Protein 6F8E (pdb70)

Foldseek 3Di:
DLQVVLLVVLVVLQVLQFAWWFKDDPVHTFTWGWGADRSRQKIFIAGDDQPQPPVVRDDGPDIGGLLFWPDWAADPPNQQWTWTWGHPPDTDIIITGDPDSVSSVSNSVSSVVSSCSPNPD

InterPro domains:
  IPR011993 PH-like domain superfamily [G3DSA:2.30.29.30] (91-229)

Secondary structure (DSSP, 8-state):
-HHHHHHHHHHHHHHHH-EEEEEESSS-EEEEEEEE-TTS-EEEEEESS---GGGTT---SEEEESTTEEEEEE-SS-SS-EEEEESSSS--EE-EE-SSTTHHHHHHHHHHHHHHHHS--

Radius of gyration: 13.56 Å; Cα contacts (8 Å, |Δi|>4): 233; chains: 1; bounding box: 40×35×28 Å

B-factor: mean 0.78, std 0.8, range [0.1, 5.35]

Structure (mmCIF, N/CA/C/O backbone):
data_6F8E
#
_entry.id   6F8E
#
loop_
_atom_site.group_PDB
_atom_site.id
_atom_site.type_symbol
_atom_site.label_atom_id
_atom_site.label_alt_id
_atom_site.label_comp_id
_atom_site.label_asym_id
_atom_site.label_entity_id
_atom_site.label_seq_id
_atom_site.pdbx_PDB_ins_code
_atom_site.Cartn_x
_atom_site.Cartn_y
_atom_site.Cartn_z
_atom_site.occupancy
_atom_site.B_iso_or_equiv
_atom_site.auth_seq_id
_atom_site.auth_comp_id
_atom_site.auth_asym_id
_atom_site.auth_atom_id
_atom_site.pdbx_PDB_model_num
ATOM 1 N N . SER A 1 1 ? 24.902 3.608 4.137 1.00 1.07 11 SER A N 1
ATOM 2 C CA . SER A 1 1 ? 24.826 3.165 2.739 1.00 1.09 11 SER A CA 1
ATOM 3 C C . SER A 1 1 ? 23.406 3.359 2.219 1.00 0.93 11 SER A C 1
ATOM 4 O O . SER A 1 1 ? 22.447 2.892 2.829 1.00 0.81 11 SER A O 1
ATOM 14 N N . ALA A 1 2 ? 23.289 4.054 1.089 1.00 0.96 12 ALA A N 1
ATOM 15 C CA . ALA A 1 2 ? 21.997 4.466 0.550 1.00 0.88 12 ALA A CA 1
ATOM 16 C C . ALA A 1 2 ? 21.094 3.281 0.225 1.00 0.77 12 ALA A C 1
ATOM 17 O O . ALA A 1 2 ? 19.873 3.379 0.332 1.00 0.67 12 ALA A O 1
ATOM 24 N N . SER A 1 3 ? 21.687 2.168 -0.177 1.00 0.87 13 SER A N 1
ATOM 25 C CA . SER A 1 3 ? 20.909 0.985 -0.497 1.00 0.84 13 SER A CA 1
ATOM 26 C C . SER A 1 3 ? 20.529 0.253 0.788 1.00 0.73 13 SER A C 1
ATOM 27 O O . SER A 1 3 ? 19.370 -0.114 0.987 1.00 0.63 13 SER A O 1
ATOM 35 N N . ASP A 1 4 ? 21.509 0.074 1.672 1.00 0.79 14 ASP A N 1
ATOM 36 C CA . ASP A 1 4 ? 21.288 -0.595 2.953 1.00 0.78 14 ASP A CA 1
ATOM 37 C C . ASP A 1 4 ? 20.249 0.140 3.789 1.00 0.63 14 ASP A C 1
ATOM 38 O O . ASP A 1 4 ? 19.334 -0.476 4.342 1.00 0.59 14 ASP A O 1
ATOM 47 N N . ILE A 1 5 ? 20.387 1.459 3.883 1.00 0.59 15 ILE A N 1
ATOM 48 C CA . ILE A 1 5 ? 19.457 2.254 4.667 1.00 0.50 15 ILE A CA 1
ATOM 49 C C . ILE A 1 5 ? 18.061 2.185 4.065 1.00 0.39 15 ILE A C 1
ATOM 50 O O . ILE A 1 5 ? 17.075 2.126 4.788 1.00 0.35 15 ILE A O 1
ATOM 66 N N . ARG A 1 6 ? 17.975 2.173 2.743 1.00 0.40 16 ARG A N 1
ATOM 67 C CA . ARG A 1 6 ? 16.693 2.103 2.078 1.00 0.34 16 ARG A CA 1
ATOM 68 C C . ARG A 1 6 ? 16.033 0.763 2.330 1.00 0.29 16 ARG A C 1
ATOM 69 O O . ARG A 1 6 ? 14.872 0.709 2.713 1.00 0.24 16 ARG A O 1
ATOM 90 N N . MET A 1 7 ? 16.780 -0.313 2.134 1.00 0.34 17 MET A N 1
ATOM 91 C CA . MET A 1 7 ? 16.233 -1.648 2.307 1.00 0.35 17 MET A CA 1
ATOM 92 C C . MET A 1 7 ? 15.763 -1.869 3.740 1.00 0.31 17 MET A C 1
ATOM 93 O O . MET A 1 7 ? 14.780 -2.562 3.971 1.00 0.31 17 MET A O 1
ATOM 107 N N . LYS A 1 8 ? 16.460 -1.285 4.705 1.00 0.31 18 LYS A N 1
ATOM 108 C CA . LYS A 1 8 ? 16.011 -1.366 6.086 1.00 0.32 18 LYS A CA 1
ATOM 109 C C . LYS A 1 8 ? 14.830 -0.425 6.321 1.00 0.28 18 LYS A C 1
ATOM 110 O O . LYS A 1 8 ? 13.916 -0.740 7.075 1.00 0.31 18 LYS A O 1
ATOM 129 N N . LYS A 1 9 ? 14.859 0.730 5.663 1.00 0.25 19 LYS A N 1
ATOM 130 C CA . LYS A 1 9 ? 13.856 1.762 5.878 1.00 0.24 19 LYS A CA 1
ATOM 131 C C . LYS A 1 9 ? 12.525 1.356 5.262 1.00 0.19 19 LYS A C 1
ATOM 132 O O . LYS A 1 9 ? 11.464 1.599 5.833 1.00 0.22 19 LYS A O 1
ATOM 151 N N . VAL A 1 10 ? 12.590 0.735 4.092 1.00 0.16 20 VAL A N 1
ATOM 152 C CA . VAL A 1 10 ? 11.396 0.237 3.431 1.00 0.15 20 VAL A CA 1
ATOM 153 C C . VAL A 1 10 ? 10.752 -0.859 4.264 1.00 0.17 20 VAL A C 1
ATOM 154 O O . VAL A 1 10 ? 9.544 -1.013 4.245 1.00 0.19 20 VAL A O 1
ATOM 167 N N . MET A 1 11 ? 11.570 -1.619 4.991 1.00 0.19 21 MET A N 1
ATOM 168 C CA . MET A 1 11 ? 11.061 -2.631 5.912 1.00 0.25 21 MET A CA 1
ATOM 169 C C . MET A 1 11 ? 10.294 -1.970 7.054 1.00 0.25 21 MET A C 1
ATOM 170 O O . MET A 1 11 ? 9.301 -2.507 7.549 1.00 0.27 21 MET A O 1
ATOM 184 N N . GLN A 1 12 ? 10.756 -0.791 7.457 1.00 0.26 22 GLN A N 1
ATOM 185 C CA . GLN A 1 12 ? 10.075 -0.006 8.481 1.00 0.29 22 GLN A CA 1
ATOM 186 C C . GLN A 1 12 ? 8.719 0.445 7.952 1.00 0.26 22 GLN A C 1
ATOM 187 O O . GLN A 1 12 ? 7.698 0.325 8.631 1.00 0.31 22 GLN A O 1
ATOM 201 N N . TYR A 1 13 ? 8.720 0.949 6.724 1.00 0.20 23 TYR A N 1
ATOM 202 C CA . TYR A 1 13 ? 7.488 1.347 6.058 1.00 0.19 23 TYR A CA 1
ATOM 203 C C . TYR A 1 13 ? 6.625 0.127 5.758 1.00 0.17 23 TYR A C 1
ATOM 204 O O . TYR A 1 13 ? 5.402 0.205 5.763 1.00 0.18 23 TYR A O 1
ATOM 222 N N . ARG A 1 14 ? 7.285 -0.993 5.507 1.00 0.17 24 ARG A N 1
ATOM 223 C CA . ARG A 1 14 ? 6.625 -2.234 5.129 1.00 0.17 24 ARG A CA 1
ATOM 224 C C . ARG A 1 14 ? 5.677 -2.695 6.220 1.00 0.17 24 ARG A C 1
ATOM 225 O O . ARG A 1 14 ? 4.570 -3.138 5.940 1.00 0.19 24 ARG A O 1
ATOM 246 N N . ARG A 1 15 ? 6.110 -2.570 7.466 1.00 0.18 25 ARG A N 1
ATOM 247 C CA . ARG A 1 15 ? 5.272 -2.930 8.600 1.00 0.18 25 ARG A CA 1
ATOM 248 C C . ARG A 1 15 ? 4.082 -1.985 8.709 1.00 0.17 25 ARG A C 1
ATOM 249 O O . ARG A 1 15 ? 2.979 -2.396 9.061 1.00 0.20 25 ARG A O 1
ATOM 270 N N . ALA A 1 16 ? 4.313 -0.723 8.377 1.00 0.17 26 ALA A N 1
ATOM 271 C CA . ALA A 1 16 ? 3.275 0.295 8.455 1.00 0.19 26 ALA A CA 1
ATOM 272 C C . ALA A 1 16 ? 2.339 0.218 7.252 1.00 0.19 26 ALA A C 1
ATOM 273 O O . ALA A 1 16 ? 1.244 0.780 7.265 1.00 0.28 26 ALA A O 1
ATOM 280 N N . LEU A 1 17 ? 2.790 -0.458 6.207 1.00 0.15 27 LEU A N 1
ATOM 281 C CA . LEU A 1 17 ? 1.986 -0.668 5.016 1.00 0.15 27 LEU A CA 1
ATOM 282 C C . LEU A 1 17 ? 1.305 -2.032 5.068 1.00 0.17 27 LEU A C 1
ATOM 283 O O . LEU A 1 17 ? 0.316 -2.269 4.378 1.00 0.21 27 LEU A O 1
ATOM 299 N N . THR A 1 18 ? 1.832 -2.926 5.891 1.00 0.17 28 THR A N 1
ATOM 300 C CA . THR A 1 18 ? 1.187 -4.208 6.122 1.00 0.15 28 THR A CA 1
ATOM 301 C C . THR A 1 18 ? -0.004 -4.008 7.051 1.00 0.17 28 THR A C 1
ATOM 302 O O . THR A 1 18 ? 0.158 -3.755 8.245 1.00 0.19 28 THR A O 1
ATOM 313 N N . LYS A 1 19 ? -1.199 -4.101 6.490 1.00 0.17 29 LYS A N 1
ATOM 314 C CA . LYS A 1 19 ? -2.409 -3.765 7.217 1.00 0.22 29 LYS A CA 1
ATOM 315 C C . LYS A 1 19 ? -3.586 -4.559 6.683 1.00 0.19 29 LYS A C 1
ATOM 316 O O . LYS A 1 19 ? -3.473 -5.248 5.673 1.00 0.18 29 LYS A O 1
ATOM 335 N N . VAL A 1 20 ? -4.711 -4.455 7.363 1.00 0.22 30 VAL A N 1
ATOM 336 C CA . VAL A 1 20 ? -5.956 -5.005 6.863 1.00 0.22 30 VAL A CA 1
ATOM 337 C C . VAL A 1 20 ? -6.890 -3.864 6.490 1.00 0.19 30 VAL A C 1
ATOM 338 O O . VAL A 1 20 ? -7.125 -2.956 7.288 1.00 0.23 30 VAL A O 1
ATOM 351 N N . VAL A 1 21 ? -7.386 -3.893 5.266 1.00 0.16 31 VAL A N 1
ATOM 352 C CA . VAL A 1 21 ? -8.167 -2.792 4.731 1.00 0.15 31 VAL A CA 1
ATOM 353 C C . VAL A 1 21 ? -9.134 -3.296 3.663 1.00 0.15 31 VAL A C 1
ATOM 354 O O . VAL A 1 21 ? -8.848 -4.257 2.966 1.00 0.18 31 VAL A O 1
ATOM 367 N N . LYS A 1 22 ? -10.271 -2.647 3.534 1.00 0.14 32 LYS A N 1
ATOM 368 C CA . LYS A 1 22 ? -11.265 -3.055 2.564 1.00 0.13 32 LYS A CA 1
ATOM 369 C C . LYS A 1 22 ? -11.220 -2.139 1.348 1.00 0.12 32 LYS A C 1
ATOM 370 O O . LYS A 1 22 ? -11.398 -0.927 1.459 1.00 0.14 32 LYS A O 1
ATOM 389 N N . LEU A 1 23 ? -10.968 -2.727 0.187 1.00 0.12 33 LEU A N 1
ATOM 390 C CA . LEU A 1 23 ? -10.886 -1.961 -1.052 1.00 0.13 33 LEU A CA 1
ATOM 391 C C . LEU A 1 23 ? -12.257 -1.797 -1.676 1.00 0.14 33 LEU A C 1
ATOM 392 O O . LEU A 1 23 ? -13.100 -2.688 -1.578 1.00 0.16 33 LEU A O 1
ATOM 408 N N . LYS A 1 24 ? -12.476 -0.657 -2.318 1.00 0.15 34 LYS A N 1
ATOM 409 C CA . LYS A 1 24 ? -13.747 -0.380 -2.984 1.00 0.19 34 LYS A CA 1
ATOM 410 C C . LYS A 1 24 ? -13.497 0.449 -4.229 1.00 0.21 34 LYS A C 1
ATOM 411 O O . LYS A 1 24 ? -13.181 1.632 -4.132 1.00 0.23 34 LYS A O 1
ATOM 430 N N . THR A 1 25 ? -13.606 -0.169 -5.388 1.00 0.23 35 THR A N 1
ATOM 431 C CA . THR A 1 25 ? -13.389 0.537 -6.636 1.00 0.26 35 THR A CA 1
ATOM 432 C C . THR A 1 25 ? -13.818 -0.331 -7.825 1.00 0.28 35 THR A C 1
ATOM 433 O O . THR A 1 25 ? -14.463 -1.364 -7.633 1.00 0.28 35 THR A O 1
ATOM 444 N N . HIS A 1 26 ? -13.461 0.078 -9.040 1.00 0.33 36 HIS A N 1
ATOM 445 C CA . HIS A 1 26 ? -13.779 -0.692 -10.244 1.00 0.38 36 HIS A CA 1
ATOM 446 C C . HIS A 1 26 ? -13.020 -2.015 -10.240 1.00 0.34 36 HIS A C 1
ATOM 447 O O . HIS A 1 26 ? -13.345 -2.941 -10.982 1.00 0.37 36 HIS A O 1
ATOM 462 N N . LEU A 1 27 ? -12.004 -2.082 -9.394 1.00 0.32 37 LEU A N 1
ATOM 463 C CA . LEU A 1 27 ? -11.262 -3.311 -9.162 1.00 0.33 37 LEU A CA 1
ATOM 464 C C . LEU A 1 27 ? -12.187 -4.336 -8.518 1.00 0.31 37 LEU A C 1
ATOM 465 O O . LEU A 1 27 ? -12.461 -5.389 -9.093 1.00 0.36 37 LEU A O 1
ATOM 481 N N . PHE A 1 28 ? -12.679 -3.989 -7.332 1.00 0.26 38 PHE A N 1
ATOM 482 C CA . PHE A 1 28 ? -13.644 -4.798 -6.594 1.00 0.26 38 PHE A CA 1
ATOM 483 C C . PHE A 1 28 ? -13.939 -4.126 -5.262 1.00 0.23 38 PHE A C 1
ATOM 484 O O . PHE A 1 28 ? -13.408 -3.050 -4.975 1.00 0.22 38 PHE A O 1
ATOM 501 N N . SER A 1 29 ? -14.783 -4.754 -4.464 1.00 0.23 39 SER A N 1
ATOM 502 C CA . SER A 1 29 ? -15.005 -4.319 -3.099 1.00 0.22 39 SER A CA 1
ATOM 503 C C . SER A 1 29 ? -14.886 -5.517 -2.160 1.00 0.22 39 SER A C 1
ATOM 504 O O . SER A 1 29 ? -15.825 -6.294 -2.015 1.00 0.28 39 SER A O 1
ATOM 512 N N . GLU A 1 30 ? -13.733 -5.643 -1.516 1.00 0.20 40 GLU A N 1
ATOM 513 C CA . GLU A 1 30 ? -13.439 -6.778 -0.641 1.00 0.24 40 GLU A CA 1
ATOM 514 C C . GLU A 1 30 ? -12.452 -6.352 0.433 1.00 0.18 40 GLU A C 1
ATOM 515 O O . GLU A 1 30 ? -11.718 -5.380 0.260 1.00 0.15 40 GLU A O 1
ATOM 527 N N . THR A 1 31 ? -12.437 -7.078 1.535 1.00 0.20 41 THR A N 1
ATOM 528 C CA . THR A 1 31 ? -11.489 -6.818 2.602 1.00 0.19 41 THR A CA 1
ATOM 529 C C . THR A 1 31 ? -10.162 -7.493 2.282 1.00 0.18 41 THR A C 1
ATOM 530 O O . THR A 1 31 ? -10.081 -8.720 2.191 1.00 0.23 41 THR A O 1
ATOM 541 N N . VAL A 1 32 ? -9.134 -6.688 2.097 1.00 0.16 42 VAL A N 1
ATOM 542 C CA . VAL A 1 32 ? -7.849 -7.181 1.656 1.00 0.16 42 VAL A CA 1
ATOM 543 C C . VAL A 1 32 ? -6.778 -6.894 2.702 1.00 0.16 42 VAL A C 1
ATOM 544 O O . VAL A 1 32 ? -6.953 -6.040 3.571 1.00 0.23 42 VAL A O 1
ATOM 557 N N . LYS A 1 33 ? -5.691 -7.628 2.643 1.00 0.13 43 LYS A N 1
ATOM 558 C CA . LYS A 1 33 ? -4.542 -7.329 3.468 1.00 0.14 43 LYS A CA 1
ATOM 559 C C . LYS A 1 33 ? -3.490 -6.646 2.617 1.00 0.13 43 LYS A C 1
ATOM 560 O O . LYS A 1 33 ? -3.046 -7.198 1.617 1.00 0.15 43 LYS A O 1
ATOM 579 N N . VAL A 1 34 ? -3.087 -5.456 3.016 1.00 0.13 44 VAL A N 1
ATOM 580 C CA . VAL A 1 34 ? -2.175 -4.660 2.216 1.00 0.14 44 VAL A CA 1
ATOM 581 C C . VAL A 1 34 ? -0.768 -4.757 2.776 1.00 0.15 44 VAL A C 1
ATOM 582 O O . VAL A 1 34 ? -0.578 -5.125 3.935 1.00 0.19 44 VAL A O 1
ATOM 595 N N . THR A 1 35 ? 0.207 -4.449 1.938 1.00 0.15 45 THR A N 1
ATOM 596 C CA . THR A 1 35 ? 1.606 -4.531 2.304 1.00 0.16 45 THR A CA 1
ATOM 597 C C . THR A 1 35 ? 2.449 -3.992 1.150 1.00 0.13 45 THR A C 1
ATOM 598 O O . THR A 1 35 ? 1.908 -3.445 0.189 1.00 0.14 45 THR A O 1
ATOM 609 N N . CYS A 1 36 ? 3.760 -4.136 1.235 1.00 0.15 46 CYS A N 1
ATOM 610 C CA . CYS A 1 36 ? 4.634 -3.696 0.165 1.00 0.14 46 CYS A CA 1
ATOM 611 C C . CYS A 1 36 ? 5.736 -4.726 -0.059 1.00 0.15 46 CYS A C 1
ATOM 612 O O . CYS A 1 36 ? 5.985 -5.569 0.807 1.00 0.19 46 CYS A O 1
ATOM 620 N N . SER A 1 37 ? 6.375 -4.676 -1.224 1.00 0.19 47 SER A N 1
ATOM 621 C CA . SER A 1 37 ? 7.467 -5.589 -1.538 1.00 0.27 47 SER A CA 1
ATOM 622 C C . SER A 1 37 ? 8.688 -5.342 -0.644 1.00 0.25 47 SER A C 1
ATOM 623 O O . SER A 1 37 ? 8.672 -4.448 0.205 1.00 0.25 47 SER A O 1
ATOM 631 N N . LYS A 1 38 ? 9.751 -6.110 -0.856 1.00 0.29 48 LYS A N 1
ATOM 632 C CA . LYS A 1 38 ? 10.889 -6.119 0.061 1.00 0.31 48 LYS A CA 1
ATOM 633 C C . LYS A 1 38 ? 11.638 -4.796 0.014 1.00 0.27 48 LYS A C 1
ATOM 634 O O . LYS A 1 38 ? 11.887 -4.181 1.045 1.00 0.40 48 LYS A O 1
ATOM 653 N N . ASP A 1 39 ? 11.972 -4.357 -1.191 1.00 0.27 49 ASP A N 1
ATOM 654 C CA . ASP A 1 39 ? 12.664 -3.085 -1.392 1.00 0.27 49 ASP A CA 1
ATOM 655 C C . ASP A 1 39 ? 11.686 -1.921 -1.320 1.00 0.25 49 ASP A C 1
ATOM 656 O O . ASP A 1 39 ? 12.018 -0.801 -1.713 1.00 0.28 49 ASP A O 1
ATOM 665 N N . GLY A 1 40 ? 10.475 -2.196 -0.833 1.00 0.23 50 GLY A N 1
ATOM 666 C CA . GLY A 1 40 ? 9.426 -1.190 -0.802 1.00 0.25 50 GLY A CA 1
ATOM 667 C C . GLY A 1 40 ? 9.042 -0.738 -2.194 1.00 0.28 50 GLY A C 1
ATOM 668 O O . GLY A 1 40 ? 8.334 0.244 -2.364 1.00 0.43 50 GLY A O 1
ATOM 672 N N . GLU A 1 41 ? 9.500 -1.492 -3.185 1.00 0.25 51 GLU A N 1
ATOM 673 C CA . GLU A 1 41 ? 9.370 -1.119 -4.585 1.00 0.30 51 GLU A CA 1
ATOM 674 C C . GLU A 1 41 ? 7.935 -1.247 -5.094 1.00 0.22 51 GLU A C 1
ATOM 675 O O . GLU A 1 41 ? 7.588 -0.690 -6.137 1.00 0.27 51 GLU A O 1
ATOM 687 N N . GLU A 1 42 ? 7.103 -1.963 -4.355 1.00 0.24 52 GLU A N 1
ATOM 688 C CA . GLU A 1 42 ? 5.745 -2.254 -4.796 1.00 0.21 52 GLU A CA 1
ATOM 689 C C . GLU A 1 42 ? 4.773 -2.237 -3.637 1.00 0.18 52 GLU A C 1
ATOM 690 O O . GLU A 1 42 ? 5.154 -2.495 -2.502 1.00 0.21 52 GLU A O 1
ATOM 702 N N . VAL A 1 43 ? 3.521 -1.948 -3.942 1.00 0.16 53 VAL A N 1
ATOM 703 C CA . VAL A 1 43 ? 2.443 -2.093 -2.983 1.00 0.16 53 VAL A CA 1
ATOM 704 C C . VAL A 1 43 ? 1.627 -3.315 -3.357 1.00 0.18 53 VAL A C 1
ATOM 705 O O . VAL A 1 43 ? 1.229 -3.460 -4.507 1.00 0.34 53 VAL A O 1
ATOM 718 N N . GLN A 1 44 ? 1.391 -4.194 -2.399 1.00 0.16 54 GLN A N 1
ATOM 719 C CA . GLN A 1 44 ? 0.739 -5.464 -2.678 1.00 0.16 54 GLN A CA 1
ATOM 720 C C . GLN A 1 44 ? -0.449 -5.659 -1.747 1.00 0.16 54 GLN A C 1
ATOM 721 O O . GLN A 1 44 ? -0.498 -5.067 -0.669 1.00 0.24 54 GLN A O 1
ATOM 735 N N . TRP A 1 45 ? -1.404 -6.477 -2.157 1.00 0.14 55 TRP A N 1
ATOM 736 C CA . TRP A 1 45 ? -2.534 -6.803 -1.302 1.00 0.16 55 TRP A CA 1
ATOM 737 C C . TRP A 1 45 ? -2.981 -8.244 -1.488 1.00 0.17 55 TRP A C 1
ATOM 738 O O . TRP A 1 45 ? -2.737 -8.863 -2.526 1.00 0.18 55 TRP A O 1
ATOM 759 N N . PHE A 1 46 ? -3.616 -8.768 -0.456 1.00 0.21 56 PHE A N 1
ATOM 760 C CA . PHE A 1 46 ? -4.141 -10.119 -0.457 1.00 0.23 56 PHE A CA 1
ATOM 761 C C . PHE A 1 46 ? -5.646 -10.077 -0.227 1.00 0.23 56 PHE A C 1
ATOM 762 O O . PHE A 1 46 ? -6.106 -9.588 0.803 1.00 0.26 56 PHE A O 1
ATOM 779 N N . LYS A 1 47 ? -6.409 -10.582 -1.182 1.00 0.28 57 LYS A N 1
ATOM 780 C CA . LYS A 1 47 ? -7.864 -10.478 -1.124 1.00 0.29 57 LYS A CA 1
ATOM 781 C C . LYS A 1 47 ? -8.444 -11.561 -0.230 1.00 0.35 57 LYS A C 1
ATOM 782 O O . LYS A 1 47 ? -8.469 -12.737 -0.600 1.00 0.54 57 LYS A O 1
ATOM 801 N N . GLY A 1 48 ? -8.905 -11.145 0.941 1.00 0.38 58 GLY A N 1
ATOM 802 C CA . GLY A 1 48 ? -9.484 -12.068 1.902 1.00 0.48 58 GLY A CA 1
ATOM 803 C C . GLY A 1 48 ? -8.495 -13.117 2.363 1.00 0.73 58 GLY A C 1
ATOM 804 O O . GLY A 1 48 ? -7.501 -12.800 3.022 1.00 1.35 58 GLY A O 1
ATOM 808 N N . LYS A 1 49 ? -8.770 -14.366 2.020 1.00 0.99 59 LYS A N 1
ATOM 809 C CA . LYS A 1 49 ? -7.866 -15.457 2.327 1.00 1.48 59 LYS A CA 1
ATOM 810 C C . LYS A 1 49 ? -6.985 -15.733 1.120 1.00 1.81 59 LYS A C 1
ATOM 811 O O . LYS A 1 49 ? -7.479 -16.002 0.022 1.00 2.63 59 LYS A O 1
ATOM 830 N N . SER A 1 50 ? -5.686 -15.670 1.328 1.00 1.73 60 SER A N 1
ATOM 831 C CA . SER A 1 50 ? -4.734 -15.758 0.239 1.00 2.21 60 SER A CA 1
ATOM 832 C C . SER A 1 50 ? -3.681 -16.820 0.514 1.00 1.61 60 SER A C 1
ATOM 833 O O . SER A 1 50 ? -3.700 -17.480 1.556 1.00 2.01 60 SER A O 1
ATOM 841 N N . THR A 1 51 ? -2.770 -16.979 -0.430 1.00 1.47 61 THR A N 1
ATOM 842 C CA . THR A 1 51 ? -1.668 -17.908 -0.290 1.00 1.55 61 THR A CA 1
ATOM 843 C C . THR A 1 51 ? -0.341 -17.167 -0.407 1.00 1.39 61 THR A C 1
ATOM 844 O O . THR A 1 51 ? 0.252 -17.113 -1.485 1.00 1.72 61 THR A O 1
ATOM 855 N N . ALA A 1 52 ? 0.090 -16.559 0.697 1.00 1.24 62 ALA A N 1
ATOM 856 C CA . ALA A 1 52 ? 1.353 -15.840 0.745 1.00 1.29 62 ALA A CA 1
ATOM 857 C C . ALA A 1 52 ? 2.499 -16.712 0.245 1.00 1.32 62 ALA A C 1
ATOM 858 O O . ALA A 1 52 ? 2.929 -17.635 0.935 1.00 1.69 62 ALA A O 1
ATOM 865 N N . GLY A 1 53 ? 2.975 -16.385 -0.957 1.00 1.20 63 GLY A N 1
ATOM 866 C CA . GLY A 1 53 ? 3.982 -17.177 -1.654 1.00 1.25 63 GLY A CA 1
ATOM 867 C C . GLY A 1 53 ? 5.095 -17.697 -0.773 1.00 1.40 63 GLY A C 1
ATOM 868 O O . GLY A 1 53 ? 5.906 -16.921 -0.264 1.00 1.99 63 GLY A O 1
ATOM 872 N N . ALA A 1 54 ? 5.102 -19.016 -0.588 1.00 1.55 64 ALA A N 1
ATOM 873 C CA . ALA A 1 54 ? 6.147 -19.718 0.157 1.00 1.66 64 ALA A CA 1
ATOM 874 C C . ALA A 1 54 ? 6.270 -19.206 1.588 1.00 1.67 64 ALA A C 1
ATOM 875 O O . ALA A 1 54 ? 7.358 -19.227 2.168 1.00 1.74 64 ALA A O 1
ATOM 882 N N . GLN A 1 55 ? 5.151 -18.724 2.137 1.00 1.68 65 GLN A N 1
ATOM 883 C CA . GLN A 1 55 ? 5.084 -18.196 3.509 1.00 1.79 65 GLN A CA 1
ATOM 884 C C . GLN A 1 55 ? 5.809 -16.854 3.627 1.00 1.70 65 GLN A C 1
ATOM 885 O O . GLN A 1 55 ? 5.607 -16.109 4.586 1.00 1.80 65 GLN A O 1
ATOM 899 N N . ASP A 1 56 ? 6.635 -16.546 2.636 1.00 1.62 66 ASP A N 1
ATOM 900 C CA . ASP A 1 56 ? 7.412 -15.315 2.621 1.00 1.65 66 ASP A CA 1
ATOM 901 C C . ASP A 1 56 ? 6.634 -14.230 1.883 1.00 1.49 66 ASP A C 1
ATOM 902 O O . ASP A 1 56 ? 7.128 -13.133 1.637 1.00 1.59 66 ASP A O 1
ATOM 911 N N . ARG A 1 57 ? 5.395 -14.585 1.544 1.00 1.32 67 ARG A N 1
ATOM 912 C CA . ARG A 1 57 ? 4.432 -13.695 0.893 1.00 1.23 67 ARG A CA 1
ATOM 913 C C . ARG A 1 57 ? 4.972 -13.154 -0.426 1.00 1.18 67 ARG A C 1
ATOM 914 O O . ARG A 1 57 ? 4.944 -11.949 -0.677 1.00 1.31 67 ARG A O 1
ATOM 935 N N . LYS A 1 58 ? 5.449 -14.057 -1.272 1.00 1.12 68 LYS A N 1
ATOM 936 C CA . LYS A 1 58 ? 5.963 -13.684 -2.584 1.00 1.16 68 LYS A CA 1
ATOM 937 C C . LYS A 1 58 ? 4.890 -13.833 -3.655 1.00 0.99 68 LYS A C 1
ATOM 938 O O . LYS A 1 58 ? 5.168 -13.750 -4.851 1.00 1.10 68 LYS A O 1
ATOM 957 N N . LYS A 1 59 ? 3.659 -14.041 -3.214 1.00 0.90 69 LYS A N 1
ATOM 958 C CA . LYS A 1 59 ? 2.542 -14.277 -4.120 1.00 0.80 69 LYS A CA 1
ATOM 959 C C . LYS A 1 59 ? 1.332 -13.444 -3.694 1.00 0.61 69 LYS A C 1
ATOM 960 O O . LYS A 1 59 ? 0.429 -13.941 -3.021 1.00 0.61 69 LYS A O 1
ATOM 979 N N . PRO A 1 60 ? 1.319 -12.152 -4.046 1.00 0.51 70 PRO A N 1
ATOM 980 C CA . PRO A 1 60 ? 0.214 -11.257 -3.719 1.00 0.39 70 PRO A CA 1
ATOM 981 C C . PRO A 1 60 ? -0.987 -11.455 -4.639 1.00 0.32 70 PRO A C 1
ATOM 982 O O . PRO A 1 60 ? -0.849 -11.880 -5.791 1.00 0.40 70 PRO A O 1
ATOM 993 N N . SER A 1 61 ? -2.164 -11.129 -4.120 1.00 0.28 71 SER A N 1
ATOM 994 C CA . SER A 1 61 ? -3.407 -11.249 -4.868 1.00 0.31 71 SER A CA 1
ATOM 995 C C . SER A 1 61 ? -3.560 -10.074 -5.827 1.00 0.28 71 SER A C 1
ATOM 996 O O . SER A 1 61 ? -4.484 -10.025 -6.638 1.00 0.40 71 SER A O 1
ATOM 1004 N N . GLY A 1 62 ? -2.656 -9.119 -5.689 1.00 0.24 72 GLY A N 1
ATOM 1005 C CA . GLY A 1 62 ? -2.634 -7.958 -6.546 1.00 0.23 72 GLY A CA 1
ATOM 1006 C C . GLY A 1 62 ? -1.621 -6.957 -6.050 1.00 0.22 72 GLY A C 1
ATOM 1007 O O . GLY A 1 62 ? -1.108 -7.104 -4.937 1.00 0.26 72 GLY A O 1
ATOM 1011 N N . GLY A 1 63 ? -1.317 -5.957 -6.856 1.00 0.24 73 GLY A N 1
ATOM 1012 C CA . GLY A 1 63 ? -0.369 -4.952 -6.439 1.00 0.29 73 GLY A CA 1
ATOM 1013 C C . GLY A 1 63 ? 0.097 -4.080 -7.580 1.00 0.27 73 GLY A C 1
ATOM 1014 O O . GLY A 1 63 ? -0.378 -4.220 -8.710 1.00 0.40 73 GLY A O 1
ATOM 1018 N N . PHE A 1 64 ? 1.032 -3.189 -7.285 1.00 0.20 74 PHE A N 1
ATOM 1019 C CA . PHE A 1 64 ? 1.561 -2.261 -8.277 1.00 0.19 74 PHE A CA 1
ATOM 1020 C C . PHE A 1 64 ? 2.807 -1.567 -7.734 1.00 0.19 74 PHE A C 1
ATOM 1021 O O . PHE A 1 64 ? 2.991 -1.478 -6.521 1.00 0.19 74 PHE A O 1
ATOM 1038 N N . PRO A 1 65 ? 3.688 -1.077 -8.621 1.00 0.20 75 PRO A N 1
ATOM 1039 C CA . PRO A 1 65 ? 4.938 -0.430 -8.216 1.00 0.20 75 PRO A CA 1
ATOM 1040 C C . PRO A 1 65 ? 4.708 0.909 -7.527 1.00 0.19 75 PRO A C 1
ATOM 1041 O O . PRO A 1 65 ? 3.867 1.707 -7.945 1.00 0.20 75 PRO A O 1
ATOM 1052 N N . VAL A 1 66 ? 5.495 1.148 -6.488 1.00 0.19 76 VAL A N 1
ATOM 1053 C CA . VAL A 1 66 ? 5.385 2.350 -5.670 1.00 0.18 76 VAL A CA 1
ATOM 1054 C C . VAL A 1 66 ? 5.781 3.594 -6.455 1.00 0.19 76 VAL A C 1
ATOM 1055 O O . VAL A 1 66 ? 5.190 4.662 -6.297 1.00 0.19 76 VAL A O 1
ATOM 1068 N N . ASP A 1 67 ? 6.777 3.448 -7.311 1.00 0.21 77 ASP A N 1
ATOM 1069 C CA . ASP A 1 67 ? 7.246 4.556 -8.132 1.00 0.24 77 ASP A CA 1
ATOM 1070 C C . ASP A 1 67 ? 6.190 4.937 -9.165 1.00 0.23 77 ASP A C 1
ATOM 1071 O O . ASP A 1 67 ? 6.145 6.069 -9.645 1.00 0.30 77 ASP A O 1
ATOM 1080 N N . LYS A 1 68 ? 5.313 3.989 -9.468 1.00 0.19 78 LYS A N 1
ATOM 1081 C CA . LYS A 1 68 ? 4.339 4.153 -10.536 1.00 0.20 78 LYS A CA 1
ATOM 1082 C C . LYS A 1 68 ? 3.023 4.731 -10.022 1.00 0.17 78 LYS A C 1
ATOM 1083 O O . LYS A 1 68 ? 2.131 5.051 -10.804 1.00 0.18 78 LYS A O 1
ATOM 1102 N N . ILE A 1 69 ? 2.895 4.862 -8.712 1.00 0.18 79 ILE A N 1
ATOM 1103 C CA . ILE A 1 69 ? 1.739 5.532 -8.134 1.00 0.16 79 ILE A CA 1
ATOM 1104 C C . ILE A 1 69 ? 1.705 6.981 -8.609 1.00 0.18 79 ILE A C 1
ATOM 1105 O O . ILE A 1 69 ? 2.591 7.769 -8.275 1.00 0.26 79 ILE A O 1
ATOM 1121 N N . THR A 1 70 ? 0.695 7.334 -9.394 1.00 0.15 80 THR A N 1
ATOM 1122 C CA . THR A 1 70 ? 0.649 8.654 -9.996 1.00 0.18 80 THR A CA 1
ATOM 1123 C C . THR A 1 70 ? 0.172 9.697 -8.992 1.00 0.21 80 THR A C 1
ATOM 1124 O O . THR A 1 70 ? 0.559 10.862 -9.067 1.00 0.28 80 THR A O 1
ATOM 1135 N N . SER A 1 71 ? -0.659 9.278 -8.043 1.00 0.18 81 SER A N 1
ATOM 1136 C CA . SER A 1 71 ? -1.180 10.186 -7.033 1.00 0.21 81 SER A CA 1
ATOM 1137 C C . SER A 1 71 ? -1.636 9.429 -5.790 1.00 0.17 81 SER A C 1
ATOM 1138 O O . SER A 1 71 ? -2.274 8.379 -5.887 1.00 0.19 81 SER A O 1
ATOM 1146 N N . VAL A 1 72 ? -1.306 9.984 -4.633 1.00 0.20 82 VAL A N 1
ATOM 1147 C CA . VAL A 1 72 ? -1.723 9.441 -3.354 1.00 0.21 82 VAL A CA 1
ATOM 1148 C C . VAL A 1 72 ? -2.481 10.522 -2.591 1.00 0.21 82 VAL A C 1
ATOM 1149 O O . VAL A 1 72 ? -1.912 11.522 -2.154 1.00 0.24 82 VAL A O 1
ATOM 1162 N N . LYS A 1 73 ? -3.780 10.346 -2.491 1.00 0.21 83 LYS A N 1
ATOM 1163 C CA . LYS A 1 73 ? -4.644 11.376 -1.961 1.00 0.23 83 LYS A CA 1
ATOM 1164 C C . LYS A 1 73 ? -5.703 10.804 -1.032 1.00 0.22 83 LYS A C 1
ATOM 1165 O O . LYS A 1 73 ? -5.891 9.591 -0.933 1.00 0.21 83 LYS A O 1
ATOM 1184 N N . SER A 1 74 ? -6.361 11.686 -0.320 1.00 0.26 84 SER A N 1
ATOM 1185 C CA . SER A 1 74 ? -7.494 11.313 0.493 1.00 0.26 84 SER A CA 1
ATOM 1186 C C . SER A 1 74 ? -8.736 12.011 -0.047 1.00 0.29 84 SER A C 1
ATOM 1187 O O . SER A 1 74 ? -8.625 13.046 -0.707 1.00 0.32 84 SER A O 1
ATOM 1195 N N . GLN A 1 75 ? -9.905 11.428 0.192 1.00 0.30 85 GLN A N 1
ATOM 1196 C CA . GLN A 1 75 ? -11.162 11.997 -0.299 1.00 0.37 85 GLN A CA 1
ATOM 1197 C C . GLN A 1 75 ? -11.405 13.394 0.273 1.00 0.44 85 GLN A C 1
ATOM 1198 O O . GLN A 1 75 ? -10.634 13.872 1.103 1.00 0.47 85 GLN A O 1
ATOM 1212 N N . ALA A 1 76 ? -12.473 14.044 -0.163 1.00 0.52 86 ALA A N 1
ATOM 1213 C CA . ALA A 1 76 ? -12.774 15.388 0.308 1.00 0.61 86 ALA A CA 1
ATOM 1214 C C . ALA A 1 76 ? -13.056 15.388 1.809 1.00 0.67 86 ALA A C 1
ATOM 1215 O O . ALA A 1 76 ? -12.521 16.214 2.554 1.00 0.72 86 ALA A O 1
ATOM 1222 N N . ASP A 1 77 ? -13.869 14.435 2.252 1.00 0.71 87 ASP A N 1
ATOM 1223 C CA . ASP A 1 77 ? -14.158 14.282 3.675 1.00 0.80 87 ASP A CA 1
ATOM 1224 C C . ASP A 1 77 ? -13.422 13.071 4.235 1.00 0.65 87 ASP A C 1
ATOM 1225 O O . ASP A 1 77 ? -13.078 13.036 5.417 1.00 0.69 87 ASP A O 1
ATOM 1234 N N . ASN A 1 78 ? -13.151 12.119 3.338 1.00 0.50 88 ASN A N 1
ATOM 1235 C CA . ASN A 1 78 ? -12.320 10.929 3.589 1.00 0.37 88 ASN A CA 1
ATOM 1236 C C . ASN A 1 78 ? -12.401 10.373 5.014 1.00 0.39 88 ASN A C 1
ATOM 1237 O O . ASN A 1 78 ? -11.384 9.936 5.558 1.00 0.44 88 ASN A O 1
ATOM 1248 N N . THR A 1 79 ? -13.599 10.342 5.600 1.00 0.43 89 THR A N 1
ATOM 1249 C CA . THR A 1 79 ? -13.748 9.824 6.954 1.00 0.48 89 THR A CA 1
ATOM 1250 C C . THR A 1 79 ? -13.136 8.431 7.066 1.00 0.43 89 THR A C 1
ATOM 1251 O O . THR A 1 79 ? -12.207 8.226 7.841 1.00 0.48 89 THR A O 1
ATOM 1262 N N . LYS A 1 80 ? -13.666 7.468 6.324 1.00 0.38 90 LYS A N 1
ATOM 1263 C CA . LYS A 1 80 ? -13.048 6.152 6.264 1.00 0.35 90 LYS A CA 1
ATOM 1264 C C . LYS A 1 80 ? -12.522 5.815 4.863 1.00 0.29 90 LYS A C 1
ATOM 1265 O O . LYS A 1 80 ? -12.152 4.674 4.601 1.00 0.32 90 LYS A O 1
ATOM 1284 N N . VAL A 1 81 ? -12.452 6.804 3.973 1.00 0.27 91 VAL A N 1
ATOM 1285 C CA . VAL A 1 81 ? -12.135 6.533 2.567 1.00 0.25 91 VAL A CA 1
ATOM 1286 C C . VAL A 1 81 ? -10.786 7.119 2.137 1.00 0.22 91 VAL A C 1
ATOM 1287 O O . VAL A 1 81 ? -10.462 8.263 2.452 1.00 0.31 91 VAL A O 1
ATOM 1300 N N . LEU A 1 82 ? -10.016 6.321 1.406 1.00 0.20 92 LEU A N 1
ATOM 1301 C CA . LEU A 1 82 ? -8.753 6.752 0.801 1.00 0.17 92 LEU A CA 1
ATOM 1302 C C . LEU A 1 82 ? -8.842 6.638 -0.715 1.00 0.17 92 LEU A C 1
ATOM 1303 O O . LEU A 1 82 ? -9.627 5.851 -1.221 1.00 0.19 92 LEU A O 1
ATOM 1319 N N . VAL A 1 83 ? -8.080 7.447 -1.438 1.00 0.17 93 VAL A N 1
ATOM 1320 C CA . VAL A 1 83 ? -8.092 7.400 -2.896 1.00 0.18 93 VAL A CA 1
ATOM 1321 C C . VAL A 1 83 ? -6.666 7.441 -3.468 1.00 0.17 93 VAL A C 1
ATOM 1322 O O . VAL A 1 83 ? -5.923 8.392 -3.263 1.00 0.19 93 VAL A O 1
ATOM 1335 N N . ILE A 1 84 ? -6.282 6.382 -4.164 1.00 0.16 94 ILE A N 1
ATOM 1336 C CA . ILE A 1 84 ? -4.936 6.263 -4.723 1.00 0.15 94 ILE A CA 1
ATOM 1337 C C . ILE A 1 84 ? -5.012 5.869 -6.197 1.00 0.15 94 ILE A C 1
ATOM 1338 O O . ILE A 1 84 ? -5.697 4.916 -6.548 1.00 0.17 94 ILE A O 1
ATOM 1354 N N . THR A 1 85 ? -4.303 6.594 -7.050 1.00 0.14 95 THR A N 1
ATOM 1355 C CA . THR A 1 85 ? -4.322 6.320 -8.482 1.00 0.13 95 THR A CA 1
ATOM 1356 C C . THR A 1 85 ? -2.910 5.973 -8.970 1.00 0.11 95 THR A C 1
ATOM 1357 O O . THR A 1 85 ? -1.925 6.521 -8.470 1.00 0.12 95 THR A O 1
ATOM 1368 N N . VAL A 1 86 ? -2.811 5.068 -9.938 1.00 0.11 96 VAL A N 1
ATOM 1369 C CA . VAL A 1 86 ? -1.520 4.612 -10.434 1.00 0.10 96 VAL A CA 1
ATOM 1370 C C . VAL A 1 86 ? -1.371 4.831 -11.941 1.00 0.11 96 VAL A C 1
ATOM 1371 O O . VAL A 1 86 ? -2.350 4.764 -12.687 1.00 0.14 96 VAL A O 1
ATOM 1384 N N . ASN A 1 87 ? -0.140 5.106 -12.375 1.00 0.14 97 ASN A N 1
ATOM 1385 C CA . ASN A 1 87 ? 0.180 5.180 -13.795 1.00 0.23 97 ASN A CA 1
ATOM 1386 C C . ASN A 1 87 ? 1.178 4.078 -14.152 1.00 0.34 97 ASN A C 1
ATOM 1387 O O . ASN A 1 87 ? 1.931 3.636 -13.288 1.00 0.81 97 ASN A O 1
ATOM 1398 N N . ASN A 1 88 ? 1.162 3.659 -15.424 1.00 0.42 98 ASN A N 1
ATOM 1399 C CA . ASN A 1 88 ? 2.021 2.589 -15.981 1.00 0.43 98 ASN A CA 1
ATOM 1400 C C . ASN A 1 88 ? 1.293 1.229 -15.975 1.00 0.38 98 ASN A C 1
ATOM 1401 O O . ASN A 1 88 ? 1.044 0.690 -17.057 1.00 0.43 98 ASN A O 1
ATOM 1412 N N . PRO A 1 89 ? 0.938 0.624 -14.809 1.00 0.35 99 PRO A N 1
ATOM 1413 C CA . PRO A 1 89 ? -0.107 -0.406 -14.780 1.00 0.34 99 PRO A CA 1
ATOM 1414 C C . PRO A 1 89 ? -1.423 0.173 -15.280 1.00 0.30 99 PRO A C 1
ATOM 1415 O O . PRO A 1 89 ? -1.531 1.385 -15.472 1.00 0.29 99 PRO A O 1
ATOM 1426 N N . GLN A 1 90 ? -2.417 -0.676 -15.500 1.00 0.34 100 GLN A N 1
ATOM 1427 C CA . GLN A 1 90 ? -3.713 -0.197 -15.957 1.00 0.36 100 GLN A CA 1
ATOM 1428 C C . GLN A 1 90 ? -4.300 0.740 -14.912 1.00 0.32 100 GLN A C 1
ATOM 1429 O O . GLN A 1 90 ? -4.604 0.313 -13.795 1.00 0.31 100 GLN A O 1
ATOM 1443 N N . PRO A 1 91 ? -4.437 2.037 -15.260 1.00 0.36 101 PRO A N 1
ATOM 1444 C CA . PRO A 1 91 ? -4.851 3.080 -14.322 1.00 0.35 101 PRO A CA 1
ATOM 1445 C C . PRO A 1 91 ? -6.054 2.672 -13.493 1.00 0.32 101 PRO A C 1
ATOM 1446 O O . PRO A 1 91 ? -7.162 2.513 -14.009 1.00 0.39 101 PRO A O 1
ATOM 1457 N N . THR A 1 92 ? -5.813 2.486 -12.211 1.00 0.26 102 THR A N 1
ATOM 1458 C CA . THR A 1 92 ? -6.847 2.099 -11.281 1.00 0.25 102 THR A CA 1
ATOM 1459 C C . THR A 1 92 ? -6.749 2.968 -10.037 1.00 0.21 102 THR A C 1
ATOM 1460 O O . THR A 1 92 ? -5.651 3.359 -9.633 1.00 0.22 102 THR A O 1
ATOM 1471 N N . THR A 1 93 ? -7.883 3.283 -9.448 1.00 0.21 103 THR A N 1
ATOM 1472 C CA . THR A 1 93 ? -7.915 4.111 -8.264 1.00 0.19 103 THR A CA 1
ATOM 1473 C C . THR A 1 93 ? -8.426 3.303 -7.079 1.00 0.20 103 THR A C 1
ATOM 1474 O O . THR A 1 93 ? -9.600 2.945 -7.014 1.00 0.28 103 THR A O 1
ATOM 1485 N N . TYR A 1 94 ? -7.530 3.009 -6.157 1.00 0.17 104 TYR A N 1
ATOM 1486 C CA . TYR A 1 94 ? -7.833 2.144 -5.034 1.00 0.18 104 TYR A CA 1
ATOM 1487 C C . TYR A 1 94 ? -8.339 2.951 -3.854 1.00 0.19 104 TYR A C 1
ATOM 1488 O O . TYR A 1 94 ? -7.690 3.903 -3.420 1.00 0.20 104 TYR A O 1
ATOM 1506 N N . ASN A 1 95 ? -9.507 2.585 -3.352 1.00 0.18 105 ASN A N 1
ATOM 1507 C CA . ASN A 1 95 ? -10.042 3.227 -2.165 1.00 0.18 105 ASN A CA 1
ATOM 1508 C C . ASN A 1 95 ? -9.834 2.328 -0.965 1.00 0.17 105 ASN A C 1
ATOM 1509 O O . ASN A 1 95 ? -10.515 1.312 -0.819 1.00 0.16 105 ASN A O 1
ATOM 1520 N N . PHE A 1 96 ? -8.886 2.692 -0.116 1.00 0.18 106 PHE A N 1
ATOM 1521 C CA . PHE A 1 96 ? -8.617 1.919 1.084 1.00 0.17 106 PHE A CA 1
ATOM 1522 C C . PHE A 1 96 ? -9.573 2.349 2.187 1.00 0.19 106 PHE A C 1
ATOM 1523 O O . PHE A 1 96 ? -9.493 3.468 2.698 1.00 0.23 106 PHE A O 1
ATOM 1540 N N . THR A 1 97 ? -10.483 1.459 2.533 1.00 0.17 107 THR A N 1
ATOM 1541 C CA . THR A 1 97 ? -11.506 1.743 3.522 1.00 0.21 107 THR A CA 1
ATOM 1542 C C . THR A 1 97 ? -11.410 0.757 4.683 1.00 0.20 107 THR A C 1
ATOM 1543 O O . THR A 1 97 ? -11.254 -0.436 4.472 1.00 0.22 107 THR A O 1
ATOM 1554 N N . PHE A 1 98 ? -11.479 1.250 5.907 1.00 0.28 108 PHE A N 1
ATOM 1555 C CA . PHE A 1 98 ? -11.425 0.372 7.063 1.00 0.26 108 PHE A CA 1
ATOM 1556 C C . PHE A 1 98 ? -12.397 0.850 8.130 1.00 0.27 108 PHE A C 1
ATOM 1557 O O . PHE A 1 98 ? -12.914 1.964 8.045 1.00 0.33 108 PHE A O 1
ATOM 1574 N N . LYS A 1 99 ? -12.615 0.023 9.137 1.00 0.25 109 LYS A N 1
ATOM 1575 C CA . LYS A 1 99 ? -13.508 0.361 10.232 1.00 0.26 109 LYS A CA 1
ATOM 1576 C C . LYS A 1 99 ? -12.934 1.533 11.022 1.00 0.27 109 LYS A C 1
ATOM 1577 O O . LYS A 1 99 ? -13.640 2.491 11.346 1.00 0.33 109 LYS A O 1
ATOM 1596 N N . SER A 1 100 ? -11.639 1.454 11.290 1.00 0.28 110 SER A N 1
ATOM 1597 C CA . SER A 1 100 ? -10.947 2.464 12.070 1.00 0.32 110 SER A CA 1
ATOM 1598 C C . SER A 1 100 ? -10.846 3.777 11.302 1.00 0.41 110 SER A C 1
ATOM 1599 O O . SER A 1 100 ? -10.281 3.822 10.205 1.00 0.50 110 SER A O 1
ATOM 1607 N N . PRO A 1 101 ? -11.381 4.866 11.870 1.00 0.48 111 PRO A N 1
ATOM 1608 C CA . PRO A 1 101 ? -11.256 6.206 11.295 1.00 0.59 111 PRO A CA 1
ATOM 1609 C C . PRO A 1 101 ? -9.822 6.734 11.363 1.00 0.67 111 PRO A C 1
ATOM 1610 O O . PRO A 1 101 ? -9.552 7.865 10.975 1.00 1.09 111 PRO A O 1
ATOM 1621 N N . GLY A 1 102 ? -8.901 5.908 11.844 1.00 0.44 112 GLY A N 1
ATOM 1622 C CA . GLY A 1 102 ? -7.509 6.306 11.891 1.00 0.49 112 GLY A CA 1
ATOM 1623 C C . GLY A 1 102 ? -6.612 5.410 11.057 1.00 0.46 112 GLY A C 1
ATOM 1624 O O . GLY A 1 102 ? -5.712 5.897 10.375 1.00 0.63 112 GLY A O 1
ATOM 1628 N N . GLU A 1 103 ? -6.893 4.103 11.077 1.00 0.32 113 GLU A N 1
ATOM 1629 C CA . GLU A 1 103 ? -6.023 3.092 10.465 1.00 0.30 113 GLU A CA 1
ATOM 1630 C C . GLU A 1 103 ? -5.656 3.437 9.025 1.00 0.31 113 GLU A C 1
ATOM 1631 O O . GLU A 1 103 ? -4.495 3.345 8.621 1.00 0.34 113 GLU A O 1
ATOM 1643 N N . ARG A 1 104 ? -6.656 3.838 8.262 1.00 0.35 114 ARG A N 1
ATOM 1644 C CA . ARG A 1 104 ? -6.478 4.077 6.839 1.00 0.43 114 ARG A CA 1
ATOM 1645 C C . ARG A 1 104 ? -5.614 5.309 6.613 1.00 0.38 114 ARG A C 1
ATOM 1646 O O . ARG A 1 104 ? -4.734 5.312 5.764 1.00 0.40 114 ARG A O 1
ATOM 1667 N N . GLU A 1 105 ? -5.864 6.353 7.386 1.00 0.42 115 GLU A N 1
ATOM 1668 C CA . GLU A 1 105 ? -5.130 7.598 7.240 1.00 0.48 115 GLU A CA 1
ATOM 1669 C C . GLU A 1 105 ? -3.682 7.446 7.684 1.00 0.37 115 GLU A C 1
ATOM 1670 O O . GLU A 1 105 ? -2.791 8.098 7.137 1.00 0.40 115 GLU A O 1
ATOM 1682 N N . SER A 1 106 ? -3.455 6.592 8.670 1.00 0.33 116 SER A N 1
ATOM 1683 C CA . SER A 1 106 ? -2.100 6.203 9.039 1.00 0.36 116 SER A CA 1
ATOM 1684 C C . SER A 1 106 ? -1.403 5.581 7.833 1.00 0.31 116 SER A C 1
ATOM 1685 O O . SER A 1 106 ? -0.245 5.874 7.546 1.00 0.38 116 SER A O 1
ATOM 1693 N N . TRP A 1 107 ? -2.141 4.744 7.111 1.00 0.25 117 TRP A N 1
ATOM 1694 C CA . TRP A 1 107 ? -1.632 4.103 5.905 1.00 0.24 117 TRP A CA 1
ATOM 1695 C C . TRP A 1 107 ? -1.387 5.156 4.827 1.00 0.21 117 TRP A C 1
ATOM 1696 O O . TRP A 1 107 ? -0.355 5.150 4.157 1.00 0.23 117 TRP A O 1
ATOM 1717 N N . GLN A 1 108 ? -2.348 6.070 4.696 1.00 0.20 118 GLN A N 1
ATOM 1718 C CA . GLN A 1 108 ? -2.293 7.151 3.716 1.00 0.19 118 GLN A CA 1
ATOM 1719 C C . GLN A 1 108 ? -0.996 7.947 3.826 1.00 0.18 118 GLN A C 1
ATOM 1720 O O . GLN A 1 108 ? -0.323 8.174 2.831 1.00 0.21 118 GLN A O 1
ATOM 1734 N N . GLU A 1 109 ? -0.648 8.378 5.028 1.00 0.19 119 GLU A N 1
ATOM 1735 C CA . GLU A 1 109 ? 0.558 9.171 5.218 1.00 0.22 119 GLU A CA 1
ATOM 1736 C C . GLU A 1 109 ? 1.818 8.308 5.137 1.00 0.20 119 GLU A C 1
ATOM 1737 O O . GLU A 1 109 ? 2.861 8.761 4.667 1.00 0.26 119 GLU A O 1
ATOM 1749 N N . GLN A 1 110 ? 1.712 7.061 5.580 1.00 0.17 120 GLN A N 1
ATOM 1750 C CA . GLN A 1 110 ? 2.858 6.165 5.617 1.00 0.18 120 GLN A CA 1
ATOM 1751 C C . GLN A 1 110 ? 3.307 5.772 4.221 1.00 0.17 120 GLN A C 1
ATOM 1752 O O . GLN A 1 110 ? 4.506 5.719 3.938 1.00 0.18 120 GLN A O 1
ATOM 1766 N N . ILE A 1 111 ? 2.345 5.497 3.354 1.00 0.17 121 ILE A N 1
ATOM 1767 C CA . ILE A 1 111 ? 2.648 5.140 1.980 1.00 0.18 121 ILE A CA 1
ATOM 1768 C C . ILE A 1 111 ? 3.330 6.305 1.272 1.00 0.21 121 ILE A C 1
ATOM 1769 O O . ILE A 1 111 ? 4.249 6.103 0.487 1.00 0.21 121 ILE A O 1
ATOM 1785 N N . GLN A 1 112 ? 2.903 7.523 1.594 1.00 0.26 122 GLN A N 1
ATOM 1786 C CA . GLN A 1 112 ? 3.468 8.721 0.985 1.00 0.33 122 GLN A CA 1
ATOM 1787 C C . GLN A 1 112 ? 4.954 8.803 1.290 1.00 0.27 122 GLN A C 1
ATOM 1788 O O . GLN A 1 112 ? 5.776 9.026 0.401 1.00 0.26 122 GLN A O 1
ATOM 1802 N N . SER A 1 113 ? 5.284 8.598 2.559 1.00 0.27 123 SER A N 1
ATOM 1803 C CA . SER A 1 113 ? 6.658 8.642 3.019 1.00 0.26 123 SER A CA 1
ATOM 1804 C C . SER A 1 113 ? 7.498 7.584 2.309 1.00 0.20 123 SER A C 1
ATOM 1805 O O . SER A 1 113 ? 8.630 7.845 1.909 1.00 0.23 123 SER A O 1
ATOM 1813 N N . LEU A 1 114 ? 6.925 6.397 2.146 1.00 0.16 124 LEU A N 1
ATOM 1814 C CA . LEU A 1 114 ? 7.595 5.302 1.451 1.00 0.13 124 LEU A CA 1
ATOM 1815 C C . LEU A 1 114 ? 7.760 5.643 -0.030 1.00 0.14 124 LEU A C 1
ATOM 1816 O O . LEU A 1 114 ? 8.838 5.471 -0.602 1.00 0.17 124 LEU A O 1
ATOM 1832 N N . MET A 1 115 ? 6.690 6.147 -0.632 1.00 0.15 125 MET A N 1
ATOM 1833 C CA . MET A 1 115 ? 6.699 6.517 -2.042 1.00 0.18 125 MET A CA 1
ATOM 1834 C C . MET A 1 115 ? 7.767 7.553 -2.331 1.00 0.20 125 MET A C 1
ATOM 1835 O O . MET A 1 115 ? 8.599 7.368 -3.207 1.00 0.24 125 MET A O 1
ATOM 1849 N N . LYS A 1 116 ? 7.762 8.626 -1.562 1.00 0.20 126 LYS A N 1
ATOM 1850 C CA . LYS A 1 116 ? 8.679 9.733 -1.791 1.00 0.26 126 LYS A CA 1
ATOM 1851 C C . LYS A 1 116 ? 10.099 9.362 -1.385 1.00 0.29 126 LYS A C 1
ATOM 1852 O O . LYS A 1 116 ? 11.058 10.015 -1.783 1.00 0.41 126 LYS A O 1
ATOM 1871 N N . PHE A 1 117 ? 10.225 8.318 -0.584 1.00 0.25 127 PHE A N 1
ATOM 1872 C CA . PHE A 1 117 ? 11.526 7.843 -0.146 1.00 0.30 127 PHE A CA 1
ATOM 1873 C C . PHE A 1 117 ? 12.292 7.194 -1.301 1.00 0.35 127 PHE A C 1
ATOM 1874 O O . PHE A 1 117 ? 13.443 7.534 -1.564 1.00 0.43 127 PHE A O 1
ATOM 1891 N N . MET A 1 118 ? 11.648 6.263 -1.992 1.00 0.36 128 MET A N 1
ATOM 1892 C CA . MET A 1 118 ? 12.301 5.551 -3.086 1.00 0.46 128 MET A CA 1
ATOM 1893 C C . MET A 1 118 ? 12.033 6.223 -4.430 1.00 0.47 128 MET A C 1
ATOM 1894 O O . MET A 1 118 ? 12.829 6.107 -5.362 1.00 0.57 128 MET A O 1
ATOM 1908 N N . SER A 1 119 ? 10.913 6.919 -4.524 1.00 0.46 129 SER A N 1
ATOM 1909 C CA . SER A 1 119 ? 10.516 7.582 -5.758 1.00 0.56 129 SER A CA 1
ATOM 1910 C C . SER A 1 119 ? 10.695 9.094 -5.614 1.00 0.62 129 SER A C 1
ATOM 1911 O O . SER A 1 119 ? 9.918 9.889 -6.152 1.00 0.91 129 SER A O 1
ATOM 1919 N N . MET A 1 120 ? 11.708 9.478 -4.843 1.00 0.61 130 MET A N 1
ATOM 1920 C CA . MET A 1 120 ? 12.047 10.883 -4.647 1.00 0.70 130 MET A CA 1
ATOM 1921 C C . MET A 1 120 ? 12.351 11.558 -5.979 1.00 0.96 130 MET A C 1
ATOM 1922 O O . MET A 1 120 ? 13.127 11.046 -6.788 1.00 1.30 130 MET A O 1
ATOM 1936 N N . LYS A 1 121 ? 11.727 12.703 -6.204 1.00 1.29 131 LYS A N 1
ATOM 1937 C CA . LYS A 1 121 ? 11.854 13.412 -7.467 1.00 1.78 131 LYS A CA 1
ATOM 1938 C C . LYS A 1 121 ? 12.898 14.511 -7.357 1.00 2.07 131 LYS A C 1
ATOM 1939 O O . LYS A 1 121 ? 12.614 15.536 -6.709 1.00 2.37 131 LYS A O 1
ATOM 1959 N N . SER A 1 1 ? 25.242 2.384 3.055 1.00 1.07 11 SER A N 2
ATOM 1960 C CA . SER A 1 1 ? 24.925 1.832 1.730 1.00 1.09 11 SER A CA 2
ATOM 1961 C C . SER A 1 1 ? 23.458 2.073 1.402 1.00 0.93 11 SER A C 2
ATOM 1962 O O . SER A 1 1 ? 22.568 1.697 2.164 1.00 0.81 11 SER A O 2
ATOM 1972 N N . ALA A 1 2 ? 23.226 2.709 0.253 1.00 0.96 12 ALA A N 2
ATOM 1973 C CA . ALA A 1 2 ? 21.896 3.143 -0.158 1.00 0.88 12 ALA A CA 2
ATOM 1974 C C . ALA A 1 2 ? 20.929 1.977 -0.289 1.00 0.77 12 ALA A C 2
ATOM 1975 O O . ALA A 1 2 ? 19.777 2.079 0.121 1.00 0.67 12 ALA A O 2
ATOM 1982 N N . SER A 1 3 ? 21.396 0.878 -0.863 1.00 0.87 13 SER A N 2
ATOM 1983 C CA . SER A 1 3 ? 20.561 -0.300 -1.031 1.00 0.84 13 SER A CA 2
ATOM 1984 C C . SER A 1 3 ? 20.190 -0.875 0.332 1.00 0.73 13 SER A C 2
ATOM 1985 O O . SER A 1 3 ? 19.022 -1.147 0.605 1.00 0.63 13 SER A O 2
ATOM 1993 N N . ASP A 1 4 ? 21.192 -1.018 1.194 1.00 0.79 14 ASP A N 2
ATOM 1994 C CA . ASP A 1 4 ? 20.993 -1.598 2.517 1.00 0.78 14 ASP A CA 2
ATOM 1995 C C . ASP A 1 4 ? 20.080 -0.735 3.373 1.00 0.63 14 ASP A C 2
ATOM 1996 O O . ASP A 1 4 ? 19.131 -1.236 3.977 1.00 0.59 14 ASP A O 2
ATOM 2005 N N . ILE A 1 5 ? 20.354 0.564 3.415 1.00 0.59 15 ILE A N 2
ATOM 2006 C CA . ILE A 1 5 ? 19.559 1.464 4.235 1.00 0.50 15 ILE A CA 2
ATOM 2007 C C . ILE A 1 5 ? 18.127 1.532 3.716 1.00 0.39 15 ILE A C 2
ATOM 2008 O O . ILE A 1 5 ? 17.177 1.604 4.495 1.00 0.35 15 ILE A O 2
ATOM 2024 N N . ARG A 1 6 ? 17.973 1.503 2.399 1.00 0.40 16 ARG A N 2
ATOM 2025 C CA . ARG A 1 6 ? 16.657 1.474 1.794 1.00 0.34 16 ARG A CA 2
ATOM 2026 C C . ARG A 1 6 ? 15.924 0.215 2.209 1.00 0.29 16 ARG A C 2
ATOM 2027 O O . ARG A 1 6 ? 14.787 0.281 2.657 1.00 0.24 16 ARG A O 2
ATOM 2048 N N . MET A 1 7 ? 16.591 -0.926 2.084 1.00 0.34 17 MET A N 2
ATOM 2049 C CA . MET A 1 7 ? 15.981 -2.205 2.411 1.00 0.35 17 MET A CA 2
ATOM 2050 C C . MET A 1 7 ? 15.487 -2.239 3.854 1.00 0.31 17 MET A C 2
ATOM 2051 O O . MET A 1 7 ? 14.423 -2.787 4.132 1.00 0.31 17 MET A O 2
ATOM 2065 N N . LYS A 1 8 ? 16.251 -1.663 4.776 1.00 0.31 18 LYS A N 2
ATOM 2066 C CA . LYS A 1 8 ? 15.810 -1.611 6.164 1.00 0.32 18 LYS A CA 2
ATOM 2067 C C . LYS A 1 8 ? 14.713 -0.562 6.349 1.00 0.28 18 LYS A C 2
ATOM 2068 O O . LYS A 1 8 ? 13.791 -0.755 7.137 1.00 0.31 18 LYS A O 2
ATOM 2087 N N . LYS A 1 9 ? 14.806 0.538 5.609 1.00 0.25 19 LYS A N 2
ATOM 2088 C CA . LYS A 1 9 ? 13.848 1.633 5.737 1.00 0.24 19 LYS A CA 2
ATOM 2089 C C . LYS A 1 9 ? 12.506 1.260 5.133 1.00 0.19 19 LYS A C 2
ATOM 2090 O O . LYS A 1 9 ? 11.457 1.584 5.683 1.00 0.22 19 LYS A O 2
ATOM 2109 N N . VAL A 1 10 ? 12.539 0.577 4.006 1.00 0.16 20 VAL A N 2
ATOM 2110 C CA . VAL A 1 10 ? 11.319 0.127 3.369 1.00 0.15 20 VAL A CA 2
ATOM 2111 C C . VAL A 1 10 ? 10.632 -0.920 4.231 1.00 0.17 20 VAL A C 2
ATOM 2112 O O . VAL A 1 10 ? 9.420 -1.022 4.222 1.00 0.19 20 VAL A O 2
ATOM 2125 N N . MET A 1 11 ? 11.423 -1.705 4.964 1.00 0.19 21 MET A N 2
ATOM 2126 C CA . MET A 1 11 ? 10.876 -2.649 5.935 1.00 0.25 21 MET A CA 2
ATOM 2127 C C . MET A 1 11 ? 10.228 -1.897 7.092 1.00 0.25 21 MET A C 2
ATOM 2128 O O . MET A 1 11 ? 9.190 -2.312 7.613 1.00 0.27 21 MET A O 2
ATOM 2142 N N . GLN A 1 12 ? 10.848 -0.788 7.487 1.00 0.26 22 GLN A N 2
ATOM 2143 C CA . GLN A 1 12 ? 10.263 0.113 8.467 1.00 0.29 22 GLN A CA 2
ATOM 2144 C C . GLN A 1 12 ? 8.908 0.619 7.973 1.00 0.26 22 GLN A C 2
ATOM 2145 O O . GLN A 1 12 ? 7.926 0.624 8.717 1.00 0.31 22 GLN A O 2
ATOM 2159 N N . TYR A 1 13 ? 8.856 1.017 6.708 1.00 0.20 23 TYR A N 2
ATOM 2160 C CA . TYR A 1 13 ? 7.606 1.450 6.092 1.00 0.19 23 TYR A CA 2
ATOM 2161 C C . TYR A 1 13 ? 6.673 0.267 5.846 1.00 0.17 23 TYR A C 2
ATOM 2162 O O . TYR A 1 13 ? 5.455 0.412 5.868 1.00 0.18 23 TYR A O 2
ATOM 2180 N N . ARG A 1 14 ? 7.262 -0.900 5.622 1.00 0.17 24 ARG A N 2
ATOM 2181 C CA . ARG A 1 14 ? 6.518 -2.105 5.278 1.00 0.17 24 ARG A CA 2
ATOM 2182 C C . ARG A 1 14 ? 5.569 -2.491 6.400 1.00 0.17 24 ARG A C 2
ATOM 2183 O O . ARG A 1 14 ? 4.430 -2.872 6.151 1.00 0.19 24 ARG A O 2
ATOM 2204 N N . ARG A 1 15 ? 6.035 -2.368 7.635 1.00 0.18 25 ARG A N 2
ATOM 2205 C CA . ARG A 1 15 ? 5.197 -2.637 8.798 1.00 0.18 25 ARG A CA 2
ATOM 2206 C C . ARG A 1 15 ? 3.996 -1.703 8.810 1.00 0.17 25 ARG A C 2
ATOM 2207 O O . ARG A 1 15 ? 2.886 -2.099 9.153 1.00 0.20 25 ARG A O 2
ATOM 2228 N N . ALA A 1 16 ? 4.233 -0.467 8.400 1.00 0.17 26 ALA A N 2
ATOM 2229 C CA . ALA A 1 16 ? 3.212 0.564 8.426 1.00 0.19 26 ALA A CA 2
ATOM 2230 C C . ALA A 1 16 ? 2.290 0.467 7.217 1.00 0.19 26 ALA A C 2
ATOM 2231 O O . ALA A 1 16 ? 1.242 1.106 7.168 1.00 0.28 26 ALA A O 2
ATOM 2238 N N . LEU A 1 17 ? 2.704 -0.307 6.232 1.00 0.15 27 LEU A N 2
ATOM 2239 C CA . LEU A 1 17 ? 1.882 -0.556 5.057 1.00 0.15 27 LEU A CA 2
ATOM 2240 C C . LEU A 1 17 ? 1.190 -1.914 5.160 1.00 0.17 27 LEU A C 2
ATOM 2241 O O . LEU A 1 17 ? 0.220 -2.179 4.454 1.00 0.21 27 LEU A O 2
ATOM 2257 N N . THR A 1 18 ? 1.682 -2.765 6.050 1.00 0.17 28 THR A N 2
ATOM 2258 C CA . THR A 1 18 ? 1.082 -4.073 6.266 1.00 0.15 28 THR A CA 2
ATOM 2259 C C . THR A 1 18 ? -0.137 -3.955 7.180 1.00 0.17 28 THR A C 2
ATOM 2260 O O . THR A 1 18 ? -0.010 -3.777 8.394 1.00 0.19 28 THR A O 2
ATOM 2271 N N . LYS A 1 19 ? -1.313 -4.082 6.585 1.00 0.17 29 LYS A N 2
ATOM 2272 C CA . LYS A 1 19 ? -2.576 -3.820 7.267 1.00 0.22 29 LYS A CA 2
ATOM 2273 C C . LYS A 1 19 ? -3.668 -4.708 6.707 1.00 0.19 29 LYS A C 2
ATOM 2274 O O . LYS A 1 19 ? -3.485 -5.363 5.682 1.00 0.18 29 LYS A O 2
ATOM 2293 N N . VAL A 1 20 ? -4.801 -4.717 7.378 1.00 0.22 30 VAL A N 2
ATOM 2294 C CA . VAL A 1 20 ? -6.020 -5.240 6.795 1.00 0.22 30 VAL A CA 2
ATOM 2295 C C . VAL A 1 20 ? -6.926 -4.066 6.457 1.00 0.19 30 VAL A C 2
ATOM 2296 O O . VAL A 1 20 ? -7.170 -3.197 7.298 1.00 0.23 30 VAL A O 2
ATOM 2309 N N . VAL A 1 21 ? -7.377 -4.009 5.219 1.00 0.16 31 VAL A N 2
ATOM 2310 C CA . VAL A 1 21 ? -8.144 -2.874 4.737 1.00 0.15 31 VAL A CA 2
ATOM 2311 C C . VAL A 1 21 ? -9.110 -3.322 3.649 1.00 0.15 31 VAL A C 2
ATOM 2312 O O . VAL A 1 21 ? -8.887 -4.325 2.993 1.00 0.18 31 VAL A O 2
ATOM 2325 N N . LYS A 1 22 ? -10.176 -2.582 3.460 1.00 0.14 32 LYS A N 2
ATOM 2326 C CA . LYS A 1 22 ? -11.207 -2.975 2.523 1.00 0.13 32 LYS A CA 2
ATOM 2327 C C . LYS A 1 22 ? -11.140 -2.110 1.273 1.00 0.12 32 LYS A C 2
ATOM 2328 O O . LYS A 1 22 ? -11.258 -0.886 1.344 1.00 0.14 32 LYS A O 2
ATOM 2347 N N . LEU A 1 23 ? -10.940 -2.756 0.134 1.00 0.12 33 LEU A N 2
ATOM 2348 C CA . LEU A 1 23 ? -10.830 -2.050 -1.135 1.00 0.13 33 LEU A CA 2
ATOM 2349 C C . LEU A 1 23 ? -12.192 -1.872 -1.781 1.00 0.14 33 LEU A C 2
ATOM 2350 O O . LEU A 1 23 ? -13.019 -2.781 -1.766 1.00 0.16 33 LEU A O 2
ATOM 2366 N N . LYS A 1 24 ? -12.420 -0.688 -2.335 1.00 0.15 34 LYS A N 2
ATOM 2367 C CA . LYS A 1 24 ? -13.677 -0.383 -3.014 1.00 0.19 34 LYS A CA 2
ATOM 2368 C C . LYS A 1 24 ? -13.399 0.434 -4.266 1.00 0.21 34 LYS A C 2
ATOM 2369 O O . LYS A 1 24 ? -13.058 1.613 -4.174 1.00 0.23 34 LYS A O 2
ATOM 2388 N N . THR A 1 25 ? -13.523 -0.180 -5.429 1.00 0.23 35 THR A N 2
ATOM 2389 C CA . THR A 1 25 ? -13.264 0.524 -6.675 1.00 0.26 35 THR A CA 2
ATOM 2390 C C . THR A 1 25 ? -13.732 -0.301 -7.883 1.00 0.28 35 THR A C 2
ATOM 2391 O O . THR A 1 25 ? -14.442 -1.295 -7.714 1.00 0.28 35 THR A O 2
ATOM 2402 N N . HIS A 1 26 ? -13.338 0.113 -9.089 1.00 0.33 36 HIS A N 2
ATOM 2403 C CA . HIS A 1 26 ? -13.658 -0.611 -10.322 1.00 0.38 36 HIS A CA 2
ATOM 2404 C C . HIS A 1 26 ? -13.136 -2.045 -10.252 1.00 0.34 36 HIS A C 2
ATOM 2405 O O . HIS A 1 26 ? -13.657 -2.947 -10.908 1.00 0.37 36 HIS A O 2
ATOM 2420 N N . LEU A 1 27 ? -12.118 -2.235 -9.433 1.00 0.32 37 LEU A N 2
ATOM 2421 C CA . LEU A 1 27 ? -11.535 -3.544 -9.199 1.00 0.33 37 LEU A CA 2
ATOM 2422 C C . LEU A 1 27 ? -12.561 -4.456 -8.534 1.00 0.31 37 LEU A C 2
ATOM 2423 O O . LEU A 1 27 ? -12.928 -5.493 -9.089 1.00 0.36 37 LEU A O 2
ATOM 2439 N N . PHE A 1 28 ? -13.042 -4.039 -7.364 1.00 0.26 38 PHE A N 2
ATOM 2440 C CA . PHE A 1 28 ? -14.045 -4.786 -6.609 1.00 0.26 38 PHE A CA 2
ATOM 2441 C C . PHE A 1 28 ? -14.284 -4.098 -5.271 1.00 0.23 38 PHE A C 2
ATOM 2442 O O . PHE A 1 28 ? -13.790 -2.990 -5.048 1.00 0.22 38 PHE A O 2
ATOM 2459 N N . SER A 1 29 ? -15.030 -4.745 -4.387 1.00 0.23 39 SER A N 2
ATOM 2460 C CA . SER A 1 29 ? -15.198 -4.245 -3.038 1.00 0.22 39 SER A CA 2
ATOM 2461 C C . SER A 1 29 ? -15.193 -5.403 -2.043 1.00 0.22 39 SER A C 2
ATOM 2462 O O . SER A 1 29 ? -16.217 -6.055 -1.832 1.00 0.28 39 SER A O 2
ATOM 2470 N N . GLU A 1 30 ? -14.040 -5.622 -1.414 1.00 0.20 40 GLU A N 2
ATOM 2471 C CA . GLU A 1 30 ? -13.856 -6.700 -0.441 1.00 0.24 40 GLU A CA 2
ATOM 2472 C C . GLU A 1 30 ? -12.699 -6.350 0.486 1.00 0.18 40 GLU A C 2
ATOM 2473 O O . GLU A 1 30 ? -11.942 -5.415 0.215 1.00 0.15 40 GLU A O 2
ATOM 2485 N N . THR A 1 31 ? -12.563 -7.096 1.570 1.00 0.20 41 THR A N 2
ATOM 2486 C CA . THR A 1 31 ? -11.507 -6.853 2.539 1.00 0.19 41 THR A CA 2
ATOM 2487 C C . THR A 1 31 ? -10.202 -7.503 2.086 1.00 0.18 41 THR A C 2
ATOM 2488 O O . THR A 1 31 ? -10.165 -8.695 1.773 1.00 0.23 41 THR A O 2
ATOM 2499 N N . VAL A 1 32 ? -9.139 -6.718 2.046 1.00 0.16 42 VAL A N 2
ATOM 2500 C CA . VAL A 1 32 ? -7.855 -7.186 1.560 1.00 0.16 42 VAL A CA 2
ATOM 2501 C C . VAL A 1 32 ? -6.769 -6.936 2.601 1.00 0.16 42 VAL A C 2
ATOM 2502 O O . VAL A 1 32 ? -6.930 -6.107 3.495 1.00 0.23 42 VAL A O 2
ATOM 2515 N N . LYS A 1 33 ? -5.678 -7.667 2.502 1.00 0.13 43 LYS A N 2
ATOM 2516 C CA . LYS A 1 33 ? -4.524 -7.394 3.337 1.00 0.14 43 LYS A CA 2
ATOM 2517 C C . LYS A 1 33 ? -3.485 -6.640 2.525 1.00 0.13 43 LYS A C 2
ATOM 2518 O O . LYS A 1 33 ? -3.000 -7.142 1.518 1.00 0.15 43 LYS A O 2
ATOM 2537 N N . VAL A 1 34 ? -3.142 -5.445 2.977 1.00 0.13 44 VAL A N 2
ATOM 2538 C CA . VAL A 1 34 ? -2.260 -4.564 2.224 1.00 0.14 44 VAL A CA 2
ATOM 2539 C C . VAL A 1 34 ? -0.855 -4.615 2.800 1.00 0.15 44 VAL A C 2
ATOM 2540 O O . VAL A 1 34 ? -0.675 -4.923 3.979 1.00 0.19 44 VAL A O 2
ATOM 2553 N N . THR A 1 35 ? 0.131 -4.346 1.956 1.00 0.15 45 THR A N 2
ATOM 2554 C CA . THR A 1 35 ? 1.528 -4.393 2.348 1.00 0.16 45 THR A CA 2
ATOM 2555 C C . THR A 1 35 ? 2.399 -3.959 1.164 1.00 0.13 45 THR A C 2
ATOM 2556 O O . THR A 1 35 ? 1.884 -3.503 0.144 1.00 0.14 45 THR A O 2
ATOM 2567 N N . CYS A 1 36 ? 3.709 -4.088 1.298 1.00 0.15 46 CYS A N 2
ATOM 2568 C CA . CYS A 1 36 ? 4.619 -3.761 0.211 1.00 0.14 46 CYS A CA 2
ATOM 2569 C C . CYS A 1 36 ? 5.711 -4.817 0.106 1.00 0.15 46 CYS A C 2
ATOM 2570 O O . CYS A 1 36 ? 5.853 -5.659 0.998 1.00 0.19 46 CYS A O 2
ATOM 2578 N N . SER A 1 37 ? 6.469 -4.789 -0.985 1.00 0.19 47 SER A N 2
ATOM 2579 C CA . SER A 1 37 ? 7.532 -5.762 -1.196 1.00 0.27 47 SER A CA 2
ATOM 2580 C C . SER A 1 37 ? 8.713 -5.524 -0.250 1.00 0.25 47 SER A C 2
ATOM 2581 O O . SER A 1 37 ? 8.709 -4.568 0.532 1.00 0.25 47 SER A O 2
ATOM 2589 N N . LYS A 1 38 ? 9.729 -6.375 -0.333 1.00 0.29 48 LYS A N 2
ATOM 2590 C CA . LYS A 1 38 ? 10.869 -6.296 0.578 1.00 0.31 48 LYS A CA 2
ATOM 2591 C C . LYS A 1 38 ? 11.709 -5.058 0.312 1.00 0.27 48 LYS A C 2
ATOM 2592 O O . LYS A 1 38 ? 12.280 -4.483 1.233 1.00 0.40 48 LYS A O 2
ATOM 2611 N N . ASP A 1 39 ? 11.794 -4.662 -0.951 1.00 0.27 49 ASP A N 2
ATOM 2612 C CA . ASP A 1 39 ? 12.556 -3.477 -1.330 1.00 0.27 49 ASP A CA 2
ATOM 2613 C C . ASP A 1 39 ? 11.668 -2.248 -1.315 1.00 0.25 49 ASP A C 2
ATOM 2614 O O . ASP A 1 39 ? 12.119 -1.142 -1.617 1.00 0.28 49 ASP A O 2
ATOM 2623 N N . GLY A 1 40 ? 10.401 -2.453 -0.976 1.00 0.23 50 GLY A N 2
ATOM 2624 C CA . GLY A 1 40 ? 9.446 -1.361 -0.952 1.00 0.25 50 GLY A CA 2
ATOM 2625 C C . GLY A 1 40 ? 9.108 -0.862 -2.340 1.00 0.28 50 GLY A C 2
ATOM 2626 O O . GLY A 1 40 ? 8.458 0.161 -2.491 1.00 0.43 50 GLY A O 2
ATOM 2630 N N . GLU A 1 41 ? 9.553 -1.590 -3.355 1.00 0.25 51 GLU A N 2
ATOM 2631 C CA . GLU A 1 41 ? 9.358 -1.178 -4.738 1.00 0.30 51 GLU A CA 2
ATOM 2632 C C . GLU A 1 41 ? 7.910 -1.359 -5.161 1.00 0.22 51 GLU A C 2
ATOM 2633 O O . GLU A 1 41 ? 7.409 -0.632 -6.017 1.00 0.27 51 GLU A O 2
ATOM 2645 N N . GLU A 1 42 ? 7.251 -2.338 -4.563 1.00 0.24 52 GLU A N 2
ATOM 2646 C CA . GLU A 1 42 ? 5.887 -2.677 -4.929 1.00 0.21 52 GLU A CA 2
ATOM 2647 C C . GLU A 1 42 ? 4.950 -2.560 -3.745 1.00 0.18 52 GLU A C 2
ATOM 2648 O O . GLU A 1 42 ? 5.331 -2.843 -2.613 1.00 0.21 52 GLU A O 2
ATOM 2660 N N . VAL A 1 43 ? 3.728 -2.152 -4.025 1.00 0.16 53 VAL A N 2
ATOM 2661 C CA . VAL A 1 43 ? 2.654 -2.233 -3.052 1.00 0.16 53 VAL A CA 2
ATOM 2662 C C . VAL A 1 43 ? 1.761 -3.396 -3.431 1.00 0.18 53 VAL A C 2
ATOM 2663 O O . VAL A 1 43 ? 1.213 -3.421 -4.530 1.00 0.34 53 VAL A O 2
ATOM 2676 N N . GLN A 1 44 ? 1.625 -4.356 -2.539 1.00 0.16 54 GLN A N 2
ATOM 2677 C CA . GLN A 1 44 ? 0.897 -5.573 -2.851 1.00 0.16 54 GLN A CA 2
ATOM 2678 C C . GLN A 1 44 ? -0.189 -5.834 -1.821 1.00 0.16 54 GLN A C 2
ATOM 2679 O O . GLN A 1 44 ? -0.158 -5.290 -0.716 1.00 0.24 54 GLN A O 2
ATOM 2693 N N . TRP A 1 45 ? -1.152 -6.657 -2.188 1.00 0.14 55 TRP A N 2
ATOM 2694 C CA . TRP A 1 45 ? -2.264 -6.965 -1.309 1.00 0.16 55 TRP A CA 2
ATOM 2695 C C . TRP A 1 45 ? -2.745 -8.389 -1.510 1.00 0.17 55 TRP A C 2
ATOM 2696 O O . TRP A 1 45 ? -2.477 -9.018 -2.535 1.00 0.18 55 TRP A O 2
ATOM 2717 N N . PHE A 1 46 ? -3.442 -8.890 -0.510 1.00 0.21 56 PHE A N 2
ATOM 2718 C CA . PHE A 1 46 ? -4.044 -10.206 -0.564 1.00 0.23 56 PHE A CA 2
ATOM 2719 C C . PHE A 1 46 ? -5.552 -10.068 -0.413 1.00 0.23 56 PHE A C 2
ATOM 2720 O O . PHE A 1 46 ? -6.056 -9.840 0.685 1.00 0.26 56 PHE A O 2
ATOM 2737 N N . LYS A 1 47 ? -6.260 -10.177 -1.528 1.00 0.28 57 LYS A N 2
ATOM 2738 C CA . LYS A 1 47 ? -7.697 -9.953 -1.548 1.00 0.29 57 LYS A CA 2
ATOM 2739 C C . LYS A 1 47 ? -8.428 -11.120 -0.902 1.00 0.35 57 LYS A C 2
ATOM 2740 O O . LYS A 1 47 ? -8.136 -12.281 -1.193 1.00 0.54 57 LYS A O 2
ATOM 2759 N N . GLY A 1 48 ? -9.362 -10.800 -0.016 1.00 0.38 58 GLY A N 2
ATOM 2760 C CA . GLY A 1 48 ? -10.108 -11.823 0.686 1.00 0.48 58 GLY A CA 2
ATOM 2761 C C . GLY A 1 48 ? -9.238 -12.575 1.670 1.00 0.73 58 GLY A C 2
ATOM 2762 O O . GLY A 1 48 ? -8.945 -12.082 2.759 1.00 1.35 58 GLY A O 2
ATOM 2766 N N . LYS A 1 49 ? -8.811 -13.760 1.281 1.00 0.99 59 LYS A N 2
ATOM 2767 C CA . LYS A 1 49 ? -7.922 -14.562 2.098 1.00 1.48 59 LYS A CA 2
ATOM 2768 C C . LYS A 1 49 ? -6.953 -15.304 1.184 1.00 1.81 59 LYS A C 2
ATOM 2769 O O . LYS A 1 49 ? -6.786 -16.521 1.269 1.00 2.63 59 LYS A O 2
ATOM 2788 N N . SER A 1 50 ? -6.334 -14.543 0.290 1.00 1.73 60 SER A N 2
ATOM 2789 C CA . SER A 1 50 ? -5.433 -15.089 -0.711 1.00 2.21 60 SER A CA 2
ATOM 2790 C C . SER A 1 50 ? -4.177 -15.675 -0.062 1.00 1.61 60 SER A C 2
ATOM 2791 O O . SER A 1 50 ? -3.591 -15.076 0.845 1.00 2.01 60 SER A O 2
ATOM 2799 N N . THR A 1 51 ? -3.790 -16.856 -0.531 1.00 1.47 61 THR A N 2
ATOM 2800 C CA . THR A 1 51 ? -2.640 -17.576 -0.003 1.00 1.55 61 THR A CA 2
ATOM 2801 C C . THR A 1 51 ? -1.325 -16.850 -0.278 1.00 1.39 61 THR A C 2
ATOM 2802 O O . THR A 1 51 ? -1.103 -16.327 -1.371 1.00 1.72 61 THR A O 2
ATOM 2813 N N . ALA A 1 52 ? -0.466 -16.815 0.733 1.00 1.24 62 ALA A N 2
ATOM 2814 C CA . ALA A 1 52 ? 0.861 -16.243 0.605 1.00 1.29 62 ALA A CA 2
ATOM 2815 C C . ALA A 1 52 ? 1.804 -17.196 -0.122 1.00 1.32 62 ALA A C 2
ATOM 2816 O O . ALA A 1 52 ? 2.081 -18.299 0.358 1.00 1.69 62 ALA A O 2
ATOM 2823 N N . GLY A 1 53 ? 2.289 -16.757 -1.281 1.00 1.20 63 GLY A N 2
ATOM 2824 C CA . GLY A 1 53 ? 3.210 -17.550 -2.073 1.00 1.25 63 GLY A CA 2
ATOM 2825 C C . GLY A 1 53 ? 4.419 -18.037 -1.307 1.00 1.40 63 GLY A C 2
ATOM 2826 O O . GLY A 1 53 ? 5.108 -17.257 -0.657 1.00 1.99 63 GLY A O 2
ATOM 2830 N N . ALA A 1 54 ? 4.653 -19.334 -1.386 1.00 1.55 64 ALA A N 2
ATOM 2831 C CA . ALA A 1 54 ? 5.832 -19.976 -0.794 1.00 1.66 64 ALA A CA 2
ATOM 2832 C C . ALA A 1 54 ? 6.059 -19.572 0.661 1.00 1.67 64 ALA A C 2
ATOM 2833 O O . ALA A 1 54 ? 7.206 -19.443 1.095 1.00 1.74 64 ALA A O 2
ATOM 2840 N N . GLN A 1 55 ? 4.960 -19.361 1.398 1.00 1.68 65 GLN A N 2
ATOM 2841 C CA . GLN A 1 55 ? 4.995 -19.010 2.829 1.00 1.79 65 GLN A CA 2
ATOM 2842 C C . GLN A 1 55 ? 5.521 -17.592 3.067 1.00 1.70 65 GLN A C 2
ATOM 2843 O O . GLN A 1 55 ? 4.963 -16.845 3.867 1.00 1.80 65 GLN A O 2
ATOM 2857 N N . ASP A 1 56 ? 6.577 -17.222 2.358 1.00 1.62 66 ASP A N 2
ATOM 2858 C CA . ASP A 1 56 ? 7.205 -15.909 2.516 1.00 1.65 66 ASP A CA 2
ATOM 2859 C C . ASP A 1 56 ? 6.393 -14.830 1.793 1.00 1.49 66 ASP A C 2
ATOM 2860 O O . ASP A 1 56 ? 6.796 -13.671 1.694 1.00 1.59 66 ASP A O 2
ATOM 2869 N N . ARG A 1 57 ? 5.216 -15.238 1.324 1.00 1.32 67 ARG A N 2
ATOM 2870 C CA . ARG A 1 57 ? 4.299 -14.383 0.580 1.00 1.23 67 ARG A CA 2
ATOM 2871 C C . ARG A 1 57 ? 4.967 -13.877 -0.696 1.00 1.18 67 ARG A C 2
ATOM 2872 O O . ARG A 1 57 ? 5.104 -12.675 -0.907 1.00 1.31 67 ARG A O 2
ATOM 2893 N N . LYS A 1 58 ? 5.384 -14.815 -1.538 1.00 1.12 68 LYS A N 2
ATOM 2894 C CA . LYS A 1 58 ? 6.006 -14.486 -2.817 1.00 1.16 68 LYS A CA 2
ATOM 2895 C C . LYS A 1 58 ? 4.922 -14.232 -3.850 1.00 0.99 68 LYS A C 2
ATOM 2896 O O . LYS A 1 58 ? 5.167 -13.680 -4.921 1.00 1.10 68 LYS A O 2
ATOM 2915 N N . LYS A 1 59 ? 3.720 -14.654 -3.504 1.00 0.90 69 LYS A N 2
ATOM 2916 C CA . LYS A 1 59 ? 2.588 -14.592 -4.403 1.00 0.80 69 LYS A CA 2
ATOM 2917 C C . LYS A 1 59 ? 1.473 -13.743 -3.802 1.00 0.61 69 LYS A C 2
ATOM 2918 O O . LYS A 1 59 ? 0.670 -14.231 -3.006 1.00 0.61 69 LYS A O 2
ATOM 2937 N N . PRO A 1 60 ? 1.443 -12.451 -4.151 1.00 0.51 70 PRO A N 2
ATOM 2938 C CA . PRO A 1 60 ? 0.373 -11.542 -3.758 1.00 0.39 70 PRO A CA 2
ATOM 2939 C C . PRO A 1 60 ? -0.842 -11.684 -4.666 1.00 0.32 70 PRO A C 2
ATOM 2940 O O . PRO A 1 60 ? -0.765 -12.285 -5.742 1.00 0.40 70 PRO A O 2
ATOM 2951 N N . SER A 1 61 ? -1.956 -11.120 -4.234 1.00 0.28 71 SER A N 2
ATOM 2952 C CA . SER A 1 61 ? -3.201 -11.188 -4.982 1.00 0.31 71 SER A CA 2
ATOM 2953 C C . SER A 1 61 ? -3.325 -9.965 -5.889 1.00 0.28 71 SER A C 2
ATOM 2954 O O . SER A 1 61 ? -4.338 -9.758 -6.554 1.00 0.40 71 SER A O 2
ATOM 2962 N N . GLY A 1 62 ? -2.277 -9.164 -5.899 1.00 0.24 72 GLY A N 2
ATOM 2963 C CA . GLY A 1 62 ? -2.242 -7.967 -6.706 1.00 0.23 72 GLY A CA 2
ATOM 2964 C C . GLY A 1 62 ? -1.151 -7.045 -6.226 1.00 0.22 72 GLY A C 2
ATOM 2965 O O . GLY A 1 62 ? -0.627 -7.234 -5.125 1.00 0.26 72 GLY A O 2
ATOM 2969 N N . GLY A 1 63 ? -0.800 -6.058 -7.030 1.00 0.24 73 GLY A N 2
ATOM 2970 C CA . GLY A 1 63 ? 0.258 -5.156 -6.643 1.00 0.29 73 GLY A CA 2
ATOM 2971 C C . GLY A 1 63 ? 0.688 -4.235 -7.760 1.00 0.27 73 GLY A C 2
ATOM 2972 O O . GLY A 1 63 ? 0.519 -4.552 -8.940 1.00 0.40 73 GLY A O 2
ATOM 2976 N N . PHE A 1 64 ? 1.250 -3.098 -7.385 1.00 0.20 74 PHE A N 2
ATOM 2977 C CA . PHE A 1 64 ? 1.721 -2.115 -8.346 1.00 0.19 74 PHE A CA 2
ATOM 2978 C C . PHE A 1 64 ? 2.966 -1.423 -7.806 1.00 0.19 74 PHE A C 2
ATOM 2979 O O . PHE A 1 64 ? 3.169 -1.358 -6.593 1.00 0.19 74 PHE A O 2
ATOM 2996 N N . PRO A 1 65 ? 3.826 -0.914 -8.700 1.00 0.20 75 PRO A N 2
ATOM 2997 C CA . PRO A 1 65 ? 5.085 -0.286 -8.307 1.00 0.20 75 PRO A CA 2
ATOM 2998 C C . PRO A 1 65 ? 4.873 1.072 -7.651 1.00 0.19 75 PRO A C 2
ATOM 2999 O O . PRO A 1 65 ? 4.056 1.880 -8.096 1.00 0.20 75 PRO A O 2
ATOM 3010 N N . VAL A 1 66 ? 5.653 1.309 -6.609 1.00 0.19 76 VAL A N 2
ATOM 3011 C CA . VAL A 1 66 ? 5.552 2.503 -5.783 1.00 0.18 76 VAL A CA 2
ATOM 3012 C C . VAL A 1 66 ? 5.904 3.766 -6.564 1.00 0.19 76 VAL A C 2
ATOM 3013 O O . VAL A 1 66 ? 5.292 4.816 -6.376 1.00 0.19 76 VAL A O 2
ATOM 3026 N N . ASP A 1 67 ? 6.880 3.658 -7.450 1.00 0.21 77 ASP A N 2
ATOM 3027 C CA . ASP A 1 67 ? 7.300 4.798 -8.257 1.00 0.24 77 ASP A CA 2
ATOM 3028 C C . ASP A 1 67 ? 6.274 5.094 -9.348 1.00 0.23 77 ASP A C 2
ATOM 3029 O O . ASP A 1 67 ? 6.242 6.185 -9.912 1.00 0.30 77 ASP A O 2
ATOM 3038 N N . LYS A 1 68 ? 5.413 4.124 -9.620 1.00 0.19 78 LYS A N 2
ATOM 3039 C CA . LYS A 1 68 ? 4.444 4.248 -10.700 1.00 0.20 78 LYS A CA 2
ATOM 3040 C C . LYS A 1 68 ? 3.126 4.836 -10.204 1.00 0.17 78 LYS A C 2
ATOM 3041 O O . LYS A 1 68 ? 2.234 5.143 -11.001 1.00 0.18 78 LYS A O 2
ATOM 3060 N N . ILE A 1 69 ? 3.003 4.990 -8.892 1.00 0.18 79 ILE A N 2
ATOM 3061 C CA . ILE A 1 69 ? 1.830 5.625 -8.307 1.00 0.16 79 ILE A CA 2
ATOM 3062 C C . ILE A 1 69 ? 1.774 7.085 -8.740 1.00 0.18 79 ILE A C 2
ATOM 3063 O O . ILE A 1 69 ? 2.735 7.832 -8.544 1.00 0.26 79 ILE A O 2
ATOM 3079 N N . THR A 1 70 ? 0.664 7.493 -9.337 1.00 0.15 80 THR A N 2
ATOM 3080 C CA . THR A 1 70 ? 0.572 8.830 -9.890 1.00 0.18 80 THR A CA 2
ATOM 3081 C C . THR A 1 70 ? 0.176 9.842 -8.815 1.00 0.21 80 THR A C 2
ATOM 3082 O O . THR A 1 70 ? 0.697 10.958 -8.785 1.00 0.28 80 THR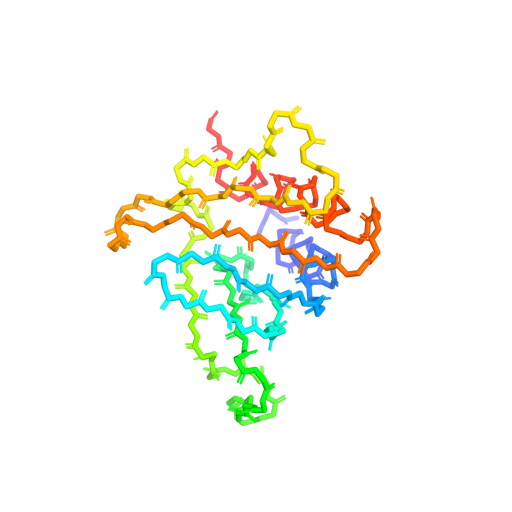 A O 2
ATOM 3093 N N . SER A 1 71 ? -0.733 9.450 -7.920 1.00 0.18 81 SER A N 2
ATOM 3094 C CA . SER A 1 71 ? -1.208 10.348 -6.874 1.00 0.21 81 SER A CA 2
ATOM 3095 C C . SER A 1 71 ? -1.841 9.575 -5.717 1.00 0.17 81 SER A C 2
ATOM 3096 O O . SER A 1 71 ? -2.619 8.641 -5.928 1.00 0.19 81 SER A O 2
ATOM 3104 N N . VAL A 1 72 ? -1.507 9.981 -4.499 1.00 0.20 82 VAL A N 2
ATOM 3105 C CA . VAL A 1 72 ? -2.065 9.386 -3.290 1.00 0.21 82 VAL A CA 2
ATOM 3106 C C . VAL A 1 72 ? -2.818 10.450 -2.503 1.00 0.21 82 VAL A C 2
ATOM 3107 O O . VAL A 1 72 ? -2.212 11.345 -1.913 1.00 0.24 82 VAL A O 2
ATOM 3120 N N . LYS A 1 73 ? -4.142 10.375 -2.531 1.00 0.21 83 LYS A N 2
ATOM 3121 C CA . LYS A 1 73 ? -4.975 11.381 -1.903 1.00 0.23 83 LYS A CA 2
ATOM 3122 C C . LYS A 1 73 ? -5.945 10.764 -0.899 1.00 0.22 83 LYS A C 2
ATOM 3123 O O . LYS A 1 73 ? -6.116 9.543 -0.834 1.00 0.21 83 LYS A O 2
ATOM 3142 N N . SER A 1 74 ? -6.557 11.616 -0.101 1.00 0.26 84 SER A N 2
ATOM 3143 C CA . SER A 1 74 ? -7.681 11.221 0.721 1.00 0.26 84 SER A CA 2
ATOM 3144 C C . SER A 1 74 ? -8.955 11.845 0.145 1.00 0.29 84 SER A C 2
ATOM 3145 O O . SER A 1 74 ? -8.887 12.863 -0.552 1.00 0.32 84 SER A O 2
ATOM 3153 N N . GLN A 1 75 ? -10.103 11.219 0.397 1.00 0.30 85 GLN A N 2
ATOM 3154 C CA . GLN A 1 75 ? -11.380 11.709 -0.132 1.00 0.37 85 GLN A CA 2
ATOM 3155 C C . GLN A 1 75 ? -11.699 13.107 0.399 1.00 0.44 85 GLN A C 2
ATOM 3156 O O . GLN A 1 75 ? -11.001 13.611 1.277 1.00 0.47 85 GLN A O 2
ATOM 3170 N N . ALA A 1 76 ? -12.751 13.727 -0.118 1.00 0.52 86 ALA A N 2
ATOM 3171 C CA . ALA A 1 76 ? -13.109 15.082 0.292 1.00 0.61 86 ALA A CA 2
ATOM 3172 C C . ALA A 1 76 ? -13.380 15.148 1.793 1.00 0.67 86 ALA A C 2
ATOM 3173 O O . ALA A 1 76 ? -12.882 16.038 2.487 1.00 0.72 86 ALA A O 2
ATOM 3180 N N . ASP A 1 77 ? -14.146 14.188 2.292 1.00 0.71 87 ASP A N 2
ATOM 3181 C CA . ASP A 1 77 ? -14.425 14.099 3.721 1.00 0.80 87 ASP A CA 2
ATOM 3182 C C . ASP A 1 77 ? -13.707 12.897 4.325 1.00 0.65 87 ASP A C 2
ATOM 3183 O O . ASP A 1 77 ? -13.381 12.883 5.511 1.00 0.69 87 ASP A O 2
ATOM 3192 N N . ASN A 1 78 ? -13.441 11.917 3.457 1.00 0.50 88 ASN A N 2
ATOM 3193 C CA . ASN A 1 78 ? -12.639 10.717 3.756 1.00 0.37 88 ASN A CA 2
ATOM 3194 C C . ASN A 1 78 ? -12.757 10.211 5.195 1.00 0.39 88 ASN A C 2
ATOM 3195 O O . ASN A 1 78 ? -11.748 9.839 5.794 1.00 0.44 88 ASN A O 2
ATOM 3206 N N . THR A 1 79 ? -13.973 10.148 5.742 1.00 0.43 89 THR A N 2
ATOM 3207 C CA . THR A 1 79 ? -14.142 9.664 7.107 1.00 0.48 89 THR A CA 2
ATOM 3208 C C . THR A 1 79 ? -13.434 8.321 7.282 1.00 0.43 89 THR A C 2
ATOM 3209 O O . THR A 1 79 ? -12.578 8.180 8.154 1.00 0.48 89 THR A O 2
ATOM 3220 N N . LYS A 1 80 ? -13.804 7.327 6.482 1.00 0.38 90 LYS A N 2
ATOM 3221 C CA . LYS A 1 80 ? -13.060 6.078 6.462 1.00 0.35 90 LYS A CA 2
ATOM 3222 C C . LYS A 1 80 ? -12.401 5.769 5.104 1.00 0.29 90 LYS A C 2
ATOM 3223 O O . LYS A 1 80 ? -11.788 4.713 4.954 1.00 0.32 90 LYS A O 2
ATOM 3242 N N . VAL A 1 81 ? -12.485 6.682 4.135 1.00 0.27 91 VAL A N 2
ATOM 3243 C CA . VAL A 1 81 ? -12.109 6.349 2.750 1.00 0.25 91 VAL A CA 2
ATOM 3244 C C . VAL A 1 81 ? -10.820 7.039 2.277 1.00 0.22 91 VAL A C 2
ATOM 3245 O O . VAL A 1 81 ? -10.624 8.231 2.484 1.00 0.31 91 VAL A O 2
ATOM 3258 N N . LEU A 1 82 ? -9.962 6.266 1.617 1.00 0.20 92 LEU A N 2
ATOM 3259 C CA . LEU A 1 82 ? -8.743 6.779 0.976 1.00 0.17 92 LEU A CA 2
ATOM 3260 C C . LEU A 1 82 ? -8.860 6.658 -0.540 1.00 0.17 92 LEU A C 2
ATOM 3261 O O . LEU A 1 82 ? -9.582 5.800 -1.022 1.00 0.19 92 LEU A O 2
ATOM 3277 N N . VAL A 1 83 ? -8.179 7.523 -1.288 1.00 0.17 93 VAL A N 2
ATOM 3278 C CA . VAL A 1 83 ? -8.205 7.447 -2.750 1.00 0.18 93 VAL A CA 2
ATOM 3279 C C . VAL A 1 83 ? -6.790 7.532 -3.347 1.00 0.17 93 VAL A C 2
ATOM 3280 O O . VAL A 1 83 ? -6.145 8.579 -3.336 1.00 0.19 93 VAL A O 2
ATOM 3293 N N . ILE A 1 84 ? -6.324 6.415 -3.887 1.00 0.16 94 ILE A N 2
ATOM 3294 C CA . ILE A 1 84 ? -4.979 6.315 -4.451 1.00 0.15 94 ILE A CA 2
ATOM 3295 C C . ILE A 1 84 ? -5.063 5.921 -5.922 1.00 0.15 94 ILE A C 2
ATOM 3296 O O . ILE A 1 84 ? -5.774 4.989 -6.269 1.00 0.17 94 ILE A O 2
ATOM 3312 N N . THR A 1 85 ? -4.336 6.616 -6.782 1.00 0.14 95 THR A N 2
ATOM 3313 C CA . THR A 1 85 ? -4.368 6.319 -8.206 1.00 0.13 95 THR A CA 2
ATOM 3314 C C . THR A 1 85 ? -2.959 6.054 -8.731 1.00 0.11 95 THR A C 2
ATOM 3315 O O . THR A 1 85 ? -1.991 6.675 -8.285 1.00 0.12 95 THR A O 2
ATOM 3326 N N . VAL A 1 86 ? -2.849 5.129 -9.673 1.00 0.11 96 VAL A N 2
ATOM 3327 C CA . VAL A 1 86 ? -1.572 4.762 -10.258 1.00 0.10 96 VAL A CA 2
ATOM 3328 C C . VAL A 1 86 ? -1.572 5.013 -11.769 1.00 0.11 96 VAL A C 2
ATOM 3329 O O . VAL A 1 86 ? -2.599 4.845 -12.428 1.00 0.14 96 VAL A O 2
ATOM 3342 N N . ASN A 1 87 ? -0.425 5.422 -12.315 1.00 0.14 97 ASN A N 2
ATOM 3343 C CA . ASN A 1 87 ? -0.318 5.663 -13.748 1.00 0.23 97 ASN A CA 2
ATOM 3344 C C . ASN A 1 87 ? 0.920 4.989 -14.327 1.00 0.34 97 ASN A C 2
ATOM 3345 O O . ASN A 1 87 ? 2.027 5.526 -14.248 1.00 0.81 97 ASN A O 2
ATOM 3356 N N . ASN A 1 88 ? 0.691 3.806 -14.885 1.00 0.42 98 ASN A N 2
ATOM 3357 C CA . ASN A 1 88 ? 1.679 3.036 -15.658 1.00 0.43 98 ASN A CA 2
ATOM 3358 C C . ASN A 1 88 ? 1.164 1.600 -15.811 1.00 0.38 98 ASN A C 2
ATOM 3359 O O . ASN A 1 88 ? 1.036 1.111 -16.932 1.00 0.43 98 ASN A O 2
ATOM 3370 N N . PRO A 1 89 ? 0.864 0.890 -14.691 1.00 0.35 99 PRO A N 2
ATOM 3371 C CA . PRO A 1 89 ? -0.054 -0.257 -14.713 1.00 0.34 99 PRO A CA 2
ATOM 3372 C C . PRO A 1 89 ? -1.429 0.166 -15.224 1.00 0.30 99 PRO A C 2
ATOM 3373 O O . PRO A 1 89 ? -1.667 1.356 -15.450 1.00 0.29 99 PRO A O 2
ATOM 3384 N N . GLN A 1 90 ? -2.326 -0.792 -15.415 1.00 0.34 100 GLN A N 2
ATOM 3385 C CA . GLN A 1 90 ? -3.662 -0.472 -15.892 1.00 0.36 100 GLN A CA 2
ATOM 3386 C C . GLN A 1 90 ? -4.337 0.485 -14.907 1.00 0.32 100 GLN A C 2
ATOM 3387 O O . GLN A 1 90 ? -4.379 0.228 -13.700 1.00 0.31 100 GLN A O 2
ATOM 3401 N N . PRO A 1 91 ? -4.834 1.625 -15.421 1.00 0.36 101 PRO A N 2
ATOM 3402 C CA . PRO A 1 91 ? -5.351 2.721 -14.595 1.00 0.35 101 PRO A CA 2
ATOM 3403 C C . PRO A 1 91 ? -6.375 2.259 -13.577 1.00 0.32 101 PRO A C 2
ATOM 3404 O O . PRO A 1 91 ? -7.487 1.854 -13.925 1.00 0.39 101 PRO A O 2
ATOM 3415 N N . THR A 1 92 ? -5.993 2.329 -12.317 1.00 0.26 102 THR A N 2
ATOM 3416 C CA . THR A 1 92 ? -6.857 1.920 -11.234 1.00 0.25 102 THR A CA 2
ATOM 3417 C C . THR A 1 92 ? -6.715 2.884 -10.065 1.00 0.21 102 THR A C 2
ATOM 3418 O O . THR A 1 92 ? -5.634 3.428 -9.823 1.00 0.22 102 THR A O 2
ATOM 3429 N N . THR A 1 93 ? -7.810 3.101 -9.362 1.00 0.21 103 THR A N 2
ATOM 3430 C CA . THR A 1 93 ? -7.818 3.964 -8.202 1.00 0.19 103 THR A CA 2
ATOM 3431 C C . THR A 1 93 ? -8.280 3.171 -6.993 1.00 0.20 103 THR A C 2
ATOM 3432 O O . THR A 1 93 ? -9.448 2.806 -6.880 1.00 0.28 103 THR A O 2
ATOM 3443 N N . TYR A 1 94 ? -7.351 2.894 -6.104 1.00 0.17 104 TYR A N 2
ATOM 3444 C CA . TYR A 1 94 ? -7.614 2.049 -4.965 1.00 0.18 104 TYR A CA 2
ATOM 3445 C C . TYR A 1 94 ? -8.109 2.872 -3.797 1.00 0.19 104 TYR A C 2
ATOM 3446 O O . TYR A 1 94 ? -7.441 3.803 -3.346 1.00 0.20 104 TYR A O 2
ATOM 3464 N N . ASN A 1 95 ? -9.288 2.531 -3.321 1.00 0.18 105 ASN A N 2
ATOM 3465 C CA . ASN A 1 95 ? -9.863 3.213 -2.185 1.00 0.18 105 ASN A CA 2
ATOM 3466 C C . ASN A 1 95 ? -9.761 2.341 -0.965 1.00 0.17 105 ASN A C 2
ATOM 3467 O O . ASN A 1 95 ? -10.504 1.369 -0.805 1.00 0.16 105 ASN A O 2
ATOM 3478 N N . PHE A 1 96 ? -8.817 2.687 -0.118 1.00 0.18 106 PHE A N 2
ATOM 3479 C CA . PHE A 1 96 ? -8.558 1.924 1.089 1.00 0.17 106 PHE A CA 2
ATOM 3480 C C . PHE A 1 96 ? -9.496 2.380 2.191 1.00 0.19 106 PHE A C 2
ATOM 3481 O O . PHE A 1 96 ? -9.402 3.508 2.675 1.00 0.23 106 PHE A O 2
ATOM 3498 N N . THR A 1 97 ? -10.410 1.510 2.566 1.00 0.17 107 THR A N 2
ATOM 3499 C CA . THR A 1 97 ? -11.378 1.824 3.595 1.00 0.21 107 THR A CA 2
ATOM 3500 C C . THR A 1 97 ? -11.250 0.852 4.759 1.00 0.20 107 THR A C 2
ATOM 3501 O O . THR A 1 97 ? -11.074 -0.345 4.560 1.00 0.22 107 THR A O 2
ATOM 3512 N N . PHE A 1 98 ? -11.315 1.369 5.970 1.00 0.28 108 PHE A N 2
ATOM 3513 C CA . PHE A 1 98 ? -11.318 0.523 7.145 1.00 0.26 108 PHE A CA 2
ATOM 3514 C C . PHE A 1 98 ? -12.297 1.085 8.157 1.00 0.27 108 PHE A C 2
ATOM 3515 O O . PHE A 1 98 ? -12.749 2.220 8.009 1.00 0.33 108 PHE A O 2
ATOM 3532 N N . LYS A 1 99 ? -12.613 0.312 9.175 1.00 0.25 109 LYS A N 2
ATOM 3533 C CA . LYS A 1 99 ? -13.514 0.769 10.218 1.00 0.26 109 LYS A CA 2
ATOM 3534 C C . LYS A 1 99 ? -12.881 1.918 10.995 1.00 0.27 109 LYS A C 2
ATOM 3535 O O . LYS A 1 99 ? -13.512 2.946 11.233 1.00 0.33 109 LYS A O 2
ATOM 3554 N N . SER A 1 100 ? -11.616 1.730 11.349 1.00 0.28 110 SER A N 2
ATOM 3555 C CA . SER A 1 100 ? -10.892 2.656 12.205 1.00 0.32 110 SER A CA 2
ATOM 3556 C C . SER A 1 100 ? -10.563 3.958 11.477 1.00 0.41 110 SER A C 2
ATOM 3557 O O . SER A 1 100 ? -9.742 3.963 10.560 1.00 0.50 110 SER A O 2
ATOM 3565 N N . PRO A 1 101 ? -11.181 5.077 11.893 1.00 0.48 111 PRO A N 2
ATOM 3566 C CA . PRO A 1 101 ? -10.891 6.415 11.355 1.00 0.59 111 PRO A CA 2
ATOM 3567 C C . PRO A 1 101 ? -9.447 6.860 11.612 1.00 0.67 111 PRO A C 2
ATOM 3568 O O . PRO A 1 101 ? -9.067 7.988 11.298 1.00 1.09 111 PRO A O 2
ATOM 3579 N N . GLY A 1 102 ? -8.643 5.970 12.177 1.00 0.44 112 GLY A N 2
ATOM 3580 C CA . GLY A 1 102 ? -7.230 6.238 12.320 1.00 0.49 112 GLY A CA 2
ATOM 3581 C C . GLY A 1 102 ? -6.389 5.373 11.398 1.00 0.46 112 GLY A C 2
ATOM 3582 O O . GLY A 1 102 ? -5.436 5.855 10.784 1.00 0.63 112 GLY A O 2
ATOM 3586 N N . GLU A 1 103 ? -6.785 4.108 11.262 1.00 0.32 113 GLU A N 2
ATOM 3587 C CA . GLU A 1 103 ? -5.997 3.104 10.546 1.00 0.30 113 GLU A CA 2
ATOM 3588 C C . GLU A 1 103 ? -5.662 3.532 9.115 1.00 0.31 113 GLU A C 2
ATOM 3589 O O . GLU A 1 103 ? -4.498 3.533 8.715 1.00 0.34 113 GLU A O 2
ATOM 3601 N N . ARG A 1 104 ? -6.679 3.924 8.357 1.00 0.35 114 ARG A N 2
ATOM 3602 C CA . ARG A 1 104 ? -6.488 4.208 6.936 1.00 0.43 114 ARG A CA 2
ATOM 3603 C C . ARG A 1 104 ? -5.649 5.467 6.732 1.00 0.38 114 ARG A C 2
ATOM 3604 O O . ARG A 1 104 ? -4.741 5.485 5.915 1.00 0.40 114 ARG A O 2
ATOM 3625 N N . GLU A 1 105 ? -5.958 6.522 7.475 1.00 0.42 115 GLU A N 2
ATOM 3626 C CA . GLU A 1 105 ? -5.229 7.780 7.358 1.00 0.48 115 GLU A CA 2
ATOM 3627 C C . GLU A 1 105 ? -3.761 7.618 7.728 1.00 0.37 115 GLU A C 2
ATOM 3628 O O . GLU A 1 105 ? -2.894 8.277 7.153 1.00 0.40 115 GLU A O 2
ATOM 3640 N N . SER A 1 106 ? -3.485 6.736 8.677 1.00 0.33 116 SER A N 2
ATOM 3641 C CA . SER A 1 106 ? -2.112 6.379 8.992 1.00 0.36 116 SER A CA 2
ATOM 3642 C C . SER A 1 106 ? -1.451 5.730 7.778 1.00 0.31 116 SER A C 2
ATOM 3643 O O . SER A 1 106 ? -0.299 6.010 7.463 1.00 0.38 116 SER A O 2
ATOM 3651 N N . TRP A 1 107 ? -2.207 4.889 7.077 1.00 0.25 117 TRP A N 2
ATOM 3652 C CA . TRP A 1 107 ? -1.721 4.226 5.871 1.00 0.24 117 TRP A CA 2
ATOM 3653 C C . TRP A 1 107 ? -1.465 5.272 4.784 1.00 0.21 117 TRP A C 2
ATOM 3654 O O . TRP A 1 107 ? -0.456 5.227 4.080 1.00 0.23 117 TRP A O 2
ATOM 3675 N N . GLN A 1 108 ? -2.391 6.225 4.695 1.00 0.20 118 GLN A N 2
ATOM 3676 C CA . GLN A 1 108 ? -2.355 7.304 3.709 1.00 0.19 118 GLN A CA 2
ATOM 3677 C C . GLN A 1 108 ? -1.029 8.059 3.734 1.00 0.18 118 GLN A C 2
ATOM 3678 O O . GLN A 1 108 ? -0.382 8.222 2.702 1.00 0.21 118 GLN A O 2
ATOM 3692 N N . GLU A 1 109 ? -0.627 8.517 4.908 1.00 0.19 119 GLU A N 2
ATOM 3693 C CA . GLU A 1 109 ? 0.609 9.276 5.039 1.00 0.22 119 GLU A CA 2
ATOM 3694 C C . GLU A 1 109 ? 1.826 8.361 4.932 1.00 0.20 119 GLU A C 2
ATOM 3695 O O . GLU A 1 109 ? 2.881 8.763 4.440 1.00 0.26 119 GLU A O 2
ATOM 3707 N N . GLN A 1 110 ? 1.669 7.126 5.382 1.00 0.17 120 GLN A N 2
ATOM 3708 C CA . GLN A 1 110 ? 2.766 6.178 5.412 1.00 0.18 120 GLN A CA 2
ATOM 3709 C C . GLN A 1 110 ? 3.178 5.749 4.016 1.00 0.17 120 GLN A C 2
ATOM 3710 O O . GLN A 1 110 ? 4.370 5.709 3.702 1.00 0.18 120 GLN A O 2
ATOM 3724 N N . ILE A 1 111 ? 2.197 5.434 3.185 1.00 0.17 121 ILE A N 2
ATOM 3725 C CA . ILE A 1 111 ? 2.472 4.984 1.833 1.00 0.18 121 ILE A CA 2
ATOM 3726 C C . ILE A 1 111 ? 3.197 6.064 1.042 1.00 0.21 121 ILE A C 2
ATOM 3727 O O . ILE A 1 111 ? 4.198 5.790 0.381 1.00 0.21 121 ILE A O 2
ATOM 3743 N N . GLN A 1 112 ? 2.727 7.300 1.157 1.00 0.26 122 GLN A N 2
ATOM 3744 C CA . GLN A 1 112 ? 3.297 8.388 0.377 1.00 0.33 122 GLN A CA 2
ATOM 3745 C C . GLN A 1 112 ? 4.702 8.727 0.862 1.00 0.27 122 GLN A C 2
ATOM 3746 O O . GLN A 1 112 ? 5.538 9.186 0.086 1.00 0.26 122 GLN A O 2
ATOM 3760 N N . SER A 1 113 ? 4.962 8.476 2.141 1.00 0.27 123 SER A N 2
ATOM 3761 C CA . SER A 1 113 ? 6.291 8.674 2.698 1.00 0.26 123 SER A CA 2
ATOM 3762 C C . SER A 1 113 ? 7.265 7.651 2.116 1.00 0.20 123 SER A C 2
ATOM 3763 O O . SER A 1 113 ? 8.394 7.989 1.761 1.00 0.23 123 SER A O 2
ATOM 3771 N N . LEU A 1 114 ? 6.810 6.405 2.001 1.00 0.16 124 LEU A N 2
ATOM 3772 C CA . LEU A 1 114 ? 7.610 5.348 1.392 1.00 0.13 124 LEU A CA 2
ATOM 3773 C C . LEU A 1 114 ? 7.866 5.682 -0.075 1.00 0.14 124 LEU A C 2
ATOM 3774 O O . LEU A 1 114 ? 8.986 5.532 -0.570 1.00 0.17 124 LEU A O 2
ATOM 3790 N N . MET A 1 115 ? 6.822 6.151 -0.752 1.00 0.15 125 MET A N 2
ATOM 3791 C CA . MET A 1 115 ? 6.920 6.527 -2.157 1.00 0.18 125 MET A CA 2
ATOM 3792 C C . MET A 1 115 ? 8.016 7.553 -2.369 1.00 0.20 125 MET A C 2
ATOM 3793 O O . MET A 1 115 ? 8.924 7.352 -3.164 1.00 0.24 125 MET A O 2
ATOM 3807 N N . LYS A 1 116 ? 7.950 8.624 -1.605 1.00 0.20 126 LYS A N 2
ATOM 3808 C CA . LYS A 1 116 ? 8.888 9.726 -1.748 1.00 0.26 126 LYS A CA 2
ATOM 3809 C C . LYS A 1 116 ? 10.301 9.291 -1.384 1.00 0.29 126 LYS A C 2
ATOM 3810 O O . LYS A 1 116 ? 11.246 9.650 -2.060 1.00 0.41 126 LYS A O 2
ATOM 3829 N N . PHE A 1 117 ? 10.432 8.476 -0.354 1.00 0.25 127 PHE A N 2
ATOM 3830 C CA . PHE A 1 117 ? 11.745 8.053 0.128 1.00 0.30 127 PHE A CA 2
ATOM 3831 C C . PHE A 1 117 ? 12.606 7.467 -0.994 1.00 0.35 127 PHE A C 2
ATOM 3832 O O . PHE A 1 117 ? 13.811 7.721 -1.063 1.00 0.43 127 PHE A O 2
ATOM 3849 N N . MET A 1 118 ? 11.985 6.700 -1.876 1.00 0.36 128 MET A N 2
ATOM 3850 C CA . MET A 1 118 ? 12.717 6.047 -2.953 1.00 0.46 128 MET A CA 2
ATOM 3851 C C . MET A 1 118 ? 12.467 6.715 -4.303 1.00 0.47 128 MET A C 2
ATOM 3852 O O . MET A 1 118 ? 13.287 6.607 -5.212 1.00 0.57 128 MET A O 2
ATOM 3866 N N . SER A 1 119 ? 11.341 7.400 -4.436 1.00 0.46 129 SER A N 2
ATOM 3867 C CA . SER A 1 119 ? 10.978 8.015 -5.705 1.00 0.56 129 SER A CA 2
ATOM 3868 C C . SER A 1 119 ? 11.419 9.476 -5.766 1.00 0.62 129 SER A C 2
ATOM 3869 O O . SER A 1 119 ? 11.365 10.102 -6.825 1.00 0.91 129 SER A O 2
ATOM 3877 N N . MET A 1 120 ? 11.854 10.023 -4.637 1.00 0.61 130 MET A N 2
ATOM 3878 C CA . MET A 1 120 ? 12.377 11.380 -4.618 1.00 0.70 130 MET A CA 2
ATOM 3879 C C . MET A 1 120 ? 13.706 11.443 -5.354 1.00 0.96 130 MET A C 2
ATOM 3880 O O . MET A 1 120 ? 14.763 11.180 -4.782 1.00 1.30 130 MET A O 2
ATOM 3894 N N . LYS A 1 121 ? 13.641 11.769 -6.627 1.00 1.29 131 LYS A N 2
ATOM 3895 C CA . LYS A 1 121 ? 14.822 11.838 -7.466 1.00 1.78 131 LYS A CA 2
ATOM 3896 C C . LYS A 1 121 ? 15.371 13.259 -7.495 1.00 2.07 131 LYS A C 2
ATOM 3897 O O . LYS A 1 121 ? 14.875 14.079 -8.289 1.00 2.37 131 LYS A O 2
ATOM 3917 N N . SER A 1 1 ? 24.253 4.324 2.773 1.00 1.07 11 SER A N 3
ATOM 3918 C CA . SER A 1 1 ? 24.142 4.197 1.313 1.00 1.09 11 SER A CA 3
ATOM 3919 C C . SER A 1 1 ? 22.678 4.054 0.912 1.00 0.93 11 SER A C 3
ATOM 3920 O O . SER A 1 1 ? 21.949 3.267 1.514 1.00 0.81 11 SER A O 3
ATOM 3930 N N . ALA A 1 2 ? 22.266 4.807 -0.106 1.00 0.96 12 ALA A N 3
ATOM 3931 C CA . ALA A 1 2 ? 20.851 4.973 -0.452 1.00 0.88 12 ALA A CA 3
ATOM 3932 C C . ALA A 1 2 ? 20.107 3.647 -0.599 1.00 0.77 12 ALA A C 3
ATOM 3933 O O . ALA A 1 2 ? 19.115 3.414 0.088 1.00 0.67 12 ALA A O 3
ATOM 3940 N N . SER A 1 3 ? 20.586 2.781 -1.476 1.00 0.87 13 SER A N 3
ATOM 3941 C CA . SER A 1 3 ? 19.904 1.541 -1.768 1.00 0.84 13 SER A CA 3
ATOM 3942 C C . SER A 1 3 ? 19.966 0.573 -0.587 1.00 0.73 13 SER A C 3
ATOM 3943 O O . SER A 1 3 ? 18.977 -0.085 -0.257 1.00 0.63 13 SER A O 3
ATOM 3951 N N . ASP A 1 4 ? 21.123 0.508 0.060 1.00 0.79 14 ASP A N 3
ATOM 3952 C CA . ASP A 1 4 ? 21.328 -0.408 1.178 1.00 0.78 14 ASP A CA 3
ATOM 3953 C C . ASP A 1 4 ? 20.464 -0.025 2.372 1.00 0.63 14 ASP A C 3
ATOM 3954 O O . ASP A 1 4 ? 19.812 -0.882 2.973 1.00 0.59 14 ASP A O 3
ATOM 3963 N N . ILE A 1 5 ? 20.445 1.261 2.708 1.00 0.59 15 ILE A N 3
ATOM 3964 C CA . ILE A 1 5 ? 19.627 1.732 3.815 1.00 0.50 15 ILE A CA 3
ATOM 3965 C C . ILE A 1 5 ? 18.149 1.585 3.481 1.00 0.39 15 ILE A C 3
ATOM 3966 O O . ILE A 1 5 ? 17.344 1.243 4.335 1.00 0.35 15 ILE A O 3
ATOM 3982 N N . ARG A 1 6 ? 17.804 1.834 2.229 1.00 0.40 16 ARG A N 3
ATOM 3983 C CA . ARG A 1 6 ? 16.427 1.776 1.786 1.00 0.34 16 ARG A CA 3
ATOM 3984 C C . ARG A 1 6 ? 15.840 0.395 2.002 1.00 0.29 16 ARG A C 3
ATOM 3985 O O . ARG A 1 6 ? 14.726 0.271 2.484 1.00 0.24 16 ARG A O 3
ATOM 4006 N N . MET A 1 7 ? 16.597 -0.636 1.667 1.00 0.34 17 MET A N 3
ATOM 4007 C CA . MET A 1 7 ? 16.103 -1.999 1.791 1.00 0.35 17 MET A CA 3
ATOM 4008 C C . MET A 1 7 ? 15.696 -2.315 3.226 1.00 0.31 17 MET A C 3
ATOM 4009 O O . MET A 1 7 ? 14.692 -2.984 3.456 1.00 0.31 17 MET A O 3
ATOM 4023 N N . LYS A 1 8 ? 16.473 -1.847 4.193 1.00 0.31 18 LYS A N 3
ATOM 4024 C CA . LYS A 1 8 ? 16.091 -2.004 5.588 1.00 0.32 18 LYS A CA 3
ATOM 4025 C C . LYS A 1 8 ? 15.013 -0.993 5.972 1.00 0.28 18 LYS A C 3
ATOM 4026 O O . LYS A 1 8 ? 14.135 -1.293 6.759 1.00 0.31 18 LYS A O 3
ATOM 4045 N N . LYS A 1 9 ? 15.085 0.200 5.400 1.00 0.25 19 LYS A N 3
ATOM 4046 C CA . LYS A 1 9 ? 14.222 1.316 5.792 1.00 0.24 19 LYS A CA 3
ATOM 4047 C C . LYS A 1 9 ? 12.810 1.130 5.275 1.00 0.19 19 LYS A C 3
ATOM 4048 O O . LYS A 1 9 ? 11.847 1.554 5.909 1.00 0.22 19 LYS A O 3
ATOM 4067 N N . VAL A 1 10 ? 12.686 0.500 4.127 1.00 0.16 20 VAL A N 3
ATOM 4068 C CA . VAL A 1 10 ? 11.384 0.143 3.615 1.00 0.15 20 VAL A CA 3
ATOM 4069 C C . VAL A 1 10 ? 10.728 -0.851 4.555 1.00 0.17 20 VAL A C 3
ATOM 4070 O O . VAL A 1 10 ? 9.519 -0.903 4.645 1.00 0.19 20 VAL A O 3
ATOM 4083 N N . MET A 1 11 ? 11.549 -1.650 5.234 1.00 0.19 21 MET A N 3
ATOM 4084 C CA . MET A 1 11 ? 11.066 -2.570 6.259 1.00 0.25 21 MET A CA 3
ATOM 4085 C C . MET A 1 11 ? 10.299 -1.814 7.347 1.00 0.25 21 MET A C 3
ATOM 4086 O O . MET A 1 11 ? 9.254 -2.276 7.810 1.00 0.27 21 MET A O 3
ATOM 4100 N N . GLN A 1 12 ? 10.815 -0.647 7.754 1.00 0.26 22 GLN A N 3
ATOM 4101 C CA . GLN A 1 12 ? 10.104 0.245 8.638 1.00 0.29 22 GLN A CA 3
ATOM 4102 C C . GLN A 1 12 ? 8.744 0.612 8.061 1.00 0.26 22 GLN A C 3
ATOM 4103 O O . GLN A 1 12 ? 7.712 0.482 8.723 1.00 0.31 22 GLN A O 3
ATOM 4117 N N . TYR A 1 13 ? 8.760 1.043 6.812 1.00 0.20 23 TYR A N 3
ATOM 4118 C CA . TYR A 1 13 ? 7.549 1.457 6.118 1.00 0.19 23 TYR A CA 3
ATOM 4119 C C . TYR A 1 13 ? 6.630 0.270 5.841 1.00 0.17 23 TYR A C 3
ATOM 4120 O O . TYR A 1 13 ? 5.416 0.418 5.779 1.00 0.18 23 TYR A O 3
ATOM 4138 N N . ARG A 1 14 ? 7.223 -0.902 5.691 1.00 0.17 24 ARG A N 3
ATOM 4139 C CA . ARG A 1 14 ? 6.492 -2.107 5.336 1.00 0.17 24 ARG A CA 3
ATOM 4140 C C . ARG A 1 14 ? 5.539 -2.505 6.447 1.00 0.17 24 ARG A C 3
ATOM 4141 O O . ARG A 1 14 ? 4.434 -2.963 6.187 1.00 0.19 24 ARG A O 3
ATOM 4162 N N . ARG A 1 15 ? 5.963 -2.313 7.685 1.00 0.18 25 ARG A N 3
ATOM 4163 C CA . ARG A 1 15 ? 5.115 -2.612 8.829 1.00 0.18 25 ARG A CA 3
ATOM 4164 C C . ARG A 1 15 ? 3.959 -1.624 8.900 1.00 0.17 25 ARG A C 3
ATOM 4165 O O . ARG A 1 15 ? 2.863 -1.959 9.346 1.00 0.20 25 ARG A O 3
ATOM 4186 N N . ALA A 1 16 ? 4.213 -0.408 8.445 1.00 0.17 26 ALA A N 3
ATOM 4187 C CA . ALA A 1 16 ? 3.198 0.633 8.425 1.00 0.19 26 ALA A CA 3
ATOM 4188 C C . ALA A 1 16 ? 2.294 0.489 7.205 1.00 0.19 26 ALA A C 3
ATOM 4189 O O . ALA A 1 16 ? 1.203 1.056 7.151 1.00 0.28 26 ALA A O 3
ATOM 4196 N N . LEU A 1 17 ? 2.765 -0.259 6.222 1.00 0.15 27 LEU A N 3
ATOM 4197 C CA . LEU A 1 17 ? 1.995 -0.519 5.016 1.00 0.15 27 LEU A CA 3
ATOM 4198 C C . LEU A 1 17 ? 1.309 -1.879 5.085 1.00 0.17 27 LEU A C 3
ATOM 4199 O O . LEU A 1 17 ? 0.410 -2.164 4.303 1.00 0.21 27 LEU A O 3
ATOM 4215 N N . THR A 1 18 ? 1.727 -2.716 6.024 1.00 0.17 28 THR A N 3
ATOM 4216 C CA . THR A 1 18 ? 1.078 -4.002 6.224 1.00 0.15 28 THR A CA 3
ATOM 4217 C C . THR A 1 18 ? -0.129 -3.839 7.141 1.00 0.17 28 THR A C 3
ATOM 4218 O O . THR A 1 18 ? 0.011 -3.699 8.357 1.00 0.19 28 THR A O 3
ATOM 4229 N N . LYS A 1 19 ? -1.310 -3.879 6.542 1.00 0.17 29 LYS A N 3
ATOM 4230 C CA . LYS A 1 19 ? -2.566 -3.646 7.251 1.00 0.22 29 LYS A CA 3
ATOM 4231 C C . LYS A 1 19 ? -3.668 -4.479 6.627 1.00 0.19 29 LYS A C 3
ATOM 4232 O O . LYS A 1 19 ? -3.505 -5.017 5.535 1.00 0.18 29 LYS A O 3
ATOM 4251 N N . VAL A 1 20 ? -4.785 -4.575 7.318 1.00 0.22 30 VAL A N 3
ATOM 4252 C CA . VAL A 1 20 ? -5.989 -5.120 6.726 1.00 0.22 30 VAL A CA 3
ATOM 4253 C C . VAL A 1 20 ? -6.916 -3.969 6.369 1.00 0.19 30 VAL A C 3
ATOM 4254 O O . VAL A 1 20 ? -7.181 -3.095 7.193 1.00 0.23 30 VAL A O 3
ATOM 4267 N N . VAL A 1 21 ? -7.369 -3.944 5.133 1.00 0.16 31 VAL A N 3
ATOM 4268 C CA . VAL A 1 21 ? -8.160 -2.835 4.637 1.00 0.15 31 VAL A CA 3
ATOM 4269 C C . VAL A 1 21 ? -9.115 -3.314 3.550 1.00 0.15 31 VAL A C 3
ATOM 4270 O O . VAL A 1 21 ? -8.822 -4.257 2.827 1.00 0.18 31 VAL A O 3
ATOM 4283 N N . LYS A 1 22 ? -10.255 -2.668 3.439 1.00 0.14 32 LYS A N 3
ATOM 4284 C CA . LYS A 1 22 ? -11.261 -3.080 2.486 1.00 0.13 32 LYS A CA 3
ATOM 4285 C C . LYS A 1 22 ? -11.230 -2.179 1.257 1.00 0.12 32 LYS A C 3
ATOM 4286 O O . LYS A 1 22 ? -11.377 -0.961 1.361 1.00 0.14 32 LYS A O 3
ATOM 4305 N N . LEU A 1 23 ? -11.025 -2.786 0.098 1.00 0.12 33 LEU A N 3
ATOM 4306 C CA . LEU A 1 23 ? -10.961 -2.044 -1.154 1.00 0.13 33 LEU A CA 3
ATOM 4307 C C . LEU A 1 23 ? -12.339 -1.878 -1.759 1.00 0.14 33 LEU A C 3
ATOM 4308 O O . LEU A 1 23 ? -13.161 -2.792 -1.709 1.00 0.16 33 LEU A O 3
ATOM 4324 N N . LYS A 1 24 ? -12.586 -0.703 -2.323 1.00 0.15 34 LYS A N 3
ATOM 4325 C CA . LYS A 1 24 ? -13.869 -0.412 -2.960 1.00 0.19 34 LYS A CA 3
ATOM 4326 C C . LYS A 1 24 ? -13.652 0.451 -4.189 1.00 0.21 34 LYS A C 3
ATOM 4327 O O . LYS A 1 24 ? -13.351 1.638 -4.071 1.00 0.23 34 LYS A O 3
ATOM 4346 N N . THR A 1 25 ? -13.787 -0.140 -5.361 1.00 0.23 35 THR A N 3
ATOM 4347 C CA . THR A 1 25 ? -13.604 0.594 -6.601 1.00 0.26 35 THR A CA 3
ATOM 4348 C C . THR A 1 25 ? -14.077 -0.249 -7.793 1.00 0.28 35 THR A C 3
ATOM 4349 O O . THR A 1 25 ? -14.764 -1.256 -7.597 1.00 0.28 35 THR A O 3
ATOM 4360 N N . HIS A 1 26 ? -13.718 0.150 -9.011 1.00 0.33 36 HIS A N 3
ATOM 4361 C CA . HIS A 1 26 ? -14.104 -0.583 -10.221 1.00 0.38 36 HIS A CA 3
ATOM 4362 C C . HIS A 1 26 ? -13.473 -1.980 -10.208 1.00 0.34 36 HIS A C 3
ATOM 4363 O O . HIS A 1 26 ? -13.924 -2.896 -10.897 1.00 0.37 36 HIS A O 3
ATOM 4378 N N . LEU A 1 27 ? -12.435 -2.120 -9.399 1.00 0.32 37 LEU A N 3
ATOM 4379 C CA . LEU A 1 27 ? -11.771 -3.395 -9.173 1.00 0.33 37 LEU A CA 3
ATOM 4380 C C . LEU A 1 27 ? -12.745 -4.360 -8.506 1.00 0.31 37 LEU A C 3
ATOM 4381 O O . LEU A 1 27 ? -13.151 -5.358 -9.104 1.00 0.36 37 LEU A O 3
ATOM 4397 N N . PHE A 1 28 ? -13.132 -4.028 -7.278 1.00 0.26 38 PHE A N 3
ATOM 4398 C CA . PHE A 1 28 ? -14.115 -4.799 -6.524 1.00 0.26 38 PHE A CA 3
ATOM 4399 C C . PHE A 1 28 ? -14.350 -4.149 -5.171 1.00 0.23 38 PHE A C 3
ATOM 4400 O O . PHE A 1 28 ? -13.828 -3.066 -4.893 1.00 0.22 38 PHE A O 3
ATOM 4417 N N . SER A 1 29 ? -15.144 -4.809 -4.344 1.00 0.23 39 SER A N 3
ATOM 4418 C CA . SER A 1 29 ? -15.303 -4.411 -2.961 1.00 0.22 39 SER A CA 3
ATOM 4419 C C . SER A 1 29 ? -15.094 -5.627 -2.059 1.00 0.22 39 SER A C 3
ATOM 4420 O O . SER A 1 29 ? -15.995 -6.446 -1.876 1.00 0.28 39 SER A O 3
ATOM 4428 N N . GLU A 1 30 ? -13.900 -5.728 -1.490 1.00 0.20 40 GLU A N 3
ATOM 4429 C CA . GLU A 1 30 ? -13.514 -6.872 -0.665 1.00 0.24 40 GLU A CA 3
ATOM 4430 C C . GLU A 1 30 ? -12.473 -6.440 0.352 1.00 0.18 40 GLU A C 3
ATOM 4431 O O . GLU A 1 30 ? -11.803 -5.423 0.170 1.00 0.15 40 GLU A O 3
ATOM 4443 N N . THR A 1 31 ? -12.337 -7.208 1.418 1.00 0.20 41 THR A N 3
ATOM 4444 C CA . THR A 1 31 ? -11.350 -6.917 2.437 1.00 0.19 41 THR A CA 3
ATOM 4445 C C . THR A 1 31 ? -10.020 -7.562 2.073 1.00 0.18 41 THR A C 3
ATOM 4446 O O . THR A 1 31 ? -9.942 -8.772 1.856 1.00 0.23 41 THR A O 3
ATOM 4457 N N . VAL A 1 32 ? -8.986 -6.746 1.991 1.00 0.16 42 VAL A N 3
ATOM 4458 C CA . VAL A 1 32 ? -7.685 -7.201 1.546 1.00 0.16 42 VAL A CA 3
ATOM 4459 C C . VAL A 1 32 ? -6.624 -6.842 2.582 1.00 0.16 42 VAL A C 3
ATOM 4460 O O . VAL A 1 32 ? -6.837 -5.976 3.427 1.00 0.23 42 VAL A O 3
ATOM 4473 N N . LYS A 1 33 ? -5.504 -7.527 2.544 1.00 0.13 43 LYS A N 3
ATOM 4474 C CA . LYS A 1 33 ? -4.375 -7.158 3.372 1.00 0.14 43 LYS A CA 3
ATOM 4475 C C . LYS A 1 33 ? -3.339 -6.465 2.511 1.00 0.13 43 LYS A C 3
ATOM 4476 O O . LYS A 1 33 ? -2.850 -7.038 1.545 1.00 0.15 43 LYS A O 3
ATOM 4495 N N . VAL A 1 34 ? -2.989 -5.247 2.869 1.00 0.13 44 VAL A N 3
ATOM 4496 C CA . VAL A 1 34 ? -2.095 -4.448 2.051 1.00 0.14 44 VAL A CA 3
ATOM 4497 C C . VAL A 1 34 ? -0.697 -4.492 2.629 1.00 0.15 44 VAL A C 3
ATOM 4498 O O . VAL A 1 34 ? -0.520 -4.763 3.817 1.00 0.19 44 VAL A O 3
ATOM 4511 N N . THR A 1 35 ? 0.288 -4.253 1.780 1.00 0.15 45 THR A N 3
ATOM 4512 C CA . THR A 1 35 ? 1.679 -4.302 2.181 1.00 0.16 45 THR A CA 3
ATOM 4513 C C . THR A 1 35 ? 2.554 -3.838 1.021 1.00 0.13 45 THR A C 3
ATOM 4514 O O . THR A 1 35 ? 2.048 -3.484 -0.044 1.00 0.14 45 THR A O 3
ATOM 4525 N N . CYS A 1 36 ? 3.857 -3.827 1.227 1.00 0.15 46 CYS A N 3
ATOM 4526 C CA . CYS A 1 36 ? 4.782 -3.530 0.156 1.00 0.14 46 CYS A CA 3
ATOM 4527 C C . CYS A 1 36 ? 5.780 -4.669 0.018 1.00 0.15 46 CYS A C 3
ATOM 4528 O O . CYS A 1 36 ? 5.804 -5.579 0.849 1.00 0.19 46 CYS A O 3
ATOM 4536 N N . SER A 1 37 ? 6.581 -4.642 -1.035 1.00 0.19 47 SER A N 3
ATOM 4537 C CA . SER A 1 37 ? 7.552 -5.694 -1.262 1.00 0.27 47 SER A CA 3
ATOM 4538 C C . SER A 1 37 ? 8.703 -5.602 -0.260 1.00 0.25 47 SER A C 3
ATOM 4539 O O . SER A 1 37 ? 8.711 -4.717 0.598 1.00 0.25 47 SER A O 3
ATOM 4547 N N . LYS A 1 38 ? 9.677 -6.491 -0.369 1.00 0.29 48 LYS A N 3
ATOM 4548 C CA . LYS A 1 38 ? 10.776 -6.519 0.589 1.00 0.31 48 LYS A CA 3
ATOM 4549 C C . LYS A 1 38 ? 11.670 -5.300 0.405 1.00 0.27 48 LYS A C 3
ATOM 4550 O O . LYS A 1 38 ? 12.298 -4.825 1.350 1.00 0.40 48 LYS A O 3
ATOM 4569 N N . ASP A 1 39 ? 11.713 -4.794 -0.820 1.00 0.27 49 ASP A N 3
ATOM 4570 C CA . ASP A 1 39 ? 12.471 -3.588 -1.124 1.00 0.27 49 ASP A CA 3
ATOM 4571 C C . ASP A 1 39 ? 11.570 -2.367 -1.044 1.00 0.25 49 ASP A C 3
ATOM 4572 O O . ASP A 1 39 ? 12.017 -1.249 -1.285 1.00 0.28 49 ASP A O 3
ATOM 4581 N N . GLY A 1 40 ? 10.296 -2.587 -0.721 1.00 0.23 50 GLY A N 3
ATOM 4582 C CA . GLY A 1 40 ? 9.345 -1.490 -0.629 1.00 0.25 50 GLY A CA 3
ATOM 4583 C C . GLY A 1 40 ? 8.929 -0.963 -1.986 1.00 0.28 50 GLY A C 3
ATOM 4584 O O . GLY A 1 40 ? 8.119 -0.052 -2.075 1.00 0.43 50 GLY A O 3
ATOM 4588 N N . GLU A 1 41 ? 9.470 -1.558 -3.041 1.00 0.25 51 GLU A N 3
ATOM 4589 C CA . GLU A 1 41 ? 9.316 -1.035 -4.395 1.00 0.30 51 GLU A CA 3
ATOM 4590 C C . GLU A 1 41 ? 7.944 -1.343 -4.993 1.00 0.22 51 GLU A C 3
ATOM 4591 O O . GLU A 1 41 ? 7.537 -0.728 -5.981 1.00 0.27 51 GLU A O 3
ATOM 4603 N N . GLU A 1 42 ? 7.236 -2.289 -4.403 1.00 0.24 52 GLU A N 3
ATOM 4604 C CA . GLU A 1 42 ? 5.902 -2.643 -4.868 1.00 0.21 52 GLU A CA 3
ATOM 4605 C C . GLU A 1 42 ? 4.897 -2.561 -3.739 1.00 0.18 52 GLU A C 3
ATOM 4606 O O . GLU A 1 42 ? 5.217 -2.866 -2.599 1.00 0.21 52 GLU A O 3
ATOM 4618 N N . VAL A 1 43 ? 3.691 -2.146 -4.069 1.00 0.16 53 VAL A N 3
ATOM 4619 C CA . VAL A 1 43 ? 2.582 -2.177 -3.130 1.00 0.16 53 VAL A CA 3
ATOM 4620 C C . VAL A 1 43 ? 1.652 -3.307 -3.521 1.00 0.18 53 VAL A C 3
ATOM 4621 O O . VAL A 1 43 ? 0.983 -3.232 -4.547 1.00 0.34 53 VAL A O 3
ATOM 4634 N N . GLN A 1 44 ? 1.619 -4.352 -2.720 1.00 0.16 54 GLN A N 3
ATOM 4635 C CA . GLN A 1 44 ? 0.841 -5.530 -3.055 1.00 0.16 54 GLN A CA 3
ATOM 4636 C C . GLN A 1 44 ? -0.177 -5.814 -1.967 1.00 0.16 54 GLN A C 3
ATOM 4637 O O . GLN A 1 44 ? -0.048 -5.331 -0.844 1.00 0.24 54 GLN A O 3
ATOM 4651 N N . TRP A 1 45 ? -1.187 -6.591 -2.305 1.00 0.14 55 TRP A N 3
ATOM 4652 C CA . TRP A 1 45 ? -2.261 -6.879 -1.376 1.00 0.16 55 TRP A CA 3
ATOM 4653 C C . TRP A 1 45 ? -2.714 -8.325 -1.467 1.00 0.17 55 TRP A C 3
ATOM 4654 O O . TRP A 1 45 ? -2.772 -8.921 -2.547 1.00 0.18 55 TRP A O 3
ATOM 4675 N N . PHE A 1 46 ? -3.019 -8.881 -0.313 1.00 0.21 56 PHE A N 3
ATOM 4676 C CA . PHE A 1 46 ? -3.561 -10.216 -0.216 1.00 0.23 56 PHE A CA 3
ATOM 4677 C C . PHE A 1 46 ? -5.055 -10.114 0.025 1.00 0.23 56 PHE A C 3
ATOM 4678 O O . PHE A 1 46 ? -5.495 -9.843 1.142 1.00 0.26 56 PHE A O 3
ATOM 4695 N N . LYS A 1 47 ? -5.828 -10.312 -1.029 1.00 0.28 57 LYS A N 3
ATOM 4696 C CA . LYS A 1 47 ? -7.279 -10.244 -0.940 1.00 0.29 57 LYS A CA 3
ATOM 4697 C C . LYS A 1 47 ? -7.783 -11.349 -0.025 1.00 0.35 57 LYS A C 3
ATOM 4698 O O . LYS A 1 47 ? -7.056 -12.302 0.253 1.00 0.54 57 LYS A O 3
ATOM 4717 N N . GLY A 1 48 ? -9.023 -11.226 0.430 1.00 0.38 58 GLY A N 3
ATOM 4718 C CA . GLY A 1 48 ? -9.567 -12.174 1.390 1.00 0.48 58 GLY A CA 3
ATOM 4719 C C . GLY A 1 48 ? -9.860 -13.541 0.792 1.00 0.73 58 GLY A C 3
ATOM 4720 O O . GLY A 1 48 ? -10.803 -14.218 1.199 1.00 1.35 58 GLY A O 3
ATOM 4724 N N . LYS A 1 49 ? -9.048 -13.935 -0.176 1.00 0.99 59 LYS A N 3
ATOM 4725 C CA . LYS A 1 49 ? -9.157 -15.228 -0.831 1.00 1.48 59 LYS A CA 3
ATOM 4726 C C . LYS A 1 49 ? -7.758 -15.822 -0.992 1.00 1.81 59 LYS A C 3
ATOM 4727 O O . LYS A 1 49 ? -7.567 -16.850 -1.639 1.00 2.63 59 LYS A O 3
ATOM 4746 N N . SER A 1 50 ? -6.783 -15.136 -0.400 1.00 1.73 60 SER A N 3
ATOM 4747 C CA . SER A 1 50 ? -5.392 -15.575 -0.388 1.00 2.21 60 SER A CA 3
ATOM 4748 C C . SER A 1 50 ? -4.672 -14.946 0.804 1.00 1.61 60 SER A C 3
ATOM 4749 O O . SER A 1 50 ? -4.559 -13.722 0.896 1.00 2.01 60 SER A O 3
ATOM 4757 N N . THR A 1 51 ? -4.210 -15.779 1.726 1.00 1.47 61 THR A N 3
ATOM 4758 C CA . THR A 1 51 ? -3.572 -15.299 2.943 1.00 1.55 61 THR A CA 3
ATOM 4759 C C . THR A 1 51 ? -2.069 -15.102 2.744 1.00 1.39 61 THR A C 3
ATOM 4760 O O . THR A 1 51 ? -1.525 -14.042 3.064 1.00 1.72 61 THR A O 3
ATOM 4771 N N . ALA A 1 52 ? -1.408 -16.124 2.206 1.00 1.24 62 ALA A N 3
ATOM 4772 C CA . ALA A 1 52 ? 0.037 -16.098 2.038 1.00 1.29 62 ALA A CA 3
ATOM 4773 C C . ALA A 1 52 ? 0.500 -17.208 1.104 1.00 1.32 62 ALA A C 3
ATOM 4774 O O . ALA A 1 52 ? 0.084 -18.358 1.237 1.00 1.69 62 ALA A O 3
ATOM 4781 N N . GLY A 1 53 ? 1.351 -16.848 0.152 1.00 1.20 63 GLY A N 3
ATOM 4782 C CA . GLY A 1 53 ? 1.914 -17.822 -0.755 1.00 1.25 63 GLY A CA 3
ATOM 4783 C C . GLY A 1 53 ? 2.970 -18.685 -0.110 1.00 1.40 63 GLY A C 3
ATOM 4784 O O . GLY A 1 53 ? 4.042 -18.195 0.252 1.00 1.99 63 GLY A O 3
ATOM 4788 N N . ALA A 1 54 ? 2.646 -19.961 0.043 1.00 1.55 64 ALA A N 3
ATOM 4789 C CA . ALA A 1 54 ? 3.566 -20.965 0.576 1.00 1.66 64 ALA A CA 3
ATOM 4790 C C . ALA A 1 54 ? 4.152 -20.548 1.919 1.00 1.67 64 ALA A C 3
ATOM 4791 O O . ALA A 1 54 ? 5.367 -20.604 2.117 1.00 1.74 64 ALA A O 3
ATOM 4798 N N . GLN A 1 55 ? 3.273 -20.118 2.826 1.00 1.68 65 GLN A N 3
ATOM 4799 C CA . GLN A 1 55 ? 3.635 -19.752 4.201 1.00 1.79 65 GLN A CA 3
ATOM 4800 C C . GLN A 1 55 ? 4.416 -18.440 4.268 1.00 1.70 65 GLN A C 3
ATOM 4801 O O . GLN A 1 55 ? 4.077 -17.548 5.042 1.00 1.80 65 GLN A O 3
ATOM 4815 N N . ASP A 1 56 ? 5.444 -18.317 3.440 1.00 1.62 66 ASP A N 3
ATOM 4816 C CA . ASP A 1 56 ? 6.322 -17.148 3.462 1.00 1.65 66 ASP A CA 3
ATOM 4817 C C . ASP A 1 56 ? 5.712 -15.972 2.700 1.00 1.49 66 ASP A C 3
ATOM 4818 O O . ASP A 1 56 ? 6.379 -14.977 2.423 1.00 1.59 66 ASP A O 3
ATOM 4827 N N . ARG A 1 57 ? 4.427 -16.119 2.371 1.00 1.32 67 ARG A N 3
ATOM 4828 C CA . ARG A 1 57 ? 3.621 -15.084 1.721 1.00 1.23 67 ARG A CA 3
ATOM 4829 C C . ARG A 1 57 ? 4.242 -14.591 0.414 1.00 1.18 67 ARG A C 3
ATOM 4830 O O . ARG A 1 57 ? 4.503 -13.400 0.259 1.00 1.31 67 ARG A O 3
ATOM 4851 N N . LYS A 1 58 ? 4.456 -15.487 -0.538 1.00 1.12 68 LYS A N 3
ATOM 4852 C CA . LYS A 1 58 ? 4.988 -15.075 -1.836 1.00 1.16 68 LYS A CA 3
ATOM 4853 C C . LYS A 1 58 ? 3.884 -15.026 -2.879 1.00 0.99 68 LYS A C 3
ATOM 4854 O O . LYS A 1 58 ? 4.145 -15.096 -4.080 1.00 1.10 68 LYS A O 3
ATOM 4873 N N . LYS A 1 59 ? 2.650 -14.900 -2.422 1.00 0.90 69 LYS A N 3
ATOM 4874 C CA . LYS A 1 59 ? 1.514 -14.905 -3.325 1.00 0.80 69 LYS A CA 3
ATOM 4875 C C . LYS A 1 59 ? 0.535 -13.784 -2.998 1.00 0.61 69 LYS A C 3
ATOM 4876 O O . LYS A 1 59 ? -0.500 -14.011 -2.372 1.00 0.61 69 LYS A O 3
ATOM 4895 N N . PRO A 1 60 ? 0.871 -12.545 -3.381 1.00 0.51 70 PRO A N 3
ATOM 4896 C CA . PRO A 1 60 ? -0.079 -11.444 -3.362 1.00 0.39 70 PRO A CA 3
ATOM 4897 C C . PRO A 1 60 ? -1.078 -11.596 -4.501 1.00 0.32 70 PRO A C 3
ATOM 4898 O O . PRO A 1 60 ? -0.722 -12.059 -5.586 1.00 0.40 70 PRO A O 3
ATOM 4909 N N . SER A 1 61 ? -2.316 -11.210 -4.265 1.00 0.28 71 SER A N 3
ATOM 4910 C CA . SER A 1 61 ? -3.358 -11.383 -5.265 1.00 0.31 71 SER A CA 3
ATOM 4911 C C . SER A 1 61 ? -3.473 -10.128 -6.127 1.00 0.28 71 SER A C 3
ATOM 4912 O O . SER A 1 61 ? -4.404 -9.977 -6.919 1.00 0.40 71 SER A O 3
ATOM 4920 N N . GLY A 1 62 ? -2.515 -9.234 -5.957 1.00 0.24 72 GLY A N 3
ATOM 4921 C CA . GLY A 1 62 ? -2.477 -8.020 -6.733 1.00 0.23 72 GLY A CA 3
ATOM 4922 C C . GLY A 1 62 ? -1.444 -7.064 -6.194 1.00 0.22 72 GLY A C 3
ATOM 4923 O O . GLY A 1 62 ? -0.937 -7.260 -5.087 1.00 0.26 72 GLY A O 3
ATOM 4927 N N . GLY A 1 63 ? -1.132 -6.038 -6.964 1.00 0.24 73 GLY A N 3
ATOM 4928 C CA . GLY A 1 63 ? -0.149 -5.070 -6.539 1.00 0.29 73 GLY A CA 3
ATOM 4929 C C . GLY A 1 63 ? 0.281 -4.160 -7.665 1.00 0.27 73 GLY A C 3
ATOM 4930 O O . GLY A 1 63 ? -0.074 -4.387 -8.823 1.00 0.40 73 GLY A O 3
ATOM 4934 N N . PHE A 1 64 ? 1.027 -3.120 -7.328 1.00 0.20 74 PHE A N 3
ATOM 4935 C CA . PHE A 1 64 ? 1.544 -2.195 -8.322 1.00 0.19 74 PHE A CA 3
ATOM 4936 C C . PHE A 1 64 ? 2.792 -1.495 -7.789 1.00 0.19 74 PHE A C 3
ATOM 4937 O O . PHE A 1 64 ? 2.985 -1.396 -6.578 1.00 0.19 74 PHE A O 3
ATOM 4954 N N . PRO A 1 65 ? 3.668 -1.023 -8.691 1.00 0.20 75 PRO A N 3
ATOM 4955 C CA . PRO A 1 65 ? 4.936 -0.393 -8.312 1.00 0.20 75 PRO A CA 3
ATOM 4956 C C . PRO A 1 65 ? 4.746 0.953 -7.620 1.00 0.19 75 PRO A C 3
ATOM 4957 O O . PRO A 1 65 ? 3.918 1.770 -8.027 1.00 0.20 75 PRO A O 3
ATOM 4968 N N . VAL A 1 66 ? 5.554 1.173 -6.590 1.00 0.19 76 VAL A N 3
ATOM 4969 C CA . VAL A 1 66 ? 5.509 2.389 -5.787 1.00 0.18 76 VAL A CA 3
ATOM 4970 C C . VAL A 1 66 ? 5.895 3.616 -6.605 1.00 0.19 76 VAL A C 3
ATOM 4971 O O . VAL A 1 66 ? 5.322 4.693 -6.441 1.00 0.19 76 VAL A O 3
ATOM 4984 N N . ASP A 1 67 ? 6.859 3.443 -7.494 1.00 0.21 77 ASP A N 3
ATOM 4985 C CA . ASP A 1 67 ? 7.325 4.535 -8.341 1.00 0.24 77 ASP A CA 3
ATOM 4986 C C . ASP A 1 67 ? 6.253 4.935 -9.352 1.00 0.23 77 ASP A C 3
ATOM 4987 O O . ASP A 1 67 ? 6.250 6.051 -9.866 1.00 0.30 77 ASP A O 3
ATOM 4996 N N . LYS A 1 68 ? 5.320 4.028 -9.606 1.00 0.19 78 LYS A N 3
ATOM 4997 C CA . LYS A 1 68 ? 4.314 4.238 -10.638 1.00 0.20 78 LYS A CA 3
ATOM 4998 C C . LYS A 1 68 ? 3.028 4.837 -10.068 1.00 0.17 78 LYS A C 3
ATOM 4999 O O . LYS A 1 68 ? 2.118 5.198 -10.813 1.00 0.18 78 LYS A O 3
ATOM 5018 N N . ILE A 1 69 ? 2.943 4.941 -8.750 1.00 0.18 79 ILE A N 3
ATOM 5019 C CA . ILE A 1 69 ? 1.796 5.584 -8.121 1.00 0.16 79 ILE A CA 3
ATOM 5020 C C . ILE A 1 69 ? 1.764 7.062 -8.499 1.00 0.18 79 ILE A C 3
ATOM 5021 O O . ILE A 1 69 ? 2.676 7.815 -8.146 1.00 0.26 79 ILE A O 3
ATOM 5037 N N . THR A 1 70 ? 0.724 7.480 -9.211 1.00 0.15 80 THR A N 3
ATOM 5038 C CA . THR A 1 70 ? 0.661 8.845 -9.704 1.00 0.18 80 THR A CA 3
ATOM 5039 C C . THR A 1 70 ? 0.212 9.806 -8.610 1.00 0.21 80 THR A C 3
ATOM 5040 O O . THR A 1 70 ? 0.682 10.940 -8.545 1.00 0.28 80 THR A O 3
ATOM 5051 N N . SER A 1 71 ? -0.697 9.356 -7.750 1.00 0.18 81 SER A N 3
ATOM 5052 C CA . SER A 1 71 ? -1.212 10.207 -6.689 1.00 0.21 81 SER A CA 3
ATOM 5053 C C . SER A 1 71 ? -1.785 9.385 -5.543 1.00 0.17 81 SER A C 3
ATOM 5054 O O . SER A 1 71 ? -2.499 8.404 -5.760 1.00 0.19 81 SER A O 3
ATOM 5062 N N . VAL A 1 72 ? -1.454 9.796 -4.332 1.00 0.20 82 VAL A N 3
ATOM 5063 C CA . VAL A 1 72 ? -2.025 9.221 -3.128 1.00 0.21 82 VAL A CA 3
ATOM 5064 C C . VAL A 1 72 ? -2.699 10.325 -2.335 1.00 0.21 82 VAL A C 3
ATOM 5065 O O . VAL A 1 72 ? -2.032 11.197 -1.774 1.00 0.24 82 VAL A O 3
ATOM 5078 N N . LYS A 1 73 ? -4.022 10.323 -2.331 1.00 0.21 83 LYS A N 3
ATOM 5079 C CA . LYS A 1 73 ? -4.769 11.365 -1.656 1.00 0.23 83 LYS A CA 3
ATOM 5080 C C . LYS A 1 73 ? -5.839 10.766 -0.762 1.00 0.22 83 LYS A C 3
ATOM 5081 O O . LYS A 1 73 ? -6.163 9.579 -0.846 1.00 0.21 83 LYS A O 3
ATOM 5100 N N . SER A 1 74 ? -6.369 11.592 0.109 1.00 0.26 84 SER A N 3
ATOM 5101 C CA . SER A 1 74 ? -7.532 11.235 0.882 1.00 0.26 84 SER A CA 3
ATOM 5102 C C . SER A 1 74 ? -8.725 12.045 0.382 1.00 0.29 84 SER A C 3
ATOM 5103 O O . SER A 1 74 ? -8.546 13.119 -0.197 1.00 0.32 84 SER A O 3
ATOM 5111 N N . GLN A 1 75 ? -9.928 11.515 0.567 1.00 0.30 85 GLN A N 3
ATOM 5112 C CA . GLN A 1 75 ? -11.150 12.180 0.107 1.00 0.37 85 GLN A CA 3
ATOM 5113 C C . GLN A 1 75 ? -11.353 13.536 0.793 1.00 0.44 85 GLN A C 3
ATOM 5114 O O . GLN A 1 75 ? -10.549 13.939 1.633 1.00 0.47 85 GLN A O 3
ATOM 5128 N N . ALA A 1 76 ? -12.426 14.237 0.433 1.00 0.52 86 ALA A N 3
ATOM 5129 C CA . ALA A 1 76 ? -12.687 15.574 0.971 1.00 0.61 86 ALA A CA 3
ATOM 5130 C C . ALA A 1 76 ? -12.749 15.557 2.497 1.00 0.67 86 ALA A C 3
ATOM 5131 O O . ALA A 1 76 ? -12.131 16.387 3.163 1.00 0.72 86 ALA A O 3
ATOM 5138 N N . ASP A 1 77 ? -13.473 14.590 3.039 1.00 0.71 87 ASP A N 3
ATOM 5139 C CA . ASP A 1 77 ? -13.526 14.393 4.484 1.00 0.80 87 ASP A CA 3
ATOM 5140 C C . ASP A 1 77 ? -12.954 13.030 4.819 1.00 0.65 87 ASP A C 3
ATOM 5141 O O . ASP A 1 77 ? -12.493 12.800 5.934 1.00 0.69 87 ASP A O 3
ATOM 5150 N N . ASN A 1 78 ? -12.964 12.151 3.816 1.00 0.50 88 ASN A N 3
ATOM 5151 C CA . ASN A 1 78 ? -12.313 10.838 3.875 1.00 0.37 88 ASN A CA 3
ATOM 5152 C C . ASN A 1 78 ? -12.500 10.136 5.212 1.00 0.39 88 ASN A C 3
ATOM 5153 O O . ASN A 1 78 ? -11.534 9.615 5.781 1.00 0.44 88 ASN A O 3
ATOM 5164 N N . THR A 1 79 ? -13.742 10.094 5.691 1.00 0.43 89 THR A N 3
ATOM 5165 C CA . THR A 1 79 ? -14.049 9.461 6.965 1.00 0.48 89 THR A CA 3
ATOM 5166 C C . THR A 1 79 ? -13.385 8.094 7.044 1.00 0.43 89 THR A C 3
ATOM 5167 O O . THR A 1 79 ? -12.484 7.873 7.847 1.00 0.48 89 THR A O 3
ATOM 5178 N N . LYS A 1 80 ? -13.842 7.169 6.220 1.00 0.38 90 LYS A N 3
ATOM 5179 C CA . LYS A 1 80 ? -13.171 5.893 6.093 1.00 0.35 90 LYS A CA 3
ATOM 5180 C C . LYS A 1 80 ? -12.581 5.687 4.691 1.00 0.29 90 LYS A C 3
ATOM 5181 O O . LYS A 1 80 ? -12.059 4.619 4.391 1.00 0.32 90 LYS A O 3
ATOM 5200 N N . VAL A 1 81 ? -12.634 6.723 3.851 1.00 0.27 91 VAL A N 3
ATOM 5201 C CA . VAL A 1 81 ? -12.367 6.561 2.417 1.00 0.25 91 VAL A CA 3
ATOM 5202 C C . VAL A 1 81 ? -11.025 7.158 1.979 1.00 0.22 91 VAL A C 3
ATOM 5203 O O . VAL A 1 81 ? -10.769 8.345 2.169 1.00 0.31 91 VAL A O 3
ATOM 5216 N N . LEU A 1 82 ? -10.191 6.332 1.363 1.00 0.20 92 LEU A N 3
ATOM 5217 C CA . LEU A 1 82 ? -8.932 6.784 0.767 1.00 0.17 92 LEU A CA 3
ATOM 5218 C C . LEU A 1 82 ? -9.004 6.679 -0.754 1.00 0.17 92 LEU A C 3
ATOM 5219 O O . LEU A 1 82 ? -9.756 5.869 -1.278 1.00 0.19 92 LEU A O 3
ATOM 5235 N N . VAL A 1 83 ? -8.258 7.520 -1.458 1.00 0.17 93 VAL A N 3
ATOM 5236 C CA . VAL A 1 83 ? -8.260 7.503 -2.919 1.00 0.18 93 VAL A CA 3
ATOM 5237 C C . VAL A 1 83 ? -6.831 7.543 -3.486 1.00 0.17 93 VAL A C 3
ATOM 5238 O O . VAL A 1 83 ? -6.122 8.545 -3.377 1.00 0.19 93 VAL A O 3
ATOM 5251 N N . ILE A 1 84 ? -6.415 6.431 -4.082 1.00 0.16 94 ILE A N 3
ATOM 5252 C CA . ILE A 1 84 ? -5.064 6.292 -4.624 1.00 0.15 94 ILE A CA 3
ATOM 5253 C C . ILE A 1 84 ? -5.115 5.898 -6.102 1.00 0.15 94 ILE A C 3
ATOM 5254 O O . ILE A 1 84 ? -5.822 4.968 -6.472 1.00 0.17 94 ILE A O 3
ATOM 5270 N N . THR A 1 85 ? -4.353 6.594 -6.936 1.00 0.14 95 THR A N 3
ATOM 5271 C CA . THR A 1 85 ? -4.346 6.333 -8.372 1.00 0.13 95 THR A CA 3
ATOM 5272 C C . THR A 1 85 ? -2.923 6.034 -8.864 1.00 0.11 95 THR A C 3
ATOM 5273 O O . THR A 1 85 ? -1.949 6.584 -8.343 1.00 0.12 95 THR A O 3
ATOM 5284 N N . VAL A 1 86 ? -2.805 5.157 -9.859 1.00 0.11 96 VAL A N 3
ATOM 5285 C CA . VAL A 1 86 ? -1.508 4.771 -10.402 1.00 0.10 96 VAL A CA 3
ATOM 5286 C C . VAL A 1 86 ? -1.399 5.092 -11.899 1.00 0.11 96 VAL A C 3
ATOM 5287 O O . VAL A 1 86 ? -2.391 5.033 -12.625 1.00 0.14 96 VAL A O 3
ATOM 5300 N N . ASN A 1 87 ? -0.189 5.447 -12.342 1.00 0.14 97 ASN A N 3
ATOM 5301 C CA . ASN A 1 87 ? 0.079 5.688 -13.760 1.00 0.23 97 ASN A CA 3
ATOM 5302 C C . ASN A 1 87 ? 1.111 4.687 -14.266 1.00 0.34 97 ASN A C 3
ATOM 5303 O O . ASN A 1 87 ? 1.965 4.256 -13.496 1.00 0.81 97 ASN A O 3
ATOM 5314 N N . ASN A 1 88 ? 1.018 4.354 -15.560 1.00 0.42 98 ASN A N 3
ATOM 5315 C CA . ASN A 1 88 ? 1.905 3.395 -16.255 1.00 0.43 98 ASN A CA 3
ATOM 5316 C C . ASN A 1 88 ? 1.298 1.975 -16.269 1.00 0.38 98 ASN A C 3
ATOM 5317 O O . ASN A 1 88 ? 0.969 1.485 -17.352 1.00 0.43 98 ASN A O 3
ATOM 5328 N N . PRO A 1 89 ? 1.123 1.266 -15.115 1.00 0.35 99 PRO A N 3
ATOM 5329 C CA . PRO A 1 89 ? 0.239 0.096 -15.068 1.00 0.34 99 PRO A CA 3
ATOM 5330 C C . PRO A 1 89 ? -1.181 0.476 -15.467 1.00 0.30 99 PRO A C 3
ATOM 5331 O O . PRO A 1 89 ? -1.489 1.659 -15.636 1.00 0.29 99 PRO A O 3
ATOM 5342 N N . GLN A 1 90 ? -2.040 -0.518 -15.631 1.00 0.34 100 GLN A N 3
ATOM 5343 C CA . GLN A 1 90 ? -3.413 -0.267 -16.041 1.00 0.36 100 GLN A CA 3
ATOM 5344 C C . GLN A 1 90 ? -4.105 0.615 -15.004 1.00 0.32 100 GLN A C 3
ATOM 5345 O O . GLN A 1 90 ? -4.248 0.223 -13.842 1.00 0.31 100 GLN A O 3
ATOM 5359 N N . PRO A 1 91 ? -4.518 1.829 -15.421 1.00 0.36 101 PRO A N 3
ATOM 5360 C CA . PRO A 1 91 ? -5.040 2.859 -14.520 1.00 0.35 101 PRO A CA 3
ATOM 5361 C C . PRO A 1 91 ? -6.117 2.341 -13.589 1.00 0.32 101 PRO A C 3
ATOM 5362 O O . PRO A 1 91 ? -7.158 1.840 -14.023 1.00 0.39 101 PRO A O 3
ATOM 5373 N N . THR A 1 92 ? -5.842 2.454 -12.307 1.00 0.26 102 THR A N 3
ATOM 5374 C CA . THR A 1 92 ? -6.749 1.987 -11.285 1.00 0.25 102 THR A CA 3
ATOM 5375 C C . THR A 1 92 ? -6.690 2.921 -10.081 1.00 0.21 102 THR A C 3
ATOM 5376 O O . THR A 1 92 ? -5.621 3.429 -9.736 1.00 0.22 102 THR A O 3
ATOM 5387 N N . THR A 1 93 ? -7.834 3.163 -9.467 1.00 0.21 103 THR A N 3
ATOM 5388 C CA . THR A 1 93 ? -7.899 4.011 -8.294 1.00 0.19 103 THR A CA 3
ATOM 5389 C C . THR A 1 93 ? -8.443 3.223 -7.112 1.00 0.20 103 THR A C 3
ATOM 5390 O O . THR A 1 93 ? -9.624 2.879 -7.061 1.00 0.28 103 THR A O 3
ATOM 5401 N N . TYR A 1 94 ? -7.568 2.936 -6.171 1.00 0.17 104 TYR A N 3
ATOM 5402 C CA . TYR A 1 94 ? -7.894 2.080 -5.049 1.00 0.18 104 TYR A CA 3
ATOM 5403 C C . TYR A 1 94 ? -8.403 2.899 -3.878 1.00 0.19 104 TYR A C 3
ATOM 5404 O O . TYR A 1 94 ? -7.753 3.852 -3.447 1.00 0.20 104 TYR A O 3
ATOM 5422 N N . ASN A 1 95 ? -9.574 2.540 -3.379 1.00 0.18 105 ASN A N 3
ATOM 5423 C CA . ASN A 1 95 ? -10.109 3.188 -2.195 1.00 0.18 105 ASN A CA 3
ATOM 5424 C C . ASN A 1 95 ? -9.899 2.288 -0.997 1.00 0.17 105 ASN A C 3
ATOM 5425 O O . ASN A 1 95 ? -10.575 1.270 -0.852 1.00 0.16 105 ASN A O 3
ATOM 5436 N N . PHE A 1 96 ? -8.951 2.654 -0.153 1.00 0.18 106 PHE A N 3
ATOM 5437 C CA . PHE A 1 96 ? -8.675 1.880 1.043 1.00 0.17 106 PHE A CA 3
ATOM 5438 C C . PHE A 1 96 ? -9.623 2.310 2.151 1.00 0.19 106 PHE A C 3
ATOM 5439 O O . PHE A 1 96 ? -9.547 3.434 2.648 1.00 0.23 106 PHE A O 3
ATOM 5456 N N . THR A 1 97 ? -10.526 1.418 2.512 1.00 0.17 107 THR A N 3
ATOM 5457 C CA . THR A 1 97 ? -11.523 1.704 3.525 1.00 0.21 107 THR A CA 3
ATOM 5458 C C . THR A 1 97 ? -11.403 0.729 4.690 1.00 0.20 107 THR A C 3
ATOM 5459 O O . THR A 1 97 ? -11.198 -0.462 4.488 1.00 0.22 107 THR A O 3
ATOM 5470 N N . PHE A 1 98 ? -11.510 1.233 5.906 1.00 0.28 108 PHE A N 3
ATOM 5471 C CA . PHE A 1 98 ? -11.462 0.378 7.073 1.00 0.26 108 PHE A CA 3
ATOM 5472 C C . PHE A 1 98 ? -12.470 0.860 8.105 1.00 0.27 108 PHE A C 3
ATOM 5473 O O . PHE A 1 98 ? -13.084 1.914 7.930 1.00 0.33 108 PHE A O 3
ATOM 5490 N N . LYS A 1 99 ? -12.625 0.104 9.174 1.00 0.25 109 LYS A N 3
ATOM 5491 C CA . LYS A 1 99 ? -13.499 0.482 10.270 1.00 0.26 109 LYS A CA 3
ATOM 5492 C C . LYS A 1 99 ? -12.943 1.718 10.942 1.00 0.27 109 LYS A C 3
ATOM 5493 O O . LYS A 1 99 ? -13.619 2.735 11.099 1.00 0.33 109 LYS A O 3
ATOM 5512 N N . SER A 1 100 ? -11.688 1.594 11.308 1.00 0.28 110 SER A N 3
ATOM 5513 C CA . SER A 1 100 ? -11.009 2.551 12.143 1.00 0.32 110 SER A CA 3
ATOM 5514 C C . SER A 1 100 ? -10.655 3.814 11.360 1.00 0.41 110 SER A C 3
ATOM 5515 O O . SER A 1 100 ? -9.774 3.784 10.498 1.00 0.50 110 SER A O 3
ATOM 5523 N N . PRO A 1 101 ? -11.328 4.945 11.662 1.00 0.48 111 PRO A N 3
ATOM 5524 C CA . PRO A 1 101 ? -11.129 6.222 10.959 1.00 0.59 111 PRO A CA 3
ATOM 5525 C C . PRO A 1 101 ? -9.749 6.831 11.203 1.00 0.67 111 PRO A C 3
ATOM 5526 O O . PRO A 1 101 ? -9.468 7.949 10.774 1.00 1.09 111 PRO A O 3
ATOM 5537 N N . GLY A 1 102 ? -8.890 6.098 11.891 1.00 0.44 112 GLY A N 3
ATOM 5538 C CA . GLY A 1 102 ? -7.504 6.494 12.007 1.00 0.49 112 GLY A CA 3
ATOM 5539 C C . GLY A 1 102 ? -6.592 5.583 11.204 1.00 0.46 112 GLY A C 3
ATOM 5540 O O . GLY A 1 102 ? -5.601 6.032 10.633 1.00 0.63 112 GLY A O 3
ATOM 5544 N N . GLU A 1 103 ? -6.981 4.313 11.102 1.00 0.32 113 GLU A N 3
ATOM 5545 C CA . GLU A 1 103 ? -6.131 3.270 10.525 1.00 0.30 113 GLU A CA 3
ATOM 5546 C C . GLU A 1 103 ? -5.765 3.560 9.070 1.00 0.31 113 GLU A C 3
ATOM 5547 O O . GLU A 1 103 ? -4.591 3.547 8.701 1.00 0.34 113 GLU A O 3
ATOM 5559 N N . ARG A 1 104 ? -6.775 3.834 8.248 1.00 0.35 114 ARG A N 3
ATOM 5560 C CA . ARG A 1 104 ? -6.548 4.069 6.824 1.00 0.43 114 ARG A CA 3
ATOM 5561 C C . ARG A 1 104 ? -5.617 5.262 6.615 1.00 0.38 114 ARG A C 3
ATOM 5562 O O . ARG A 1 104 ? -4.740 5.233 5.761 1.00 0.40 114 ARG A O 3
ATOM 5583 N N . GLU A 1 105 ? -5.814 6.309 7.401 1.00 0.42 115 GLU A N 3
ATOM 5584 C CA . GLU A 1 105 ? -5.014 7.520 7.275 1.00 0.48 115 GLU A CA 3
ATOM 5585 C C . GLU A 1 105 ? -3.572 7.291 7.699 1.00 0.37 115 GLU A C 3
ATOM 5586 O O . GLU A 1 105 ? -2.656 7.871 7.120 1.00 0.40 115 GLU A O 3
ATOM 5598 N N . SER A 1 106 ? -3.372 6.446 8.703 1.00 0.33 116 SER A N 3
ATOM 5599 C CA . SER A 1 106 ? -2.028 6.028 9.078 1.00 0.36 116 SER A CA 3
ATOM 5600 C C . SER A 1 106 ? -1.338 5.383 7.882 1.00 0.31 116 SER A C 3
ATOM 5601 O O . SER A 1 106 ? -0.136 5.524 7.693 1.00 0.38 116 SER A O 3
ATOM 5609 N N . TRP A 1 107 ? -2.121 4.688 7.071 1.00 0.25 117 TRP A N 3
ATOM 5610 C CA . TRP A 1 107 ? -1.618 4.081 5.852 1.00 0.24 117 TRP A CA 3
ATOM 5611 C C . TRP A 1 107 ? -1.351 5.168 4.812 1.00 0.21 117 TRP A C 3
ATOM 5612 O O . TRP A 1 107 ? -0.288 5.216 4.194 1.00 0.23 117 TRP A O 3
ATOM 5633 N N . GLN A 1 108 ? -2.339 6.046 4.660 1.00 0.20 118 GLN A N 3
ATOM 5634 C CA . GLN A 1 108 ? -2.308 7.156 3.706 1.00 0.19 118 GLN A CA 3
ATOM 5635 C C . GLN A 1 108 ? -1.030 7.984 3.827 1.00 0.18 118 GLN A C 3
ATOM 5636 O O . GLN A 1 108 ? -0.349 8.237 2.836 1.00 0.21 118 GLN A O 3
ATOM 5650 N N . GLU A 1 109 ? -0.707 8.405 5.034 1.00 0.19 119 GLU A N 3
ATOM 5651 C CA . GLU A 1 109 ? 0.455 9.252 5.251 1.00 0.22 119 GLU A CA 3
ATOM 5652 C C . GLU A 1 109 ? 1.755 8.463 5.095 1.00 0.20 119 GLU A C 3
ATOM 5653 O O . GLU A 1 109 ? 2.757 8.984 4.604 1.00 0.26 119 GLU A O 3
ATOM 5665 N N . GLN A 1 110 ? 1.720 7.200 5.490 1.00 0.17 120 GLN A N 3
ATOM 5666 C CA . GLN A 1 110 ? 2.913 6.370 5.518 1.00 0.18 120 GLN A CA 3
ATOM 5667 C C . GLN A 1 110 ? 3.356 5.955 4.125 1.00 0.17 120 GLN A C 3
ATOM 5668 O O . GLN A 1 110 ? 4.552 5.939 3.829 1.00 0.18 120 GLN A O 3
ATOM 5682 N N . ILE A 1 111 ? 2.397 5.622 3.276 1.00 0.17 121 ILE A N 3
ATOM 5683 C CA . ILE A 1 111 ? 2.706 5.219 1.915 1.00 0.18 121 ILE A CA 3
ATOM 5684 C C . ILE A 1 111 ? 3.363 6.365 1.153 1.00 0.21 121 ILE A C 3
ATOM 5685 O O . ILE A 1 111 ? 4.311 6.151 0.400 1.00 0.21 121 ILE A O 3
ATOM 5701 N N . GLN A 1 112 ? 2.893 7.585 1.400 1.00 0.26 122 GLN A N 3
ATOM 5702 C CA . GLN A 1 112 ? 3.428 8.757 0.718 1.00 0.33 122 GLN A CA 3
ATOM 5703 C C . GLN A 1 112 ? 4.897 8.951 1.072 1.00 0.27 122 GLN A C 3
ATOM 5704 O O . GLN A 1 112 ? 5.723 9.256 0.210 1.00 0.26 122 GLN A O 3
ATOM 5718 N N . SER A 1 113 ? 5.216 8.749 2.345 1.00 0.27 123 SER A N 3
ATOM 5719 C CA . SER A 1 113 ? 6.587 8.852 2.817 1.00 0.26 123 SER A CA 3
ATOM 5720 C C . SER A 1 113 ? 7.473 7.811 2.130 1.00 0.20 123 SER A C 3
ATOM 5721 O O . SER A 1 113 ? 8.591 8.116 1.713 1.00 0.23 123 SER A O 3
ATOM 5729 N N . LEU A 1 114 ? 6.954 6.590 2.001 1.00 0.16 124 LEU A N 3
ATOM 5730 C CA . LEU A 1 114 ? 7.687 5.496 1.366 1.00 0.13 124 LEU A CA 3
ATOM 5731 C C . LEU A 1 114 ? 7.914 5.799 -0.116 1.00 0.14 124 LEU A C 3
ATOM 5732 O O . LEU A 1 114 ? 9.028 5.651 -0.626 1.00 0.17 124 LEU A O 3
ATOM 5748 N N . MET A 1 115 ? 6.859 6.244 -0.789 1.00 0.15 125 MET A N 3
ATOM 5749 C CA . MET A 1 115 ? 6.923 6.563 -2.214 1.00 0.18 125 MET A CA 3
ATOM 5750 C C . MET A 1 115 ? 8.004 7.587 -2.501 1.00 0.20 125 MET A C 3
ATOM 5751 O O . MET A 1 115 ? 8.881 7.365 -3.329 1.00 0.24 125 MET A O 3
ATOM 5765 N N . LYS A 1 116 ? 7.957 8.690 -1.780 1.00 0.20 126 LYS A N 3
ATOM 5766 C CA . LYS A 1 116 ? 8.863 9.801 -2.023 1.00 0.26 126 LYS A CA 3
ATOM 5767 C C . LYS A 1 116 ? 10.275 9.490 -1.544 1.00 0.29 126 LYS A C 3
ATOM 5768 O O . LYS A 1 116 ? 11.226 10.168 -1.917 1.00 0.41 126 LYS A O 3
ATOM 5787 N N . PHE A 1 117 ? 10.399 8.487 -0.695 1.00 0.25 127 PHE A N 3
ATOM 5788 C CA . PHE A 1 117 ? 11.693 8.076 -0.174 1.00 0.30 127 PHE A CA 3
ATOM 5789 C C . PHE A 1 117 ? 12.529 7.400 -1.257 1.00 0.35 127 PHE A C 3
ATOM 5790 O O . PHE A 1 117 ? 13.710 7.700 -1.425 1.00 0.43 127 PHE A O 3
ATOM 5807 N N . MET A 1 118 ? 11.912 6.487 -1.990 1.00 0.36 128 MET A N 3
ATOM 5808 C CA . MET A 1 118 ? 12.624 5.730 -3.013 1.00 0.46 128 MET A CA 3
ATOM 5809 C C . MET A 1 118 ? 12.405 6.320 -4.399 1.00 0.47 128 MET A C 3
ATOM 5810 O O . MET A 1 118 ? 13.318 6.352 -5.221 1.00 0.57 128 MET A O 3
ATOM 5824 N N . SER A 1 119 ? 11.202 6.807 -4.646 1.00 0.46 129 SER A N 3
ATOM 5825 C CA . SER A 1 119 ? 10.847 7.350 -5.945 1.00 0.56 129 SER A CA 3
ATOM 5826 C C . SER A 1 119 ? 11.136 8.851 -5.978 1.00 0.62 129 SER A C 3
ATOM 5827 O O . SER A 1 119 ? 10.440 9.628 -6.635 1.00 0.91 129 SER A O 3
ATOM 5835 N N . MET A 1 120 ? 12.164 9.258 -5.249 1.00 0.61 130 MET A N 3
ATOM 5836 C CA . MET A 1 120 ? 12.548 10.655 -5.191 1.00 0.70 130 MET A CA 3
ATOM 5837 C C . MET A 1 120 ? 13.391 11.029 -6.404 1.00 0.96 130 MET A C 3
ATOM 5838 O O . MET A 1 120 ? 14.375 10.358 -6.728 1.00 1.30 130 MET A O 3
ATOM 5852 N N . LYS A 1 121 ? 12.972 12.076 -7.093 1.00 1.29 131 LYS A N 3
ATOM 5853 C CA . LYS A 1 121 ? 13.697 12.580 -8.246 1.00 1.78 131 LYS A CA 3
ATOM 5854 C C . LYS A 1 121 ? 14.100 14.024 -8.002 1.00 2.07 131 LYS A C 3
ATOM 5855 O O . LYS A 1 121 ? 15.294 14.271 -7.747 1.00 2.37 131 LYS A O 3
ATOM 5875 N N . SER A 1 1 ? 24.863 2.330 3.657 1.00 1.07 11 SER A N 4
ATOM 5876 C CA . SER A 1 1 ? 24.652 1.930 2.251 1.00 1.09 11 SER A CA 4
ATOM 5877 C C . SER A 1 1 ? 23.243 2.307 1.819 1.00 0.93 11 SER A C 4
ATOM 5878 O O . SER A 1 1 ? 22.272 1.968 2.488 1.00 0.81 11 SER A O 4
ATOM 5888 N N . ALA A 1 2 ? 23.154 3.022 0.697 1.00 0.96 12 ALA A N 4
ATOM 5889 C CA . ALA A 1 2 ? 21.882 3.504 0.165 1.00 0.88 12 ALA A CA 4
ATOM 5890 C C . ALA A 1 2 ? 20.927 2.356 -0.117 1.00 0.77 12 ALA A C 4
ATOM 5891 O O . ALA A 1 2 ? 19.742 2.426 0.201 1.00 0.67 12 ALA A O 4
ATOM 5898 N N . SER A 1 3 ? 21.451 1.305 -0.723 1.00 0.87 13 SER A N 4
ATOM 5899 C CA . SER A 1 3 ? 20.674 0.134 -1.034 1.00 0.84 13 SER A CA 4
ATOM 5900 C C . SER A 1 3 ? 20.251 -0.599 0.237 1.00 0.73 13 SER A C 4
ATOM 5901 O O . SER A 1 3 ? 19.088 -0.975 0.393 1.00 0.63 13 SER A O 4
ATOM 5909 N N . ASP A 1 4 ? 21.195 -0.769 1.155 1.00 0.79 14 ASP A N 4
ATOM 5910 C CA . ASP A 1 4 ? 20.933 -1.494 2.396 1.00 0.78 14 ASP A CA 4
ATOM 5911 C C . ASP A 1 4 ? 19.974 -0.725 3.292 1.00 0.63 14 ASP A C 4
ATOM 5912 O O . ASP A 1 4 ? 19.025 -1.297 3.833 1.00 0.59 14 ASP A O 4
ATOM 5921 N N . ILE A 1 5 ? 20.220 0.572 3.448 1.00 0.59 15 ILE A N 4
ATOM 5922 C CA . ILE A 1 5 ? 19.381 1.406 4.292 1.00 0.50 15 ILE A CA 4
ATOM 5923 C C . ILE A 1 5 ? 17.969 1.463 3.736 1.00 0.39 15 ILE A C 4
ATOM 5924 O O . ILE A 1 5 ? 17.008 1.523 4.487 1.00 0.35 15 ILE A O 4
ATOM 5940 N N . ARG A 1 6 ? 17.846 1.462 2.415 1.00 0.40 16 ARG A N 4
ATOM 5941 C CA . ARG A 1 6 ? 16.545 1.452 1.785 1.00 0.34 16 ARG A CA 4
ATOM 5942 C C . ARG A 1 6 ? 15.772 0.211 2.191 1.00 0.29 16 ARG A C 4
ATOM 5943 O O . ARG A 1 6 ? 14.646 0.315 2.648 1.00 0.24 16 ARG A O 4
ATOM 5964 N N . MET A 1 7 ? 16.391 -0.955 2.048 1.00 0.34 17 MET A N 4
ATOM 5965 C CA . MET A 1 7 ? 15.761 -2.211 2.453 1.00 0.35 17 MET A CA 4
ATOM 5966 C C . MET A 1 7 ? 15.355 -2.142 3.922 1.00 0.31 17 MET A C 4
ATOM 5967 O O . MET A 1 7 ? 14.324 -2.674 4.337 1.00 0.31 17 MET A O 4
ATOM 5981 N N . LYS A 1 8 ? 16.189 -1.464 4.687 1.00 0.31 18 LYS A N 4
ATOM 5982 C CA . LYS A 1 8 ? 15.979 -1.250 6.107 1.00 0.32 18 LYS A CA 4
ATOM 5983 C C . LYS A 1 8 ? 14.854 -0.242 6.359 1.00 0.28 18 LYS A C 4
ATOM 5984 O O . LYS A 1 8 ? 14.079 -0.399 7.289 1.00 0.31 18 LYS A O 4
ATOM 6003 N N . LYS A 1 9 ? 14.774 0.794 5.549 1.00 0.25 19 LYS A N 4
ATOM 6004 C CA . LYS A 1 9 ? 13.728 1.795 5.690 1.00 0.24 19 LYS A CA 4
ATOM 6005 C C . LYS A 1 9 ? 12.399 1.283 5.151 1.00 0.19 19 LYS A C 4
ATOM 6006 O O . LYS A 1 9 ? 11.348 1.505 5.750 1.00 0.22 19 LYS A O 4
ATOM 6025 N N . VAL A 1 10 ? 12.448 0.592 4.024 1.00 0.16 20 VAL A N 4
ATOM 6026 C CA . VAL A 1 10 ? 11.245 0.065 3.408 1.00 0.15 20 VAL A CA 4
ATOM 6027 C C . VAL A 1 10 ? 10.620 -1.015 4.279 1.00 0.17 20 VAL A C 4
ATOM 6028 O O . VAL A 1 10 ? 9.412 -1.181 4.268 1.00 0.19 20 VAL A O 4
ATOM 6041 N N . MET A 1 11 ? 11.438 -1.757 5.030 1.00 0.19 21 MET A N 4
ATOM 6042 C CA . MET A 1 11 ? 10.906 -2.772 5.928 1.00 0.25 21 MET A CA 4
ATOM 6043 C C . MET A 1 11 ? 10.132 -2.104 7.064 1.00 0.25 21 MET A C 4
ATOM 6044 O O . MET A 1 11 ? 9.154 -2.651 7.574 1.00 0.27 21 MET A O 4
ATOM 6058 N N . GLN A 1 12 ? 10.576 -0.908 7.439 1.00 0.26 22 GLN A N 4
ATOM 6059 C CA . GLN A 1 12 ? 9.868 -0.091 8.421 1.00 0.29 22 GLN A CA 4
ATOM 6060 C C . GLN A 1 12 ? 8.527 0.331 7.839 1.00 0.26 22 GLN A C 4
ATOM 6061 O O . GLN A 1 12 ? 7.479 0.176 8.470 1.00 0.31 22 GLN A O 4
ATOM 6075 N N . TYR A 1 13 ? 8.575 0.857 6.618 1.00 0.20 23 TYR A N 4
ATOM 6076 C CA . TYR A 1 13 ? 7.375 1.278 5.912 1.00 0.19 23 TYR A CA 4
ATOM 6077 C C . TYR A 1 13 ? 6.469 0.093 5.621 1.00 0.17 23 TYR A C 4
ATOM 6078 O O . TYR A 1 13 ? 5.252 0.211 5.671 1.00 0.18 23 TYR A O 4
ATOM 6096 N N . ARG A 1 14 ? 7.076 -1.046 5.321 1.00 0.17 24 ARG A N 4
ATOM 6097 C CA . ARG A 1 14 ? 6.341 -2.263 5.012 1.00 0.17 24 ARG A CA 4
ATOM 6098 C C . ARG A 1 14 ? 5.424 -2.624 6.164 1.00 0.17 24 ARG A C 4
ATOM 6099 O O . ARG A 1 14 ? 4.262 -2.948 5.961 1.00 0.19 24 ARG A O 4
ATOM 6120 N N . ARG A 1 15 ? 5.950 -2.531 7.375 1.00 0.18 25 ARG A N 4
ATOM 6121 C CA . ARG A 1 15 ? 5.174 -2.806 8.575 1.00 0.18 25 ARG A CA 4
ATOM 6122 C C . ARG A 1 15 ? 4.040 -1.800 8.727 1.00 0.17 25 ARG A C 4
ATOM 6123 O O . ARG A 1 15 ? 2.931 -2.151 9.125 1.00 0.20 25 ARG A O 4
ATOM 6144 N N . ALA A 1 16 ? 4.323 -0.551 8.381 1.00 0.17 26 ALA A N 4
ATOM 6145 C CA . ALA A 1 16 ? 3.343 0.522 8.488 1.00 0.19 26 ALA A CA 4
ATOM 6146 C C . ALA A 1 16 ? 2.330 0.466 7.349 1.00 0.19 26 ALA A C 4
ATOM 6147 O O . ALA A 1 16 ? 1.283 1.104 7.404 1.00 0.28 26 ALA A O 4
ATOM 6154 N N . LEU A 1 17 ? 2.667 -0.273 6.309 1.00 0.15 27 LEU A N 4
ATOM 6155 C CA . LEU A 1 17 ? 1.775 -0.462 5.176 1.00 0.15 27 LEU A CA 4
ATOM 6156 C C . LEU A 1 17 ? 1.026 -1.786 5.292 1.00 0.17 27 LEU A C 4
ATOM 6157 O O . LEU A 1 17 ? -0.001 -1.984 4.645 1.00 0.21 27 LEU A O 4
ATOM 6173 N N . THR A 1 18 ? 1.538 -2.687 6.123 1.00 0.17 28 THR A N 4
ATOM 6174 C CA . THR A 1 18 ? 0.889 -3.972 6.339 1.00 0.15 28 THR A CA 4
ATOM 6175 C C . THR A 1 18 ? -0.329 -3.798 7.238 1.00 0.17 28 THR A C 4
ATOM 6176 O O . THR A 1 18 ? -0.205 -3.641 8.455 1.00 0.19 28 THR A O 4
ATOM 6187 N N . LYS A 1 19 ? -1.500 -3.856 6.626 1.00 0.17 29 LYS A N 4
ATOM 6188 C CA . LYS A 1 19 ? -2.760 -3.592 7.307 1.00 0.22 29 LYS A CA 4
ATOM 6189 C C . LYS A 1 19 ? -3.844 -4.466 6.722 1.00 0.19 29 LYS A C 4
ATOM 6190 O O . LYS A 1 19 ? -3.679 -5.024 5.644 1.00 0.18 29 LYS A O 4
ATOM 6209 N N . VAL A 1 20 ? -4.955 -4.563 7.414 1.00 0.22 30 VAL A N 4
ATOM 6210 C CA . VAL A 1 20 ? -6.128 -5.191 6.852 1.00 0.22 30 VAL A CA 4
ATOM 6211 C C . VAL A 1 20 ? -7.099 -4.095 6.448 1.00 0.19 30 VAL A C 4
ATOM 6212 O O . VAL A 1 20 ? -7.362 -3.171 7.218 1.00 0.23 30 VAL A O 4
ATOM 6225 N N . VAL A 1 21 ? -7.584 -4.167 5.225 1.00 0.16 31 VAL A N 4
ATOM 6226 C CA . VAL A 1 21 ? -8.314 -3.063 4.624 1.00 0.15 31 VAL A CA 4
ATOM 6227 C C . VAL A 1 21 ? -9.340 -3.570 3.624 1.00 0.15 31 VAL A C 4
ATOM 6228 O O . VAL A 1 21 ? -9.130 -4.580 2.983 1.00 0.18 31 VAL A O 4
ATOM 6241 N N . LYS A 1 22 ? -10.436 -2.859 3.480 1.00 0.14 32 LYS A N 4
ATOM 6242 C CA . LYS A 1 22 ? -11.430 -3.212 2.494 1.00 0.13 32 LYS A CA 4
ATOM 6243 C C . LYS A 1 22 ? -11.317 -2.283 1.288 1.00 0.12 32 LYS A C 4
ATOM 6244 O O . LYS A 1 22 ? -11.493 -1.068 1.405 1.00 0.14 32 LYS A O 4
ATOM 6263 N N . LEU A 1 23 ? -10.999 -2.862 0.138 1.00 0.12 33 LEU A N 4
ATOM 6264 C CA . LEU A 1 23 ? -10.848 -2.094 -1.094 1.00 0.13 33 LEU A CA 4
ATOM 6265 C C . LEU A 1 23 ? -12.184 -1.917 -1.780 1.00 0.14 33 LEU A C 4
ATOM 6266 O O . LEU A 1 23 ? -13.017 -2.826 -1.783 1.00 0.16 33 LEU A O 4
ATOM 6282 N N . LYS A 1 24 ? -12.388 -0.742 -2.357 1.00 0.15 34 LYS A N 4
ATOM 6283 C CA . LYS A 1 24 ? -13.644 -0.435 -3.030 1.00 0.19 34 LYS A CA 4
ATOM 6284 C C . LYS A 1 24 ? -13.379 0.396 -4.275 1.00 0.21 34 LYS A C 4
ATOM 6285 O O . LYS A 1 24 ? -13.059 1.581 -4.184 1.00 0.23 34 LYS A O 4
ATOM 6304 N N . THR A 1 25 ? -13.489 -0.232 -5.432 1.00 0.23 35 THR A N 4
ATOM 6305 C CA . THR A 1 25 ? -13.287 0.456 -6.693 1.00 0.26 35 THR A CA 4
ATOM 6306 C C . THR A 1 25 ? -13.740 -0.434 -7.851 1.00 0.28 35 THR A C 4
ATOM 6307 O O . THR A 1 25 ? -14.297 -1.507 -7.612 1.00 0.28 35 THR A O 4
ATOM 6318 N N . HIS A 1 26 ? -13.509 -0.009 -9.091 1.00 0.33 36 HIS A N 4
ATOM 6319 C CA . HIS A 1 26 ? -13.873 -0.812 -10.260 1.00 0.38 36 HIS A CA 4
ATOM 6320 C C . HIS A 1 26 ? -13.031 -2.087 -10.331 1.00 0.34 36 HIS A C 4
ATOM 6321 O O . HIS A 1 26 ? -13.296 -2.980 -11.134 1.00 0.37 36 HIS A O 4
ATOM 6336 N N . LEU A 1 27 ? -12.013 -2.155 -9.483 1.00 0.32 37 LEU A N 4
ATOM 6337 C CA . LEU A 1 27 ? -11.262 -3.384 -9.274 1.00 0.33 37 LEU A CA 4
ATOM 6338 C C . LEU A 1 27 ? -12.188 -4.413 -8.632 1.00 0.31 37 LEU A C 4
ATOM 6339 O O . LEU A 1 27 ? -12.460 -5.471 -9.206 1.00 0.36 37 LEU A O 4
ATOM 6355 N N . PHE A 1 28 ? -12.683 -4.063 -7.445 1.00 0.26 38 PHE A N 4
ATOM 6356 C CA . PHE A 1 28 ? -13.665 -4.858 -6.719 1.00 0.26 38 PHE A CA 4
ATOM 6357 C C . PHE A 1 28 ? -13.986 -4.190 -5.392 1.00 0.23 38 PHE A C 4
ATOM 6358 O O . PHE A 1 28 ? -13.423 -3.143 -5.063 1.00 0.22 38 PHE A O 4
ATOM 6375 N N . SER A 1 29 ? -14.895 -4.789 -4.645 1.00 0.23 39 SER A N 4
ATOM 6376 C CA . SER A 1 29 ? -15.159 -4.375 -3.281 1.00 0.22 39 SER A CA 4
ATOM 6377 C C . SER A 1 29 ? -15.048 -5.584 -2.356 1.00 0.22 39 SER A C 4
ATOM 6378 O O . SER A 1 29 ? -15.968 -6.400 -2.269 1.00 0.28 39 SER A O 4
ATOM 6386 N N . GLU A 1 30 ? -13.918 -5.686 -1.667 1.00 0.20 40 GLU A N 4
ATOM 6387 C CA . GLU A 1 30 ? -13.617 -6.834 -0.816 1.00 0.24 40 GLU A CA 4
ATOM 6388 C C . GLU A 1 30 ? -12.633 -6.447 0.269 1.00 0.18 40 GLU A C 4
ATOM 6389 O O . GLU A 1 30 ? -11.961 -5.422 0.174 1.00 0.15 40 GLU A O 4
ATOM 6401 N N . THR A 1 31 ? -12.544 -7.277 1.290 1.00 0.20 41 THR A N 4
ATOM 6402 C CA . THR A 1 31 ? -11.593 -7.061 2.360 1.00 0.19 41 THR A CA 4
ATOM 6403 C C . THR A 1 31 ? -10.262 -7.709 2.006 1.00 0.18 41 THR A C 4
ATOM 6404 O O . THR A 1 31 ? -10.194 -8.908 1.738 1.00 0.23 41 THR A O 4
ATOM 6415 N N . VAL A 1 32 ? -9.220 -6.902 1.983 1.00 0.16 42 VAL A N 4
ATOM 6416 C CA . VAL A 1 32 ? -7.901 -7.337 1.570 1.00 0.16 42 VAL A CA 4
ATOM 6417 C C . VAL A 1 32 ? -6.886 -7.014 2.665 1.00 0.16 42 VAL A C 4
ATOM 6418 O O . VAL A 1 32 ? -7.223 -6.392 3.671 1.00 0.23 42 VAL A O 4
ATOM 6431 N N . LYS A 1 33 ? -5.659 -7.453 2.487 1.00 0.13 43 LYS A N 4
ATOM 6432 C CA . LYS A 1 33 ? -4.593 -7.092 3.395 1.00 0.14 43 LYS A CA 4
ATOM 6433 C C . LYS A 1 33 ? -3.510 -6.367 2.618 1.00 0.13 43 LYS A C 4
ATOM 6434 O O . LYS A 1 33 ? -3.010 -6.891 1.633 1.00 0.15 43 LYS A O 4
ATOM 6453 N N . VAL A 1 34 ? -3.139 -5.183 3.066 1.00 0.13 44 VAL A N 4
ATOM 6454 C CA . VAL A 1 34 ? -2.232 -4.338 2.308 1.00 0.14 44 VAL A CA 4
ATOM 6455 C C . VAL A 1 34 ? -0.831 -4.435 2.868 1.00 0.15 44 VAL A C 4
ATOM 6456 O O . VAL A 1 34 ? -0.643 -4.830 4.018 1.00 0.19 44 VAL A O 4
ATOM 6469 N N . THR A 1 35 ? 0.139 -4.087 2.038 1.00 0.15 45 THR A N 4
ATOM 6470 C CA . THR A 1 35 ? 1.540 -4.135 2.405 1.00 0.16 45 THR A CA 4
ATOM 6471 C C . THR A 1 35 ? 2.376 -3.734 1.189 1.00 0.13 45 THR A C 4
ATOM 6472 O O . THR A 1 35 ? 1.830 -3.277 0.184 1.00 0.14 45 THR A O 4
ATOM 6483 N N . CYS A 1 36 ? 3.683 -3.883 1.272 1.00 0.15 46 CYS A N 4
ATOM 6484 C CA . CYS A 1 36 ? 4.544 -3.607 0.138 1.00 0.14 46 CYS A CA 4
ATOM 6485 C C . CYS A 1 36 ? 5.583 -4.709 0.005 1.00 0.15 46 CYS A C 4
ATOM 6486 O O . CYS A 1 36 ? 5.732 -5.531 0.909 1.00 0.19 46 CYS A O 4
ATOM 6494 N N . SER A 1 37 ? 6.284 -4.742 -1.120 1.00 0.19 47 SER A N 4
ATOM 6495 C CA . SER A 1 37 ? 7.298 -5.760 -1.346 1.00 0.27 47 SER A CA 4
ATOM 6496 C C . SER A 1 37 ? 8.519 -5.506 -0.456 1.00 0.25 47 SER A C 4
ATOM 6497 O O . SER A 1 37 ? 8.608 -4.451 0.178 1.00 0.25 47 SER A O 4
ATOM 6505 N N . LYS A 1 38 ? 9.460 -6.440 -0.421 1.00 0.29 48 LYS A N 4
ATOM 6506 C CA . LYS A 1 38 ? 10.577 -6.353 0.522 1.00 0.31 48 LYS A CA 4
ATOM 6507 C C . LYS A 1 38 ? 11.457 -5.136 0.269 1.00 0.27 48 LYS A C 4
ATOM 6508 O O . LYS A 1 38 ? 11.951 -4.522 1.211 1.00 0.40 48 LYS A O 4
ATOM 6527 N N . ASP A 1 39 ? 11.647 -4.788 -0.995 1.00 0.27 49 ASP A N 4
ATOM 6528 C CA . ASP A 1 39 ? 12.502 -3.657 -1.348 1.00 0.27 49 ASP A CA 4
ATOM 6529 C C . ASP A 1 39 ? 11.701 -2.365 -1.446 1.00 0.25 49 ASP A C 4
ATOM 6530 O O . ASP A 1 39 ? 12.232 -1.327 -1.834 1.00 0.28 49 ASP A O 4
ATOM 6539 N N . GLY A 1 40 ? 10.420 -2.438 -1.091 1.00 0.23 50 GLY A N 4
ATOM 6540 C CA . GLY A 1 40 ? 9.558 -1.268 -1.161 1.00 0.25 50 GLY A CA 4
ATOM 6541 C C . GLY A 1 40 ? 9.334 -0.794 -2.583 1.00 0.28 50 GLY A C 4
ATOM 6542 O O . GLY A 1 40 ? 8.995 0.364 -2.813 1.00 0.43 50 GLY A O 4
ATOM 6546 N N . GLU A 1 41 ? 9.533 -1.695 -3.537 1.00 0.25 51 GLU A N 4
ATOM 6547 C CA . GLU A 1 41 ? 9.361 -1.369 -4.948 1.00 0.30 51 GLU A CA 4
ATOM 6548 C C . GLU A 1 41 ? 7.897 -1.482 -5.358 1.00 0.22 51 GLU A C 4
ATOM 6549 O O . GLU A 1 41 ? 7.418 -0.730 -6.206 1.00 0.27 51 GLU A O 4
ATOM 6561 N N . GLU A 1 42 ? 7.194 -2.423 -4.747 1.00 0.24 52 GLU A N 4
ATOM 6562 C CA . GLU A 1 42 ? 5.793 -2.662 -5.064 1.00 0.21 52 GLU A CA 4
ATOM 6563 C C . GLU A 1 42 ? 4.913 -2.490 -3.843 1.00 0.18 52 GLU A C 4
ATOM 6564 O O . GLU A 1 42 ? 5.340 -2.760 -2.724 1.00 0.21 52 GLU A O 4
ATOM 6576 N N . VAL A 1 43 ? 3.690 -2.042 -4.072 1.00 0.16 53 VAL A N 4
ATOM 6577 C CA . VAL A 1 43 ? 2.649 -2.105 -3.062 1.00 0.16 53 VAL A CA 4
ATOM 6578 C C . VAL A 1 43 ? 1.749 -3.282 -3.394 1.00 0.18 53 VAL A C 4
ATOM 6579 O O . VAL A 1 43 ? 1.160 -3.325 -4.470 1.00 0.34 53 VAL A O 4
ATOM 6592 N N . GLN A 1 44 ? 1.653 -4.233 -2.486 1.00 0.16 54 GLN A N 4
ATOM 6593 C CA . GLN A 1 44 ? 0.972 -5.486 -2.767 1.00 0.16 54 GLN A CA 4
ATOM 6594 C C . GLN A 1 44 ? -0.092 -5.765 -1.712 1.00 0.16 54 GLN A C 4
ATOM 6595 O O . GLN A 1 44 ? -0.016 -5.258 -0.597 1.00 0.24 54 GLN A O 4
ATOM 6609 N N . TRP A 1 45 ? -1.087 -6.560 -2.070 1.00 0.14 55 TRP A N 4
ATOM 6610 C CA . TRP A 1 45 ? -2.167 -6.871 -1.150 1.00 0.16 55 TRP A CA 4
ATOM 6611 C C . TRP A 1 45 ? -2.623 -8.317 -1.273 1.00 0.17 55 TRP A C 4
ATOM 6612 O O . TRP A 1 45 ? -2.552 -8.929 -2.342 1.00 0.18 55 TRP A O 4
ATOM 6633 N N . PHE A 1 46 ? -3.077 -8.853 -0.154 1.00 0.21 56 PHE A N 4
ATOM 6634 C CA . PHE A 1 46 ? -3.575 -10.213 -0.082 1.00 0.23 56 PHE A CA 4
ATOM 6635 C C . PHE A 1 46 ? -5.089 -10.185 0.089 1.00 0.23 56 PHE A C 4
ATOM 6636 O O . PHE A 1 46 ? -5.592 -9.916 1.181 1.00 0.26 56 PHE A O 4
ATOM 6653 N N . LYS A 1 47 ? -5.810 -10.445 -0.992 1.00 0.28 57 LYS A N 4
ATOM 6654 C CA . LYS A 1 47 ? -7.267 -10.365 -0.982 1.00 0.29 57 LYS A CA 4
ATOM 6655 C C . LYS A 1 47 ? -7.871 -11.468 -0.125 1.00 0.35 57 LYS A C 4
ATOM 6656 O O . LYS A 1 47 ? -7.592 -12.648 -0.335 1.00 0.54 57 LYS A O 4
ATOM 6675 N N . GLY A 1 48 ? -8.685 -11.069 0.846 1.00 0.38 58 GLY A N 4
ATOM 6676 C CA . GLY A 1 48 ? -9.401 -12.019 1.675 1.00 0.48 58 GLY A CA 4
ATOM 6677 C C . GLY A 1 48 ? -8.493 -12.958 2.434 1.00 0.73 58 GLY A C 4
ATOM 6678 O O . GLY A 1 48 ? -7.914 -12.589 3.457 1.00 1.35 58 GLY A O 4
ATOM 6682 N N . LYS A 1 49 ? -8.361 -14.171 1.922 1.00 0.99 59 LYS A N 4
ATOM 6683 C CA . LYS A 1 49 ? -7.593 -15.207 2.589 1.00 1.48 59 LYS A CA 4
ATOM 6684 C C . LYS A 1 49 ? -6.429 -15.662 1.718 1.00 1.81 59 LYS A C 4
ATOM 6685 O O . LYS A 1 49 ? -6.034 -16.830 1.752 1.00 2.63 59 LYS A O 4
ATOM 6704 N N . SER A 1 50 ? -5.894 -14.742 0.928 1.00 1.73 60 SER A N 4
ATOM 6705 C CA . SER A 1 50 ? -4.734 -15.033 0.098 1.00 2.21 60 SER A CA 4
ATOM 6706 C C . SER A 1 50 ? -3.534 -15.390 0.975 1.00 1.61 60 SER A C 4
ATOM 6707 O O . SER A 1 50 ? -3.295 -14.754 2.006 1.00 2.01 60 SER A O 4
ATOM 6715 N N . THR A 1 51 ? -2.801 -16.421 0.575 1.00 1.47 61 THR A N 4
ATOM 6716 C CA . THR A 1 51 ? -1.646 -16.881 1.332 1.00 1.55 61 THR A CA 4
ATOM 6717 C C . THR A 1 51 ? -0.540 -15.824 1.335 1.00 1.39 61 THR A C 4
ATOM 6718 O O . THR A 1 51 ? -0.175 -15.285 0.288 1.00 1.72 61 THR A O 4
ATOM 6729 N N . ALA A 1 52 ? -0.029 -15.520 2.520 1.00 1.24 62 ALA A N 4
ATOM 6730 C CA . ALA A 1 52 ? 1.020 -14.531 2.677 1.00 1.29 62 ALA A CA 4
ATOM 6731 C C . ALA A 1 52 ? 2.393 -15.153 2.436 1.00 1.32 62 ALA A C 4
ATOM 6732 O O . ALA A 1 52 ? 3.218 -15.250 3.349 1.00 1.69 62 ALA A O 4
ATOM 6739 N N . GLY A 1 53 ? 2.620 -15.557 1.188 1.00 1.20 63 GLY A N 4
ATOM 6740 C CA . GLY A 1 53 ? 3.867 -16.188 0.783 1.00 1.25 63 GLY A CA 4
ATOM 6741 C C . GLY A 1 53 ? 4.346 -17.262 1.740 1.00 1.40 63 GLY A C 4
ATOM 6742 O O . GLY A 1 53 ? 3.549 -17.970 2.355 1.00 1.99 63 GLY A O 4
ATOM 6746 N N . ALA A 1 54 ? 5.657 -17.375 1.862 1.00 1.55 64 ALA A N 4
ATOM 6747 C CA . ALA A 1 54 ? 6.269 -18.303 2.798 1.00 1.66 64 ALA A CA 4
ATOM 6748 C C . ALA A 1 54 ? 6.663 -17.578 4.071 1.00 1.67 64 ALA A C 4
ATOM 6749 O O . ALA A 1 54 ? 7.836 -17.543 4.434 1.00 1.74 64 ALA A O 4
ATOM 6756 N N . GLN A 1 55 ? 5.667 -16.971 4.723 1.00 1.68 65 GLN A N 4
ATOM 6757 C CA . GLN A 1 55 ? 5.868 -16.159 5.932 1.00 1.79 65 GLN A CA 4
ATOM 6758 C C . GLN A 1 55 ? 6.532 -14.827 5.581 1.00 1.70 65 GLN A C 4
ATOM 6759 O O . GLN A 1 55 ? 6.293 -13.811 6.232 1.00 1.80 65 GLN A O 4
ATOM 6773 N N . ASP A 1 56 ? 7.360 -14.840 4.544 1.00 1.62 66 ASP A N 4
ATOM 6774 C CA . ASP A 1 56 ? 7.999 -13.624 4.047 1.00 1.65 66 ASP A CA 4
ATOM 6775 C C . ASP A 1 56 ? 7.059 -12.872 3.111 1.00 1.49 66 ASP A C 4
ATOM 6776 O O . ASP A 1 56 ? 7.308 -11.728 2.724 1.00 1.59 66 ASP A O 4
ATOM 6785 N N . ARG A 1 57 ? 5.976 -13.570 2.749 1.00 1.32 67 ARG A N 4
ATOM 6786 C CA . ARG A 1 57 ? 4.831 -13.001 2.034 1.00 1.23 67 ARG A CA 4
ATOM 6787 C C . ARG A 1 57 ? 5.203 -12.400 0.678 1.00 1.18 67 ARG A C 4
ATOM 6788 O O . ARG A 1 57 ? 4.848 -11.264 0.391 1.00 1.31 67 ARG A O 4
ATOM 6809 N N . LYS A 1 58 ? 5.886 -13.163 -0.168 1.00 1.12 68 LYS A N 4
ATOM 6810 C CA . LYS A 1 58 ? 6.188 -12.686 -1.518 1.00 1.16 68 LYS A CA 4
ATOM 6811 C C . LYS A 1 58 ? 5.185 -13.246 -2.518 1.00 0.99 68 LYS A C 4
ATOM 6812 O O . LYS A 1 58 ? 5.505 -13.440 -3.692 1.00 1.10 68 LYS A O 4
ATOM 6831 N N . LYS A 1 59 ? 3.974 -13.506 -2.054 1.00 0.90 69 LYS A N 4
ATOM 6832 C CA . LYS A 1 59 ? 2.942 -14.066 -2.910 1.00 0.80 69 LYS A CA 4
ATOM 6833 C C . LYS A 1 59 ? 1.620 -13.328 -2.706 1.00 0.61 69 LYS A C 4
ATOM 6834 O O . LYS A 1 59 ? 0.699 -13.847 -2.081 1.00 0.61 69 LYS A O 4
ATOM 6853 N N . PRO A 1 60 ? 1.516 -12.096 -3.218 1.00 0.51 70 PRO A N 4
ATOM 6854 C CA . PRO A 1 60 ? 0.306 -11.299 -3.102 1.00 0.39 70 PRO A CA 4
ATOM 6855 C C . PRO A 1 60 ? -0.704 -11.623 -4.195 1.00 0.32 70 PRO A C 4
ATOM 6856 O O . PRO A 1 60 ? -0.384 -12.301 -5.170 1.00 0.40 70 PRO A O 4
ATOM 6867 N N . SER A 1 61 ? -1.925 -11.148 -4.024 1.00 0.28 71 SER A N 4
ATOM 6868 C CA . SER A 1 61 ? -2.978 -11.394 -4.994 1.00 0.31 71 SER A CA 4
ATOM 6869 C C . SER A 1 61 ? -3.303 -10.096 -5.730 1.00 0.28 71 SER A C 4
ATOM 6870 O O . SER A 1 61 ? -4.400 -9.907 -6.262 1.00 0.40 71 SER A O 4
ATOM 6878 N N . GLY A 1 62 ? -2.332 -9.195 -5.729 1.00 0.24 72 GLY A N 4
ATOM 6879 C CA . GLY A 1 62 ? -2.457 -7.935 -6.424 1.00 0.23 72 GLY A CA 4
ATOM 6880 C C . GLY A 1 62 ? -1.382 -6.973 -5.978 1.00 0.22 72 GLY A C 4
ATOM 6881 O O . GLY A 1 62 ? -0.864 -7.103 -4.867 1.00 0.26 72 GLY A O 4
ATOM 6885 N N . GLY A 1 63 ? -1.029 -6.026 -6.834 1.00 0.24 73 GLY A N 4
ATOM 6886 C CA . GLY A 1 63 ? -0.007 -5.066 -6.478 1.00 0.29 73 GLY A CA 4
ATOM 6887 C C . GLY A 1 63 ? 0.389 -4.169 -7.631 1.00 0.27 73 GLY A C 4
ATOM 6888 O O . GLY A 1 63 ? 0.067 -4.452 -8.788 1.00 0.40 73 GLY A O 4
ATOM 6892 N N . PHE A 1 64 ? 1.084 -3.083 -7.311 1.00 0.20 74 PHE A N 4
ATOM 6893 C CA . PHE A 1 64 ? 1.563 -2.139 -8.314 1.00 0.19 74 PHE A CA 4
ATOM 6894 C C . PHE A 1 64 ? 2.835 -1.448 -7.819 1.00 0.19 74 PHE A C 4
ATOM 6895 O O . PHE A 1 64 ? 3.055 -1.337 -6.612 1.00 0.19 74 PHE A O 4
ATOM 6912 N N . PRO A 1 65 ? 3.698 -0.993 -8.746 1.00 0.20 75 PRO A N 4
ATOM 6913 C CA . PRO A 1 65 ? 4.972 -0.350 -8.401 1.00 0.20 75 PRO A CA 4
ATOM 6914 C C . PRO A 1 65 ? 4.780 1.013 -7.736 1.00 0.19 75 PRO A C 4
ATOM 6915 O O . PRO A 1 65 ? 3.969 1.832 -8.176 1.00 0.20 75 PRO A O 4
ATOM 6926 N N . VAL A 1 66 ? 5.562 1.242 -6.686 1.00 0.19 76 VAL A N 4
ATOM 6927 C CA . VAL A 1 66 ? 5.486 2.461 -5.886 1.00 0.18 76 VAL A CA 4
ATOM 6928 C C . VAL A 1 66 ? 5.883 3.691 -6.695 1.00 0.19 76 VAL A C 4
ATOM 6929 O O . VAL A 1 66 ? 5.290 4.763 -6.562 1.00 0.19 76 VAL A O 4
ATOM 6942 N N . ASP A 1 67 ? 6.886 3.528 -7.539 1.00 0.21 77 ASP A N 4
ATOM 6943 C CA . ASP A 1 67 ? 7.372 4.618 -8.380 1.00 0.24 77 ASP A CA 4
ATOM 6944 C C . ASP A 1 67 ? 6.348 4.963 -9.461 1.00 0.23 77 ASP A C 4
ATOM 6945 O O . ASP A 1 67 ? 6.423 6.008 -10.104 1.00 0.30 77 ASP A O 4
ATOM 6954 N N . LYS A 1 68 ? 5.368 4.087 -9.631 1.00 0.19 78 LYS A N 4
ATOM 6955 C CA . LYS A 1 68 ? 4.381 4.233 -10.692 1.00 0.20 78 LYS A CA 4
ATOM 6956 C C . LYS A 1 68 ? 3.071 4.825 -10.169 1.00 0.17 78 LYS A C 4
ATOM 6957 O O . LYS A 1 68 ? 2.157 5.113 -10.946 1.00 0.18 78 LYS A O 4
ATOM 6976 N N . ILE A 1 69 ? 2.975 4.997 -8.855 1.00 0.18 79 ILE A N 4
ATOM 6977 C CA . ILE A 1 69 ? 1.814 5.646 -8.255 1.00 0.16 79 ILE A CA 4
ATOM 6978 C C . ILE A 1 69 ? 1.750 7.101 -8.706 1.00 0.18 79 ILE A C 4
ATOM 6979 O O . ILE A 1 69 ? 2.720 7.845 -8.546 1.00 0.26 79 ILE A O 4
ATOM 6995 N N . THR A 1 70 ? 0.617 7.509 -9.265 1.00 0.15 80 THR A N 4
ATOM 6996 C CA . THR A 1 70 ? 0.496 8.853 -9.798 1.00 0.18 80 THR A CA 4
ATOM 6997 C C . THR A 1 70 ? 0.059 9.835 -8.710 1.00 0.21 80 THR A C 4
ATOM 6998 O O . THR A 1 70 ? 0.487 10.990 -8.706 1.00 0.28 80 THR A O 4
ATOM 7009 N N . SER A 1 71 ? -0.786 9.378 -7.785 1.00 0.18 81 SER A N 4
ATOM 7010 C CA . SER A 1 71 ? -1.252 10.226 -6.693 1.00 0.21 81 SER A CA 4
ATOM 7011 C C . SER A 1 71 ? -1.792 9.400 -5.527 1.00 0.17 81 SER A C 4
ATOM 7012 O O . SER A 1 71 ? -2.607 8.493 -5.717 1.00 0.19 81 SER A O 4
ATOM 7020 N N . VAL A 1 72 ? -1.333 9.729 -4.330 1.00 0.20 82 VAL A N 4
ATOM 7021 C CA . VAL A 1 72 ? -1.895 9.188 -3.106 1.00 0.21 82 VAL A CA 4
ATOM 7022 C C . VAL A 1 72 ? -2.607 10.311 -2.380 1.00 0.21 82 VAL A C 4
ATOM 7023 O O . VAL A 1 72 ? -1.977 11.223 -1.848 1.00 0.24 82 VAL A O 4
ATOM 7036 N N . LYS A 1 73 ? -3.922 10.260 -2.409 1.00 0.21 83 LYS A N 4
ATOM 7037 C CA . LYS A 1 73 ? -4.739 11.346 -1.913 1.00 0.23 83 LYS A CA 4
ATOM 7038 C C . LYS A 1 73 ? -5.834 10.811 -1.003 1.00 0.22 83 LYS A C 4
ATOM 7039 O O . LYS A 1 73 ? -6.07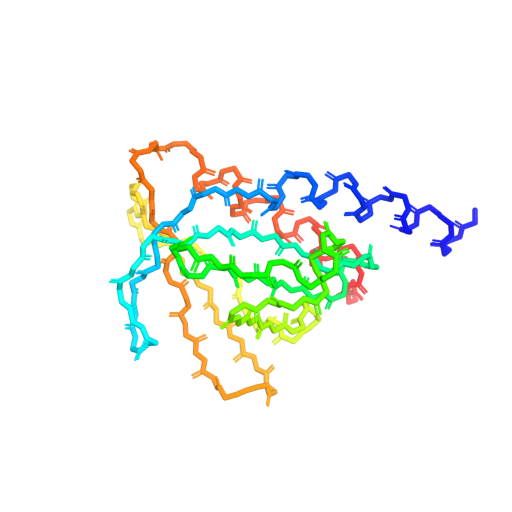8 9.602 -0.942 1.00 0.21 83 LYS A O 4
ATOM 7058 N N . SER A 1 74 ? -6.472 11.702 -0.280 1.00 0.26 84 SER A N 4
ATOM 7059 C CA . SER A 1 74 ? -7.611 11.341 0.528 1.00 0.26 84 SER A CA 4
ATOM 7060 C C . SER A 1 74 ? -8.859 12.034 -0.012 1.00 0.29 84 SER A C 4
ATOM 7061 O O . SER A 1 74 ? -8.760 13.072 -0.668 1.00 0.32 84 SER A O 4
ATOM 7069 N N . GLN A 1 75 ? -10.020 11.441 0.235 1.00 0.30 85 GLN A N 4
ATOM 7070 C CA . GLN A 1 75 ? -11.297 11.979 -0.245 1.00 0.37 85 GLN A CA 4
ATOM 7071 C C . GLN A 1 75 ? -11.594 13.369 0.328 1.00 0.44 85 GLN A C 4
ATOM 7072 O O . GLN A 1 75 ? -10.764 13.954 1.023 1.00 0.47 85 GLN A O 4
ATOM 7086 N N . ALA A 1 76 ? -12.780 13.890 0.043 1.00 0.52 86 ALA A N 4
ATOM 7087 C CA . ALA A 1 76 ? -13.153 15.216 0.519 1.00 0.61 86 ALA A CA 4
ATOM 7088 C C . ALA A 1 76 ? -13.348 15.217 2.029 1.00 0.67 86 ALA A C 4
ATOM 7089 O O . ALA A 1 76 ? -12.858 16.109 2.724 1.00 0.72 86 ALA A O 4
ATOM 7096 N N . ASP A 1 77 ? -14.050 14.212 2.536 1.00 0.71 87 ASP A N 4
ATOM 7097 C CA . ASP A 1 77 ? -14.230 14.072 3.981 1.00 0.80 87 ASP A CA 4
ATOM 7098 C C . ASP A 1 77 ? -13.366 12.934 4.495 1.00 0.65 87 ASP A C 4
ATOM 7099 O O . ASP A 1 77 ? -12.947 12.929 5.650 1.00 0.69 87 ASP A O 4
ATOM 7108 N N . ASN A 1 78 ? -13.084 12.005 3.582 1.00 0.50 88 ASN A N 4
ATOM 7109 C CA . ASN A 1 78 ? -12.109 10.922 3.758 1.00 0.37 88 ASN A CA 4
ATOM 7110 C C . ASN A 1 78 ? -11.976 10.393 5.190 1.00 0.39 88 ASN A C 4
ATOM 7111 O O . ASN A 1 78 ? -10.861 10.147 5.649 1.00 0.44 88 ASN A O 4
ATOM 7122 N N . THR A 1 79 ? -13.087 10.187 5.890 1.00 0.43 89 THR A N 4
ATOM 7123 C CA . THR A 1 79 ? -13.012 9.645 7.239 1.00 0.48 89 THR A CA 4
ATOM 7124 C C . THR A 1 79 ? -12.277 8.306 7.212 1.00 0.43 89 THR A C 4
ATOM 7125 O O . THR A 1 79 ? -11.193 8.166 7.776 1.00 0.48 89 THR A O 4
ATOM 7136 N N . LYS A 1 80 ? -12.872 7.324 6.557 1.00 0.38 90 LYS A N 4
ATOM 7137 C CA . LYS A 1 80 ? -12.203 6.055 6.333 1.00 0.35 90 LYS A CA 4
ATOM 7138 C C . LYS A 1 80 ? -11.925 5.831 4.846 1.00 0.29 90 LYS A C 4
ATOM 7139 O O . LYS A 1 80 ? -11.569 4.727 4.436 1.00 0.32 90 LYS A O 4
ATOM 7158 N N . VAL A 1 81 ? -12.079 6.879 4.043 1.00 0.27 91 VAL A N 4
ATOM 7159 C CA . VAL A 1 81 ? -12.051 6.732 2.590 1.00 0.25 91 VAL A CA 4
ATOM 7160 C C . VAL A 1 81 ? -10.786 7.327 1.973 1.00 0.22 91 VAL A C 4
ATOM 7161 O O . VAL A 1 81 ? -10.646 8.548 1.857 1.00 0.31 91 VAL A O 4
ATOM 7174 N N . LEU A 1 82 ? -9.877 6.457 1.567 1.00 0.20 92 LEU A N 4
ATOM 7175 C CA . LEU A 1 82 ? -8.657 6.869 0.877 1.00 0.17 92 LEU A CA 4
ATOM 7176 C C . LEU A 1 82 ? -8.815 6.707 -0.625 1.00 0.17 92 LEU A C 4
ATOM 7177 O O . LEU A 1 82 ? -9.585 5.871 -1.080 1.00 0.19 92 LEU A O 4
ATOM 7193 N N . VAL A 1 83 ? -8.114 7.525 -1.391 1.00 0.17 93 VAL A N 4
ATOM 7194 C CA . VAL A 1 83 ? -8.155 7.428 -2.841 1.00 0.18 93 VAL A CA 4
ATOM 7195 C C . VAL A 1 83 ? -6.742 7.471 -3.429 1.00 0.17 93 VAL A C 4
ATOM 7196 O O . VAL A 1 83 ? -6.071 8.502 -3.428 1.00 0.19 93 VAL A O 4
ATOM 7209 N N . ILE A 1 84 ? -6.299 6.332 -3.934 1.00 0.16 94 ILE A N 4
ATOM 7210 C CA . ILE A 1 84 ? -4.958 6.202 -4.484 1.00 0.15 94 ILE A CA 4
ATOM 7211 C C . ILE A 1 84 ? -5.028 5.797 -5.950 1.00 0.15 94 ILE A C 4
ATOM 7212 O O . ILE A 1 84 ? -5.651 4.799 -6.293 1.00 0.17 94 ILE A O 4
ATOM 7228 N N . THR A 1 85 ? -4.392 6.569 -6.807 1.00 0.14 95 THR A N 4
ATOM 7229 C CA . THR A 1 85 ? -4.408 6.291 -8.232 1.00 0.13 95 THR A CA 4
ATOM 7230 C C . THR A 1 85 ? -2.992 6.018 -8.733 1.00 0.11 95 THR A C 4
ATOM 7231 O O . THR A 1 85 ? -2.027 6.631 -8.268 1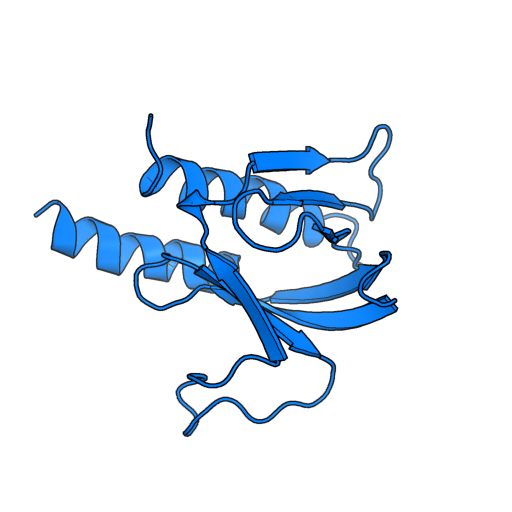.00 0.12 95 THR A O 4
ATOM 7242 N N . VAL A 1 86 ? -2.872 5.096 -9.671 1.00 0.11 96 VAL A N 4
ATOM 7243 C CA . VAL A 1 86 ? -1.587 4.741 -10.244 1.00 0.10 96 VAL A CA 4
ATOM 7244 C C . VAL A 1 86 ? -1.569 5.028 -11.746 1.00 0.11 96 VAL A C 4
ATOM 7245 O O . VAL A 1 86 ? -2.577 4.838 -12.427 1.00 0.14 96 VAL A O 4
ATOM 7258 N N . ASN A 1 87 ? -0.433 5.494 -12.262 1.00 0.14 97 ASN A N 4
ATOM 7259 C CA . ASN A 1 87 ? -0.331 5.791 -13.683 1.00 0.23 97 ASN A CA 4
ATOM 7260 C C . ASN A 1 87 ? 0.922 5.173 -14.288 1.00 0.34 97 ASN A C 4
ATOM 7261 O O . ASN A 1 87 ? 2.013 5.743 -14.217 1.00 0.81 97 ASN A O 4
ATOM 7272 N N . ASN A 1 88 ? 0.720 4.000 -14.864 1.00 0.42 98 ASN A N 4
ATOM 7273 C CA . ASN A 1 88 ? 1.716 3.269 -15.657 1.00 0.43 98 ASN A CA 4
ATOM 7274 C C . ASN A 1 88 ? 1.185 1.850 -15.883 1.00 0.38 98 ASN A C 4
ATOM 7275 O O . ASN A 1 88 ? 1.091 1.402 -17.025 1.00 0.43 98 ASN A O 4
ATOM 7286 N N . PRO A 1 89 ? 0.824 1.112 -14.802 1.00 0.35 99 PRO A N 4
ATOM 7287 C CA . PRO A 1 89 ? -0.174 0.044 -14.894 1.00 0.34 99 PRO A CA 4
ATOM 7288 C C . PRO A 1 89 ? -1.508 0.620 -15.349 1.00 0.30 99 PRO A C 4
ATOM 7289 O O . PRO A 1 89 ? -1.656 1.845 -15.454 1.00 0.29 99 PRO A O 4
ATOM 7300 N N . GLN A 1 90 ? -2.473 -0.240 -15.618 1.00 0.34 100 GLN A N 4
ATOM 7301 C CA . GLN A 1 90 ? -3.780 0.221 -16.056 1.00 0.36 100 GLN A CA 4
ATOM 7302 C C . GLN A 1 90 ? -4.386 1.108 -14.967 1.00 0.32 100 GLN A C 4
ATOM 7303 O O . GLN A 1 90 ? -4.388 0.744 -13.787 1.00 0.31 100 GLN A O 4
ATOM 7317 N N . PRO A 1 91 ? -4.868 2.304 -15.348 1.00 0.36 101 PRO A N 4
ATOM 7318 C CA . PRO A 1 91 ? -5.341 3.307 -14.390 1.00 0.35 101 PRO A CA 4
ATOM 7319 C C . PRO A 1 91 ? -6.389 2.753 -13.442 1.00 0.32 101 PRO A C 4
ATOM 7320 O O . PRO A 1 91 ? -7.511 2.433 -13.841 1.00 0.39 101 PRO A O 4
ATOM 7331 N N . THR A 1 92 ? -6.008 2.641 -12.187 1.00 0.26 102 THR A N 4
ATOM 7332 C CA . THR A 1 92 ? -6.883 2.117 -11.166 1.00 0.25 102 THR A CA 4
ATOM 7333 C C . THR A 1 92 ? -6.761 2.961 -9.905 1.00 0.21 102 THR A C 4
ATOM 7334 O O . THR A 1 92 ? -5.667 3.395 -9.542 1.00 0.22 102 THR A O 4
ATOM 7345 N N . THR A 1 93 ? -7.886 3.214 -9.265 1.00 0.21 103 THR A N 4
ATOM 7346 C CA . THR A 1 93 ? -7.912 4.010 -8.058 1.00 0.19 103 THR A CA 4
ATOM 7347 C C . THR A 1 93 ? -8.375 3.170 -6.874 1.00 0.20 103 THR A C 4
ATOM 7348 O O . THR A 1 93 ? -9.538 2.796 -6.775 1.00 0.28 103 THR A O 4
ATOM 7359 N N . TYR A 1 94 ? -7.449 2.881 -5.983 1.00 0.17 104 TYR A N 4
ATOM 7360 C CA . TYR A 1 94 ? -7.711 2.012 -4.856 1.00 0.18 104 TYR A CA 4
ATOM 7361 C C . TYR A 1 94 ? -8.194 2.818 -3.666 1.00 0.19 104 TYR A C 4
ATOM 7362 O O . TYR A 1 94 ? -7.520 3.746 -3.218 1.00 0.20 104 TYR A O 4
ATOM 7380 N N . ASN A 1 95 ? -9.372 2.479 -3.172 1.00 0.18 105 ASN A N 4
ATOM 7381 C CA . ASN A 1 95 ? -9.911 3.138 -1.995 1.00 0.18 105 ASN A CA 4
ATOM 7382 C C . ASN A 1 95 ? -9.749 2.238 -0.790 1.00 0.17 105 ASN A C 4
ATOM 7383 O O . ASN A 1 95 ? -10.472 1.252 -0.642 1.00 0.16 105 ASN A O 4
ATOM 7394 N N . PHE A 1 96 ? -8.797 2.570 0.066 1.00 0.18 106 PHE A N 4
ATOM 7395 C CA . PHE A 1 96 ? -8.536 1.760 1.243 1.00 0.17 106 PHE A CA 4
ATOM 7396 C C . PHE A 1 96 ? -9.483 2.169 2.361 1.00 0.19 106 PHE A C 4
ATOM 7397 O O . PHE A 1 96 ? -9.350 3.247 2.942 1.00 0.23 106 PHE A O 4
ATOM 7414 N N . THR A 1 97 ? -10.422 1.293 2.669 1.00 0.17 107 THR A N 4
ATOM 7415 C CA . THR A 1 97 ? -11.455 1.583 3.648 1.00 0.21 107 THR A CA 4
ATOM 7416 C C . THR A 1 97 ? -11.424 0.575 4.795 1.00 0.20 107 THR A C 4
ATOM 7417 O O . THR A 1 97 ? -11.264 -0.619 4.572 1.00 0.22 107 THR A O 4
ATOM 7428 N N . PHE A 1 98 ? -11.543 1.058 6.020 1.00 0.28 108 PHE A N 4
ATOM 7429 C CA . PHE A 1 98 ? -11.620 0.178 7.177 1.00 0.26 108 PHE A CA 4
ATOM 7430 C C . PHE A 1 98 ? -12.611 0.736 8.185 1.00 0.27 108 PHE A C 4
ATOM 7431 O O . PHE A 1 98 ? -13.067 1.862 8.032 1.00 0.33 108 PHE A O 4
ATOM 7448 N N . LYS A 1 99 ? -12.918 -0.030 9.222 1.00 0.25 109 LYS A N 4
ATOM 7449 C CA . LYS A 1 99 ? -13.779 0.447 10.296 1.00 0.26 109 LYS A CA 4
ATOM 7450 C C . LYS A 1 99 ? -13.080 1.578 11.049 1.00 0.27 109 LYS A C 4
ATOM 7451 O O . LYS A 1 99 ? -13.719 2.489 11.576 1.00 0.33 109 LYS A O 4
ATOM 7470 N N . SER A 1 100 ? -11.759 1.524 11.051 1.00 0.28 110 SER A N 4
ATOM 7471 C CA . SER A 1 100 ? -10.948 2.454 11.807 1.00 0.32 110 SER A CA 4
ATOM 7472 C C . SER A 1 100 ? -10.484 3.592 10.909 1.00 0.41 110 SER A C 4
ATOM 7473 O O . SER A 1 100 ? -9.701 3.372 9.982 1.00 0.50 110 SER A O 4
ATOM 7481 N N . PRO A 1 101 ? -10.965 4.817 11.164 1.00 0.48 111 PRO A N 4
ATOM 7482 C CA . PRO A 1 101 ? -10.540 6.001 10.417 1.00 0.59 111 PRO A CA 4
ATOM 7483 C C . PRO A 1 101 ? -9.048 6.260 10.585 1.00 0.67 111 PRO A C 4
ATOM 7484 O O . PRO A 1 101 ? -8.366 6.647 9.640 1.00 1.09 111 PRO A O 4
ATOM 7495 N N . GLY A 1 102 ? -8.539 5.982 11.782 1.00 0.44 112 GLY A N 4
ATOM 7496 C CA . GLY A 1 102 ? -7.145 6.253 12.079 1.00 0.49 112 GLY A CA 4
ATOM 7497 C C . GLY A 1 102 ? -6.222 5.295 11.365 1.00 0.46 112 GLY A C 4
ATOM 7498 O O . GLY A 1 102 ? -5.057 5.607 11.110 1.00 0.63 112 GLY A O 4
ATOM 7502 N N . GLU A 1 103 ? -6.757 4.126 11.031 1.00 0.32 113 GLU A N 4
ATOM 7503 C CA . GLU A 1 103 ? -5.994 3.111 10.328 1.00 0.30 113 GLU A CA 4
ATOM 7504 C C . GLU A 1 103 ? -5.580 3.627 8.957 1.00 0.31 113 GLU A C 4
ATOM 7505 O O . GLU A 1 103 ? -4.410 3.586 8.584 1.00 0.34 113 GLU A O 4
ATOM 7517 N N . ARG A 1 104 ? -6.560 4.128 8.219 1.00 0.35 114 ARG A N 4
ATOM 7518 C CA . ARG A 1 104 ? -6.318 4.646 6.880 1.00 0.43 114 ARG A CA 4
ATOM 7519 C C . ARG A 1 104 ? -5.543 5.947 6.918 1.00 0.38 114 ARG A C 4
ATOM 7520 O O . ARG A 1 104 ? -4.698 6.186 6.062 1.00 0.40 114 ARG A O 4
ATOM 7541 N N . GLU A 1 105 ? -5.826 6.783 7.905 1.00 0.42 115 GLU A N 4
ATOM 7542 C CA . GLU A 1 105 ? -5.125 8.058 8.027 1.00 0.48 115 GLU A CA 4
ATOM 7543 C C . GLU A 1 105 ? -3.627 7.837 8.174 1.00 0.37 115 GLU A C 4
ATOM 7544 O O . GLU A 1 105 ? -2.822 8.513 7.529 1.00 0.40 115 GLU A O 4
ATOM 7556 N N . SER A 1 106 ? -3.262 6.874 9.007 1.00 0.33 116 SER A N 4
ATOM 7557 C CA . SER A 1 106 ? -1.864 6.514 9.189 1.00 0.36 116 SER A CA 4
ATOM 7558 C C . SER A 1 106 ? -1.294 5.890 7.915 1.00 0.31 116 SER A C 4
ATOM 7559 O O . SER A 1 106 ? -0.138 6.114 7.573 1.00 0.38 116 SER A O 4
ATOM 7567 N N . TRP A 1 107 ? -2.120 5.134 7.203 1.00 0.25 117 TRP A N 4
ATOM 7568 C CA . TRP A 1 107 ? -1.683 4.458 5.986 1.00 0.24 117 TRP A CA 4
ATOM 7569 C C . TRP A 1 107 ? -1.395 5.488 4.895 1.00 0.21 117 TRP A C 4
ATOM 7570 O O . TRP A 1 107 ? -0.358 5.441 4.232 1.00 0.23 117 TRP A O 4
ATOM 7591 N N . GLN A 1 108 ? -2.325 6.427 4.752 1.00 0.20 118 GLN A N 4
ATOM 7592 C CA . GLN A 1 108 ? -2.267 7.482 3.741 1.00 0.19 118 GLN A CA 4
ATOM 7593 C C . GLN A 1 108 ? -0.945 8.252 3.794 1.00 0.18 118 GLN A C 4
ATOM 7594 O O . GLN A 1 108 ? -0.313 8.491 2.768 1.00 0.21 118 GLN A O 4
ATOM 7608 N N . GLU A 1 109 ? -0.536 8.645 4.985 1.00 0.19 119 GLU A N 4
ATOM 7609 C CA . GLU A 1 109 ? 0.703 9.386 5.156 1.00 0.22 119 GLU A CA 4
ATOM 7610 C C . GLU A 1 109 ? 1.930 8.479 5.024 1.00 0.20 119 GLU A C 4
ATOM 7611 O O . GLU A 1 109 ? 2.948 8.879 4.457 1.00 0.26 119 GLU A O 4
ATOM 7623 N N . GLN A 1 110 ? 1.825 7.255 5.538 1.00 0.17 120 GLN A N 4
ATOM 7624 C CA . GLN A 1 110 ? 2.946 6.323 5.544 1.00 0.18 120 GLN A CA 4
ATOM 7625 C C . GLN A 1 110 ? 3.386 5.958 4.136 1.00 0.17 120 GLN A C 4
ATOM 7626 O O . GLN A 1 110 ? 4.578 5.986 3.820 1.00 0.18 120 GLN A O 4
ATOM 7640 N N . ILE A 1 111 ? 2.419 5.620 3.300 1.00 0.17 121 ILE A N 4
ATOM 7641 C CA . ILE A 1 111 ? 2.694 5.210 1.933 1.00 0.18 121 ILE A CA 4
ATOM 7642 C C . ILE A 1 111 ? 3.404 6.318 1.158 1.00 0.21 121 ILE A C 4
ATOM 7643 O O . ILE A 1 111 ? 4.331 6.052 0.393 1.00 0.21 121 ILE A O 4
ATOM 7659 N N . GLN A 1 112 ? 3.002 7.559 1.404 1.00 0.26 122 GLN A N 4
ATOM 7660 C CA . GLN A 1 112 ? 3.569 8.699 0.696 1.00 0.33 122 GLN A CA 4
ATOM 7661 C C . GLN A 1 112 ? 5.041 8.865 1.038 1.00 0.27 122 GLN A C 4
ATOM 7662 O O . GLN A 1 112 ? 5.858 9.186 0.173 1.00 0.26 122 GLN A O 4
ATOM 7676 N N . SER A 1 113 ? 5.375 8.626 2.298 1.00 0.27 123 SER A N 4
ATOM 7677 C CA . SER A 1 113 ? 6.754 8.710 2.755 1.00 0.26 123 SER A CA 4
ATOM 7678 C C . SER A 1 113 ? 7.606 7.621 2.100 1.00 0.20 123 SER A C 4
ATOM 7679 O O . SER A 1 113 ? 8.764 7.849 1.752 1.00 0.23 123 SER A O 4
ATOM 7687 N N . LEU A 1 114 ? 7.016 6.441 1.922 1.00 0.16 124 LEU A N 4
ATOM 7688 C CA . LEU A 1 114 ? 7.692 5.330 1.258 1.00 0.13 124 LEU A CA 4
ATOM 7689 C C . LEU A 1 114 ? 7.925 5.676 -0.212 1.00 0.14 124 LEU A C 4
ATOM 7690 O O . LEU A 1 114 ? 9.006 5.440 -0.757 1.00 0.17 124 LEU A O 4
ATOM 7706 N N . MET A 1 115 ? 6.910 6.255 -0.836 1.00 0.15 125 MET A N 4
ATOM 7707 C CA . MET A 1 115 ? 6.994 6.666 -2.233 1.00 0.18 125 MET A CA 4
ATOM 7708 C C . MET A 1 115 ? 8.108 7.676 -2.437 1.00 0.20 125 MET A C 4
ATOM 7709 O O . MET A 1 115 ? 8.968 7.503 -3.291 1.00 0.24 125 MET A O 4
ATOM 7723 N N . LYS A 1 116 ? 8.105 8.713 -1.618 1.00 0.20 126 LYS A N 4
ATOM 7724 C CA . LYS A 1 116 ? 9.079 9.791 -1.738 1.00 0.26 126 LYS A CA 4
ATOM 7725 C C . LYS A 1 116 ? 10.476 9.317 -1.354 1.00 0.29 126 LYS A C 4
ATOM 7726 O O . LYS A 1 116 ? 11.472 9.962 -1.677 1.00 0.41 126 LYS A O 4
ATOM 7745 N N . PHE A 1 117 ? 10.536 8.203 -0.645 1.00 0.25 127 PHE A N 4
ATOM 7746 C CA . PHE A 1 117 ? 11.802 7.603 -0.261 1.00 0.30 127 PHE A CA 4
ATOM 7747 C C . PHE A 1 117 ? 12.512 6.976 -1.460 1.00 0.35 127 PHE A C 4
ATOM 7748 O O . PHE A 1 117 ? 13.680 7.252 -1.720 1.00 0.43 127 PHE A O 4
ATOM 7765 N N . MET A 1 118 ? 11.799 6.126 -2.185 1.00 0.36 128 MET A N 4
ATOM 7766 C CA . MET A 1 118 ? 12.412 5.334 -3.247 1.00 0.46 128 MET A CA 4
ATOM 7767 C C . MET A 1 118 ? 12.137 5.923 -4.628 1.00 0.47 128 MET A C 4
ATOM 7768 O O . MET A 1 118 ? 12.879 5.673 -5.580 1.00 0.57 128 MET A O 4
ATOM 7782 N N . SER A 1 119 ? 11.082 6.712 -4.734 1.00 0.46 129 SER A N 4
ATOM 7783 C CA . SER A 1 119 ? 10.757 7.387 -5.979 1.00 0.56 129 SER A CA 4
ATOM 7784 C C . SER A 1 119 ? 11.182 8.850 -5.887 1.00 0.62 129 SER A C 4
ATOM 7785 O O . SER A 1 119 ? 10.631 9.725 -6.557 1.00 0.91 129 SER A O 4
ATOM 7793 N N . MET A 1 120 ? 12.173 9.101 -5.035 1.00 0.61 130 MET A N 4
ATOM 7794 C CA . MET A 1 120 ? 12.708 10.441 -4.843 1.00 0.70 130 MET A CA 4
ATOM 7795 C C . MET A 1 120 ? 13.329 10.968 -6.131 1.00 0.96 130 MET A C 4
ATOM 7796 O O . MET A 1 120 ? 14.058 10.253 -6.824 1.00 1.30 130 MET A O 4
ATOM 7810 N N . LYS A 1 121 ? 13.027 12.213 -6.451 1.00 1.29 131 LYS A N 4
ATOM 7811 C CA . LYS A 1 121 ? 13.553 12.844 -7.649 1.00 1.78 131 LYS A CA 4
ATOM 7812 C C . LYS A 1 121 ? 14.411 14.041 -7.263 1.00 2.07 131 LYS A C 4
ATOM 7813 O O . LYS A 1 121 ? 15.602 13.841 -6.946 1.00 2.37 131 LYS A O 4
ATOM 7833 N N . SER A 1 1 ? 25.294 2.210 3.885 1.00 1.07 11 SER A N 5
ATOM 7834 C CA . SER A 1 1 ? 25.029 1.912 2.464 1.00 1.09 11 SER A CA 5
ATOM 7835 C C . SER A 1 1 ? 23.651 2.424 2.070 1.00 0.93 11 SER A C 5
ATOM 7836 O O . SER A 1 1 ? 22.653 2.105 2.714 1.00 0.81 11 SER A O 5
ATOM 7846 N N . ALA A 1 2 ? 23.611 3.222 1.002 1.00 0.96 12 ALA A N 5
ATOM 7847 C CA . ALA A 1 2 ? 22.374 3.836 0.528 1.00 0.88 12 ALA A CA 5
ATOM 7848 C C . ALA A 1 2 ? 21.335 2.789 0.144 1.00 0.77 12 ALA A C 5
ATOM 7849 O O . ALA A 1 2 ? 20.133 3.011 0.276 1.00 0.67 12 ALA A O 5
ATOM 7856 N N . SER A 1 3 ? 21.805 1.653 -0.340 1.00 0.87 13 SER A N 5
ATOM 7857 C CA . SER A 1 3 ? 20.932 0.575 -0.719 1.00 0.84 13 SER A CA 5
ATOM 7858 C C . SER A 1 3 ? 20.449 -0.191 0.510 1.00 0.73 13 SER A C 5
ATOM 7859 O O . SER A 1 3 ? 19.267 -0.511 0.632 1.00 0.63 13 SER A O 5
ATOM 7867 N N . ASP A 1 4 ? 21.366 -0.452 1.434 1.00 0.79 14 ASP A N 5
ATOM 7868 C CA . ASP A 1 4 ? 21.053 -1.241 2.621 1.00 0.78 14 ASP A CA 5
ATOM 7869 C C . ASP A 1 4 ? 20.193 -0.457 3.600 1.00 0.63 14 ASP A C 5
ATOM 7870 O O . ASP A 1 4 ? 19.312 -1.025 4.247 1.00 0.59 14 ASP A O 5
ATOM 7879 N N . ILE A 1 5 ? 20.440 0.846 3.715 1.00 0.59 15 ILE A N 5
ATOM 7880 C CA . ILE A 1 5 ? 19.629 1.682 4.588 1.00 0.50 15 ILE A CA 5
ATOM 7881 C C . ILE A 1 5 ? 18.187 1.693 4.099 1.00 0.39 15 ILE A C 5
ATOM 7882 O O . ILE A 1 5 ? 17.252 1.674 4.888 1.00 0.35 15 ILE A O 5
ATOM 7898 N N . ARG A 1 6 ? 18.020 1.706 2.786 1.00 0.40 16 ARG A N 5
ATOM 7899 C CA . ARG A 1 6 ? 16.702 1.655 2.189 1.00 0.34 16 ARG A CA 5
ATOM 7900 C C . ARG A 1 6 ? 16.020 0.342 2.524 1.00 0.29 16 ARG A C 5
ATOM 7901 O O . ARG A 1 6 ? 14.865 0.330 2.920 1.00 0.24 16 ARG A O 5
ATOM 7922 N N . MET A 1 7 ? 16.752 -0.754 2.387 1.00 0.34 17 MET A N 5
ATOM 7923 C CA . MET A 1 7 ? 16.203 -2.077 2.655 1.00 0.35 17 MET A CA 5
ATOM 7924 C C . MET A 1 7 ? 15.652 -2.170 4.074 1.00 0.31 17 MET A C 5
ATOM 7925 O O . MET A 1 7 ? 14.585 -2.735 4.298 1.00 0.31 17 MET A O 5
ATOM 7939 N N . LYS A 1 8 ? 16.376 -1.607 5.035 1.00 0.31 18 LYS A N 5
ATOM 7940 C CA . LYS A 1 8 ? 15.902 -1.606 6.411 1.00 0.32 18 LYS A CA 5
ATOM 7941 C C . LYS A 1 8 ? 14.777 -0.593 6.579 1.00 0.28 18 LYS A C 5
ATOM 7942 O O . LYS A 1 8 ? 13.836 -0.812 7.337 1.00 0.31 18 LYS A O 5
ATOM 7961 N N . LYS A 1 9 ? 14.876 0.513 5.851 1.00 0.25 19 LYS A N 5
ATOM 7962 C CA . LYS A 1 9 ? 13.943 1.617 5.998 1.00 0.24 19 LYS A CA 5
ATOM 7963 C C . LYS A 1 9 ? 12.590 1.289 5.374 1.00 0.19 19 LYS A C 5
ATOM 7964 O O . LYS A 1 9 ? 11.546 1.649 5.916 1.00 0.22 19 LYS A O 5
ATOM 7983 N N . VAL A 1 10 ? 12.609 0.606 4.239 1.00 0.16 20 VAL A N 5
ATOM 7984 C CA . VAL A 1 10 ? 11.377 0.211 3.575 1.00 0.15 20 VAL A CA 5
ATOM 7985 C C . VAL A 1 10 ? 10.625 -0.803 4.420 1.00 0.17 20 VAL A C 5
ATOM 7986 O O . VAL A 1 10 ? 9.407 -0.844 4.394 1.00 0.19 20 VAL A O 5
ATOM 7999 N N . MET A 1 11 ? 11.364 -1.625 5.163 1.00 0.19 21 MET A N 5
ATOM 8000 C CA . MET A 1 11 ? 10.755 -2.577 6.084 1.00 0.25 21 MET A CA 5
ATOM 8001 C C . MET A 1 11 ? 10.019 -1.844 7.203 1.00 0.25 21 MET A C 5
ATOM 8002 O O . MET A 1 11 ? 9.000 -2.321 7.705 1.00 0.27 21 MET A O 5
ATOM 8016 N N . GLN A 1 12 ? 10.532 -0.675 7.575 1.00 0.26 22 GLN A N 5
ATOM 8017 C CA . GLN A 1 12 ? 9.876 0.170 8.568 1.00 0.29 22 GLN A CA 5
ATOM 8018 C C . GLN A 1 12 ? 8.555 0.679 8.004 1.00 0.26 22 GLN A C 5
ATOM 8019 O O . GLN A 1 12 ? 7.516 0.629 8.665 1.00 0.31 22 GLN A O 5
ATOM 8033 N N . TYR A 1 13 ? 8.611 1.160 6.766 1.00 0.20 23 TYR A N 5
ATOM 8034 C CA . TYR A 1 13 ? 7.424 1.622 6.058 1.00 0.19 23 TYR A CA 5
ATOM 8035 C C . TYR A 1 13 ? 6.476 0.458 5.789 1.00 0.17 23 TYR A C 5
ATOM 8036 O O . TYR A 1 13 ? 5.258 0.602 5.861 1.00 0.18 23 TYR A O 5
ATOM 8054 N N . ARG A 1 14 ? 7.066 -0.692 5.502 1.00 0.17 24 ARG A N 5
ATOM 8055 C CA . ARG A 1 14 ? 6.334 -1.902 5.155 1.00 0.17 24 ARG A CA 5
ATOM 8056 C C . ARG A 1 14 ? 5.361 -2.293 6.256 1.00 0.17 24 ARG A C 5
ATOM 8057 O O . ARG A 1 14 ? 4.239 -2.695 5.982 1.00 0.19 24 ARG A O 5
ATOM 8078 N N . ARG A 1 15 ? 5.793 -2.152 7.498 1.00 0.18 25 ARG A N 5
ATOM 8079 C CA . ARG A 1 15 ? 4.963 -2.504 8.645 1.00 0.18 25 ARG A CA 5
ATOM 8080 C C . ARG A 1 15 ? 3.746 -1.591 8.745 1.00 0.17 25 ARG A C 5
ATOM 8081 O O . ARG A 1 15 ? 2.655 -2.032 9.105 1.00 0.20 25 ARG A O 5
ATOM 8102 N N . ALA A 1 16 ? 3.932 -0.324 8.396 1.00 0.17 26 ALA A N 5
ATOM 8103 C CA . ALA A 1 16 ? 2.842 0.643 8.414 1.00 0.19 26 ALA A CA 5
ATOM 8104 C C . ALA A 1 16 ? 1.971 0.496 7.176 1.00 0.19 26 ALA A C 5
ATOM 8105 O O . ALA A 1 16 ? 0.876 1.055 7.094 1.00 0.28 26 ALA A O 5
ATOM 8112 N N . LEU A 1 17 ? 2.486 -0.236 6.207 1.00 0.15 27 LEU A N 5
ATOM 8113 C CA . LEU A 1 17 ? 1.769 -0.504 4.971 1.00 0.15 27 LEU A CA 5
ATOM 8114 C C . LEU A 1 17 ? 1.116 -1.887 5.005 1.00 0.17 27 LEU A C 5
ATOM 8115 O O . LEU A 1 17 ? 0.259 -2.196 4.181 1.00 0.21 27 LEU A O 5
ATOM 8131 N N . THR A 1 18 ? 1.499 -2.704 5.981 1.00 0.17 28 THR A N 5
ATOM 8132 C CA . THR A 1 18 ? 0.958 -4.054 6.104 1.00 0.15 28 THR A CA 5
ATOM 8133 C C . THR A 1 18 ? -0.210 -4.097 7.075 1.00 0.17 28 THR A C 5
ATOM 8134 O O . THR A 1 18 ? -0.032 -4.052 8.294 1.00 0.19 28 THR A O 5
ATOM 8145 N N . LYS A 1 19 ? -1.410 -4.182 6.515 1.00 0.17 29 LYS A N 5
ATOM 8146 C CA . LYS A 1 19 ? -2.626 -4.165 7.294 1.00 0.22 29 LYS A CA 5
ATOM 8147 C C . LYS A 1 19 ? -3.780 -4.853 6.602 1.00 0.19 29 LYS A C 5
ATOM 8148 O O . LYS A 1 19 ? -3.681 -5.258 5.452 1.00 0.18 29 LYS A O 5
ATOM 8167 N N . VAL A 1 20 ? -4.875 -4.971 7.326 1.00 0.22 30 VAL A N 5
ATOM 8168 C CA . VAL A 1 20 ? -6.124 -5.430 6.762 1.00 0.22 30 VAL A CA 5
ATOM 8169 C C . VAL A 1 20 ? -6.988 -4.219 6.438 1.00 0.19 30 VAL A C 5
ATOM 8170 O O . VAL A 1 20 ? -7.225 -3.363 7.290 1.00 0.23 30 VAL A O 5
ATOM 8183 N N . VAL A 1 21 ? -7.413 -4.124 5.197 1.00 0.16 31 VAL A N 5
ATOM 8184 C CA . VAL A 1 21 ? -8.141 -2.963 4.726 1.00 0.15 31 VAL A CA 5
ATOM 8185 C C . VAL A 1 21 ? -9.121 -3.377 3.633 1.00 0.15 31 VAL A C 5
ATOM 8186 O O . VAL A 1 21 ? -8.864 -4.311 2.890 1.00 0.18 31 VAL A O 5
ATOM 8199 N N . LYS A 1 22 ? -10.237 -2.689 3.529 1.00 0.14 32 LYS A N 5
ATOM 8200 C CA . LYS A 1 22 ? -11.250 -3.060 2.564 1.00 0.13 32 LYS A CA 5
ATOM 8201 C C . LYS A 1 22 ? -11.204 -2.134 1.358 1.00 0.12 32 LYS A C 5
ATOM 8202 O O . LYS A 1 22 ? -11.395 -0.922 1.478 1.00 0.14 32 LYS A O 5
ATOM 8221 N N . LEU A 1 23 ? -10.936 -2.714 0.195 1.00 0.12 33 LEU A N 5
ATOM 8222 C CA . LEU A 1 23 ? -10.861 -1.947 -1.038 1.00 0.13 33 LEU A CA 5
ATOM 8223 C C . LEU A 1 23 ? -12.232 -1.786 -1.650 1.00 0.14 33 LEU A C 5
ATOM 8224 O O . LEU A 1 23 ? -13.053 -2.703 -1.609 1.00 0.16 33 LEU A O 5
ATOM 8240 N N . LYS A 1 24 ? -12.474 -0.614 -2.208 1.00 0.15 34 LYS A N 5
ATOM 8241 C CA . LYS A 1 24 ? -13.762 -0.309 -2.821 1.00 0.19 34 LYS A CA 5
ATOM 8242 C C . LYS A 1 24 ? -13.559 0.555 -4.050 1.00 0.21 34 LYS A C 5
ATOM 8243 O O . LYS A 1 24 ? -13.240 1.734 -3.936 1.00 0.23 34 LYS A O 5
ATOM 8262 N N . THR A 1 25 ? -13.722 -0.031 -5.219 1.00 0.23 35 THR A N 5
ATOM 8263 C CA . THR A 1 25 ? -13.571 0.703 -6.462 1.00 0.26 35 THR A CA 5
ATOM 8264 C C . THR A 1 25 ? -14.085 -0.144 -7.630 1.00 0.28 35 THR A C 5
ATOM 8265 O O . THR A 1 25 ? -14.748 -1.154 -7.399 1.00 0.28 35 THR A O 5
ATOM 8276 N N . HIS A 1 26 ? -13.785 0.252 -8.865 1.00 0.33 36 HIS A N 5
ATOM 8277 C CA . HIS A 1 26 ? -14.195 -0.517 -10.044 1.00 0.38 36 HIS A CA 5
ATOM 8278 C C . HIS A 1 26 ? -13.433 -1.840 -10.099 1.00 0.34 36 HIS A C 5
ATOM 8279 O O . HIS A 1 26 ? -13.774 -2.750 -10.857 1.00 0.37 36 HIS A O 5
ATOM 8294 N N . LEU A 1 27 ? -12.397 -1.924 -9.278 1.00 0.32 37 LEU A N 5
ATOM 8295 C CA . LEU A 1 27 ? -11.652 -3.157 -9.073 1.00 0.33 37 LEU A CA 5
ATOM 8296 C C . LEU A 1 27 ? -12.570 -4.187 -8.418 1.00 0.31 37 LEU A C 5
ATOM 8297 O O . LEU A 1 27 ? -12.826 -5.256 -8.977 1.00 0.36 37 LEU A O 5
ATOM 8313 N N . PHE A 1 28 ? -13.064 -3.830 -7.235 1.00 0.26 38 PHE A N 5
ATOM 8314 C CA . PHE A 1 28 ? -14.020 -4.636 -6.479 1.00 0.26 38 PHE A CA 5
ATOM 8315 C C . PHE A 1 28 ? -14.263 -3.986 -5.127 1.00 0.23 38 PHE A C 5
ATOM 8316 O O . PHE A 1 28 ? -13.714 -2.919 -4.839 1.00 0.22 38 PHE A O 5
ATOM 8333 N N . SER A 1 29 ? -15.088 -4.620 -4.311 1.00 0.23 39 SER A N 5
ATOM 8334 C CA . SER A 1 29 ? -15.259 -4.204 -2.934 1.00 0.22 39 SER A CA 5
ATOM 8335 C C . SER A 1 29 ? -15.126 -5.417 -2.017 1.00 0.22 39 SER A C 5
ATOM 8336 O O . SER A 1 29 ? -16.071 -6.186 -1.855 1.00 0.28 39 SER A O 5
ATOM 8344 N N . GLU A 1 30 ? -13.950 -5.561 -1.407 1.00 0.20 40 GLU A N 5
ATOM 8345 C CA . GLU A 1 30 ? -13.628 -6.711 -0.556 1.00 0.24 40 GLU A CA 5
ATOM 8346 C C . GLU A 1 30 ? -12.545 -6.326 0.440 1.00 0.18 40 GLU A C 5
ATOM 8347 O O . GLU A 1 30 ? -11.811 -5.361 0.224 1.00 0.15 40 GLU A O 5
ATOM 8359 N N . THR A 1 31 ? -12.445 -7.080 1.522 1.00 0.20 41 THR A N 5
ATOM 8360 C CA . THR A 1 31 ? -11.406 -6.853 2.511 1.00 0.19 41 THR A CA 5
ATOM 8361 C C . THR A 1 31 ? -10.115 -7.528 2.071 1.00 0.18 41 THR A C 5
ATOM 8362 O O . THR A 1 31 ? -10.087 -8.731 1.803 1.00 0.23 41 THR A O 5
ATOM 8373 N N . VAL A 1 32 ? -9.059 -6.744 1.979 1.00 0.16 42 VAL A N 5
ATOM 8374 C CA . VAL A 1 32 ? -7.785 -7.225 1.494 1.00 0.16 42 VAL A CA 5
ATOM 8375 C C . VAL A 1 32 ? -6.696 -6.921 2.514 1.00 0.16 42 VAL A C 5
ATOM 8376 O O . VAL A 1 32 ? -6.845 -6.033 3.351 1.00 0.23 42 VAL A O 5
ATOM 8389 N N . LYS A 1 33 ? -5.620 -7.673 2.475 1.00 0.13 43 LYS A N 5
ATOM 8390 C CA . LYS A 1 33 ? -4.478 -7.368 3.306 1.00 0.14 43 LYS A CA 5
ATOM 8391 C C . LYS A 1 33 ? -3.417 -6.672 2.479 1.00 0.13 43 LYS A C 5
ATOM 8392 O O . LYS A 1 33 ? -2.954 -7.209 1.481 1.00 0.15 43 LYS A O 5
ATOM 8411 N N . VAL A 1 34 ? -3.022 -5.492 2.911 1.00 0.13 44 VAL A N 5
ATOM 8412 C CA . VAL A 1 34 ? -2.102 -4.669 2.151 1.00 0.14 44 VAL A CA 5
ATOM 8413 C C . VAL A 1 34 ? -0.700 -4.772 2.713 1.00 0.15 44 VAL A C 5
ATOM 8414 O O . VAL A 1 34 ? -0.513 -5.152 3.869 1.00 0.19 44 VAL A O 5
ATOM 8427 N N . THR A 1 35 ? 0.273 -4.449 1.877 1.00 0.15 45 THR A N 5
ATOM 8428 C CA . THR A 1 35 ? 1.673 -4.506 2.245 1.00 0.16 45 THR A CA 5
ATOM 8429 C C . THR A 1 35 ? 2.507 -3.983 1.079 1.00 0.13 45 THR A C 5
ATOM 8430 O O . THR A 1 35 ? 1.959 -3.467 0.106 1.00 0.14 45 THR A O 5
ATOM 8441 N N . CYS A 1 36 ? 3.818 -4.108 1.165 1.00 0.15 46 CYS A N 5
ATOM 8442 C CA . CYS A 1 36 ? 4.680 -3.682 0.082 1.00 0.14 46 CYS A CA 5
ATOM 8443 C C . CYS A 1 36 ? 5.858 -4.637 -0.072 1.00 0.15 46 CYS A C 5
ATOM 8444 O O . CYS A 1 36 ? 6.086 -5.493 0.784 1.00 0.19 46 CYS A O 5
ATOM 8452 N N . SER A 1 37 ? 6.575 -4.501 -1.180 1.00 0.19 47 SER A N 5
ATOM 8453 C CA . SER A 1 37 ? 7.769 -5.296 -1.444 1.00 0.27 47 SER A CA 5
ATOM 8454 C C . SER A 1 37 ? 8.815 -5.113 -0.344 1.00 0.25 47 SER A C 5
ATOM 8455 O O . SER A 1 37 ? 8.814 -4.108 0.374 1.00 0.25 47 SER A O 5
ATOM 8463 N N . LYS A 1 38 ? 9.719 -6.089 -0.238 1.00 0.29 48 LYS A N 5
ATOM 8464 C CA . LYS A 1 38 ? 10.791 -6.054 0.751 1.00 0.31 48 LYS A CA 5
ATOM 8465 C C . LYS A 1 38 ? 11.752 -4.907 0.474 1.00 0.27 48 LYS A C 5
ATOM 8466 O O . LYS A 1 38 ? 12.496 -4.493 1.357 1.00 0.40 48 LYS A O 5
ATOM 8485 N N . ASP A 1 39 ? 11.760 -4.419 -0.763 1.00 0.27 49 ASP A N 5
ATOM 8486 C CA . ASP A 1 39 ? 12.626 -3.303 -1.137 1.00 0.27 49 ASP A CA 5
ATOM 8487 C C . ASP A 1 39 ? 11.806 -2.040 -1.352 1.00 0.25 49 ASP A C 5
ATOM 8488 O O . ASP A 1 39 ? 12.314 -1.027 -1.838 1.00 0.28 49 ASP A O 5
ATOM 8497 N N . GLY A 1 40 ? 10.531 -2.112 -0.993 1.00 0.23 50 GLY A N 5
ATOM 8498 C CA . GLY A 1 40 ? 9.639 -0.981 -1.165 1.00 0.25 50 GLY A CA 5
ATOM 8499 C C . GLY A 1 40 ? 9.436 -0.611 -2.622 1.00 0.28 50 GLY A C 5
ATOM 8500 O O . GLY A 1 40 ? 9.115 0.529 -2.940 1.00 0.43 50 GLY A O 5
ATOM 8504 N N . GLU A 1 41 ? 9.643 -1.573 -3.515 1.00 0.25 51 GLU A N 5
ATOM 8505 C CA . GLU A 1 41 ? 9.470 -1.330 -4.945 1.00 0.30 51 GLU A CA 5
ATOM 8506 C C . GLU A 1 41 ? 8.012 -1.473 -5.368 1.00 0.22 51 GLU A C 5
ATOM 8507 O O . GLU A 1 41 ? 7.577 -0.858 -6.340 1.00 0.27 51 GLU A O 5
ATOM 8519 N N . GLU A 1 42 ? 7.262 -2.276 -4.633 1.00 0.24 52 GLU A N 5
ATOM 8520 C CA . GLU A 1 42 ? 5.879 -2.569 -4.984 1.00 0.21 52 GLU A CA 5
ATOM 8521 C C . GLU A 1 42 ? 4.965 -2.438 -3.784 1.00 0.18 52 GLU A C 5
ATOM 8522 O O . GLU A 1 42 ? 5.408 -2.554 -2.647 1.00 0.21 52 GLU A O 5
ATOM 8534 N N . VAL A 1 43 ? 3.697 -2.194 -4.056 1.00 0.16 53 VAL A N 5
ATOM 8535 C CA . VAL A 1 43 ? 2.648 -2.278 -3.055 1.00 0.16 53 VAL A CA 5
ATOM 8536 C C . VAL A 1 43 ? 1.762 -3.466 -3.392 1.00 0.18 53 VAL A C 5
ATOM 8537 O O . VAL A 1 43 ? 1.224 -3.536 -4.491 1.00 0.34 53 VAL A O 5
ATOM 8550 N N . GLN A 1 44 ? 1.622 -4.394 -2.461 1.00 0.16 54 GLN A N 5
ATOM 8551 C CA . GLN A 1 44 ? 0.915 -5.635 -2.734 1.00 0.16 54 GLN A CA 5
ATOM 8552 C C . GLN A 1 44 ? -0.305 -5.761 -1.827 1.00 0.16 54 GLN A C 5
ATOM 8553 O O . GLN A 1 44 ? -0.393 -5.085 -0.801 1.00 0.24 54 GLN A O 5
ATOM 8567 N N . TRP A 1 45 ? -1.241 -6.624 -2.204 1.00 0.14 55 TRP A N 5
ATOM 8568 C CA . TRP A 1 45 ? -2.371 -6.943 -1.340 1.00 0.16 55 TRP A CA 5
ATOM 8569 C C . TRP A 1 45 ? -2.845 -8.380 -1.538 1.00 0.17 55 TRP A C 5
ATOM 8570 O O . TRP A 1 45 ? -2.721 -8.958 -2.623 1.00 0.18 55 TRP A O 5
ATOM 8591 N N . PHE A 1 46 ? -3.366 -8.950 -0.464 1.00 0.21 56 PHE A N 5
ATOM 8592 C CA . PHE A 1 46 ? -3.902 -10.301 -0.469 1.00 0.23 56 PHE A CA 5
ATOM 8593 C C . PHE A 1 46 ? -5.401 -10.246 -0.209 1.00 0.23 56 PHE A C 5
ATOM 8594 O O . PHE A 1 46 ? -5.837 -9.853 0.870 1.00 0.26 56 PHE A O 5
ATOM 8611 N N . LYS A 1 47 ? -6.180 -10.632 -1.204 1.00 0.28 57 LYS A N 5
ATOM 8612 C CA . LYS A 1 47 ? -7.626 -10.462 -1.160 1.00 0.29 57 LYS A CA 5
ATOM 8613 C C . LYS A 1 47 ? -8.297 -11.591 -0.386 1.00 0.35 57 LYS A C 5
ATOM 8614 O O . LYS A 1 47 ? -8.024 -12.771 -0.624 1.00 0.54 57 LYS A O 5
ATOM 8633 N N . GLY A 1 48 ? -9.163 -11.224 0.548 1.00 0.38 58 GLY A N 5
ATOM 8634 C CA . GLY A 1 48 ? -9.931 -12.207 1.281 1.00 0.48 58 GLY A CA 5
ATOM 8635 C C . GLY A 1 48 ? -9.215 -12.713 2.514 1.00 0.73 58 GLY A C 5
ATOM 8636 O O . GLY A 1 48 ? -8.890 -11.941 3.417 1.00 1.35 58 GLY A O 5
ATOM 8640 N N . LYS A 1 49 ? -8.969 -14.016 2.554 1.00 0.99 59 LYS A N 5
ATOM 8641 C CA . LYS A 1 49 ? -8.323 -14.638 3.701 1.00 1.48 59 LYS A CA 5
ATOM 8642 C C . LYS A 1 49 ? -6.810 -14.476 3.629 1.00 1.81 59 LYS A C 5
ATOM 8643 O O . LYS A 1 49 ? -6.222 -13.691 4.374 1.00 2.63 59 LYS A O 5
ATOM 8662 N N . SER A 1 50 ? -6.188 -15.214 2.721 1.00 1.73 60 SER A N 5
ATOM 8663 C CA . SER A 1 50 ? -4.746 -15.185 2.568 1.00 2.21 60 SER A CA 5
ATOM 8664 C C . SER A 1 50 ? -4.347 -15.837 1.253 1.00 1.61 60 SER A C 5
ATOM 8665 O O . SER A 1 50 ? -4.713 -16.980 0.977 1.00 2.01 60 SER A O 5
ATOM 8673 N N . THR A 1 51 ? -3.611 -15.103 0.438 1.00 1.47 61 THR A N 5
ATOM 8674 C CA . THR A 1 51 ? -3.154 -15.615 -0.842 1.00 1.55 61 THR A CA 5
ATOM 8675 C C . THR A 1 51 ? -1.624 -15.639 -0.879 1.00 1.39 61 THR A C 5
ATOM 8676 O O . THR A 1 51 ? -1.016 -15.836 -1.931 1.00 1.72 61 THR A O 5
ATOM 8687 N N . ALA A 1 52 ? -1.020 -15.453 0.294 1.00 1.24 62 ALA A N 5
ATOM 8688 C CA . ALA A 1 52 ? 0.429 -15.325 0.422 1.00 1.29 62 ALA A CA 5
ATOM 8689 C C . ALA A 1 52 ? 1.170 -16.532 -0.135 1.00 1.32 62 ALA A C 5
ATOM 8690 O O . ALA A 1 52 ? 0.921 -17.674 0.261 1.00 1.69 62 ALA A O 5
ATOM 8697 N N . GLY A 1 53 ? 2.079 -16.258 -1.062 1.00 1.20 63 GLY A N 5
ATOM 8698 C CA . GLY A 1 53 ? 2.887 -17.298 -1.660 1.00 1.25 63 GLY A CA 5
ATOM 8699 C C . GLY A 1 53 ? 3.746 -18.029 -0.656 1.00 1.40 63 GLY A C 5
ATOM 8700 O O . GLY A 1 53 ? 4.619 -17.426 -0.027 1.00 1.99 63 GLY A O 5
ATOM 8704 N N . ALA A 1 54 ? 3.469 -19.319 -0.502 1.00 1.55 64 ALA A N 5
ATOM 8705 C CA . ALA A 1 54 ? 4.226 -20.202 0.387 1.00 1.66 64 ALA A CA 5
ATOM 8706 C C . ALA A 1 54 ? 4.312 -19.654 1.807 1.00 1.67 64 ALA A C 5
ATOM 8707 O O . ALA A 1 54 ? 5.334 -19.809 2.476 1.00 1.74 64 ALA A O 5
ATOM 8714 N N . GLN A 1 55 ? 3.231 -19.006 2.249 1.00 1.68 65 GLN A N 5
ATOM 8715 C CA . GLN A 1 55 ? 3.096 -18.482 3.619 1.00 1.79 65 GLN A CA 5
ATOM 8716 C C . GLN A 1 55 ? 3.993 -17.264 3.867 1.00 1.70 65 GLN A C 5
ATOM 8717 O O . GLN A 1 55 ? 3.578 -16.310 4.524 1.00 1.80 65 GLN A O 5
ATOM 8731 N N . ASP A 1 56 ? 5.210 -17.291 3.331 1.00 1.62 66 ASP A N 5
ATOM 8732 C CA . ASP A 1 56 ? 6.157 -16.187 3.502 1.00 1.65 66 ASP A CA 5
ATOM 8733 C C . ASP A 1 56 ? 5.791 -15.010 2.603 1.00 1.49 66 ASP A C 5
ATOM 8734 O O . ASP A 1 56 ? 6.480 -13.990 2.569 1.00 1.59 66 ASP A O 5
ATOM 8743 N N . ARG A 1 57 ? 4.692 -15.189 1.868 1.00 1.32 67 ARG A N 5
ATOM 8744 C CA . ARG A 1 57 ? 4.074 -14.141 1.059 1.00 1.23 67 ARG A CA 5
ATOM 8745 C C . ARG A 1 57 ? 4.951 -13.749 -0.133 1.00 1.18 67 ARG A C 5
ATOM 8746 O O . ARG A 1 57 ? 5.361 -12.598 -0.256 1.00 1.31 67 ARG A O 5
ATOM 8767 N N . LYS A 1 58 ? 5.226 -14.702 -1.020 1.00 1.12 68 LYS A N 5
ATOM 8768 C CA . LYS A 1 58 ? 5.985 -14.402 -2.238 1.00 1.16 68 LYS A CA 5
ATOM 8769 C C . LYS A 1 58 ? 5.075 -14.446 -3.457 1.00 0.99 68 LYS A C 5
ATOM 8770 O O . LYS A 1 58 ? 5.536 -14.570 -4.590 1.00 1.10 68 LYS A O 5
ATOM 8789 N N . LYS A 1 59 ? 3.779 -14.346 -3.212 1.00 0.90 69 LYS A N 5
ATOM 8790 C CA . LYS A 1 59 ? 2.790 -14.384 -4.275 1.00 0.80 69 LYS A CA 5
ATOM 8791 C C . LYS A 1 59 ? 1.574 -13.553 -3.884 1.00 0.61 69 LYS A C 5
ATOM 8792 O O . LYS A 1 59 ? 0.657 -14.056 -3.239 1.00 0.61 69 LYS A O 5
ATOM 8811 N N . PRO A 1 60 ? 1.568 -12.262 -4.226 1.00 0.51 70 PRO A N 5
ATOM 8812 C CA . PRO A 1 60 ? 0.428 -11.386 -3.963 1.00 0.39 70 PRO A CA 5
ATOM 8813 C C . PRO A 1 60 ? -0.743 -11.675 -4.895 1.00 0.32 70 PRO A C 5
ATOM 8814 O O . PRO A 1 60 ? -0.568 -12.232 -5.981 1.00 0.40 70 PRO A O 5
ATOM 8825 N N . SER A 1 61 ? -1.937 -11.292 -4.465 1.00 0.28 71 SER A N 5
ATOM 8826 C CA . SER A 1 61 ? -3.131 -11.460 -5.278 1.00 0.31 71 SER A CA 5
ATOM 8827 C C . SER A 1 61 ? -3.389 -10.180 -6.061 1.00 0.28 71 SER A C 5
ATOM 8828 O O . SER A 1 61 ? -4.383 -10.050 -6.772 1.00 0.40 71 SER A O 5
ATOM 8836 N N . GLY A 1 62 ? -2.476 -9.241 -5.904 1.00 0.24 72 GLY A N 5
ATOM 8837 C CA . GLY A 1 62 ? -2.561 -7.973 -6.579 1.00 0.23 72 GLY A CA 5
ATOM 8838 C C . GLY A 1 62 ? -1.466 -7.056 -6.101 1.00 0.22 72 GLY A C 5
ATOM 8839 O O . GLY A 1 62 ? -0.895 -7.285 -5.031 1.00 0.26 72 GLY A O 5
ATOM 8843 N N . GLY A 1 63 ? -1.164 -6.033 -6.874 1.00 0.24 73 GLY A N 5
ATOM 8844 C CA . GLY A 1 63 ? -0.104 -5.132 -6.503 1.00 0.29 73 GLY A CA 5
ATOM 8845 C C . GLY A 1 63 ? 0.339 -4.250 -7.646 1.00 0.27 73 GLY A C 5
ATOM 8846 O O . GLY A 1 63 ? -0.022 -4.482 -8.804 1.00 0.40 73 GLY A O 5
ATOM 8850 N N . PHE A 1 64 ? 1.131 -3.246 -7.320 1.00 0.20 74 PHE A N 5
ATOM 8851 C CA . PHE A 1 64 ? 1.631 -2.300 -8.309 1.00 0.19 74 PHE A CA 5
ATOM 8852 C C . PHE A 1 64 ? 2.888 -1.617 -7.784 1.00 0.19 74 PHE A C 5
ATOM 8853 O O . PHE A 1 64 ? 3.092 -1.533 -6.575 1.00 0.19 74 PHE A O 5
ATOM 8870 N N . PRO A 1 65 ? 3.759 -1.139 -8.686 1.00 0.20 75 PRO A N 5
ATOM 8871 C CA . PRO A 1 65 ? 5.020 -0.500 -8.306 1.00 0.20 75 PRO A CA 5
ATOM 8872 C C . PRO A 1 65 ? 4.804 0.838 -7.612 1.00 0.19 75 PRO A C 5
ATOM 8873 O O . PRO A 1 65 ? 3.973 1.646 -8.028 1.00 0.20 75 PRO A O 5
ATOM 8884 N N . VAL A 1 66 ? 5.593 1.063 -6.568 1.00 0.19 76 VAL A N 5
ATOM 8885 C CA . VAL A 1 66 ? 5.514 2.277 -5.764 1.00 0.18 76 VAL A CA 5
ATOM 8886 C C . VAL A 1 66 ? 5.894 3.502 -6.585 1.00 0.19 76 VAL A C 5
ATOM 8887 O O . VAL A 1 66 ? 5.306 4.571 -6.445 1.00 0.19 76 VAL A O 5
ATOM 8900 N N . ASP A 1 67 ? 6.876 3.330 -7.453 1.00 0.21 77 ASP A N 5
ATOM 8901 C CA . ASP A 1 67 ? 7.353 4.417 -8.296 1.00 0.24 77 ASP A CA 5
ATOM 8902 C C . ASP A 1 67 ? 6.297 4.801 -9.332 1.00 0.23 77 ASP A C 5
ATOM 8903 O O . ASP A 1 67 ? 6.275 5.927 -9.825 1.00 0.30 77 ASP A O 5
ATOM 8912 N N . LYS A 1 68 ? 5.400 3.865 -9.624 1.00 0.19 78 LYS A N 5
ATOM 8913 C CA . LYS A 1 68 ? 4.392 4.057 -10.664 1.00 0.20 78 LYS A CA 5
ATOM 8914 C C . LYS A 1 68 ? 3.133 4.734 -10.120 1.00 0.17 78 LYS A C 5
ATOM 8915 O O . LYS A 1 68 ? 2.238 5.100 -10.888 1.00 0.18 78 LYS A O 5
ATOM 8934 N N . ILE A 1 69 ? 3.052 4.888 -8.802 1.00 0.18 79 ILE A N 5
ATOM 8935 C CA . ILE A 1 69 ? 1.920 5.571 -8.184 1.00 0.16 79 ILE A CA 5
ATOM 8936 C C . ILE A 1 69 ? 1.884 7.025 -8.637 1.00 0.18 79 ILE A C 5
ATOM 8937 O O . ILE A 1 69 ? 2.856 7.764 -8.457 1.00 0.26 79 ILE A O 5
ATOM 8953 N N . THR A 1 70 ? 0.772 7.439 -9.224 1.00 0.15 80 THR A N 5
ATOM 8954 C CA . THR A 1 70 ? 0.679 8.779 -9.767 1.00 0.18 80 THR A CA 5
ATOM 8955 C C . THR A 1 70 ? 0.218 9.770 -8.698 1.00 0.21 80 THR A C 5
ATOM 8956 O O . THR A 1 70 ? 0.644 10.925 -8.691 1.00 0.28 80 THR A O 5
ATOM 8967 N N . SER A 1 71 ? -0.644 9.316 -7.784 1.00 0.18 81 SER A N 5
ATOM 8968 C CA . SER A 1 71 ? -1.184 10.190 -6.747 1.00 0.21 81 SER A CA 5
ATOM 8969 C C . SER A 1 71 ? -1.706 9.391 -5.552 1.00 0.17 81 SER A C 5
ATOM 8970 O O . SER A 1 71 ? -2.395 8.383 -5.719 1.00 0.19 81 SER A O 5
ATOM 8978 N N . VAL A 1 72 ? -1.370 9.855 -4.357 1.00 0.20 82 VAL A N 5
ATOM 8979 C CA . VAL A 1 72 ? -1.930 9.326 -3.123 1.00 0.21 82 VAL A CA 5
ATOM 8980 C C . VAL A 1 72 ? -2.671 10.446 -2.422 1.00 0.21 82 VAL A C 5
ATOM 8981 O O . VAL A 1 72 ? -2.066 11.388 -1.905 1.00 0.24 82 VAL A O 5
ATOM 8994 N N . LYS A 1 73 ? -3.980 10.358 -2.451 1.00 0.21 83 LYS A N 5
ATOM 8995 C CA . LYS A 1 73 ? -4.835 11.412 -1.964 1.00 0.23 83 LYS A CA 5
ATOM 8996 C C . LYS A 1 73 ? -5.918 10.860 -1.052 1.00 0.22 83 LYS A C 5
ATOM 8997 O O . LYS A 1 73 ? -6.107 9.648 -0.938 1.00 0.21 83 LYS A O 5
ATOM 9016 N N . SER A 1 74 ? -6.595 11.749 -0.372 1.00 0.26 84 SER A N 5
ATOM 9017 C CA . SER A 1 74 ? -7.714 11.368 0.454 1.00 0.26 84 SER A CA 5
ATOM 9018 C C . SER A 1 74 ? -8.958 12.133 0.010 1.00 0.29 84 SER A C 5
ATOM 9019 O O . SER A 1 74 ? -8.848 13.200 -0.598 1.00 0.32 84 SER A O 5
ATOM 9027 N N . GLN A 1 75 ? -10.127 11.560 0.269 1.00 0.30 85 GLN A N 5
ATOM 9028 C CA . GLN A 1 75 ? -11.406 12.113 -0.194 1.00 0.37 85 GLN A CA 5
ATOM 9029 C C . GLN A 1 75 ? -11.679 13.523 0.346 1.00 0.44 85 GLN A C 5
ATOM 9030 O O . GLN A 1 75 ? -10.839 14.114 1.021 1.00 0.47 85 GLN A O 5
ATOM 9044 N N . ALA A 1 76 ? -12.856 14.063 0.039 1.00 0.52 86 ALA A N 5
ATOM 9045 C CA . ALA A 1 76 ? -13.205 15.414 0.464 1.00 0.61 86 ALA A CA 5
ATOM 9046 C C . ALA A 1 76 ? -13.242 15.518 1.984 1.00 0.67 86 ALA A C 5
ATOM 9047 O O . ALA A 1 76 ? -12.675 16.444 2.566 1.00 0.72 86 ALA A O 5
ATOM 9054 N N . ASP A 1 77 ? -13.879 14.549 2.625 1.00 0.71 87 ASP A N 5
ATOM 9055 C CA . ASP A 1 77 ? -13.898 14.494 4.084 1.00 0.80 87 ASP A CA 5
ATOM 9056 C C . ASP A 1 77 ? -13.120 13.278 4.545 1.00 0.65 87 ASP A C 5
ATOM 9057 O O . ASP A 1 77 ? -12.574 13.254 5.648 1.00 0.69 87 ASP A O 5
ATOM 9066 N N . ASN A 1 78 ? -13.047 12.294 3.644 1.00 0.50 88 ASN A N 5
ATOM 9067 C CA . ASN A 1 78 ? -12.256 11.074 3.822 1.00 0.37 88 ASN A CA 5
ATOM 9068 C C . ASN A 1 78 ? -12.264 10.558 5.256 1.00 0.39 88 ASN A C 5
ATOM 9069 O O . ASN A 1 78 ? -11.209 10.288 5.830 1.00 0.44 88 ASN A O 5
ATOM 9080 N N . THR A 1 79 ? -13.457 10.402 5.823 1.00 0.43 89 THR A N 5
ATOM 9081 C CA . THR A 1 79 ? -13.588 9.851 7.160 1.00 0.48 89 THR A CA 5
ATOM 9082 C C . THR A 1 79 ? -12.835 8.530 7.244 1.00 0.43 89 THR A C 5
ATOM 9083 O O . THR A 1 79 ? -11.849 8.408 7.972 1.00 0.48 89 THR A O 5
ATOM 9094 N N . LYS A 1 80 ? -13.326 7.535 6.517 1.00 0.38 90 LYS A N 5
ATOM 9095 C CA . LYS A 1 80 ? -12.632 6.266 6.406 1.00 0.35 90 LYS A CA 5
ATOM 9096 C C . LYS A 1 80 ? -12.153 5.986 4.979 1.00 0.29 90 LYS A C 5
ATOM 9097 O O . LYS A 1 80 ? -11.534 4.957 4.726 1.00 0.32 90 LYS A O 5
ATOM 9116 N N . VAL A 1 81 ? -12.395 6.914 4.064 1.00 0.27 91 VAL A N 5
ATOM 9117 C CA . VAL A 1 81 ? -12.160 6.650 2.645 1.00 0.25 91 VAL A CA 5
ATOM 9118 C C . VAL A 1 81 ? -10.830 7.225 2.144 1.00 0.22 91 VAL A C 5
ATOM 9119 O O . VAL A 1 81 ? -10.574 8.423 2.261 1.00 0.31 91 VAL A O 5
ATOM 9132 N N . LEU A 1 82 ? -9.999 6.357 1.576 1.00 0.20 92 LEU A N 5
ATOM 9133 C CA . LEU A 1 82 ? -8.757 6.763 0.915 1.00 0.17 92 LEU A CA 5
ATOM 9134 C C . LEU A 1 82 ? -8.912 6.657 -0.597 1.00 0.17 92 LEU A C 5
ATOM 9135 O O . LEU A 1 82 ? -9.712 5.866 -1.075 1.00 0.19 92 LEU A O 5
ATOM 9151 N N . VAL A 1 83 ? -8.179 7.473 -1.340 1.00 0.17 93 VAL A N 5
ATOM 9152 C CA . VAL A 1 83 ? -8.211 7.416 -2.794 1.00 0.18 93 VAL A CA 5
ATOM 9153 C C . VAL A 1 83 ? -6.788 7.463 -3.371 1.00 0.17 93 VAL A C 5
ATOM 9154 O O . VAL A 1 83 ? -6.085 8.456 -3.263 1.00 0.19 93 VAL A O 5
ATOM 9167 N N . ILE A 1 84 ? -6.362 6.361 -3.957 1.00 0.16 94 ILE A N 5
ATOM 9168 C CA . ILE A 1 84 ? -5.010 6.236 -4.489 1.00 0.15 94 ILE A CA 5
ATOM 9169 C C . ILE A 1 84 ? -5.069 5.881 -5.967 1.00 0.15 94 ILE A C 5
ATOM 9170 O O . ILE A 1 84 ? -5.793 4.974 -6.363 1.00 0.17 94 ILE A O 5
ATOM 9186 N N . THR A 1 85 ? -4.309 6.591 -6.779 1.00 0.14 95 THR A N 5
ATOM 9187 C CA . THR A 1 85 ? -4.316 6.361 -8.210 1.00 0.13 95 THR A CA 5
ATOM 9188 C C . THR A 1 85 ? -2.904 6.055 -8.710 1.00 0.11 95 THR A C 5
ATOM 9189 O O . THR A 1 85 ? -1.923 6.629 -8.232 1.00 0.12 95 THR A O 5
ATOM 9200 N N . VAL A 1 86 ? -2.809 5.147 -9.666 1.00 0.11 96 VAL A N 5
ATOM 9201 C CA . VAL A 1 86 ? -1.538 4.780 -10.264 1.00 0.10 96 VAL A CA 5
ATOM 9202 C C . VAL A 1 86 ? -1.548 5.094 -11.761 1.00 0.11 96 VAL A C 5
ATOM 9203 O O . VAL A 1 86 ? -2.588 4.977 -12.412 1.00 0.14 96 VAL A O 5
ATOM 9216 N N . ASN A 1 87 ? -0.406 5.514 -12.307 1.00 0.14 97 ASN A N 5
ATOM 9217 C CA . ASN A 1 87 ? -0.340 5.834 -13.727 1.00 0.23 97 ASN A CA 5
ATOM 9218 C C . ASN A 1 87 ? 0.862 5.178 -14.394 1.00 0.34 97 ASN A C 5
ATOM 9219 O O . ASN A 1 87 ? 1.977 5.699 -14.344 1.00 0.81 97 ASN A O 5
ATOM 9230 N N . ASN A 1 88 ? 0.588 4.031 -15.005 1.00 0.42 98 ASN A N 5
ATOM 9231 C CA . ASN A 1 88 ? 1.521 3.285 -15.865 1.00 0.43 98 ASN A CA 5
ATOM 9232 C C . ASN A 1 88 ? 0.998 1.851 -16.022 1.00 0.38 98 ASN A C 5
ATOM 9233 O O . ASN A 1 88 ? 0.813 1.382 -17.146 1.00 0.43 98 ASN A O 5
ATOM 9244 N N . PRO A 1 89 ? 0.754 1.115 -14.906 1.00 0.35 99 PRO A N 5
ATOM 9245 C CA . PRO A 1 89 ? -0.140 -0.046 -14.924 1.00 0.34 99 PRO A CA 5
ATOM 9246 C C . PRO A 1 89 ? -1.535 0.368 -15.375 1.00 0.30 99 PRO A C 5
ATOM 9247 O O . PRO A 1 89 ? -1.824 1.563 -15.492 1.00 0.29 99 PRO A O 5
ATOM 9258 N N . GLN A 1 90 ? -2.399 -0.607 -15.615 1.00 0.34 100 GLN A N 5
ATOM 9259 C CA . GLN A 1 90 ? -3.748 -0.320 -16.089 1.00 0.36 100 GLN A CA 5
ATOM 9260 C C . GLN A 1 90 ? -4.491 0.524 -15.059 1.00 0.32 100 GLN A C 5
ATOM 9261 O O . GLN A 1 90 ? -4.717 0.079 -13.931 1.00 0.31 100 GLN A O 5
ATOM 9275 N N . PRO A 1 91 ? -4.853 1.764 -15.451 1.00 0.36 101 PRO A N 5
ATOM 9276 C CA . PRO A 1 91 ? -5.434 2.774 -14.559 1.00 0.35 101 PRO A CA 5
ATOM 9277 C C . PRO A 1 91 ? -6.461 2.221 -13.584 1.00 0.32 101 PRO A C 5
ATOM 9278 O O . PRO A 1 91 ? -7.506 1.703 -13.980 1.00 0.39 101 PRO A O 5
ATOM 9289 N N . THR A 1 92 ? -6.139 2.316 -12.306 1.00 0.26 102 THR A N 5
ATOM 9290 C CA . THR A 1 92 ? -7.039 1.897 -11.253 1.00 0.25 102 THR A CA 5
ATOM 9291 C C . THR A 1 92 ? -6.866 2.806 -10.041 1.00 0.21 102 THR A C 5
ATOM 9292 O O . THR A 1 92 ? -5.741 3.138 -9.662 1.00 0.22 102 THR A O 5
ATOM 9303 N N . THR A 1 93 ? -7.974 3.230 -9.460 1.00 0.21 103 THR A N 5
ATOM 9304 C CA . THR A 1 93 ? -7.938 4.061 -8.274 1.00 0.19 103 THR A CA 5
ATOM 9305 C C . THR A 1 93 ? -8.479 3.289 -7.077 1.00 0.20 103 THR A C 5
ATOM 9306 O O . THR A 1 93 ? -9.660 2.951 -7.018 1.00 0.28 103 THR A O 5
ATOM 9317 N N . TYR A 1 94 ? -7.601 3.014 -6.132 1.00 0.17 104 TYR A N 5
ATOM 9318 C CA . TYR A 1 94 ? -7.916 2.152 -5.008 1.00 0.18 104 TYR A CA 5
ATOM 9319 C C . TYR A 1 94 ? -8.394 2.960 -3.818 1.00 0.19 104 TYR A C 5
ATOM 9320 O O . TYR A 1 94 ? -7.731 3.905 -3.391 1.00 0.20 104 TYR A O 5
ATOM 9338 N N . ASN A 1 95 ? -9.555 2.600 -3.294 1.00 0.18 105 ASN A N 5
ATOM 9339 C CA . ASN A 1 95 ? -10.050 3.218 -2.076 1.00 0.18 105 ASN A CA 5
ATOM 9340 C C . ASN A 1 95 ? -9.794 2.292 -0.906 1.00 0.17 105 ASN A C 5
ATOM 9341 O O . ASN A 1 95 ? -10.497 1.295 -0.736 1.00 0.16 105 ASN A O 5
ATOM 9352 N N . PHE A 1 96 ? -8.785 2.605 -0.111 1.00 0.18 106 PHE A N 5
ATOM 9353 C CA . PHE A 1 96 ? -8.493 1.806 1.065 1.00 0.17 106 PHE A CA 5
ATOM 9354 C C . PHE A 1 96 ? -9.364 2.290 2.213 1.00 0.19 106 PHE A C 5
ATOM 9355 O O . PHE A 1 96 ? -9.168 3.389 2.735 1.00 0.23 106 PHE A O 5
ATOM 9372 N N . THR A 1 97 ? -10.338 1.483 2.587 1.00 0.17 107 THR A N 5
ATOM 9373 C CA . THR A 1 97 ? -11.251 1.840 3.652 1.00 0.21 107 THR A CA 5
ATOM 9374 C C . THR A 1 97 ? -11.234 0.794 4.755 1.00 0.20 107 THR A C 5
ATOM 9375 O O . THR A 1 97 ? -11.172 -0.399 4.486 1.00 0.22 107 THR A O 5
ATOM 9386 N N . PHE A 1 98 ? -11.265 1.242 5.995 1.00 0.28 108 PHE A N 5
ATOM 9387 C CA . PHE A 1 98 ? -11.364 0.330 7.116 1.00 0.26 108 PHE A CA 5
ATOM 9388 C C . PHE A 1 98 ? -12.313 0.911 8.151 1.00 0.27 108 PHE A C 5
ATOM 9389 O O . PHE A 1 98 ? -12.673 2.087 8.064 1.00 0.33 108 PHE A O 5
ATOM 9406 N N . LYS A 1 99 ? -12.715 0.106 9.121 1.00 0.25 109 LYS A N 5
ATOM 9407 C CA . LYS A 1 99 ? -13.613 0.570 10.162 1.00 0.26 109 LYS A CA 5
ATOM 9408 C C . LYS A 1 99 ? -12.897 1.618 11.001 1.00 0.27 109 LYS A C 5
ATOM 9409 O O . LYS A 1 99 ? -13.461 2.657 11.337 1.00 0.33 109 LYS A O 5
ATOM 9428 N N . SER A 1 100 ? -11.637 1.337 11.301 1.00 0.28 110 SER A N 5
ATOM 9429 C CA . SER A 1 100 ? -10.808 2.231 12.086 1.00 0.32 110 SER A CA 5
ATOM 9430 C C . SER A 1 100 ? -10.250 3.347 11.204 1.00 0.41 110 SER A C 5
ATOM 9431 O O . SER A 1 100 ? -9.445 3.086 10.305 1.00 0.50 110 SER A O 5
ATOM 9439 N N . PRO A 1 101 ? -10.686 4.602 11.426 1.00 0.48 111 PRO A N 5
ATOM 9440 C CA . PRO A 1 101 ? -10.134 5.758 10.729 1.00 0.59 111 PRO A CA 5
ATOM 9441 C C . PRO A 1 101 ? -8.621 5.849 10.897 1.00 0.67 111 PRO A C 5
ATOM 9442 O O . PRO A 1 101 ? -7.904 6.115 9.938 1.00 1.09 111 PRO A O 5
ATOM 9453 N N . GLY A 1 102 ? -8.137 5.578 12.100 1.00 0.44 112 GLY A N 5
ATOM 9454 C CA . GLY A 1 102 ? -6.717 5.668 12.366 1.00 0.49 112 GLY A CA 5
ATOM 9455 C C . GLY A 1 102 ? -5.914 4.663 11.568 1.00 0.46 112 GLY A C 5
ATOM 9456 O O . GLY A 1 102 ? -4.754 4.906 11.237 1.00 0.63 112 GLY A O 5
ATOM 9460 N N . GLU A 1 103 ? -6.542 3.543 11.237 1.00 0.32 113 GLU A N 5
ATOM 9461 C CA . GLU A 1 103 ? -5.866 2.472 10.522 1.00 0.30 113 GLU A CA 5
ATOM 9462 C C . GLU A 1 103 ? -5.498 2.915 9.106 1.00 0.31 113 GLU A C 5
ATOM 9463 O O . GLU A 1 103 ? -4.339 2.818 8.692 1.00 0.34 113 GLU A O 5
ATOM 9475 N N . ARG A 1 104 ? -6.484 3.409 8.367 1.00 0.35 114 ARG A N 5
ATOM 9476 C CA . ARG A 1 104 ? -6.239 3.870 7.003 1.00 0.43 114 ARG A CA 5
ATOM 9477 C C . ARG A 1 104 ? -5.500 5.207 6.996 1.00 0.38 114 ARG A C 5
ATOM 9478 O O . ARG A 1 104 ? -4.757 5.501 6.060 1.00 0.40 114 ARG A O 5
ATOM 9499 N N . GLU A 1 105 ? -5.702 6.017 8.041 1.00 0.42 115 GLU A N 5
ATOM 9500 C CA . GLU A 1 105 ? -4.922 7.247 8.211 1.00 0.48 115 GLU A CA 5
ATOM 9501 C C . GLU A 1 105 ? -3.434 6.954 8.174 1.00 0.37 115 GLU A C 5
ATOM 9502 O O . GLU A 1 105 ? -2.682 7.620 7.461 1.00 0.40 115 GLU A O 5
ATOM 9514 N N . SER A 1 106 ? -3.022 5.949 8.942 1.00 0.33 116 SER A N 5
ATOM 9515 C CA . SER A 1 106 ? -1.628 5.542 8.983 1.00 0.36 116 SER A CA 5
ATOM 9516 C C . SER A 1 106 ? -1.131 5.158 7.593 1.00 0.31 116 SER A C 5
ATOM 9517 O O . SER A 1 106 ? 0.023 5.379 7.262 1.00 0.38 116 SER A O 5
ATOM 9525 N N . TRP A 1 107 ? -2.015 4.607 6.773 1.00 0.25 117 TRP A N 5
ATOM 9526 C CA . TRP A 1 107 ? -1.631 4.153 5.445 1.00 0.24 117 TRP A CA 5
ATOM 9527 C C . TRP A 1 107 ? -1.386 5.341 4.522 1.00 0.21 117 TRP A C 5
ATOM 9528 O O . TRP A 1 107 ? -0.325 5.458 3.913 1.00 0.23 117 TRP A O 5
ATOM 9549 N N . GLN A 1 108 ? -2.375 6.227 4.460 1.00 0.20 118 GLN A N 5
ATOM 9550 C CA . GLN A 1 108 ? -2.362 7.386 3.565 1.00 0.19 118 GLN A CA 5
ATOM 9551 C C . GLN A 1 108 ? -1.076 8.207 3.703 1.00 0.18 118 GLN A C 5
ATOM 9552 O O . GLN A 1 108 ? -0.432 8.543 2.710 1.00 0.21 118 GLN A O 5
ATOM 9566 N N . GLU A 1 109 ? -0.708 8.525 4.931 1.00 0.19 119 GLU A N 5
ATOM 9567 C CA . GLU A 1 109 ? 0.474 9.335 5.190 1.00 0.22 119 GLU A CA 5
ATOM 9568 C C . GLU A 1 109 ? 1.765 8.539 4.985 1.00 0.20 119 GLU A C 5
ATOM 9569 O O . GLU A 1 109 ? 2.742 9.053 4.442 1.00 0.26 119 GLU A O 5
ATOM 9581 N N . GLN A 1 110 ? 1.755 7.281 5.406 1.00 0.17 120 GLN A N 5
ATOM 9582 C CA . GLN A 1 110 ? 2.964 6.465 5.410 1.00 0.18 120 GLN A CA 5
ATOM 9583 C C . GLN A 1 110 ? 3.380 6.031 4.018 1.00 0.17 120 GLN A C 5
ATOM 9584 O O . GLN A 1 110 ? 4.573 5.978 3.712 1.00 0.18 120 GLN A O 5
ATOM 9598 N N . ILE A 1 111 ? 2.407 5.716 3.180 1.00 0.17 121 ILE A N 5
ATOM 9599 C CA . ILE A 1 111 ? 2.696 5.275 1.827 1.00 0.18 121 ILE A CA 5
ATOM 9600 C C . ILE A 1 111 ? 3.419 6.373 1.053 1.00 0.21 121 ILE A C 5
ATOM 9601 O O . ILE A 1 111 ? 4.365 6.102 0.317 1.00 0.21 121 ILE A O 5
ATOM 9617 N N . GLN A 1 112 ? 3.006 7.617 1.276 1.00 0.26 122 GLN A N 5
ATOM 9618 C CA . GLN A 1 112 ? 3.608 8.759 0.599 1.00 0.33 122 GLN A CA 5
ATOM 9619 C C . GLN A 1 112 ? 5.071 8.900 0.996 1.00 0.27 122 GLN A C 5
ATOM 9620 O O . GLN A 1 112 ? 5.938 9.137 0.153 1.00 0.26 122 GLN A O 5
ATOM 9634 N N . SER A 1 113 ? 5.339 8.726 2.283 1.00 0.27 123 SER A N 5
ATOM 9635 C CA . SER A 1 113 ? 6.693 8.804 2.807 1.00 0.26 123 SER A CA 5
ATOM 9636 C C . SER A 1 113 ? 7.572 7.703 2.205 1.00 0.20 123 SER A C 5
ATOM 9637 O O . SER A 1 113 ? 8.756 7.914 1.947 1.00 0.23 123 SER A O 5
ATOM 9645 N N . LEU A 1 114 ? 6.979 6.535 1.976 1.00 0.16 124 LEU A N 5
ATOM 9646 C CA . LEU A 1 114 ? 7.688 5.414 1.366 1.00 0.13 124 LEU A CA 5
ATOM 9647 C C . LEU A 1 114 ? 7.955 5.702 -0.110 1.00 0.14 124 LEU A C 5
ATOM 9648 O O . LEU A 1 114 ? 9.058 5.469 -0.611 1.00 0.17 124 LEU A O 5
ATOM 9664 N N . MET A 1 115 ? 6.943 6.224 -0.792 1.00 0.15 125 MET A N 5
ATOM 9665 C CA . MET A 1 115 ? 7.052 6.552 -2.211 1.00 0.18 125 MET A CA 5
ATOM 9666 C C . MET A 1 115 ? 8.184 7.527 -2.466 1.00 0.20 125 MET A C 5
ATOM 9667 O O . MET A 1 115 ? 9.050 7.285 -3.297 1.00 0.24 125 MET A O 5
ATOM 9681 N N . LYS A 1 116 ? 8.189 8.614 -1.718 1.00 0.20 126 LYS A N 5
ATOM 9682 C CA . LYS A 1 116 ? 9.178 9.664 -1.909 1.00 0.26 126 LYS A CA 5
ATOM 9683 C C . LYS A 1 116 ? 10.553 9.200 -1.449 1.00 0.29 126 LYS A C 5
ATOM 9684 O O . LYS A 1 116 ? 11.570 9.768 -1.834 1.00 0.41 126 LYS A O 5
ATOM 9703 N N . PHE A 1 117 ? 10.573 8.168 -0.617 1.00 0.25 127 PHE A N 5
ATOM 9704 C CA . PHE A 1 117 ? 11.819 7.585 -0.149 1.00 0.30 127 PHE A CA 5
ATOM 9705 C C . PHE A 1 117 ? 12.520 6.808 -1.261 1.00 0.35 127 PHE A C 5
ATOM 9706 O O . PHE A 1 117 ? 13.672 7.072 -1.586 1.00 0.43 127 PHE A O 5
ATOM 9723 N N . MET A 1 118 ? 11.821 5.848 -1.847 1.00 0.36 128 MET A N 5
ATOM 9724 C CA . MET A 1 118 ? 12.437 4.975 -2.841 1.00 0.46 128 MET A CA 5
ATOM 9725 C C . MET A 1 118 ? 12.382 5.593 -4.233 1.00 0.47 128 MET A C 5
ATOM 9726 O O . MET A 1 118 ? 13.236 5.318 -5.079 1.00 0.57 128 MET A O 5
ATOM 9740 N N . SER A 1 119 ? 11.393 6.440 -4.462 1.00 0.46 129 SER A N 5
ATOM 9741 C CA . SER A 1 119 ? 11.207 7.058 -5.764 1.00 0.56 129 SER A CA 5
ATOM 9742 C C . SER A 1 119 ? 11.747 8.485 -5.763 1.00 0.62 129 SER A C 5
ATOM 9743 O O . SER A 1 119 ? 11.409 9.292 -6.633 1.00 0.91 129 SER A O 5
ATOM 9751 N N . MET A 1 120 ? 12.587 8.799 -4.782 1.00 0.61 130 MET A N 5
ATOM 9752 C CA . MET A 1 120 ? 13.250 10.093 -4.746 1.00 0.70 130 MET A CA 5
ATOM 9753 C C . MET A 1 120 ? 14.169 10.227 -5.952 1.00 0.96 130 MET A C 5
ATOM 9754 O O . MET A 1 120 ? 14.870 9.283 -6.316 1.00 1.30 130 MET A O 5
ATOM 9768 N N . LYS A 1 121 ? 14.142 11.384 -6.586 1.00 1.29 131 LYS A N 5
ATOM 9769 C CA . LYS A 1 121 ? 14.935 11.603 -7.782 1.00 1.78 131 LYS A CA 5
ATOM 9770 C C . LYS A 1 121 ? 16.247 12.282 -7.410 1.00 2.07 131 LYS A C 5
ATOM 9771 O O . LYS A 1 121 ? 16.285 13.529 -7.382 1.00 2.37 131 LYS A O 5
ATOM 9791 N N . SER A 1 1 ? 24.920 2.955 4.386 1.00 1.07 11 SER A N 6
ATOM 9792 C CA . SER A 1 1 ? 24.779 2.417 3.016 1.00 1.09 11 SER A CA 6
ATOM 9793 C C . SER A 1 1 ? 23.365 2.662 2.513 1.00 0.93 11 SER A C 6
ATOM 9794 O O . SER A 1 1 ? 22.393 2.311 3.179 1.00 0.81 11 SER A O 6
ATOM 9804 N N . ALA A 1 2 ? 23.266 3.267 1.328 1.00 0.96 12 ALA A N 6
ATOM 9805 C CA . ALA A 1 2 ? 21.981 3.622 0.736 1.00 0.88 12 ALA A CA 6
ATOM 9806 C C . ALA A 1 2 ? 21.119 2.391 0.508 1.00 0.77 12 ALA A C 6
ATOM 9807 O O . ALA A 1 2 ? 19.909 2.430 0.702 1.00 0.67 12 ALA A O 6
ATOM 9814 N N . SER A 1 3 ? 21.751 1.303 0.099 1.00 0.87 13 SER A N 6
ATOM 9815 C CA . SER A 1 3 ? 21.047 0.055 -0.132 1.00 0.84 13 SER A CA 6
ATOM 9816 C C . SER A 1 3 ? 20.572 -0.535 1.191 1.00 0.73 13 SER A C 6
ATOM 9817 O O . SER A 1 3 ? 19.397 -0.874 1.349 1.00 0.63 13 SER A O 6
ATOM 9825 N N . ASP A 1 4 ? 21.488 -0.625 2.150 1.00 0.79 14 ASP A N 6
ATOM 9826 C CA . ASP A 1 4 ? 21.188 -1.229 3.443 1.00 0.78 14 ASP A CA 6
ATOM 9827 C C . ASP A 1 4 ? 20.130 -0.431 4.191 1.00 0.63 14 ASP A C 6
ATOM 9828 O O . ASP A 1 4 ? 19.149 -0.993 4.685 1.00 0.59 14 ASP A O 6
ATOM 9837 N N . ILE A 1 5 ? 20.322 0.882 4.255 1.00 0.59 15 ILE A N 6
ATOM 9838 C CA . ILE A 1 5 ? 19.403 1.743 4.977 1.00 0.50 15 ILE A CA 6
ATOM 9839 C C . ILE A 1 5 ? 18.019 1.703 4.335 1.00 0.39 15 ILE A C 6
ATOM 9840 O O . ILE A 1 5 ? 17.008 1.747 5.025 1.00 0.35 15 ILE A O 6
ATOM 9856 N N . ARG A 1 6 ? 17.977 1.621 3.014 1.00 0.40 16 ARG A N 6
ATOM 9857 C CA . ARG A 1 6 ? 16.718 1.549 2.305 1.00 0.34 16 ARG A CA 6
ATOM 9858 C C . ARG A 1 6 ? 16.010 0.244 2.605 1.00 0.29 16 ARG A C 6
ATOM 9859 O O . ARG A 1 6 ? 14.843 0.245 2.973 1.00 0.24 16 ARG A O 6
ATOM 9880 N N . MET A 1 7 ? 16.726 -0.863 2.469 1.00 0.34 17 MET A N 6
ATOM 9881 C CA . MET A 1 7 ? 16.138 -2.174 2.703 1.00 0.35 17 MET A CA 6
ATOM 9882 C C . MET A 1 7 ? 15.558 -2.268 4.106 1.00 0.31 17 MET A C 6
ATOM 9883 O O . MET A 1 7 ? 14.500 -2.855 4.309 1.00 0.31 17 MET A O 6
ATOM 9897 N N . LYS A 1 8 ? 16.248 -1.687 5.076 1.00 0.31 18 LYS A N 6
ATOM 9898 C CA . LYS A 1 8 ? 15.746 -1.686 6.436 1.00 0.32 18 LYS A CA 6
ATOM 9899 C C . LYS A 1 8 ? 14.596 -0.692 6.582 1.00 0.28 18 LYS A C 6
ATOM 9900 O O . LYS A 1 8 ? 13.616 -0.968 7.267 1.00 0.31 18 LYS A O 6
ATOM 9919 N N . LYS A 1 9 ? 14.715 0.455 5.916 1.00 0.25 19 LYS A N 6
ATOM 9920 C CA . LYS A 1 9 ? 13.728 1.519 6.043 1.00 0.24 19 LYS A CA 6
ATOM 9921 C C . LYS A 1 9 ? 12.411 1.110 5.394 1.00 0.19 19 LYS A C 6
ATOM 9922 O O . LYS A 1 9 ? 11.337 1.380 5.927 1.00 0.22 19 LYS A O 6
ATOM 9941 N N . VAL A 1 10 ? 12.499 0.456 4.244 1.00 0.16 20 VAL A N 6
ATOM 9942 C CA . VAL A 1 10 ? 11.310 -0.012 3.547 1.00 0.15 20 VAL A CA 6
ATOM 9943 C C . VAL A 1 10 ? 10.600 -1.080 4.365 1.00 0.17 20 VAL A C 6
ATOM 9944 O O . VAL A 1 10 ? 9.387 -1.200 4.301 1.00 0.19 20 VAL A O 6
ATOM 9957 N N . MET A 1 11 ? 11.363 -1.858 5.129 1.00 0.19 21 MET A N 6
ATOM 9958 C CA . MET A 1 11 ? 10.776 -2.827 6.049 1.00 0.25 21 MET A CA 6
ATOM 9959 C C . MET A 1 11 ? 10.002 -2.109 7.151 1.00 0.25 21 MET A C 6
ATOM 9960 O O . MET A 1 11 ? 8.967 -2.596 7.614 1.00 0.27 21 MET A O 6
ATOM 9974 N N . GLN A 1 12 ? 10.504 -0.946 7.557 1.00 0.26 22 GLN A N 6
ATOM 9975 C CA . GLN A 1 12 ? 9.813 -0.110 8.535 1.00 0.29 22 GLN A CA 6
ATOM 9976 C C . GLN A 1 12 ? 8.496 0.376 7.937 1.00 0.26 22 GLN A C 6
ATOM 9977 O O . GLN A 1 12 ? 7.442 0.300 8.571 1.00 0.31 22 GLN A O 6
ATOM 9991 N N . TYR A 1 13 ? 8.573 0.860 6.700 1.00 0.20 23 TYR A N 6
ATOM 9992 C CA . TYR A 1 13 ? 7.391 1.306 5.970 1.00 0.19 23 TYR A CA 6
ATOM 9993 C C . TYR A 1 13 ? 6.449 0.140 5.719 1.00 0.17 23 TYR A C 6
ATOM 9994 O O . TYR A 1 13 ? 5.235 0.279 5.808 1.00 0.18 23 TYR A O 6
ATOM 10012 N N . ARG A 1 14 ? 7.034 -1.009 5.414 1.00 0.17 24 ARG A N 6
ATOM 10013 C CA . ARG A 1 14 ? 6.284 -2.205 5.068 1.00 0.17 24 ARG A CA 6
ATOM 10014 C C . ARG A 1 14 ? 5.328 -2.595 6.184 1.00 0.17 24 ARG A C 6
ATOM 10015 O O . ARG A 1 14 ? 4.192 -2.969 5.927 1.00 0.19 24 ARG A O 6
ATOM 10036 N N . ARG A 1 15 ? 5.787 -2.484 7.422 1.00 0.18 25 ARG A N 6
ATOM 10037 C CA . ARG A 1 15 ? 4.963 -2.825 8.578 1.00 0.18 25 ARG A CA 6
ATOM 10038 C C . ARG A 1 15 ? 3.809 -1.843 8.735 1.00 0.17 25 ARG A C 6
ATOM 10039 O O . ARG A 1 15 ? 2.710 -2.216 9.146 1.00 0.20 25 ARG A O 6
ATOM 10060 N N . ALA A 1 16 ? 4.060 -0.590 8.384 1.00 0.17 26 ALA A N 6
ATOM 10061 C CA . ALA A 1 16 ? 3.040 0.445 8.451 1.00 0.19 26 ALA A CA 6
ATOM 10062 C C . ALA A 1 16 ? 2.122 0.371 7.237 1.00 0.19 26 ALA A C 6
ATOM 10063 O O . ALA A 1 16 ? 1.074 1.012 7.188 1.00 0.28 26 ALA A O 6
ATOM 10070 N N . LEU A 1 17 ? 2.551 -0.391 6.244 1.00 0.15 27 LEU A N 6
ATOM 10071 C CA . LEU A 1 17 ? 1.754 -0.638 5.053 1.00 0.15 27 LEU A CA 6
ATOM 10072 C C . LEU A 1 17 ? 1.053 -1.996 5.137 1.00 0.17 27 LEU A C 6
ATOM 10073 O O . LEU A 1 17 ? 0.132 -2.271 4.374 1.00 0.21 27 LEU A O 6
ATOM 10089 N N . THR A 1 18 ? 1.474 -2.829 6.085 1.00 0.17 28 THR A N 6
ATOM 10090 C CA . THR A 1 18 ? 0.868 -4.145 6.266 1.00 0.15 28 THR A CA 6
ATOM 10091 C C . THR A 1 18 ? -0.278 -4.095 7.259 1.00 0.17 28 THR A C 6
ATOM 10092 O O . THR A 1 18 ? -0.078 -3.985 8.470 1.00 0.19 28 THR A O 6
ATOM 10103 N N . LYS A 1 19 ? -1.484 -4.152 6.719 1.00 0.17 29 LYS A N 6
ATOM 10104 C CA . LYS A 1 19 ? -2.692 -4.110 7.504 1.00 0.22 29 LYS A CA 6
ATOM 10105 C C . LYS A 1 19 ? -3.841 -4.785 6.791 1.00 0.19 29 LYS A C 6
ATOM 10106 O O . LYS A 1 19 ? -3.717 -5.179 5.636 1.00 0.18 29 LYS A O 6
ATOM 10125 N N . VAL A 1 20 ? -4.955 -4.920 7.480 1.00 0.22 30 VAL A N 6
ATOM 10126 C CA . VAL A 1 20 ? -6.171 -5.387 6.852 1.00 0.22 30 VAL A CA 6
ATOM 10127 C C . VAL A 1 20 ? -7.036 -4.184 6.529 1.00 0.19 30 VAL A C 6
ATOM 10128 O O . VAL A 1 20 ? -7.322 -3.356 7.395 1.00 0.23 30 VAL A O 6
ATOM 10141 N N . VAL A 1 21 ? -7.397 -4.065 5.271 1.00 0.16 31 VAL A N 6
ATOM 10142 C CA . VAL A 1 21 ? -8.105 -2.906 4.780 1.00 0.15 31 VAL A CA 6
ATOM 10143 C C . VAL A 1 21 ? -9.068 -3.321 3.674 1.00 0.15 31 VAL A C 6
ATOM 10144 O O . VAL A 1 21 ? -8.802 -4.257 2.936 1.00 0.18 31 VAL A O 6
ATOM 10157 N N . LYS A 1 22 ? -10.173 -2.623 3.552 1.00 0.14 32 LYS A N 6
ATOM 10158 C CA . LYS A 1 22 ? -11.193 -2.996 2.596 1.00 0.13 32 LYS A CA 6
ATOM 10159 C C . LYS A 1 22 ? -11.129 -2.097 1.372 1.00 0.12 32 LYS A C 6
ATOM 10160 O O . LYS A 1 22 ? -11.299 -0.880 1.466 1.00 0.14 32 LYS A O 6
ATOM 10179 N N . LEU A 1 23 ? -10.866 -2.706 0.229 1.00 0.12 33 LEU A N 6
ATOM 10180 C CA . LEU A 1 23 ? -10.768 -1.967 -1.020 1.00 0.13 33 LEU A CA 6
ATOM 10181 C C . LEU A 1 23 ? -12.131 -1.796 -1.647 1.00 0.14 33 LEU A C 6
ATOM 10182 O O . LEU A 1 23 ? -12.981 -2.679 -1.552 1.00 0.16 33 LEU A O 6
ATOM 10198 N N . LYS A 1 24 ? -12.341 -0.647 -2.269 1.00 0.15 34 LYS A N 6
ATOM 10199 C CA . LYS A 1 24 ? -13.613 -0.353 -2.929 1.00 0.19 34 LYS A CA 6
ATOM 10200 C C . LYS A 1 24 ? -13.372 0.462 -4.184 1.00 0.21 34 LYS A C 6
ATOM 10201 O O . LYS A 1 24 ? -13.035 1.638 -4.103 1.00 0.23 34 LYS A O 6
ATOM 10220 N N . THR A 1 25 ? -13.517 -0.160 -5.336 1.00 0.23 35 THR A N 6
ATOM 10221 C CA . THR A 1 25 ? -13.361 0.550 -6.593 1.00 0.26 35 THR A CA 6
ATOM 10222 C C . THR A 1 25 ? -13.835 -0.318 -7.762 1.00 0.28 35 THR A C 6
ATOM 10223 O O . THR A 1 25 ? -14.498 -1.335 -7.544 1.00 0.28 35 THR A O 6
ATOM 10234 N N . HIS A 1 26 ? -13.492 0.070 -8.987 1.00 0.33 36 HIS A N 6
ATOM 10235 C CA . HIS A 1 26 ? -13.877 -0.685 -10.183 1.00 0.38 36 HIS A CA 6
ATOM 10236 C C . HIS A 1 26 ? -13.243 -2.074 -10.153 1.00 0.34 36 HIS A C 6
ATOM 10237 O O . HIS A 1 26 ? -13.685 -2.999 -10.836 1.00 0.37 36 HIS A O 6
ATOM 10252 N N . LEU A 1 27 ? -12.211 -2.192 -9.334 1.00 0.32 37 LEU A N 6
ATOM 10253 C CA . LEU A 1 27 ? -11.537 -3.455 -9.079 1.00 0.33 37 LEU A CA 6
ATOM 10254 C C . LEU A 1 27 ? -12.503 -4.418 -8.394 1.00 0.31 37 LEU A C 6
ATOM 10255 O O . LEU A 1 27 ? -12.878 -5.446 -8.958 1.00 0.36 37 LEU A O 6
ATOM 10271 N N . PHE A 1 28 ? -12.906 -4.054 -7.183 1.00 0.26 38 PHE A N 6
ATOM 10272 C CA . PHE A 1 28 ? -13.883 -4.807 -6.405 1.00 0.26 38 PHE A CA 6
ATOM 10273 C C . PHE A 1 28 ? -14.108 -4.104 -5.080 1.00 0.23 38 PHE A C 6
ATOM 10274 O O . PHE A 1 28 ? -13.603 -2.999 -4.867 1.00 0.22 38 PHE A O 6
ATOM 10291 N N . SER A 1 29 ? -14.864 -4.735 -4.201 1.00 0.23 39 SER A N 6
ATOM 10292 C CA . SER A 1 29 ? -15.010 -4.245 -2.850 1.00 0.22 39 SER A CA 6
ATOM 10293 C C . SER A 1 29 ? -14.926 -5.406 -1.868 1.00 0.22 39 SER A C 6
ATOM 10294 O O . SER A 1 29 ? -15.910 -6.105 -1.637 1.00 0.28 39 SER A O 6
ATOM 10302 N N . GLU A 1 30 ? -13.753 -5.577 -1.273 1.00 0.20 40 GLU A N 6
ATOM 10303 C CA . GLU A 1 30 ? -13.481 -6.698 -0.380 1.00 0.24 40 GLU A CA 6
ATOM 10304 C C . GLU A 1 30 ? -12.421 -6.299 0.634 1.00 0.18 40 GLU A C 6
ATOM 10305 O O . GLU A 1 30 ? -11.642 -5.378 0.394 1.00 0.15 40 GLU A O 6
ATOM 10317 N N . THR A 1 31 ? -12.397 -6.988 1.761 1.00 0.20 41 THR A N 6
ATOM 10318 C CA . THR A 1 31 ? -11.389 -6.745 2.777 1.00 0.19 41 THR A CA 6
ATOM 10319 C C . THR A 1 31 ? -10.098 -7.475 2.422 1.00 0.18 41 THR A C 6
ATOM 10320 O O . THR A 1 31 ? -10.057 -8.705 2.359 1.00 0.23 41 THR A O 6
ATOM 10331 N N . VAL A 1 32 ? -9.055 -6.707 2.176 1.00 0.16 42 VAL A N 6
ATOM 10332 C CA . VAL A 1 32 ? -7.789 -7.246 1.726 1.00 0.16 42 VAL A CA 6
ATOM 10333 C C . VAL A 1 32 ? -6.707 -6.960 2.761 1.00 0.16 42 VAL A C 6
ATOM 10334 O O . VAL A 1 32 ? -6.878 -6.109 3.628 1.00 0.23 42 VAL A O 6
ATOM 10347 N N . LYS A 1 33 ? -5.615 -7.687 2.695 1.00 0.13 43 LYS A N 6
ATOM 10348 C CA . LYS A 1 33 ? -4.467 -7.383 3.516 1.00 0.14 43 LYS A CA 6
ATOM 10349 C C . LYS A 1 33 ? -3.423 -6.680 2.671 1.00 0.13 43 LYS A C 6
ATOM 10350 O O . LYS A 1 33 ? -2.966 -7.218 1.672 1.00 0.15 43 LYS A O 6
ATOM 10369 N N . VAL A 1 34 ? -3.033 -5.495 3.090 1.00 0.13 44 VAL A N 6
ATOM 10370 C CA . VAL A 1 34 ? -2.134 -4.664 2.309 1.00 0.14 44 VAL A CA 6
ATOM 10371 C C . VAL A 1 34 ? -0.722 -4.763 2.842 1.00 0.15 44 VAL A C 6
ATOM 10372 O O . VAL A 1 34 ? -0.509 -5.169 3.982 1.00 0.19 44 VAL A O 6
ATOM 10385 N N . THR A 1 35 ? 0.230 -4.419 1.993 1.00 0.15 45 THR A N 6
ATOM 10386 C CA . THR A 1 35 ? 1.639 -4.457 2.329 1.00 0.16 45 THR A CA 6
ATOM 10387 C C . THR A 1 35 ? 2.428 -3.913 1.142 1.00 0.13 45 THR A C 6
ATOM 10388 O O . THR A 1 35 ? 1.843 -3.360 0.205 1.00 0.14 45 THR A O 6
ATOM 10399 N N . CYS A 1 36 ? 3.739 -4.056 1.166 1.00 0.15 46 CYS A N 6
ATOM 10400 C CA . CYS A 1 36 ? 4.551 -3.625 0.051 1.00 0.14 46 CYS A CA 6
ATOM 10401 C C . CYS A 1 36 ? 5.676 -4.615 -0.199 1.00 0.15 46 CYS A C 6
ATOM 10402 O O . CYS A 1 36 ? 5.847 -5.570 0.556 1.00 0.19 46 CYS A O 6
ATOM 10410 N N . SER A 1 37 ? 6.420 -4.390 -1.267 1.00 0.19 47 SER A N 6
ATOM 10411 C CA . SER A 1 37 ? 7.584 -5.198 -1.592 1.00 0.27 47 SER A CA 6
ATOM 10412 C C . SER A 1 37 ? 8.642 -5.088 -0.494 1.00 0.25 47 SER A C 6
ATOM 10413 O O . SER A 1 37 ? 8.615 -4.170 0.330 1.00 0.25 47 SER A O 6
ATOM 10421 N N . LYS A 1 38 ? 9.581 -6.027 -0.507 1.00 0.29 48 LYS A N 6
ATOM 10422 C CA . LYS A 1 38 ? 10.643 -6.081 0.487 1.00 0.31 48 LYS A CA 6
ATOM 10423 C C . LYS A 1 38 ? 11.659 -4.980 0.233 1.00 0.27 48 LYS A C 6
ATOM 10424 O O . LYS A 1 38 ? 12.484 -4.675 1.091 1.00 0.40 48 LYS A O 6
ATOM 10443 N N . ASP A 1 39 ? 11.609 -4.407 -0.964 1.00 0.27 49 ASP A N 6
ATOM 10444 C CA . ASP A 1 39 ? 12.468 -3.282 -1.314 1.00 0.27 49 ASP A CA 6
ATOM 10445 C C . ASP A 1 39 ? 11.662 -1.997 -1.293 1.00 0.25 49 ASP A C 6
ATOM 10446 O O . ASP A 1 39 ? 12.181 -0.919 -1.582 1.00 0.28 49 ASP A O 6
ATOM 10455 N N . GLY A 1 40 ? 10.380 -2.127 -0.964 1.00 0.23 50 GLY A N 6
ATOM 10456 C CA . GLY A 1 40 ? 9.492 -0.982 -0.925 1.00 0.25 50 GLY A CA 6
ATOM 10457 C C . GLY A 1 40 ? 9.156 -0.449 -2.307 1.00 0.28 50 GLY A C 6
ATOM 10458 O O . GLY A 1 40 ? 8.496 0.571 -2.435 1.00 0.43 50 GLY A O 6
ATOM 10462 N N . GLU A 1 41 ? 9.588 -1.161 -3.340 1.00 0.25 51 GLU A N 6
ATOM 10463 C CA . GLU A 1 41 ? 9.429 -0.696 -4.716 1.00 0.30 51 GLU A CA 6
ATOM 10464 C C . GLU A 1 41 ? 8.045 -1.004 -5.275 1.00 0.22 51 GLU A C 6
ATOM 10465 O O . GLU A 1 41 ? 7.689 -0.550 -6.363 1.00 0.27 51 GLU A O 6
ATOM 10477 N N . GLU A 1 42 ? 7.260 -1.760 -4.531 1.00 0.24 52 GLU A N 6
ATOM 10478 C CA . GLU A 1 42 ? 5.935 -2.162 -4.983 1.00 0.21 52 GLU A CA 6
ATOM 10479 C C . GLU A 1 42 ? 4.954 -2.181 -3.832 1.00 0.18 52 GLU A C 6
ATOM 10480 O O . GLU A 1 42 ? 5.331 -2.454 -2.700 1.00 0.21 52 GLU A O 6
ATOM 10492 N N . VAL A 1 43 ? 3.707 -1.877 -4.128 1.00 0.16 53 VAL A N 6
ATOM 10493 C CA . VAL A 1 43 ? 2.625 -2.091 -3.187 1.00 0.16 53 VAL A CA 6
ATOM 10494 C C . VAL A 1 43 ? 1.912 -3.367 -3.581 1.00 0.18 53 VAL A C 6
ATOM 10495 O O . VAL A 1 43 ? 1.711 -3.618 -4.766 1.00 0.34 53 VAL A O 6
ATOM 10508 N N . GLN A 1 44 ? 1.550 -4.180 -2.611 1.00 0.16 54 GLN A N 6
ATOM 10509 C CA . GLN A 1 44 ? 0.916 -5.451 -2.901 1.00 0.16 54 GLN A CA 6
ATOM 10510 C C . GLN A 1 44 ? -0.059 -5.819 -1.792 1.00 0.16 54 GLN A C 6
ATOM 10511 O O . GLN A 1 44 ? 0.122 -5.425 -0.645 1.00 0.24 54 GLN A O 6
ATOM 10525 N N . TRP A 1 45 ? -1.104 -6.546 -2.139 1.00 0.14 55 TRP A N 6
ATOM 10526 C CA . TRP A 1 45 ? -2.118 -6.916 -1.165 1.00 0.16 55 TRP A CA 6
ATOM 10527 C C . TRP A 1 45 ? -2.623 -8.330 -1.395 1.00 0.17 55 TRP A C 6
ATOM 10528 O O . TRP A 1 45 ? -2.442 -8.910 -2.467 1.00 0.18 55 TRP A O 6
ATOM 10549 N N . PHE A 1 46 ? -3.249 -8.870 -0.366 1.00 0.21 56 PHE A N 6
ATOM 10550 C CA . PHE A 1 46 ? -3.802 -10.210 -0.388 1.00 0.23 56 PHE A CA 6
ATOM 10551 C C . PHE A 1 46 ? -5.305 -10.127 -0.166 1.00 0.23 56 PHE A C 6
ATOM 10552 O O . PHE A 1 46 ? -5.760 -9.530 0.804 1.00 0.26 56 PHE A O 6
ATOM 10569 N N . LYS A 1 47 ? -6.076 -10.716 -1.059 1.00 0.28 57 LYS A N 6
ATOM 10570 C CA . LYS A 1 47 ? -7.522 -10.535 -1.043 1.00 0.29 57 LYS A CA 6
ATOM 10571 C C . LYS A 1 47 ? -8.210 -11.582 -0.180 1.00 0.35 57 LYS A C 6
ATOM 10572 O O . LYS A 1 47 ? -8.326 -12.748 -0.562 1.00 0.54 57 LYS A O 6
ATOM 10591 N N . GLY A 1 48 ? -8.662 -11.143 0.983 1.00 0.38 58 GLY A N 6
ATOM 10592 C CA . GLY A 1 48 ? -9.403 -12.003 1.887 1.00 0.48 58 GLY A CA 6
ATOM 10593 C C . GLY A 1 48 ? -8.532 -13.024 2.587 1.00 0.73 58 GLY A C 6
ATOM 10594 O O . GLY A 1 48 ? -7.986 -12.757 3.661 1.00 1.35 58 GLY A O 6
ATOM 10598 N N . LYS A 1 49 ? -8.395 -14.188 1.968 1.00 0.99 59 LYS A N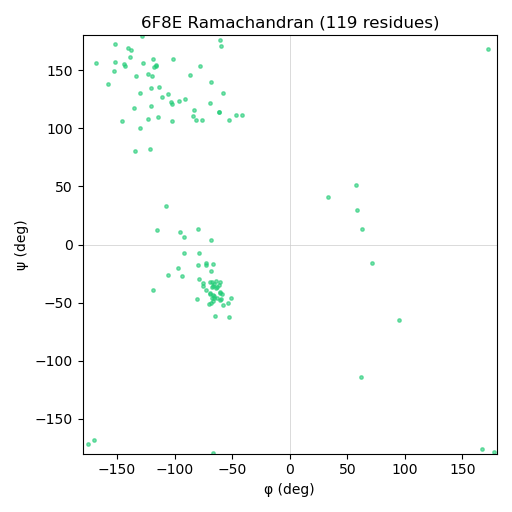 6
ATOM 10599 C CA . LYS A 1 49 ? -7.661 -15.302 2.553 1.00 1.48 59 LYS A CA 6
ATOM 10600 C C . LYS A 1 49 ? -6.177 -14.975 2.717 1.00 1.81 59 LYS A C 6
ATOM 10601 O O . LYS A 1 49 ? -5.659 -14.033 2.112 1.00 2.63 59 LYS A O 6
ATOM 10620 N N . SER A 1 50 ? -5.508 -15.759 3.549 1.00 1.73 60 SER A N 6
ATOM 10621 C CA . SER A 1 50 ? -4.097 -15.561 3.842 1.00 2.21 60 SER A CA 6
ATOM 10622 C C . SER A 1 50 ? -3.213 -16.128 2.735 1.00 1.61 60 SER A C 6
ATOM 10623 O O . SER A 1 50 ? -2.425 -17.048 2.963 1.00 2.01 60 SER A O 6
ATOM 10631 N N . THR A 1 51 ? -3.350 -15.576 1.539 1.00 1.47 61 THR A N 6
ATOM 10632 C CA . THR A 1 51 ? -2.525 -15.973 0.413 1.00 1.55 61 THR A CA 6
ATOM 10633 C C . THR A 1 51 ? -1.078 -15.554 0.652 1.00 1.39 61 THR A C 6
ATOM 10634 O O . THR A 1 51 ? -0.786 -14.375 0.824 1.00 1.72 61 THR A O 6
ATOM 10645 N N . ALA A 1 52 ? -0.177 -16.520 0.703 1.00 1.24 62 ALA A N 6
ATOM 10646 C CA . ALA A 1 52 ? 1.212 -16.239 0.994 1.00 1.29 62 ALA A CA 6
ATOM 10647 C C . ALA A 1 52 ? 2.116 -17.220 0.271 1.00 1.32 62 ALA A C 6
ATOM 10648 O O . ALA A 1 52 ? 1.701 -18.328 -0.061 1.00 1.69 62 ALA A O 6
ATOM 10655 N N . GLY A 1 53 ? 3.340 -16.788 -0.002 1.00 1.20 63 GLY A N 6
ATOM 10656 C CA . GLY A 1 53 ? 4.321 -17.660 -0.612 1.00 1.25 63 GLY A CA 6
ATOM 10657 C C . GLY A 1 53 ? 4.888 -18.650 0.383 1.00 1.40 63 GLY A C 6
ATOM 10658 O O . GLY A 1 53 ? 4.141 -19.308 1.107 1.00 1.99 63 GLY A O 6
ATOM 10662 N N . ALA A 1 54 ? 6.205 -18.737 0.439 1.00 1.55 64 ALA A N 6
ATOM 10663 C CA . ALA A 1 54 ? 6.871 -19.620 1.383 1.00 1.66 64 ALA A CA 6
ATOM 10664 C C . ALA A 1 54 ? 6.880 -19.008 2.779 1.00 1.67 64 ALA A C 6
ATOM 10665 O O . ALA A 1 54 ? 7.928 -18.594 3.271 1.00 1.74 64 ALA A O 6
ATOM 10672 N N . GLN A 1 55 ? 5.689 -18.918 3.382 1.00 1.68 65 GLN A N 6
ATOM 10673 C CA . GLN A 1 55 ? 5.507 -18.418 4.754 1.00 1.79 65 GLN A CA 6
ATOM 10674 C C . GLN A 1 55 ? 5.723 -16.906 4.855 1.00 1.70 65 GLN A C 6
ATOM 10675 O O . GLN A 1 55 ? 4.942 -16.206 5.497 1.00 1.80 65 GLN A O 6
ATOM 10689 N N . ASP A 1 56 ? 6.765 -16.401 4.205 1.00 1.62 66 ASP A N 6
ATOM 10690 C CA . ASP A 1 56 ? 7.082 -14.973 4.245 1.00 1.65 66 ASP A CA 6
ATOM 10691 C C . ASP A 1 56 ? 6.156 -14.162 3.340 1.00 1.49 66 ASP A C 6
ATOM 10692 O O . ASP A 1 56 ? 6.331 -12.956 3.171 1.00 1.59 66 ASP A O 6
ATOM 10701 N N . ARG A 1 57 ? 5.172 -14.854 2.765 1.00 1.32 67 ARG A N 6
ATOM 10702 C CA . ARG A 1 57 ? 4.103 -14.243 1.972 1.00 1.23 67 ARG A CA 6
ATOM 10703 C C . ARG A 1 57 ? 4.625 -13.552 0.715 1.00 1.18 67 ARG A C 6
ATOM 10704 O O . ARG A 1 57 ? 4.346 -12.380 0.488 1.00 1.31 67 ARG A O 6
ATOM 10725 N N . LYS A 1 58 ? 5.355 -14.280 -0.121 1.00 1.12 68 LYS A N 6
ATOM 10726 C CA . LYS A 1 58 ? 5.790 -13.729 -1.402 1.00 1.16 68 LYS A CA 6
ATOM 10727 C C . LYS A 1 58 ? 4.899 -14.243 -2.525 1.00 0.99 68 LYS A C 6
ATOM 10728 O O . LYS A 1 58 ? 5.375 -14.807 -3.508 1.00 1.10 68 LYS A O 6
ATOM 10747 N N . LYS A 1 59 ? 3.599 -14.063 -2.353 1.00 0.90 69 LYS A N 6
ATOM 10748 C CA . LYS A 1 59 ? 2.626 -14.450 -3.359 1.00 0.80 69 LYS A CA 6
ATOM 10749 C C . LYS A 1 59 ? 1.390 -13.566 -3.229 1.00 0.61 69 LYS A C 6
ATOM 10750 O O . LYS A 1 59 ? 0.361 -13.989 -2.702 1.00 0.61 69 LYS A O 6
ATOM 10769 N N . PRO A 1 60 ? 1.493 -12.306 -3.680 1.00 0.51 70 PRO A N 6
ATOM 10770 C CA . PRO A 1 60 ? 0.418 -11.321 -3.550 1.00 0.39 70 PRO A CA 6
ATOM 10771 C C . PRO A 1 60 ? -0.765 -11.603 -4.465 1.00 0.32 70 PRO A C 6
ATOM 10772 O O . PRO A 1 60 ? -0.635 -12.267 -5.492 1.00 0.40 70 PRO A O 6
ATOM 10783 N N . SER A 1 61 ? -1.918 -11.083 -4.076 1.00 0.28 71 SER A N 6
ATOM 10784 C CA . SER A 1 61 ? -3.141 -11.234 -4.847 1.00 0.31 71 SER A CA 6
ATOM 10785 C C . SER A 1 61 ? -3.303 -10.066 -5.818 1.00 0.28 71 SER A C 6
ATOM 10786 O O . SER A 1 61 ? -4.175 -10.077 -6.684 1.00 0.40 71 SER A O 6
ATOM 10794 N N . GLY A 1 62 ? -2.462 -9.058 -5.649 1.00 0.24 72 GLY A N 6
ATOM 10795 C CA . GLY A 1 62 ? -2.508 -7.883 -6.493 1.00 0.23 72 GLY A CA 6
ATOM 10796 C C . GLY A 1 62 ? -1.482 -6.862 -6.059 1.00 0.22 72 GLY A C 6
ATOM 10797 O O . GLY A 1 62 ? -0.763 -7.089 -5.082 1.00 0.26 72 GLY A O 6
ATOM 10801 N N . GLY A 1 63 ? -1.403 -5.745 -6.767 1.00 0.24 73 GLY A N 6
ATOM 10802 C CA . GLY A 1 63 ? -0.447 -4.719 -6.411 1.00 0.29 73 GLY A CA 6
ATOM 10803 C C . GLY A 1 63 ? 0.064 -3.948 -7.610 1.00 0.27 73 GLY A C 6
ATOM 10804 O O . GLY A 1 63 ? -0.368 -4.186 -8.742 1.00 0.40 73 GLY A O 6
ATOM 10808 N N . PHE A 1 64 ? 1.004 -3.041 -7.364 1.00 0.20 74 PHE A N 6
ATOM 10809 C CA . PHE A 1 64 ? 1.531 -2.163 -8.401 1.00 0.19 74 PHE A CA 6
ATOM 10810 C C . PHE A 1 64 ? 2.801 -1.463 -7.911 1.00 0.19 74 PHE A C 6
ATOM 10811 O O . PHE A 1 64 ? 3.021 -1.346 -6.703 1.00 0.19 74 PHE A O 6
ATOM 10828 N N . PRO A 1 65 ? 3.661 -1.004 -8.839 1.00 0.20 75 PRO A N 6
ATOM 10829 C CA . PRO A 1 65 ? 4.936 -0.360 -8.497 1.00 0.20 75 PRO A CA 6
ATOM 10830 C C . PRO A 1 65 ? 4.748 0.995 -7.820 1.00 0.19 75 PRO A C 6
ATOM 10831 O O . PRO A 1 65 ? 3.930 1.814 -8.244 1.00 0.20 75 PRO A O 6
ATOM 10842 N N . VAL A 1 66 ? 5.543 1.224 -6.779 1.00 0.19 76 VAL A N 6
ATOM 10843 C CA . VAL A 1 66 ? 5.468 2.442 -5.980 1.00 0.18 76 VAL A CA 6
ATOM 10844 C C . VAL A 1 66 ? 5.890 3.667 -6.785 1.00 0.19 76 VAL A C 6
ATOM 10845 O O . VAL A 1 66 ? 5.338 4.754 -6.625 1.00 0.19 76 VAL A O 6
ATOM 10858 N N . ASP A 1 67 ? 6.859 3.483 -7.665 1.00 0.21 77 ASP A N 6
ATOM 10859 C CA . ASP A 1 67 ? 7.343 4.572 -8.506 1.00 0.24 77 ASP A CA 6
ATOM 10860 C C . ASP A 1 67 ? 6.278 4.983 -9.528 1.00 0.23 77 ASP A C 6
ATOM 10861 O O . ASP A 1 67 ? 6.314 6.084 -10.079 1.00 0.30 77 ASP A O 6
ATOM 10870 N N . LYS A 1 68 ? 5.306 4.104 -9.743 1.00 0.19 78 LYS A N 6
ATOM 10871 C CA . LYS A 1 68 ? 4.269 4.329 -10.744 1.00 0.20 78 LYS A CA 6
ATOM 10872 C C . LYS A 1 68 ? 3.010 4.945 -10.134 1.00 0.17 78 LYS A C 6
ATOM 10873 O O . LYS A 1 68 ? 2.071 5.294 -10.851 1.00 0.18 78 LYS A O 6
ATOM 10892 N N . ILE A 1 69 ? 2.977 5.077 -8.814 1.00 0.18 79 ILE A N 6
ATOM 10893 C CA . ILE A 1 69 ? 1.859 5.741 -8.160 1.00 0.16 79 ILE A CA 6
ATOM 10894 C C . ILE A 1 69 ? 1.816 7.203 -8.589 1.00 0.18 79 ILE A C 6
ATOM 10895 O O . ILE A 1 69 ? 2.748 7.963 -8.322 1.00 0.26 79 ILE A O 6
ATOM 10911 N N . THR A 1 70 ? 0.748 7.595 -9.264 1.00 0.15 80 THR A N 6
ATOM 10912 C CA . THR A 1 70 ? 0.655 8.946 -9.780 1.00 0.18 80 THR A CA 6
ATOM 10913 C C . THR A 1 70 ? 0.174 9.909 -8.700 1.00 0.21 80 THR A C 6
ATOM 10914 O O . THR A 1 70 ? 0.590 11.067 -8.668 1.00 0.28 80 THR A O 6
ATOM 10925 N N . SER A 1 71 ? -0.689 9.430 -7.805 1.00 0.18 81 SER A N 6
ATOM 10926 C CA . SER A 1 71 ? -1.209 10.265 -6.730 1.00 0.21 81 SER A CA 6
ATOM 10927 C C . SER A 1 71 ? -1.759 9.423 -5.581 1.00 0.17 81 SER A C 6
ATOM 10928 O O . SER A 1 71 ? -2.527 8.483 -5.797 1.00 0.19 81 SER A O 6
ATOM 10936 N N . VAL A 1 72 ? -1.354 9.766 -4.367 1.00 0.20 82 VAL A N 6
ATOM 10937 C CA . VAL A 1 72 ? -1.924 9.186 -3.164 1.00 0.21 82 VAL A CA 6
ATOM 10938 C C . VAL A 1 72 ? -2.736 10.254 -2.454 1.00 0.21 82 VAL A C 6
ATOM 10939 O O . VAL A 1 72 ? -2.188 11.213 -1.907 1.00 0.24 82 VAL A O 6
ATOM 10952 N N . LYS A 1 73 ? -4.041 10.102 -2.514 1.00 0.21 83 LYS A N 6
ATOM 10953 C CA . LYS A 1 73 ? -4.954 11.122 -2.041 1.00 0.23 83 LYS A CA 6
ATOM 10954 C C . LYS A 1 73 ? -5.956 10.550 -1.050 1.00 0.22 83 LYS A C 6
ATOM 10955 O O . LYS A 1 73 ? -6.096 9.334 -0.903 1.00 0.21 83 LYS A O 6
ATOM 10974 N N . SER A 1 74 ? -6.642 11.439 -0.367 1.00 0.26 84 SER A N 6
ATOM 10975 C CA . SER A 1 74 ? -7.779 11.070 0.442 1.00 0.26 84 SER A CA 6
ATOM 10976 C C . SER A 1 74 ? -9.013 11.793 -0.092 1.00 0.29 84 SER A C 6
ATOM 10977 O O . SER A 1 74 ? -8.888 12.829 -0.750 1.00 0.32 84 SER A O 6
ATOM 10985 N N . GLN A 1 75 ? -10.190 11.230 0.144 1.00 0.30 85 GLN A N 6
ATOM 10986 C CA . GLN A 1 75 ? -11.439 11.781 -0.395 1.00 0.37 85 GLN A CA 6
ATOM 10987 C C . GLN A 1 75 ? -11.685 13.223 0.063 1.00 0.44 85 GLN A C 6
ATOM 10988 O O . GLN A 1 75 ? -10.905 13.778 0.838 1.00 0.47 85 GLN A O 6
ATOM 11002 N N . ALA A 1 76 ? -12.764 13.829 -0.416 1.00 0.52 86 ALA A N 6
ATOM 11003 C CA . ALA A 1 76 ? -13.065 15.219 -0.085 1.00 0.61 86 ALA A CA 6
ATOM 11004 C C . ALA A 1 76 ? -13.240 15.402 1.421 1.00 0.67 86 ALA A C 6
ATOM 11005 O O . ALA A 1 76 ? -12.678 16.325 2.009 1.00 0.72 86 ALA A O 6
ATOM 11012 N N . ASP A 1 77 ? -13.990 14.506 2.048 1.00 0.71 87 ASP A N 6
ATOM 11013 C CA . ASP A 1 77 ? -14.127 14.522 3.505 1.00 0.80 87 ASP A CA 6
ATOM 11014 C C . ASP A 1 77 ? -13.441 13.301 4.094 1.00 0.65 87 ASP A C 6
ATOM 11015 O O . ASP A 1 77 ? -13.040 13.300 5.256 1.00 0.69 87 ASP A O 6
ATOM 11024 N N . ASN A 1 78 ? -13.304 12.278 3.247 1.00 0.50 88 ASN A N 6
ATOM 11025 C CA . ASN A 1 78 ? -12.519 11.072 3.531 1.00 0.37 88 ASN A CA 6
ATOM 11026 C C . ASN A 1 78 ? -12.615 10.607 4.980 1.00 0.39 88 ASN A C 6
ATOM 11027 O O . ASN A 1 78 ? -11.602 10.436 5.650 1.00 0.44 88 ASN A O 6
ATOM 11038 N N . THR A 1 79 ? -13.827 10.384 5.461 1.00 0.43 89 THR A N 6
ATOM 11039 C CA . THR A 1 79 ? -14.001 9.870 6.806 1.00 0.48 89 THR A CA 6
ATOM 11040 C C . THR A 1 79 ? -13.245 8.556 6.961 1.00 0.43 89 THR A C 6
ATOM 11041 O O . THR A 1 79 ? -12.279 8.467 7.716 1.00 0.48 89 THR A O 6
ATOM 11052 N N . LYS A 1 80 ? -13.701 7.531 6.256 1.00 0.38 90 LYS A N 6
ATOM 11053 C CA . LYS A 1 80 ? -12.997 6.263 6.229 1.00 0.35 90 LYS A CA 6
ATOM 11054 C C . LYS A 1 80 ? -12.445 5.939 4.836 1.00 0.29 90 LYS A C 6
ATOM 11055 O O . LYS A 1 80 ? -11.856 4.882 4.632 1.00 0.32 90 LYS A O 6
ATOM 11074 N N . VAL A 1 81 ? -12.591 6.864 3.890 1.00 0.27 91 VAL A N 6
ATOM 11075 C CA . VAL A 1 81 ? -12.292 6.567 2.489 1.00 0.25 91 VAL A CA 6
ATOM 11076 C C . VAL A 1 81 ? -10.952 7.161 2.031 1.00 0.22 91 VAL A C 6
ATOM 11077 O O . VAL A 1 81 ? -10.647 8.322 2.304 1.00 0.31 91 VAL A O 6
ATOM 11090 N N . LEU A 1 82 ? -10.167 6.350 1.327 1.00 0.20 92 LEU A N 6
ATOM 11091 C CA . LEU A 1 82 ? -8.911 6.785 0.705 1.00 0.17 92 LEU A CA 6
ATOM 11092 C C . LEU A 1 82 ? -9.027 6.695 -0.813 1.00 0.17 92 LEU A C 6
ATOM 11093 O O . LEU A 1 82 ? -9.813 5.908 -1.319 1.00 0.19 92 LEU A O 6
ATOM 11109 N N . VAL A 1 83 ? -8.286 7.523 -1.538 1.00 0.17 93 VAL A N 6
ATOM 11110 C CA . VAL A 1 83 ? -8.297 7.467 -2.997 1.00 0.18 93 VAL A CA 6
ATOM 11111 C C . VAL A 1 83 ? -6.872 7.519 -3.560 1.00 0.17 93 VAL A C 6
ATOM 11112 O O . VAL A 1 83 ? -6.198 8.543 -3.509 1.00 0.19 93 VAL A O 6
ATOM 11125 N N . ILE A 1 84 ? -6.420 6.395 -4.099 1.00 0.16 94 ILE A N 6
ATOM 11126 C CA . ILE A 1 84 ? -5.061 6.277 -4.619 1.00 0.15 94 ILE A CA 6
ATOM 11127 C C . ILE A 1 84 ? -5.088 5.908 -6.099 1.00 0.15 94 ILE A C 6
ATOM 11128 O O . ILE A 1 84 ? -5.694 4.911 -6.482 1.00 0.17 94 ILE A O 6
ATOM 11144 N N . THR A 1 85 ? -4.427 6.705 -6.924 1.00 0.14 95 THR A N 6
ATOM 11145 C CA . THR A 1 85 ? -4.399 6.460 -8.357 1.00 0.13 95 THR A CA 6
ATOM 11146 C C . THR A 1 85 ? -2.980 6.124 -8.816 1.00 0.11 95 THR A C 6
ATOM 11147 O O . THR A 1 85 ? -2.002 6.692 -8.319 1.00 0.12 95 THR A O 6
ATOM 11158 N N . VAL A 1 86 ? -2.868 5.201 -9.761 1.00 0.11 96 VAL A N 6
ATOM 11159 C CA . VAL A 1 86 ? -1.580 4.801 -10.298 1.00 0.10 96 VAL A CA 6
ATOM 11160 C C . VAL A 1 86 ? -1.510 5.061 -11.804 1.00 0.11 96 VAL A C 6
ATOM 11161 O O . VAL A 1 86 ? -2.502 4.895 -12.515 1.00 0.14 96 VAL A O 6
ATOM 11174 N N . ASN A 1 87 ? -0.338 5.483 -12.277 1.00 0.14 97 ASN A N 6
ATOM 11175 C CA . ASN A 1 87 ? -0.138 5.794 -13.688 1.00 0.23 97 ASN A CA 6
ATOM 11176 C C . ASN A 1 87 ? 0.919 4.871 -14.293 1.00 0.34 97 ASN A C 6
ATOM 11177 O O . ASN A 1 87 ? 1.919 4.577 -13.641 1.00 0.81 97 ASN A O 6
ATOM 11188 N N . ASN A 1 88 ? 0.663 4.439 -15.538 1.00 0.42 98 ASN A N 6
ATOM 11189 C CA . ASN A 1 88 ? 1.507 3.503 -16.316 1.00 0.43 98 ASN A CA 6
ATOM 11190 C C . ASN A 1 88 ? 0.934 2.073 -16.289 1.00 0.38 98 ASN A C 6
ATOM 11191 O O . ASN A 1 88 ? 0.668 1.514 -17.354 1.00 0.43 98 ASN A O 6
ATOM 11202 N N . PRO A 1 89 ? 0.745 1.427 -15.110 1.00 0.35 99 PRO A N 6
ATOM 11203 C CA . PRO A 1 89 ? -0.123 0.245 -15.013 1.00 0.34 99 PRO A CA 6
ATOM 11204 C C . PRO A 1 89 ? -1.546 0.569 -15.459 1.00 0.30 99 PRO A C 6
ATOM 11205 O O . PRO A 1 89 ? -1.882 1.736 -15.676 1.00 0.29 99 PRO A O 6
ATOM 11216 N N . GLN A 1 90 ? -2.376 -0.457 -15.595 1.00 0.34 100 GLN A N 6
ATOM 11217 C CA . GLN A 1 90 ? -3.755 -0.272 -16.034 1.00 0.36 100 GLN A CA 6
ATOM 11218 C C . GLN A 1 90 ? -4.487 0.620 -15.039 1.00 0.32 100 GLN A C 6
ATOM 11219 O O . GLN A 1 90 ? -4.651 0.251 -13.874 1.00 0.31 100 GLN A O 6
ATOM 11233 N N . PRO A 1 91 ? -4.917 1.813 -15.496 1.00 0.36 101 PRO A N 6
ATOM 11234 C CA . PRO A 1 91 ? -5.496 2.847 -14.633 1.00 0.35 101 PRO A CA 6
ATOM 11235 C C . PRO A 1 91 ? -6.523 2.302 -13.657 1.00 0.32 101 PRO A C 6
ATOM 11236 O O . PRO A 1 91 ? -7.594 1.833 -14.051 1.00 0.39 101 PRO A O 6
ATOM 11247 N N . THR A 1 92 ? -6.174 2.352 -12.384 1.00 0.26 102 THR A N 6
ATOM 11248 C CA . THR A 1 92 ? -7.054 1.911 -11.326 1.00 0.25 102 THR A CA 6
ATOM 11249 C C . THR A 1 92 ? -6.873 2.818 -10.116 1.00 0.21 102 THR A C 6
ATOM 11250 O O . THR A 1 92 ? -5.753 3.225 -9.800 1.00 0.22 102 THR A O 6
ATOM 11261 N N . THR A 1 93 ? -7.967 3.148 -9.457 1.00 0.21 103 THR A N 6
ATOM 11262 C CA . THR A 1 93 ? -7.916 3.995 -8.284 1.00 0.19 103 THR A CA 6
ATOM 11263 C C . THR A 1 93 ? -8.396 3.221 -7.066 1.00 0.20 103 THR A C 6
ATOM 11264 O O . THR A 1 93 ? -9.578 2.923 -6.925 1.00 0.28 103 THR A O 6
ATOM 11275 N N . TYR A 1 94 ? -7.462 2.897 -6.192 1.00 0.17 104 TYR A N 6
ATOM 11276 C CA . TYR A 1 94 ? -7.727 2.023 -5.067 1.00 0.18 104 TYR A CA 6
ATOM 11277 C C . TYR A 1 94 ? -8.189 2.818 -3.858 1.00 0.19 104 TYR A C 6
ATOM 11278 O O . TYR A 1 94 ? -7.505 3.737 -3.407 1.00 0.20 104 TYR A O 6
ATOM 11296 N N . ASN A 1 95 ? -9.361 2.476 -3.350 1.00 0.18 105 ASN A N 6
ATOM 11297 C CA . ASN A 1 95 ? -9.882 3.120 -2.154 1.00 0.18 105 ASN A CA 6
ATOM 11298 C C . ASN A 1 95 ? -9.639 2.230 -0.952 1.00 0.17 105 ASN A C 6
ATOM 11299 O O . ASN A 1 95 ? -10.337 1.235 -0.763 1.00 0.16 105 ASN A O 6
ATOM 11310 N N . PHE A 1 96 ? -8.649 2.577 -0.145 1.00 0.18 106 PHE A N 6
ATOM 11311 C CA . PHE A 1 96 ? -8.367 1.811 1.056 1.00 0.17 106 PHE A CA 6
ATOM 11312 C C . PHE A 1 96 ? -9.262 2.304 2.183 1.00 0.19 106 PHE A C 6
ATOM 11313 O O . PHE A 1 96 ? -9.105 3.420 2.677 1.00 0.23 106 PHE A O 6
ATOM 11330 N N . THR A 1 97 ? -10.215 1.475 2.566 1.00 0.17 107 THR A N 6
ATOM 11331 C CA . THR A 1 97 ? -11.176 1.836 3.587 1.00 0.21 107 THR A CA 6
ATOM 11332 C C . THR A 1 97 ? -11.135 0.844 4.740 1.00 0.20 107 THR A C 6
ATOM 11333 O O . THR A 1 97 ? -11.028 -0.355 4.524 1.00 0.22 107 THR A O 6
ATOM 11344 N N . PHE A 1 98 ? -11.202 1.335 5.963 1.00 0.28 108 PHE A N 6
ATOM 11345 C CA . PHE A 1 98 ? -11.270 0.457 7.115 1.00 0.26 108 PHE A CA 6
ATOM 11346 C C . PHE A 1 98 ? -12.221 1.034 8.148 1.00 0.27 108 PHE A C 6
ATOM 11347 O O . PHE A 1 98 ? -12.574 2.213 8.080 1.00 0.33 108 PHE A O 6
ATOM 11364 N N . LYS A 1 99 ? -12.616 0.208 9.108 1.00 0.25 109 LYS A N 6
ATOM 11365 C CA . LYS A 1 99 ? -13.538 0.617 10.158 1.00 0.26 109 LYS A CA 6
ATOM 11366 C C . LYS A 1 99 ? -12.890 1.678 11.045 1.00 0.27 109 LYS A C 6
ATOM 11367 O O . LYS A 1 99 ? -13.573 2.502 11.653 1.00 0.33 109 LYS A O 6
ATOM 11386 N N . SER A 1 100 ? -11.568 1.658 11.092 1.00 0.28 110 SER A N 6
ATOM 11387 C CA . SER A 1 100 ? -10.810 2.621 11.863 1.00 0.32 110 SER A CA 6
ATOM 11388 C C . SER A 1 100 ? -10.296 3.737 10.953 1.00 0.41 110 SER A C 6
ATOM 11389 O O . SER A 1 100 ? -9.428 3.499 10.110 1.00 0.50 110 SER A O 6
ATOM 11397 N N . PRO A 1 101 ? -10.844 4.963 11.082 1.00 0.48 111 PRO A N 6
ATOM 11398 C CA . PRO A 1 101 ? -10.329 6.139 10.381 1.00 0.59 111 PRO A CA 6
ATOM 11399 C C . PRO A 1 101 ? -8.821 6.304 10.576 1.00 0.67 111 PRO A C 6
ATOM 11400 O O . PRO A 1 101 ? -8.101 6.628 9.634 1.00 1.09 111 PRO A O 6
ATOM 11411 N N . GLY A 1 102 ? -8.343 6.039 11.782 1.00 0.44 112 GLY A N 6
ATOM 11412 C CA . GLY A 1 102 ? -6.924 6.166 12.057 1.00 0.49 112 GLY A CA 6
ATOM 11413 C C . GLY A 1 102 ? -6.093 5.159 11.285 1.00 0.46 112 GLY A C 6
ATOM 11414 O O . GLY A 1 102 ? -4.959 5.445 10.897 1.00 0.63 112 GLY A O 6
ATOM 11418 N N . GLU A 1 103 ? -6.669 3.987 11.043 1.00 0.32 113 GLU A N 6
ATOM 11419 C CA . GLU A 1 103 ? -5.969 2.906 10.361 1.00 0.30 113 GLU A CA 6
ATOM 11420 C C . GLU A 1 103 ? -5.593 3.297 8.933 1.00 0.31 113 GLU A C 6
ATOM 11421 O O . GLU A 1 103 ? -4.430 3.201 8.534 1.00 0.34 113 GLU A O 6
ATOM 11433 N N . ARG A 1 104 ? -6.575 3.757 8.169 1.00 0.35 114 ARG A N 6
ATOM 11434 C CA . ARG A 1 104 ? -6.334 4.086 6.771 1.00 0.43 114 ARG A CA 6
ATOM 11435 C C . ARG A 1 104 ? -5.511 5.361 6.648 1.00 0.38 114 ARG A C 6
ATOM 11436 O O . ARG A 1 104 ? -4.683 5.480 5.751 1.00 0.40 114 ARG A O 6
ATOM 11457 N N . GLU A 1 105 ? -5.743 6.319 7.543 1.00 0.42 115 GLU A N 6
ATOM 11458 C CA . GLU A 1 105 ? -4.926 7.530 7.573 1.00 0.48 115 GLU A CA 6
ATOM 11459 C C . GLU A 1 105 ? -3.456 7.184 7.772 1.00 0.37 115 GLU A C 6
ATOM 11460 O O . GLU A 1 105 ? -2.586 7.763 7.124 1.00 0.40 115 GLU A O 6
ATOM 11472 N N . SER A 1 106 ? -3.187 6.225 8.657 1.00 0.33 116 SER A N 6
ATOM 11473 C CA . SER A 1 106 ? -1.824 5.757 8.874 1.00 0.36 116 SER A CA 6
ATOM 11474 C C . SER A 1 106 ? -1.235 5.215 7.575 1.00 0.31 116 SER A C 6
ATOM 11475 O O . SER A 1 106 ? -0.045 5.355 7.318 1.00 0.38 116 SER A O 6
ATOM 11483 N N . TRP A 1 107 ? -2.083 4.612 6.752 1.00 0.25 117 TRP A N 6
ATOM 11484 C CA . TRP A 1 107 ? -1.650 4.086 5.466 1.00 0.24 117 TRP A CA 6
ATOM 11485 C C . TRP A 1 107 ? -1.369 5.236 4.504 1.00 0.21 117 TRP A C 6
ATOM 11486 O O . TRP A 1 107 ? -0.313 5.297 3.878 1.00 0.23 117 TRP A O 6
ATOM 11507 N N . GLN A 1 108 ? -2.333 6.148 4.430 1.00 0.20 118 GLN A N 6
ATOM 11508 C CA . GLN A 1 108 ? -2.292 7.303 3.535 1.00 0.19 118 GLN A CA 6
ATOM 11509 C C . GLN A 1 108 ? -0.985 8.088 3.666 1.00 0.18 118 GLN A C 6
ATOM 11510 O O . GLN A 1 108 ? -0.330 8.386 2.669 1.00 0.21 118 GLN A O 6
ATOM 11524 N N . GLU A 1 109 ? -0.609 8.423 4.888 1.00 0.19 119 GLU A N 6
ATOM 11525 C CA . GLU A 1 109 ? 0.596 9.209 5.121 1.00 0.22 119 GLU A CA 6
ATOM 11526 C C . GLU A 1 109 ? 1.865 8.372 4.930 1.00 0.20 119 GLU A C 6
ATOM 11527 O O . GLU A 1 109 ? 2.839 8.830 4.328 1.00 0.26 119 GLU A O 6
ATOM 11539 N N . GLN A 1 110 ? 1.840 7.141 5.422 1.00 0.17 120 GLN A N 6
ATOM 11540 C CA . GLN A 1 110 ? 3.022 6.290 5.430 1.00 0.18 120 GLN A CA 6
ATOM 11541 C C . GLN A 1 110 ? 3.434 5.863 4.033 1.00 0.17 120 GLN A C 6
ATOM 11542 O O . GLN A 1 110 ? 4.626 5.795 3.728 1.00 0.18 120 GLN A O 6
ATOM 11556 N N . ILE A 1 111 ? 2.457 5.578 3.186 1.00 0.17 121 ILE A N 6
ATOM 11557 C CA . ILE A 1 111 ? 2.744 5.151 1.829 1.00 0.18 121 ILE A CA 6
ATOM 11558 C C . ILE A 1 111 ? 3.472 6.254 1.066 1.00 0.21 121 ILE A C 6
ATOM 11559 O O . ILE A 1 111 ? 4.404 5.983 0.313 1.00 0.21 121 ILE A O 6
ATOM 11575 N N . GLN A 1 112 ? 3.082 7.499 1.314 1.00 0.26 122 GLN A N 6
ATOM 11576 C CA . GLN A 1 112 ? 3.685 8.637 0.630 1.00 0.33 122 GLN A CA 6
ATOM 11577 C C . GLN A 1 112 ? 5.129 8.817 1.071 1.00 0.27 122 GLN A C 6
ATOM 11578 O O . GLN A 1 112 ? 6.006 9.123 0.262 1.00 0.26 122 GLN A O 6
ATOM 11592 N N . SER A 1 113 ? 5.367 8.603 2.357 1.00 0.27 123 SER A N 6
ATOM 11593 C CA . SER A 1 113 ? 6.708 8.670 2.911 1.00 0.26 123 SER A CA 6
ATOM 11594 C C . SER A 1 113 ? 7.594 7.603 2.270 1.00 0.20 123 SER A C 6
ATOM 11595 O O . SER A 1 113 ? 8.769 7.838 1.989 1.00 0.23 123 SER A O 6
ATOM 11603 N N . LEU A 1 114 ? 7.009 6.435 2.026 1.00 0.16 124 LEU A N 6
ATOM 11604 C CA . LEU A 1 114 ? 7.712 5.335 1.377 1.00 0.13 124 LEU A CA 6
ATOM 11605 C C . LEU A 1 114 ? 8.005 5.681 -0.084 1.00 0.14 124 LEU A C 6
ATOM 11606 O O . LEU A 1 114 ? 9.137 5.530 -0.548 1.00 0.17 124 LEU A O 6
ATOM 11622 N N . MET A 1 115 ? 6.987 6.169 -0.788 1.00 0.15 125 MET A N 6
ATOM 11623 C CA . MET A 1 115 ? 7.114 6.524 -2.202 1.00 0.18 125 MET A CA 6
ATOM 11624 C C . MET A 1 115 ? 8.271 7.472 -2.434 1.00 0.20 125 MET A C 6
ATOM 11625 O O . MET A 1 115 ? 9.147 7.205 -3.246 1.00 0.24 125 MET A O 6
ATOM 11639 N N . LYS A 1 116 ? 8.291 8.559 -1.685 1.00 0.20 126 LYS A N 6
ATOM 11640 C CA . LYS A 1 116 ? 9.294 9.595 -1.873 1.00 0.26 126 LYS A CA 6
ATOM 11641 C C . LYS A 1 116 ? 10.649 9.151 -1.351 1.00 0.29 126 LYS A C 6
ATOM 11642 O O . LYS A 1 116 ? 11.676 9.612 -1.830 1.00 0.41 126 LYS A O 6
ATOM 11661 N N . PHE A 1 117 ? 10.653 8.252 -0.381 1.00 0.25 127 PHE A N 6
ATOM 11662 C CA . PHE A 1 117 ? 11.902 7.740 0.158 1.00 0.30 127 PHE A CA 6
ATOM 11663 C C . PHE A 1 117 ? 12.716 7.070 -0.943 1.00 0.35 127 PHE A C 6
ATOM 11664 O O . PHE A 1 117 ? 13.930 7.262 -1.037 1.00 0.43 127 PHE A O 6
ATOM 11681 N N . MET A 1 118 ? 12.046 6.300 -1.786 1.00 0.36 128 MET A N 6
ATOM 11682 C CA . MET A 1 118 ? 12.713 5.663 -2.910 1.00 0.46 128 MET A CA 6
ATOM 11683 C C . MET A 1 118 ? 12.634 6.536 -4.161 1.00 0.47 128 MET A C 6
ATOM 11684 O O . MET A 1 118 ? 13.434 6.376 -5.082 1.00 0.57 128 MET A O 6
ATOM 11698 N N . SER A 1 119 ? 11.676 7.458 -4.195 1.00 0.46 129 SER A N 6
ATOM 11699 C CA . SER A 1 119 ? 11.526 8.346 -5.339 1.00 0.56 129 SER A CA 6
ATOM 11700 C C . SER A 1 119 ? 12.621 9.397 -5.358 1.00 0.62 129 SER A C 6
ATOM 11701 O O . SER A 1 119 ? 13.207 9.693 -6.403 1.00 0.91 129 SER A O 6
ATOM 11709 N N . MET A 1 120 ? 12.895 9.946 -4.193 1.00 0.61 130 MET A N 6
ATOM 11710 C CA . MET A 1 120 ? 13.904 10.974 -4.043 1.00 0.70 130 MET A CA 6
ATOM 11711 C C . MET A 1 120 ? 15.288 10.345 -4.063 1.00 0.96 130 MET A C 6
ATOM 11712 O O . MET A 1 120 ? 15.623 9.532 -3.199 1.00 1.30 130 MET A O 6
ATOM 11726 N N . LYS A 1 121 ? 16.079 10.706 -5.055 1.00 1.29 131 LYS A N 6
ATOM 11727 C CA . LYS A 1 121 ? 17.413 10.150 -5.204 1.00 1.78 131 LYS A CA 6
ATOM 11728 C C . LYS A 1 121 ? 18.418 10.998 -4.439 1.00 2.07 131 LYS A C 6
ATOM 11729 O O . LYS A 1 121 ? 18.834 12.045 -4.972 1.00 2.37 131 LYS A O 6
ATOM 11749 N N . SER A 1 1 ? 24.935 2.735 1.600 1.00 1.07 11 SER A N 7
ATOM 11750 C CA . SER A 1 1 ? 24.450 2.183 0.320 1.00 1.09 11 SER A CA 7
ATOM 11751 C C . SER A 1 1 ? 22.982 2.537 0.129 1.00 0.93 11 SER A C 7
ATOM 11752 O O . SER A 1 1 ? 22.138 2.201 0.959 1.00 0.81 11 SER A O 7
ATOM 11762 N N . ALA A 1 2 ? 22.696 3.225 -0.976 1.00 0.96 12 ALA A N 7
ATOM 11763 C CA . ALA A 1 2 ? 21.353 3.709 -1.276 1.00 0.88 12 ALA A CA 7
ATOM 11764 C C . ALA A 1 2 ? 20.358 2.566 -1.378 1.00 0.77 12 ALA A C 7
ATOM 11765 O O . ALA A 1 2 ? 19.232 2.665 -0.894 1.00 0.67 12 ALA A O 7
ATOM 11772 N N . SER A 1 3 ? 20.771 1.491 -2.029 1.00 0.87 13 SER A N 7
ATOM 11773 C CA . SER A 1 3 ? 19.938 0.328 -2.187 1.00 0.84 13 SER A CA 7
ATOM 11774 C C . SER A 1 3 ? 19.736 -0.386 -0.851 1.00 0.73 13 SER A C 7
ATOM 11775 O O . SER A 1 3 ? 18.610 -0.717 -0.479 1.00 0.63 13 SER A O 7
ATOM 11783 N N . ASP A 1 4 ? 20.826 -0.581 -0.116 1.00 0.79 14 ASP A N 7
ATOM 11784 C CA . ASP A 1 4 ? 20.777 -1.300 1.157 1.00 0.78 14 ASP A CA 7
ATOM 11785 C C . ASP A 1 4 ? 19.982 -0.535 2.204 1.00 0.63 14 ASP A C 7
ATOM 11786 O O . ASP A 1 4 ? 19.133 -1.111 2.888 1.00 0.59 14 ASP A O 7
ATOM 11795 N N . ILE A 1 5 ? 20.247 0.762 2.329 1.00 0.59 15 ILE A N 7
ATOM 11796 C CA . ILE A 1 5 ? 19.549 1.579 3.309 1.00 0.50 15 ILE A CA 7
ATOM 11797 C C . ILE A 1 5 ? 18.057 1.620 2.994 1.00 0.39 15 ILE A C 7
ATOM 11798 O O . ILE A 1 5 ? 17.222 1.635 3.895 1.00 0.35 15 ILE A O 7
ATOM 11814 N N . ARG A 1 6 ? 17.726 1.636 1.712 1.00 0.40 16 ARG A N 7
ATOM 11815 C CA . ARG A 1 6 ? 16.343 1.620 1.297 1.00 0.34 16 ARG A CA 7
ATOM 11816 C C . ARG A 1 6 ? 15.683 0.325 1.720 1.00 0.29 16 ARG A C 7
ATOM 11817 O O . ARG A 1 6 ? 14.619 0.347 2.316 1.00 0.24 16 ARG A O 7
ATOM 11838 N N . MET A 1 7 ? 16.332 -0.796 1.442 1.00 0.34 17 MET A N 7
ATOM 11839 C CA . MET A 1 7 ? 15.773 -2.099 1.778 1.00 0.35 17 MET A CA 7
ATOM 11840 C C . MET A 1 7 ? 15.447 -2.196 3.266 1.00 0.31 17 MET A C 7
ATOM 11841 O O . MET A 1 7 ? 14.426 -2.768 3.648 1.00 0.31 17 MET A O 7
ATOM 11855 N N . LYS A 1 8 ? 16.305 -1.637 4.108 1.00 0.31 18 LYS A N 7
ATOM 11856 C CA . LYS A 1 8 ? 16.045 -1.647 5.539 1.00 0.32 18 LYS A CA 7
ATOM 11857 C C . LYS A 1 8 ? 14.977 -0.621 5.899 1.00 0.28 18 LYS A C 7
ATOM 11858 O O . LYS A 1 8 ? 14.203 -0.827 6.816 1.00 0.31 18 LYS A O 7
ATOM 11877 N N . LYS A 1 9 ? 14.951 0.495 5.190 1.00 0.25 19 LYS A N 7
ATOM 11878 C CA . LYS A 1 9 ? 13.993 1.552 5.482 1.00 0.24 19 LYS A CA 7
ATOM 11879 C C . LYS A 1 9 ? 12.597 1.186 4.991 1.00 0.19 19 LYS A C 7
ATOM 11880 O O . LYS A 1 9 ? 11.604 1.453 5.665 1.00 0.22 19 LYS A O 7
ATOM 11899 N N . VAL A 1 10 ? 12.527 0.568 3.824 1.00 0.16 20 VAL A N 7
ATOM 11900 C CA . VAL A 1 10 ? 11.254 0.154 3.256 1.00 0.15 20 VAL A CA 7
ATOM 11901 C C . VAL A 1 10 ? 10.601 -0.917 4.111 1.00 0.17 20 VAL A C 7
ATOM 11902 O O . VAL A 1 10 ? 9.385 -0.989 4.176 1.00 0.19 20 VAL A O 7
ATOM 11915 N N . MET A 1 11 ? 11.405 -1.758 4.765 1.00 0.19 21 MET A N 7
ATOM 11916 C CA . MET A 1 11 ? 10.859 -2.793 5.628 1.00 0.25 21 MET A CA 7
ATOM 11917 C C . MET A 1 11 ? 10.275 -2.165 6.891 1.00 0.25 21 MET A C 7
ATOM 11918 O O . MET A 1 11 ? 9.338 -2.695 7.486 1.00 0.27 21 MET A O 7
ATOM 11932 N N . GLN A 1 12 ? 10.833 -1.026 7.283 1.00 0.26 22 GLN A N 7
ATOM 11933 C CA . GLN A 1 12 ? 10.275 -0.227 8.374 1.00 0.29 22 GLN A CA 7
ATOM 11934 C C . GLN A 1 12 ? 8.919 0.317 7.947 1.00 0.26 22 GLN A C 7
ATOM 11935 O O . GLN A 1 12 ? 7.924 0.179 8.660 1.00 0.31 22 GLN A O 7
ATOM 11949 N N . TYR A 1 13 ? 8.893 0.920 6.759 1.00 0.20 23 TYR A N 7
ATOM 11950 C CA . TYR A 1 13 ? 7.653 1.408 6.170 1.00 0.19 23 TYR A CA 7
ATOM 11951 C C . TYR A 1 13 ? 6.690 0.254 5.935 1.00 0.17 23 TYR A C 7
ATOM 11952 O O . TYR A 1 13 ? 5.478 0.421 6.005 1.00 0.18 23 TYR A O 7
ATOM 11970 N N . ARG A 1 14 ? 7.251 -0.916 5.662 1.00 0.17 24 ARG A N 7
ATOM 11971 C CA . ARG A 1 14 ? 6.473 -2.104 5.349 1.00 0.17 24 ARG A CA 7
ATOM 11972 C C . ARG A 1 14 ? 5.572 -2.481 6.510 1.00 0.17 24 ARG A C 7
ATOM 11973 O O . ARG A 1 14 ? 4.439 -2.885 6.304 1.00 0.19 24 ARG A O 7
ATOM 11994 N N . ARG A 1 15 ? 6.069 -2.335 7.730 1.00 0.18 25 ARG A N 7
ATOM 11995 C CA . ARG A 1 15 ? 5.258 -2.612 8.911 1.00 0.18 25 ARG A CA 7
ATOM 11996 C C . ARG A 1 15 ? 4.092 -1.632 8.997 1.00 0.17 25 ARG A C 7
ATOM 11997 O O . ARG A 1 15 ? 3.002 -1.979 9.452 1.00 0.20 25 ARG A O 7
ATOM 12018 N N . ALA A 1 16 ? 4.326 -0.414 8.534 1.00 0.17 26 ALA A N 7
ATOM 12019 C CA . ALA A 1 16 ? 3.308 0.626 8.555 1.00 0.19 26 ALA A CA 7
ATOM 12020 C C . ALA A 1 16 ? 2.393 0.524 7.340 1.00 0.19 26 ALA A C 7
ATOM 12021 O O . ALA A 1 16 ? 1.326 1.133 7.296 1.00 0.28 26 ALA A O 7
ATOM 12028 N N . LEU A 1 17 ? 2.835 -0.227 6.349 1.00 0.15 27 LEU A N 7
ATOM 12029 C CA . LEU A 1 17 ? 2.046 -0.459 5.149 1.00 0.15 27 LEU A CA 7
ATOM 12030 C C . LEU A 1 17 ? 1.358 -1.817 5.213 1.00 0.17 27 LEU A C 7
ATOM 12031 O O . LEU A 1 17 ? 0.452 -2.097 4.437 1.00 0.21 27 LEU A O 7
ATOM 12047 N N . THR A 1 18 ? 1.785 -2.656 6.144 1.00 0.17 28 THR A N 7
ATOM 12048 C CA . THR A 1 18 ? 1.138 -3.938 6.354 1.00 0.15 28 THR A CA 7
ATOM 12049 C C . THR A 1 18 ? -0.084 -3.753 7.245 1.00 0.17 28 THR A C 7
ATOM 12050 O O . THR A 1 18 ? 0.033 -3.589 8.461 1.00 0.19 28 THR A O 7
ATOM 12061 N N . LYS A 1 19 ? -1.253 -3.805 6.632 1.00 0.17 29 LYS A N 7
ATOM 12062 C CA . LYS A 1 19 ? -2.508 -3.528 7.317 1.00 0.22 29 LYS A CA 7
ATOM 12063 C C . LYS A 1 19 ? -3.621 -4.365 6.726 1.00 0.19 29 LYS A C 7
ATOM 12064 O O . LYS A 1 19 ? -3.484 -4.920 5.640 1.00 0.18 29 LYS A O 7
ATOM 12083 N N . VAL A 1 20 ? -4.721 -4.444 7.442 1.00 0.22 30 VAL A N 7
ATOM 12084 C CA . VAL A 1 20 ? -5.929 -5.041 6.910 1.00 0.22 30 VAL A CA 7
ATOM 12085 C C . VAL A 1 20 ? -6.897 -3.929 6.529 1.00 0.19 30 VAL A C 7
ATOM 12086 O O . VAL A 1 20 ? -7.168 -3.033 7.329 1.00 0.23 30 VAL A O 7
ATOM 12099 N N . VAL A 1 21 ? -7.380 -3.961 5.300 1.00 0.16 31 VAL A N 7
ATOM 12100 C CA . VAL A 1 21 ? -8.185 -2.873 4.771 1.00 0.15 31 VAL A CA 7
ATOM 12101 C C . VAL A 1 21 ? -9.153 -3.397 3.714 1.00 0.15 31 VAL A C 7
ATOM 12102 O O . VAL A 1 21 ? -8.961 -4.472 3.171 1.00 0.18 31 VAL A O 7
ATOM 12115 N N . LYS A 1 22 ? -10.197 -2.653 3.431 1.00 0.14 32 LYS A N 7
ATOM 12116 C CA . LYS A 1 22 ? -11.188 -3.091 2.471 1.00 0.13 32 LYS A CA 7
ATOM 12117 C C . LYS A 1 22 ? -11.164 -2.191 1.243 1.00 0.12 32 LYS A C 7
ATOM 12118 O O . LYS A 1 22 ? -11.289 -0.972 1.350 1.00 0.14 32 LYS A O 7
ATOM 12137 N N . LEU A 1 23 ? -10.990 -2.800 0.080 1.00 0.12 33 LEU A N 7
ATOM 12138 C CA . LEU A 1 23 ? -10.907 -2.055 -1.168 1.00 0.13 33 LEU A CA 7
ATOM 12139 C C . LEU A 1 23 ? -12.274 -1.885 -1.798 1.00 0.14 33 LEU A C 7
ATOM 12140 O O . LEU A 1 23 ? -13.109 -2.787 -1.745 1.00 0.16 33 LEU A O 7
ATOM 12156 N N . LYS A 1 24 ? -12.493 -0.721 -2.392 1.00 0.15 34 LYS A N 7
ATOM 12157 C CA . LYS A 1 24 ? -13.754 -0.431 -3.073 1.00 0.19 34 LYS A CA 7
ATOM 12158 C C . LYS A 1 24 ? -13.495 0.424 -4.297 1.00 0.21 34 LYS A C 7
ATOM 12159 O O . LYS A 1 24 ? -13.195 1.611 -4.171 1.00 0.23 34 LYS A O 7
ATOM 12178 N N . THR A 1 25 ? -13.594 -0.164 -5.471 1.00 0.23 35 THR A N 7
ATOM 12179 C CA . THR A 1 25 ? -13.392 0.580 -6.701 1.00 0.26 35 THR A CA 7
ATOM 12180 C C . THR A 1 25 ? -13.816 -0.259 -7.914 1.00 0.28 35 THR A C 7
ATOM 12181 O O . THR A 1 25 ? -14.469 -1.291 -7.750 1.00 0.28 35 THR A O 7
ATOM 12192 N N . HIS A 1 26 ? -13.440 0.172 -9.117 1.00 0.33 36 HIS A N 7
ATOM 12193 C CA . HIS A 1 26 ? -13.760 -0.562 -10.343 1.00 0.38 36 HIS A CA 7
ATOM 12194 C C . HIS A 1 26 ? -13.013 -1.893 -10.369 1.00 0.34 36 HIS A C 7
ATOM 12195 O O . HIS A 1 26 ? -13.307 -2.782 -11.171 1.00 0.37 36 HIS A O 7
ATOM 12210 N N . LEU A 1 27 ? -12.030 -2.001 -9.489 1.00 0.32 37 LEU A N 7
ATOM 12211 C CA . LEU A 1 27 ? -11.316 -3.246 -9.257 1.00 0.33 37 LEU A CA 7
ATOM 12212 C C . LEU A 1 27 ? -12.276 -4.271 -8.657 1.00 0.31 37 LEU A C 7
ATOM 12213 O O . LEU A 1 27 ? -12.587 -5.287 -9.278 1.00 0.36 37 LEU A O 7
ATOM 12229 N N . PHE A 1 28 ? -12.754 -3.964 -7.451 1.00 0.26 38 PHE A N 7
ATOM 12230 C CA . PHE A 1 28 ? -13.737 -4.779 -6.745 1.00 0.26 38 PHE A CA 7
ATOM 12231 C C . PHE A 1 28 ? -14.027 -4.150 -5.389 1.00 0.23 38 PHE A C 7
ATOM 12232 O O . PHE A 1 28 ? -13.519 -3.069 -5.082 1.00 0.22 38 PHE A O 7
ATOM 12249 N N . SER A 1 29 ? -14.843 -4.821 -4.592 1.00 0.23 39 SER A N 7
ATOM 12250 C CA . SER A 1 29 ? -15.062 -4.424 -3.214 1.00 0.22 39 SER A CA 7
ATOM 12251 C C . SER A 1 29 ? -14.899 -5.637 -2.299 1.00 0.22 39 SER A C 7
ATOM 12252 O O . SER A 1 29 ? -15.806 -6.462 -2.184 1.00 0.28 39 SER A O 7
ATOM 12260 N N . GLU A 1 30 ? -13.744 -5.733 -1.650 1.00 0.20 40 GLU A N 7
ATOM 12261 C CA . GLU A 1 30 ? -13.424 -6.866 -0.782 1.00 0.24 40 GLU A CA 7
ATOM 12262 C C . GLU A 1 30 ? -12.432 -6.439 0.282 1.00 0.18 40 GLU A C 7
ATOM 12263 O O . GLU A 1 30 ? -11.732 -5.438 0.122 1.00 0.15 40 GLU A O 7
ATOM 12275 N N . THR A 1 31 ? -12.373 -7.198 1.362 1.00 0.20 41 THR A N 7
ATOM 12276 C CA . THR A 1 31 ? -11.399 -6.955 2.406 1.00 0.19 41 THR A CA 7
ATOM 12277 C C . THR A 1 31 ? -10.076 -7.606 2.028 1.00 0.18 41 THR A C 7
ATOM 12278 O O . THR A 1 31 ? -10.019 -8.806 1.745 1.00 0.23 41 THR A O 7
ATOM 12289 N N . VAL A 1 32 ? -9.026 -6.808 2.008 1.00 0.16 42 VAL A N 7
ATOM 12290 C CA . VAL A 1 32 ? -7.723 -7.256 1.564 1.00 0.16 42 VAL A CA 7
ATOM 12291 C C . VAL A 1 32 ? -6.666 -6.879 2.598 1.00 0.16 42 VAL A C 7
ATOM 12292 O O . VAL A 1 32 ? -6.843 -5.938 3.369 1.00 0.23 42 VAL A O 7
ATOM 12305 N N . LYS A 1 33 ? -5.582 -7.617 2.646 1.00 0.13 43 LYS A N 7
ATOM 12306 C CA . LYS A 1 33 ? -4.484 -7.234 3.499 1.00 0.14 43 LYS A CA 7
ATOM 12307 C C . LYS A 1 33 ? -3.419 -6.553 2.659 1.00 0.13 43 LYS A C 7
ATOM 12308 O O . LYS A 1 33 ? -2.869 -7.157 1.747 1.00 0.15 43 LYS A O 7
ATOM 12327 N N . VAL A 1 34 ? -3.124 -5.308 2.977 1.00 0.13 44 VAL A N 7
ATOM 12328 C CA . VAL A 1 34 ? -2.212 -4.516 2.171 1.00 0.14 44 VAL A CA 7
ATOM 12329 C C . VAL A 1 34 ? -0.841 -4.461 2.811 1.00 0.15 44 VAL A C 7
ATOM 12330 O O . VAL A 1 34 ? -0.693 -4.660 4.017 1.00 0.19 44 VAL A O 7
ATOM 12343 N N . THR A 1 35 ? 0.152 -4.213 1.980 1.00 0.15 45 THR A N 7
ATOM 12344 C CA . THR A 1 35 ? 1.538 -4.175 2.398 1.00 0.16 45 THR A CA 7
ATOM 12345 C C . THR A 1 35 ? 2.387 -3.720 1.214 1.00 0.13 45 THR A C 7
ATOM 12346 O O . THR A 1 35 ? 1.848 -3.318 0.181 1.00 0.14 45 THR A O 7
ATOM 12357 N N . CYS A 1 36 ? 3.696 -3.772 1.348 1.00 0.15 46 CYS A N 7
ATOM 12358 C CA . CYS A 1 36 ? 4.566 -3.395 0.255 1.00 0.14 46 CYS A CA 7
ATOM 12359 C C . CYS A 1 36 ? 5.598 -4.479 0.001 1.00 0.15 46 CYS A C 7
ATOM 12360 O O . CYS A 1 36 ? 5.727 -5.419 0.790 1.00 0.19 46 CYS A O 7
ATOM 12368 N N . SER A 1 37 ? 6.317 -4.356 -1.103 1.00 0.19 47 SER A N 7
ATOM 12369 C CA . SER A 1 37 ? 7.360 -5.305 -1.448 1.00 0.27 47 SER A CA 7
ATOM 12370 C C . SER A 1 37 ? 8.477 -5.278 -0.403 1.00 0.25 47 SER A C 7
ATOM 12371 O O . SER A 1 37 ? 8.562 -4.351 0.409 1.00 0.25 47 SER A O 7
ATOM 12379 N N . LYS A 1 38 ? 9.338 -6.284 -0.437 1.00 0.29 48 LYS A N 7
ATOM 12380 C CA . LYS A 1 38 ? 10.448 -6.378 0.500 1.00 0.31 48 LYS A CA 7
ATOM 12381 C C . LYS A 1 38 ? 11.463 -5.276 0.227 1.00 0.27 48 LYS A C 7
ATOM 12382 O O . LYS A 1 38 ? 12.157 -4.818 1.131 1.00 0.40 48 LYS A O 7
ATOM 12401 N N . ASP A 1 39 ? 11.541 -4.855 -1.028 1.00 0.27 49 ASP A N 7
ATOM 12402 C CA . ASP A 1 39 ? 12.403 -3.739 -1.411 1.00 0.27 49 ASP A CA 7
ATOM 12403 C C . ASP A 1 39 ? 11.607 -2.442 -1.422 1.00 0.25 49 ASP A C 7
ATOM 12404 O O . ASP A 1 39 ? 12.147 -1.375 -1.699 1.00 0.28 49 ASP A O 7
ATOM 12413 N N . GLY A 1 40 ? 10.315 -2.548 -1.115 1.00 0.23 50 GLY A N 7
ATOM 12414 C CA . GLY A 1 40 ? 9.441 -1.385 -1.112 1.00 0.25 50 GLY A CA 7
ATOM 12415 C C . GLY A 1 40 ? 9.073 -0.930 -2.507 1.00 0.28 50 GLY A C 7
ATOM 12416 O O . GLY A 1 40 ? 8.375 0.060 -2.673 1.00 0.43 50 GLY A O 7
ATOM 12420 N N . GLU A 1 41 ? 9.506 -1.685 -3.509 1.00 0.25 51 GLU A N 7
ATOM 12421 C CA . GLU A 1 41 ? 9.301 -1.316 -4.907 1.00 0.30 51 GLU A CA 7
ATOM 12422 C C . GLU A 1 41 ? 7.844 -1.506 -5.344 1.00 0.22 51 GLU A C 7
ATOM 12423 O O . GLU A 1 41 ? 7.503 -1.248 -6.501 1.00 0.27 51 GLU A O 7
ATOM 12435 N N . GLU A 1 42 ? 6.983 -1.941 -4.433 1.00 0.24 52 GLU A N 7
ATOM 12436 C CA . GLU A 1 42 ? 5.621 -2.310 -4.804 1.00 0.21 52 GLU A CA 7
ATOM 12437 C C . GLU A 1 42 ? 4.660 -2.154 -3.637 1.00 0.18 52 GLU A C 7
ATOM 12438 O O . GLU A 1 42 ? 5.055 -2.288 -2.483 1.00 0.21 52 GLU A O 7
ATOM 12450 N N . VAL A 1 43 ? 3.408 -1.873 -3.957 1.00 0.16 53 VAL A N 7
ATOM 12451 C CA . VAL A 1 43 ? 2.319 -1.948 -2.994 1.00 0.16 53 VAL A CA 7
ATOM 12452 C C . VAL A 1 43 ? 1.473 -3.159 -3.338 1.00 0.18 53 VAL A C 7
ATOM 12453 O O . VAL A 1 43 ? 0.870 -3.208 -4.405 1.00 0.34 53 VAL A O 7
ATOM 12466 N N . GLN A 1 44 ? 1.433 -4.130 -2.449 1.00 0.16 54 GLN A N 7
ATOM 12467 C CA . GLN A 1 44 ? 0.803 -5.405 -2.748 1.00 0.16 54 GLN A CA 7
ATOM 12468 C C . GLN A 1 44 ? -0.243 -5.748 -1.694 1.00 0.16 54 GLN A C 7
ATOM 12469 O O . GLN A 1 44 ? -0.237 -5.184 -0.603 1.00 0.24 54 GLN A O 7
ATOM 12483 N N . TRP A 1 45 ? -1.144 -6.663 -2.024 1.00 0.14 55 TRP A N 7
ATOM 12484 C CA . TRP A 1 45 ? -2.242 -6.998 -1.126 1.00 0.16 55 TRP A CA 7
ATOM 12485 C C . TRP A 1 45 ? -2.660 -8.460 -1.235 1.00 0.17 55 TRP A C 7
ATOM 12486 O O . TRP A 1 45 ? -2.422 -9.123 -2.247 1.00 0.18 55 TRP A O 7
ATOM 12507 N N . PHE A 1 46 ? -3.276 -8.946 -0.166 1.00 0.21 56 PHE A N 7
ATOM 12508 C CA . PHE A 1 46 ? -3.800 -10.301 -0.093 1.00 0.23 56 PHE A CA 7
ATOM 12509 C C . PHE A 1 46 ? -5.319 -10.245 0.032 1.00 0.23 56 PHE A C 7
ATOM 12510 O O . PHE A 1 46 ? -5.844 -9.798 1.048 1.00 0.26 56 PHE A O 7
ATOM 12527 N N . LYS A 1 47 ? -6.018 -10.690 -1.001 1.00 0.28 57 LYS A N 7
ATOM 12528 C CA . LYS A 1 47 ? -7.464 -10.503 -1.085 1.00 0.29 57 LYS A CA 7
ATOM 12529 C C . LYS A 1 47 ? -8.225 -11.622 -0.387 1.00 0.35 57 LYS A C 7
ATOM 12530 O O . LYS A 1 47 ? -7.764 -12.764 -0.331 1.00 0.54 57 LYS A O 7
ATOM 12549 N N . GLY A 1 48 ? -9.395 -11.282 0.133 1.00 0.38 58 GLY A N 7
ATOM 12550 C CA . GLY A 1 48 ? -10.269 -12.272 0.722 1.00 0.48 58 GLY A CA 7
ATOM 12551 C C . GLY A 1 48 ? -10.047 -12.416 2.206 1.00 0.73 58 GLY A C 7
ATOM 12552 O O . GLY A 1 48 ? -10.749 -11.800 3.013 1.00 1.35 58 GLY A O 7
ATOM 12556 N N . LYS A 1 49 ? -9.072 -13.230 2.569 1.00 0.99 59 LYS A N 7
ATOM 12557 C CA . LYS A 1 49 ? -8.735 -13.432 3.964 1.00 1.48 59 LYS A CA 7
ATOM 12558 C C . LYS A 1 49 ? -7.227 -13.573 4.120 1.00 1.81 59 LYS A C 7
ATOM 12559 O O . LYS A 1 49 ? -6.606 -12.842 4.889 1.00 2.63 59 LYS A O 7
ATOM 12578 N N . SER A 1 50 ? -6.642 -14.505 3.380 1.00 1.73 60 SER A N 7
ATOM 12579 C CA . SER A 1 50 ? -5.206 -14.722 3.425 1.00 2.21 60 SER A CA 7
ATOM 12580 C C . SER A 1 50 ? -4.751 -15.557 2.235 1.00 1.61 60 SER A C 7
ATOM 12581 O O . SER A 1 50 ? -4.973 -16.767 2.186 1.00 2.01 60 SER A O 7
ATOM 12589 N N . THR A 1 51 ? -4.143 -14.897 1.264 1.00 1.47 61 THR A N 7
ATOM 12590 C CA . THR A 1 51 ? -3.534 -15.578 0.134 1.00 1.55 61 THR A CA 7
ATOM 12591 C C . THR A 1 51 ? -2.018 -15.448 0.217 1.00 1.39 61 THR A C 7
ATOM 12592 O O . THR A 1 51 ? -1.326 -15.398 -0.799 1.00 1.72 61 THR A O 7
ATOM 12603 N N . ALA A 1 52 ? -1.518 -15.392 1.447 1.00 1.24 62 ALA A N 7
ATOM 12604 C CA . ALA A 1 52 ? -0.113 -15.136 1.712 1.00 1.29 62 ALA A CA 7
ATOM 12605 C C . ALA A 1 52 ? 0.780 -16.266 1.213 1.00 1.32 62 ALA A C 7
ATOM 12606 O O . ALA A 1 52 ? 0.817 -17.349 1.799 1.00 1.69 62 ALA A O 7
ATOM 12613 N N . GLY A 1 53 ? 1.500 -15.987 0.128 1.00 1.20 63 GLY A N 7
ATOM 12614 C CA . GLY A 1 53 ? 2.404 -16.958 -0.461 1.00 1.25 63 GLY A CA 7
ATOM 12615 C C . GLY A 1 53 ? 3.349 -17.594 0.528 1.00 1.40 63 GLY A C 7
ATOM 12616 O O . GLY A 1 53 ? 3.982 -16.903 1.327 1.00 1.99 63 GLY A O 7
ATOM 12620 N N . ALA A 1 54 ? 3.433 -18.914 0.451 1.00 1.55 64 ALA A N 7
ATOM 12621 C CA . ALA A 1 54 ? 4.291 -19.721 1.321 1.00 1.66 64 ALA A CA 7
ATOM 12622 C C . ALA A 1 54 ? 4.174 -19.334 2.796 1.00 1.67 64 ALA A C 7
ATOM 12623 O O . ALA A 1 54 ? 5.154 -19.428 3.538 1.00 1.74 64 ALA A O 7
ATOM 12630 N N . GLN A 1 55 ? 2.979 -18.886 3.203 1.00 1.68 65 GLN A N 7
ATOM 12631 C CA . GLN A 1 55 ? 2.677 -18.538 4.602 1.00 1.79 65 GLN A CA 7
ATOM 12632 C C . GLN A 1 55 ? 3.360 -17.242 5.037 1.00 1.70 65 GLN A C 7
ATOM 12633 O O . GLN A 1 55 ? 2.754 -16.415 5.719 1.00 1.80 65 GLN A O 7
ATOM 12647 N N . ASP A 1 56 ? 4.609 -17.060 4.627 1.00 1.62 66 ASP A N 7
ATOM 12648 C CA . ASP A 1 56 ? 5.379 -15.873 4.990 1.00 1.65 66 ASP A CA 7
ATOM 12649 C C . ASP A 1 56 ? 4.976 -14.683 4.135 1.00 1.49 66 ASP A C 7
ATOM 12650 O O . ASP A 1 56 ? 5.657 -13.657 4.115 1.00 1.59 66 ASP A O 7
ATOM 12659 N N . ARG A 1 57 ? 3.856 -14.841 3.431 1.00 1.32 67 ARG A N 7
ATOM 12660 C CA . ARG A 1 57 ? 3.281 -13.795 2.595 1.00 1.23 67 ARG A CA 7
ATOM 12661 C C . ARG A 1 57 ? 4.258 -13.412 1.489 1.00 1.18 67 ARG A C 7
ATOM 12662 O O . ARG A 1 57 ? 4.627 -12.249 1.333 1.00 1.31 67 ARG A O 7
ATOM 12683 N N . LYS A 1 58 ? 4.666 -14.412 0.721 1.00 1.12 68 LYS A N 7
ATOM 12684 C CA . LYS A 1 58 ? 5.653 -14.235 -0.331 1.00 1.16 68 LYS A CA 7
ATOM 12685 C C . LYS A 1 58 ? 4.957 -13.947 -1.653 1.00 0.99 68 LYS A C 7
ATOM 12686 O O . LYS A 1 58 ? 5.534 -13.353 -2.566 1.00 1.10 68 LYS A O 7
ATOM 12705 N N . LYS A 1 59 ? 3.705 -14.362 -1.733 1.00 0.90 69 LYS A N 7
ATOM 12706 C CA . LYS A 1 59 ? 2.934 -14.260 -2.957 1.00 0.80 69 LYS A CA 7
ATOM 12707 C C . LYS A 1 59 ? 1.671 -13.451 -2.706 1.00 0.61 69 LYS A C 7
ATOM 12708 O O . LYS A 1 59 ? 0.740 -13.934 -2.067 1.00 0.61 69 LYS A O 7
ATOM 12727 N N . PRO A 1 60 ? 1.642 -12.198 -3.164 1.00 0.51 70 PRO A N 7
ATOM 12728 C CA . PRO A 1 60 ? 0.461 -11.346 -3.069 1.00 0.39 70 PRO A CA 7
ATOM 12729 C C . PRO A 1 60 ? -0.613 -11.752 -4.072 1.00 0.32 70 PRO A C 7
ATOM 12730 O O . PRO A 1 60 ? -0.357 -12.525 -4.994 1.00 0.40 70 PRO A O 7
ATOM 12741 N N . SER A 1 61 ? -1.815 -11.231 -3.883 1.00 0.28 71 SER A N 7
ATOM 12742 C CA . SER A 1 61 ? -2.922 -11.517 -4.782 1.00 0.31 71 SER A CA 7
ATOM 12743 C C . SER A 1 61 ? -3.101 -10.350 -5.754 1.00 0.28 71 SER A C 7
ATOM 12744 O O . SER A 1 61 ? -4.029 -10.317 -6.562 1.00 0.40 71 SER A O 7
ATOM 12752 N N . GLY A 1 62 ? -2.192 -9.393 -5.656 1.00 0.24 72 GLY A N 7
ATOM 12753 C CA . GLY A 1 62 ? -2.220 -8.229 -6.511 1.00 0.23 72 GLY A CA 7
ATOM 12754 C C . GLY A 1 62 ? -1.235 -7.192 -6.031 1.00 0.22 72 GLY A C 7
ATOM 12755 O O . GLY A 1 62 ? -0.588 -7.389 -4.999 1.00 0.26 72 GLY A O 7
ATOM 12759 N N . GLY A 1 63 ? -1.110 -6.098 -6.759 1.00 0.24 73 GLY A N 7
ATOM 12760 C CA . GLY A 1 63 ? -0.187 -5.062 -6.358 1.00 0.29 73 GLY A CA 7
ATOM 12761 C C . GLY A 1 63 ? 0.350 -4.263 -7.525 1.00 0.27 73 GLY A C 7
ATOM 12762 O O . GLY A 1 63 ? 0.361 -4.736 -8.662 1.00 0.40 73 GLY A O 7
ATOM 12766 N N . PHE A 1 64 ? 0.808 -3.057 -7.232 1.00 0.20 74 PHE A N 7
ATOM 12767 C CA . PHE A 1 64 ? 1.344 -2.163 -8.246 1.00 0.19 74 PHE A CA 7
ATOM 12768 C C . PHE A 1 64 ? 2.593 -1.468 -7.714 1.00 0.19 74 PHE A C 7
ATOM 12769 O O . PHE A 1 64 ? 2.730 -1.271 -6.505 1.00 0.19 74 PHE A O 7
ATOM 12786 N N . PRO A 1 65 ? 3.527 -1.106 -8.605 1.00 0.20 75 PRO A N 7
ATOM 12787 C CA . PRO A 1 65 ? 4.794 -0.481 -8.214 1.00 0.20 75 PRO A CA 7
ATOM 12788 C C . PRO A 1 65 ? 4.601 0.885 -7.565 1.00 0.19 75 PRO A C 7
ATOM 12789 O O . PRO A 1 65 ? 3.745 1.672 -7.971 1.00 0.20 75 PRO A O 7
ATOM 12800 N N . VAL A 1 66 ? 5.443 1.160 -6.577 1.00 0.19 76 VAL A N 7
ATOM 12801 C CA . VAL A 1 66 ? 5.347 2.369 -5.771 1.00 0.18 76 VAL A CA 7
ATOM 12802 C C . VAL A 1 66 ? 5.747 3.612 -6.559 1.00 0.19 76 VAL A C 7
ATOM 12803 O O . VAL A 1 66 ? 5.138 4.671 -6.422 1.00 0.19 76 VAL A O 7
ATOM 12816 N N . ASP A 1 67 ? 6.763 3.480 -7.392 1.00 0.21 77 ASP A N 7
ATOM 12817 C CA . ASP A 1 67 ? 7.245 4.605 -8.183 1.00 0.24 77 ASP A CA 7
ATOM 12818 C C . ASP A 1 67 ? 6.274 4.909 -9.324 1.00 0.23 77 ASP A C 7
ATOM 12819 O O . ASP A 1 67 ? 6.311 5.979 -9.929 1.00 0.30 77 ASP A O 7
ATOM 12828 N N . LYS A 1 68 ? 5.379 3.964 -9.591 1.00 0.19 78 LYS A N 7
ATOM 12829 C CA . LYS A 1 68 ? 4.411 4.110 -10.669 1.00 0.20 78 LYS A CA 7
ATOM 12830 C C . LYS A 1 68 ? 3.104 4.727 -10.165 1.00 0.17 78 LYS A C 7
ATOM 12831 O O . LYS A 1 68 ? 2.202 5.020 -10.954 1.00 0.18 78 LYS A O 7
ATOM 12850 N N . ILE A 1 69 ? 3.000 4.915 -8.855 1.00 0.18 79 ILE A N 7
ATOM 12851 C CA . ILE A 1 69 ? 1.847 5.593 -8.274 1.00 0.16 79 ILE A CA 7
ATOM 12852 C C . ILE A 1 69 ? 1.827 7.044 -8.740 1.00 0.18 79 ILE A C 7
ATOM 12853 O O . ILE A 1 69 ? 2.808 7.769 -8.568 1.00 0.26 79 ILE A O 7
ATOM 12869 N N . THR A 1 70 ? 0.721 7.469 -9.335 1.00 0.15 80 THR A N 7
ATOM 12870 C CA . THR A 1 70 ? 0.653 8.803 -9.903 1.00 0.18 80 THR A CA 7
ATOM 12871 C C . THR A 1 70 ? 0.220 9.823 -8.854 1.00 0.21 80 THR A C 7
ATOM 12872 O O . THR A 1 70 ? 0.612 10.988 -8.919 1.00 0.28 80 THR A O 7
ATOM 12883 N N . SER A 1 71 ? -0.588 9.392 -7.888 1.00 0.18 81 SER A N 7
ATOM 12884 C CA . SER A 1 71 ? -1.079 10.293 -6.854 1.00 0.21 81 SER A CA 7
ATOM 12885 C C . SER A 1 71 ? -1.514 9.525 -5.608 1.00 0.17 81 SER A C 7
ATOM 12886 O O . SER A 1 71 ? -2.181 8.493 -5.703 1.00 0.19 81 SER A O 7
ATOM 12894 N N . VAL A 1 72 ? -1.129 10.043 -4.452 1.00 0.20 82 VAL A N 7
ATOM 12895 C CA . VAL A 1 72 ? -1.581 9.521 -3.177 1.00 0.21 82 VAL A CA 7
ATOM 12896 C C . VAL A 1 72 ? -2.370 10.610 -2.462 1.00 0.21 82 VAL A C 7
ATOM 12897 O O . VAL A 1 72 ? -1.820 11.613 -1.998 1.00 0.24 82 VAL A O 7
ATOM 12910 N N . LYS A 1 73 ? -3.667 10.426 -2.427 1.00 0.21 83 LYS A N 7
ATOM 12911 C CA . LYS A 1 73 ? -4.566 11.441 -1.936 1.00 0.23 83 LYS A CA 7
ATOM 12912 C C . LYS A 1 73 ? -5.614 10.849 -1.010 1.00 0.22 83 LYS A C 7
ATOM 12913 O O . LYS A 1 73 ? -5.754 9.633 -0.886 1.00 0.21 83 LYS A O 7
ATOM 12932 N N . SER A 1 74 ? -6.315 11.719 -0.330 1.00 0.26 84 SER A N 7
ATOM 12933 C CA . SER A 1 74 ? -7.435 11.317 0.484 1.00 0.26 84 SER A CA 7
ATOM 12934 C C . SER A 1 74 ? -8.642 12.169 0.119 1.00 0.29 84 SER A C 7
ATOM 12935 O O . SER A 1 74 ? -8.492 13.282 -0.392 1.00 0.32 84 SER A O 7
ATOM 12943 N N . GLN A 1 75 ? -9.830 11.626 0.334 1.00 0.30 85 GLN A N 7
ATOM 12944 C CA . GLN A 1 75 ? -11.069 12.332 0.019 1.00 0.37 85 GLN A CA 7
ATOM 12945 C C . GLN A 1 75 ? -11.185 13.630 0.821 1.00 0.44 85 GLN A C 7
ATOM 12946 O O . GLN A 1 75 ? -10.434 13.837 1.770 1.00 0.47 85 GLN A O 7
ATOM 12960 N N . ALA A 1 76 ? -12.127 14.492 0.444 1.00 0.52 86 ALA A N 7
ATOM 12961 C CA . ALA A 1 76 ? -12.256 15.817 1.058 1.00 0.61 86 ALA A CA 7
ATOM 12962 C C . ALA A 1 76 ? -12.341 15.733 2.582 1.00 0.67 86 ALA A C 7
ATOM 12963 O O . ALA A 1 76 ? -11.656 16.471 3.295 1.00 0.72 86 ALA A O 7
ATOM 12970 N N . ASP A 1 77 ? -13.160 14.822 3.076 1.00 0.71 87 ASP A N 7
ATOM 12971 C CA . ASP A 1 77 ? -13.243 14.566 4.508 1.00 0.80 87 ASP A CA 7
ATOM 12972 C C . ASP A 1 77 ? -12.701 13.177 4.810 1.00 0.65 87 ASP A C 7
ATOM 12973 O O . ASP A 1 77 ? -12.257 12.905 5.923 1.00 0.69 87 ASP A O 7
ATOM 12982 N N . ASN A 1 78 ? -12.709 12.328 3.777 1.00 0.50 88 ASN A N 7
ATOM 12983 C CA . ASN A 1 78 ? -12.139 10.974 3.827 1.00 0.37 88 ASN A CA 7
ATOM 12984 C C . ASN A 1 78 ? -12.375 10.277 5.164 1.00 0.39 88 ASN A C 7
ATOM 12985 O O . ASN A 1 78 ? -11.431 9.787 5.785 1.00 0.44 88 ASN A O 7
ATOM 12996 N N . THR A 1 79 ? -13.638 10.217 5.592 1.00 0.43 89 THR A N 7
ATOM 12997 C CA . THR A 1 79 ? -13.986 9.572 6.850 1.00 0.48 89 THR A CA 7
ATOM 12998 C C . THR A 1 79 ? -13.321 8.206 6.960 1.00 0.43 89 THR A C 7
ATOM 12999 O O . THR A 1 79 ? -12.435 8.012 7.786 1.00 0.48 89 THR A O 7
ATOM 13010 N N . LYS A 1 80 ? -13.783 7.250 6.175 1.00 0.38 90 LYS A N 7
ATOM 13011 C CA . LYS A 1 80 ? -13.092 5.980 6.050 1.00 0.35 90 LYS A CA 7
ATOM 13012 C C . LYS A 1 80 ? -12.581 5.761 4.623 1.00 0.29 90 LYS A C 7
ATOM 13013 O O . LYS A 1 80 ? -12.074 4.690 4.299 1.00 0.32 90 LYS A O 7
ATOM 13032 N N . VAL A 1 81 ? -12.675 6.789 3.787 1.00 0.27 91 VAL A N 7
ATOM 13033 C CA . VAL A 1 81 ? -12.385 6.637 2.359 1.00 0.25 91 VAL A CA 7
ATOM 13034 C C . VAL A 1 81 ? -10.996 7.162 1.976 1.00 0.22 91 VAL A C 7
ATOM 13035 O O . VAL A 1 81 ? -10.699 8.344 2.138 1.00 0.31 91 VAL A O 7
ATOM 13048 N N . LEU A 1 82 ? -10.157 6.275 1.458 1.00 0.20 92 LEU A N 7
ATOM 13049 C CA . LEU A 1 82 ? -8.866 6.657 0.878 1.00 0.17 92 LEU A CA 7
ATOM 13050 C C . LEU A 1 82 ? -8.938 6.573 -0.641 1.00 0.17 92 LEU A C 7
ATOM 13051 O O . LEU A 1 82 ? -9.737 5.815 -1.175 1.00 0.19 92 LEU A O 7
ATOM 13067 N N . VAL A 1 83 ? -8.138 7.372 -1.333 1.00 0.17 93 VAL A N 7
ATOM 13068 C CA . VAL A 1 83 ? -8.145 7.377 -2.790 1.00 0.18 93 VAL A CA 7
ATOM 13069 C C . VAL A 1 83 ? -6.717 7.438 -3.350 1.00 0.17 93 VAL A C 7
ATOM 13070 O O . VAL A 1 83 ? -6.001 8.410 -3.165 1.00 0.19 93 VAL A O 7
ATOM 13083 N N . ILE A 1 84 ? -6.302 6.373 -4.011 1.00 0.16 94 ILE A N 7
ATOM 13084 C CA . ILE A 1 84 ? -4.950 6.275 -4.552 1.00 0.15 94 ILE A CA 7
ATOM 13085 C C . ILE A 1 84 ? -5.003 5.900 -6.030 1.00 0.15 94 ILE A C 7
ATOM 13086 O O . ILE A 1 84 ? -5.683 4.950 -6.407 1.00 0.17 94 ILE A O 7
ATOM 13102 N N . THR A 1 85 ? -4.287 6.642 -6.859 1.00 0.14 95 THR A N 7
ATOM 13103 C CA . THR A 1 85 ? -4.299 6.401 -8.295 1.00 0.13 95 THR A CA 7
ATOM 13104 C C . THR A 1 85 ? -2.895 6.062 -8.799 1.00 0.11 95 THR A C 7
ATOM 13105 O O . THR A 1 85 ? -1.903 6.634 -8.342 1.00 0.12 95 THR A O 7
ATOM 13116 N N . VAL A 1 86 ? -2.816 5.135 -9.743 1.00 0.11 96 VAL A N 7
ATOM 13117 C CA . VAL A 1 86 ? -1.548 4.733 -10.328 1.00 0.10 96 VAL A CA 7
ATOM 13118 C C . VAL A 1 86 ? -1.527 5.016 -11.830 1.00 0.11 96 VAL A C 7
ATOM 13119 O O . VAL A 1 86 ? -2.535 4.827 -12.512 1.00 0.14 96 VAL A O 7
ATOM 13132 N N . ASN A 1 87 ? -0.384 5.477 -12.345 1.00 0.14 97 ASN A N 7
ATOM 13133 C CA . ASN A 1 87 ? -0.274 5.796 -13.765 1.00 0.23 97 ASN A CA 7
ATOM 13134 C C . ASN A 1 87 ? 1.016 5.247 -14.363 1.00 0.34 97 ASN A C 7
ATOM 13135 O O . ASN A 1 87 ? 2.078 5.861 -14.250 1.00 0.81 97 ASN A O 7
ATOM 13146 N N . ASN A 1 88 ? 0.880 4.079 -14.976 1.00 0.42 98 ASN A N 7
ATOM 13147 C CA . ASN A 1 88 ? 1.927 3.407 -15.764 1.00 0.43 98 ASN A CA 7
ATOM 13148 C C . ASN A 1 88 ? 1.499 1.948 -15.967 1.00 0.38 98 ASN A C 7
ATOM 13149 O O . ASN A 1 88 ? 1.479 1.459 -17.098 1.00 0.43 98 ASN A O 7
ATOM 13160 N N . PRO A 1 89 ? 1.159 1.216 -14.874 1.00 0.35 99 PRO A N 7
ATOM 13161 C CA . PRO A 1 89 ? 0.247 0.076 -14.965 1.00 0.34 99 PRO A CA 7
ATOM 13162 C C . PRO A 1 89 ? -1.129 0.566 -15.396 1.00 0.30 99 PRO A C 7
ATOM 13163 O O . PRO A 1 89 ? -1.357 1.777 -15.459 1.00 0.29 99 PRO A O 7
ATOM 13174 N N . GLN A 1 90 ? -2.037 -0.353 -15.685 1.00 0.34 100 GLN A N 7
ATOM 13175 C CA . GLN A 1 90 ? -3.367 0.021 -16.148 1.00 0.36 100 GLN A CA 7
ATOM 13176 C C . GLN A 1 90 ? -4.070 0.860 -15.083 1.00 0.32 100 GLN A C 7
ATOM 13177 O O . GLN A 1 90 ? -4.362 0.367 -13.990 1.00 0.31 100 GLN A O 7
ATOM 13191 N N . PRO A 1 91 ? -4.315 2.151 -15.400 1.00 0.36 101 PRO A N 7
ATOM 13192 C CA . PRO A 1 91 ? -4.838 3.142 -14.452 1.00 0.35 101 PRO A CA 7
ATOM 13193 C C . PRO A 1 91 ? -5.980 2.622 -13.590 1.00 0.32 101 PRO A C 7
ATOM 13194 O O . PRO A 1 91 ? -7.057 2.283 -14.085 1.00 0.39 101 PRO A O 7
ATOM 13205 N N . THR A 1 92 ? -5.720 2.550 -12.298 1.00 0.26 102 THR A N 7
ATOM 13206 C CA . THR A 1 92 ? -6.710 2.115 -11.336 1.00 0.25 102 THR A CA 7
ATOM 13207 C C . THR A 1 92 ? -6.639 3.006 -10.099 1.00 0.21 102 THR A C 7
ATOM 13208 O O . THR A 1 92 ? -5.562 3.479 -9.730 1.00 0.22 102 THR A O 7
ATOM 13219 N N . THR A 1 93 ? -7.778 3.256 -9.481 1.00 0.21 103 THR A N 7
ATOM 13220 C CA . THR A 1 93 ? -7.828 4.068 -8.280 1.00 0.19 103 THR A CA 7
ATOM 13221 C C . THR A 1 93 ? -8.344 3.240 -7.111 1.00 0.20 103 THR A C 7
ATOM 13222 O O . THR A 1 93 ? -9.513 2.865 -7.067 1.00 0.28 103 THR A O 7
ATOM 13233 N N . TYR A 1 94 ? -7.466 2.959 -6.168 1.00 0.17 104 TYR A N 7
ATOM 13234 C CA . TYR A 1 94 ? -7.787 2.083 -5.057 1.00 0.18 104 TYR A CA 7
ATOM 13235 C C . TYR A 1 94 ? -8.309 2.882 -3.878 1.00 0.19 104 TYR A C 7
ATOM 13236 O O . TYR A 1 94 ? -7.669 3.830 -3.426 1.00 0.20 104 TYR A O 7
ATOM 13254 N N . ASN A 1 95 ? -9.484 2.510 -3.392 1.00 0.18 105 ASN A N 7
ATOM 13255 C CA . ASN A 1 95 ? -10.044 3.155 -2.217 1.00 0.18 105 ASN A CA 7
ATOM 13256 C C . ASN A 1 95 ? -9.867 2.258 -1.011 1.00 0.17 105 ASN A C 7
ATOM 13257 O O . ASN A 1 95 ? -10.550 1.241 -0.882 1.00 0.16 105 ASN A O 7
ATOM 13268 N N . PHE A 1 96 ? -8.943 2.624 -0.138 1.00 0.18 106 PHE A N 7
ATOM 13269 C CA . PHE A 1 96 ? -8.708 1.856 1.071 1.00 0.17 106 PHE A CA 7
ATOM 13270 C C . PHE A 1 96 ? -9.685 2.297 2.152 1.00 0.19 106 PHE A C 7
ATOM 13271 O O . PHE A 1 96 ? -9.614 3.421 2.650 1.00 0.23 106 PHE A O 7
ATOM 13288 N N . THR A 1 97 ? -10.605 1.414 2.490 1.00 0.17 107 THR A N 7
ATOM 13289 C CA . THR A 1 97 ? -11.624 1.703 3.481 1.00 0.21 107 THR A CA 7
ATOM 13290 C C . THR A 1 97 ? -11.529 0.717 4.637 1.00 0.20 107 THR A C 7
ATOM 13291 O O . THR A 1 97 ? -11.295 -0.466 4.424 1.00 0.22 107 THR A O 7
ATOM 13302 N N . PHE A 1 98 ? -11.678 1.198 5.857 1.00 0.28 108 PHE A N 7
ATOM 13303 C CA . PHE A 1 98 ? -11.638 0.319 7.012 1.00 0.26 108 PHE A CA 7
ATOM 13304 C C . PHE A 1 98 ? -12.687 0.746 8.030 1.00 0.27 108 PHE A C 7
ATOM 13305 O O . PHE A 1 98 ? -13.400 1.724 7.814 1.00 0.33 108 PHE A O 7
ATOM 13322 N N . LYS A 1 99 ? -12.788 0.011 9.127 1.00 0.25 109 LYS A N 7
ATOM 13323 C CA . LYS A 1 99 ? -13.670 0.389 10.219 1.00 0.26 109 LYS A CA 7
ATOM 13324 C C . LYS A 1 99 ? -13.072 1.580 10.957 1.00 0.27 109 LYS A C 7
ATOM 13325 O O . LYS A 1 99 ? -13.778 2.503 11.358 1.00 0.33 109 LYS A O 7
ATOM 13344 N N . SER A 1 100 ? -11.758 1.551 11.106 1.00 0.28 110 SER A N 7
ATOM 13345 C CA . SER A 1 100 ? -11.035 2.587 11.818 1.00 0.32 110 SER A CA 7
ATOM 13346 C C . SER A 1 100 ? -10.731 3.766 10.906 1.00 0.41 110 SER A C 7
ATOM 13347 O O . SER A 1 100 ? -10.121 3.603 9.848 1.00 0.50 110 SER A O 7
ATOM 13355 N N . PRO A 1 101 ? -11.153 4.973 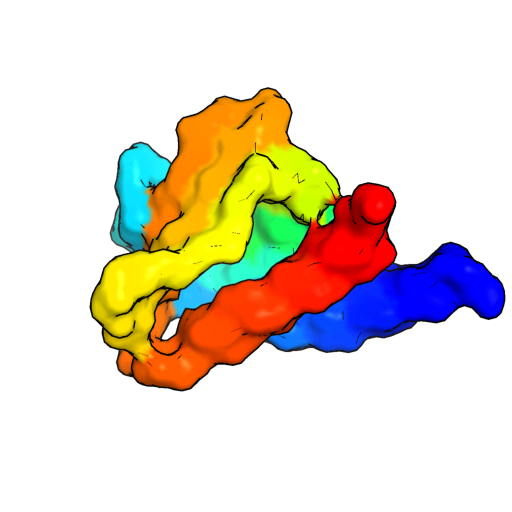11.301 1.00 0.48 111 PRO A N 7
ATOM 13356 C CA . PRO A 1 101 ? -10.780 6.199 10.603 1.00 0.59 111 PRO A CA 7
ATOM 13357 C C . PRO A 1 101 ? -9.287 6.489 10.765 1.00 0.67 111 PRO A C 7
ATOM 13358 O O . PRO A 1 101 ? -8.675 7.140 9.924 1.00 1.09 111 PRO A O 7
ATOM 13369 N N . GLY A 1 102 ? -8.701 5.961 11.835 1.00 0.44 112 GLY A N 7
ATOM 13370 C CA . GLY A 1 102 ? -7.292 6.186 12.100 1.00 0.49 112 GLY A CA 7
ATOM 13371 C C . GLY A 1 102 ? -6.391 5.230 11.340 1.00 0.46 112 GLY A C 7
ATOM 13372 O O . GLY A 1 102 ? -5.337 5.630 10.845 1.00 0.63 112 GLY A O 7
ATOM 13376 N N . GLU A 1 103 ? -6.815 3.971 11.233 1.00 0.32 113 GLU A N 7
ATOM 13377 C CA . GLU A 1 103 ? -6.012 2.932 10.588 1.00 0.30 113 GLU A CA 7
ATOM 13378 C C . GLU A 1 103 ? -5.643 3.329 9.161 1.00 0.31 113 GLU A C 7
ATOM 13379 O O . GLU A 1 103 ? -4.487 3.222 8.743 1.00 0.34 113 GLU A O 7
ATOM 13391 N N . ARG A 1 104 ? -6.634 3.805 8.430 1.00 0.35 114 ARG A N 7
ATOM 13392 C CA . ARG A 1 104 ? -6.462 4.123 7.020 1.00 0.43 114 ARG A CA 7
ATOM 13393 C C . ARG A 1 104 ? -5.573 5.348 6.848 1.00 0.38 114 ARG A C 7
ATOM 13394 O O . ARG A 1 104 ? -4.741 5.395 5.948 1.00 0.40 114 ARG A O 7
ATOM 13415 N N . GLU A 1 105 ? -5.755 6.347 7.710 1.00 0.42 115 GLU A N 7
ATOM 13416 C CA . GLU A 1 105 ? -4.943 7.556 7.645 1.00 0.48 115 GLU A CA 7
ATOM 13417 C C . GLU A 1 105 ? -3.499 7.252 7.996 1.00 0.37 115 GLU A C 7
ATOM 13418 O O . GLU A 1 105 ? -2.578 7.840 7.428 1.00 0.40 115 GLU A O 7
ATOM 13430 N N . SER A 1 106 ? -3.310 6.319 8.923 1.00 0.33 116 SER A N 7
ATOM 13431 C CA . SER A 1 106 ? -1.984 5.825 9.253 1.00 0.36 116 SER A CA 7
ATOM 13432 C C . SER A 1 106 ? -1.318 5.287 7.996 1.00 0.31 116 SER A C 7
ATOM 13433 O O . SER A 1 106 ? -0.127 5.476 7.775 1.00 0.38 116 SER A O 7
ATOM 13441 N N . TRP A 1 107 ? -2.112 4.638 7.162 1.00 0.25 117 TRP A N 7
ATOM 13442 C CA . TRP A 1 107 ? -1.625 4.093 5.910 1.00 0.24 117 TRP A CA 7
ATOM 13443 C C . TRP A 1 107 ? -1.352 5.222 4.916 1.00 0.21 117 TRP A C 7
ATOM 13444 O O . TRP A 1 107 ? -0.297 5.268 4.285 1.00 0.23 117 TRP A O 7
ATOM 13465 N N . GLN A 1 108 ? -2.312 6.138 4.813 1.00 0.20 118 GLN A N 7
ATOM 13466 C CA . GLN A 1 108 ? -2.245 7.266 3.882 1.00 0.19 118 GLN A CA 7
ATOM 13467 C C . GLN A 1 108 ? -0.974 8.095 4.077 1.00 0.18 118 GLN A C 7
ATOM 13468 O O . GLN A 1 108 ? -0.265 8.388 3.116 1.00 0.21 118 GLN A O 7
ATOM 13482 N N . GLU A 1 109 ? -0.686 8.475 5.312 1.00 0.19 119 GLU A N 7
ATOM 13483 C CA . GLU A 1 109 ? 0.478 9.309 5.595 1.00 0.22 119 GLU A CA 7
ATOM 13484 C C . GLU A 1 109 ? 1.777 8.527 5.413 1.00 0.20 119 GLU A C 7
ATOM 13485 O O . GLU A 1 109 ? 2.796 9.081 4.995 1.00 0.26 119 GLU A O 7
ATOM 13497 N N . GLN A 1 110 ? 1.724 7.237 5.710 1.00 0.17 120 GLN A N 7
ATOM 13498 C CA . GLN A 1 110 ? 2.905 6.390 5.676 1.00 0.18 120 GLN A CA 7
ATOM 13499 C C . GLN A 1 110 ? 3.312 6.023 4.258 1.00 0.17 120 GLN A C 7
ATOM 13500 O O . GLN A 1 110 ? 4.499 6.030 3.926 1.00 0.18 120 GLN A O 7
ATOM 13514 N N . ILE A 1 111 ? 2.333 5.697 3.429 1.00 0.17 121 ILE A N 7
ATOM 13515 C CA . ILE A 1 111 ? 2.608 5.339 2.048 1.00 0.18 121 ILE A CA 7
ATOM 13516 C C . ILE A 1 111 ? 3.232 6.522 1.313 1.00 0.21 121 ILE A C 7
ATOM 13517 O O . ILE A 1 111 ? 4.127 6.344 0.493 1.00 0.21 121 ILE A O 7
ATOM 13533 N N . GLN A 1 112 ? 2.787 7.728 1.657 1.00 0.26 122 GLN A N 7
ATOM 13534 C CA . GLN A 1 112 ? 3.343 8.950 1.085 1.00 0.33 122 GLN A CA 7
ATOM 13535 C C . GLN A 1 112 ? 4.844 9.006 1.331 1.00 0.27 122 GLN A C 7
ATOM 13536 O O . GLN A 1 112 ? 5.630 9.295 0.426 1.00 0.26 122 GLN A O 7
ATOM 13550 N N . SER A 1 113 ? 5.231 8.696 2.558 1.00 0.27 123 SER A N 7
ATOM 13551 C CA . SER A 1 113 ? 6.626 8.726 2.955 1.00 0.26 123 SER A CA 7
ATOM 13552 C C . SER A 1 113 ? 7.427 7.636 2.242 1.00 0.20 123 SER A C 7
ATOM 13553 O O . SER A 1 113 ? 8.539 7.886 1.779 1.00 0.23 123 SER A O 7
ATOM 13561 N N . LEU A 1 114 ? 6.856 6.438 2.139 1.00 0.16 124 LEU A N 7
ATOM 13562 C CA . LEU A 1 114 ? 7.528 5.331 1.460 1.00 0.13 124 LEU A CA 7
ATOM 13563 C C . LEU A 1 114 ? 7.684 5.645 -0.026 1.00 0.14 124 LEU A C 7
ATOM 13564 O O . LEU A 1 114 ? 8.769 5.489 -0.590 1.00 0.17 124 LEU A O 7
ATOM 13580 N N . MET A 1 115 ? 6.603 6.110 -0.644 1.00 0.15 125 MET A N 7
ATOM 13581 C CA . MET A 1 115 ? 6.607 6.429 -2.066 1.00 0.18 125 MET A CA 7
ATOM 13582 C C . MET A 1 115 ? 7.712 7.405 -2.407 1.00 0.20 125 MET A C 7
ATOM 13583 O O . MET A 1 115 ? 8.537 7.138 -3.270 1.00 0.24 125 MET A O 7
ATOM 13597 N N . LYS A 1 116 ? 7.760 8.507 -1.688 1.00 0.20 126 LYS A N 7
ATOM 13598 C CA . LYS A 1 116 ? 8.730 9.552 -1.973 1.00 0.26 126 LYS A CA 7
ATOM 13599 C C . LYS A 1 116 ? 10.127 9.109 -1.588 1.00 0.29 126 LYS A C 7
ATOM 13600 O O . LYS A 1 116 ? 11.084 9.458 -2.251 1.00 0.41 126 LYS A O 7
ATOM 13619 N N . PHE A 1 117 ? 10.240 8.301 -0.552 1.00 0.25 127 PHE A N 7
ATOM 13620 C CA . PHE A 1 117 ? 11.541 7.822 -0.106 1.00 0.30 127 PHE A CA 7
ATOM 13621 C C . PHE A 1 117 ? 12.311 7.171 -1.253 1.00 0.35 127 PHE A C 7
ATOM 13622 O O . PHE A 1 117 ? 13.509 7.397 -1.418 1.00 0.43 127 PHE A O 7
ATOM 13639 N N . MET A 1 118 ? 11.619 6.370 -2.048 1.00 0.36 128 MET A N 7
ATOM 13640 C CA . MET A 1 118 ? 12.258 5.693 -3.166 1.00 0.46 128 MET A CA 7
ATOM 13641 C C . MET A 1 118 ? 12.034 6.438 -4.483 1.00 0.47 128 MET A C 7
ATOM 13642 O O . MET A 1 118 ? 12.821 6.303 -5.418 1.00 0.57 128 MET A O 7
ATOM 13656 N N . SER A 1 119 ? 10.972 7.228 -4.552 1.00 0.46 129 SER A N 7
ATOM 13657 C CA . SER A 1 1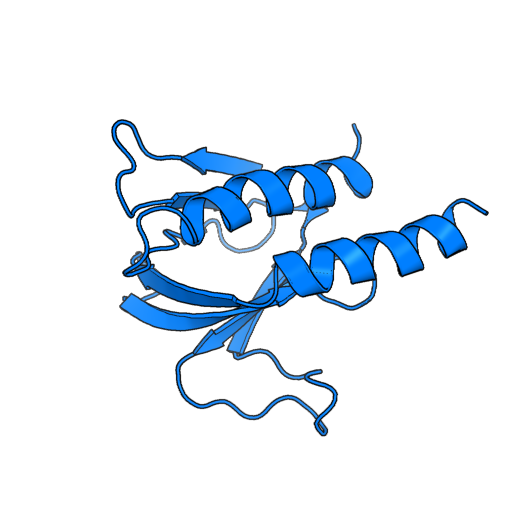19 ? 10.612 7.906 -5.793 1.00 0.56 129 SER A CA 7
ATOM 13658 C C . SER A 1 119 ? 11.159 9.335 -5.847 1.00 0.62 129 SER A C 7
ATOM 13659 O O . SER A 1 119 ? 10.986 10.031 -6.848 1.00 0.91 129 SER A O 7
ATOM 13667 N N . MET A 1 120 ? 11.822 9.777 -4.783 1.00 0.61 130 MET A N 7
ATOM 13668 C CA . MET A 1 120 ? 12.437 11.095 -4.767 1.00 0.70 130 MET A CA 7
ATOM 13669 C C . MET A 1 120 ? 13.646 11.149 -5.694 1.00 0.96 130 MET A C 7
ATOM 13670 O O . MET A 1 120 ? 13.889 10.226 -6.476 1.00 1.30 130 MET A O 7
ATOM 13684 N N . LYS A 1 121 ? 14.385 12.248 -5.608 1.00 1.29 131 LYS A N 7
ATOM 13685 C CA . LYS A 1 121 ? 15.609 12.430 -6.378 1.00 1.78 131 LYS A CA 7
ATOM 13686 C C . LYS A 1 121 ? 16.542 11.229 -6.226 1.00 2.07 131 LYS A C 7
ATOM 13687 O O . LYS A 1 121 ? 16.814 10.559 -7.243 1.00 2.37 131 LYS A O 7
ATOM 13707 N N . SER A 1 1 ? 24.290 4.097 3.924 1.00 1.07 11 SER A N 8
ATOM 13708 C CA . SER A 1 1 ? 24.377 4.022 2.458 1.00 1.09 11 SER A CA 8
ATOM 13709 C C . SER A 1 1 ? 22.979 4.022 1.848 1.00 0.93 11 SER A C 8
ATOM 13710 O O . SER A 1 1 ? 22.088 3.337 2.345 1.00 0.81 11 SER A O 8
ATOM 13720 N N . ALA A 1 2 ? 22.806 4.782 0.765 1.00 0.96 12 ALA A N 8
ATOM 13721 C CA . ALA A 1 2 ? 21.483 5.096 0.215 1.00 0.88 12 ALA A CA 8
ATOM 13722 C C . ALA A 1 2 ? 20.601 3.866 -0.007 1.00 0.77 12 ALA A C 8
ATOM 13723 O O . ALA A 1 2 ? 19.435 3.855 0.392 1.00 0.67 12 ALA A O 8
ATOM 13730 N N . SER A 1 3 ? 21.144 2.835 -0.639 1.00 0.87 13 SER A N 8
ATOM 13731 C CA . SER A 1 3 ? 20.359 1.648 -0.954 1.00 0.84 13 SER A CA 8
ATOM 13732 C C . SER A 1 3 ? 20.212 0.754 0.275 1.00 0.73 13 SER A C 8
ATOM 13733 O O . SER A 1 3 ? 19.137 0.210 0.535 1.00 0.63 13 SER A O 8
ATOM 13741 N N . ASP A 1 4 ? 21.290 0.628 1.042 1.00 0.79 14 ASP A N 8
ATOM 13742 C CA . ASP A 1 4 ? 21.296 -0.217 2.236 1.00 0.78 14 ASP A CA 8
ATOM 13743 C C . ASP A 1 4 ? 20.308 0.296 3.273 1.00 0.63 14 ASP A C 8
ATOM 13744 O O . ASP A 1 4 ? 19.505 -0.473 3.809 1.00 0.59 14 ASP A O 8
ATOM 13753 N N . ILE A 1 5 ? 20.357 1.599 3.543 1.00 0.59 15 ILE A N 8
ATOM 13754 C CA . ILE A 1 5 ? 19.438 2.213 4.490 1.00 0.50 15 ILE A CA 8
ATOM 13755 C C . ILE A 1 5 ? 18.002 2.028 4.018 1.00 0.39 15 ILE A C 8
ATOM 13756 O O . ILE A 1 5 ? 17.102 1.789 4.817 1.00 0.35 15 ILE A O 8
ATOM 13772 N N . ARG A 1 6 ? 17.803 2.121 2.707 1.00 0.40 16 ARG A N 8
ATOM 13773 C CA . ARG A 1 6 ? 16.488 1.988 2.118 1.00 0.34 16 ARG A CA 8
ATOM 13774 C C . ARG A 1 6 ? 15.917 0.613 2.386 1.00 0.29 16 ARG A C 8
ATOM 13775 O O . ARG A 1 6 ? 14.776 0.491 2.799 1.00 0.24 16 ARG A O 8
ATOM 13796 N N . MET A 1 7 ? 16.722 -0.415 2.169 1.00 0.34 17 MET A N 8
ATOM 13797 C CA . MET A 1 7 ? 16.263 -1.786 2.336 1.00 0.35 17 MET A CA 8
ATOM 13798 C C . MET A 1 7 ? 15.726 -2.016 3.743 1.00 0.31 17 MET A C 8
ATOM 13799 O O . MET A 1 7 ? 14.717 -2.696 3.925 1.00 0.31 17 MET A O 8
ATOM 13813 N N . LYS A 1 8 ? 16.394 -1.456 4.741 1.00 0.31 18 LYS A N 8
ATOM 13814 C CA . LYS A 1 8 ? 15.906 -1.563 6.105 1.00 0.32 18 LYS A CA 8
ATOM 13815 C C . LYS A 1 8 ? 14.728 -0.615 6.325 1.00 0.28 18 LYS A C 8
ATOM 13816 O O . LYS A 1 8 ? 13.769 -0.947 7.017 1.00 0.31 18 LYS A O 8
ATOM 13835 N N . LYS A 1 9 ? 14.803 0.562 5.715 1.00 0.25 19 LYS A N 8
ATOM 13836 C CA . LYS A 1 9 ? 13.828 1.612 5.957 1.00 0.24 19 LYS A CA 8
ATOM 13837 C C . LYS A 1 9 ? 12.488 1.259 5.322 1.00 0.19 19 LYS A C 8
ATOM 13838 O O . LYS A 1 9 ? 11.430 1.542 5.881 1.00 0.22 19 LYS A O 8
ATOM 13857 N N . VAL A 1 10 ? 12.539 0.635 4.156 1.00 0.16 20 VAL A N 8
ATOM 13858 C CA . VAL A 1 10 ? 11.334 0.196 3.476 1.00 0.15 20 VAL A CA 8
ATOM 13859 C C . VAL A 1 10 ? 10.645 -0.894 4.280 1.00 0.17 20 VAL A C 8
ATOM 13860 O O . VAL A 1 10 ? 9.432 -1.016 4.240 1.00 0.19 20 VAL A O 8
ATOM 13873 N N . MET A 1 11 ? 11.430 -1.693 5.000 1.00 0.19 21 MET A N 8
ATOM 13874 C CA . MET A 1 11 ? 10.878 -2.711 5.892 1.00 0.25 21 MET A CA 8
ATOM 13875 C C . MET A 1 11 ? 10.127 -2.058 7.047 1.00 0.25 21 MET A C 8
ATOM 13876 O O . MET A 1 11 ? 9.142 -2.602 7.549 1.00 0.27 21 MET A O 8
ATOM 13890 N N . GLN A 1 12 ? 10.591 -0.881 7.454 1.00 0.26 22 GLN A N 8
ATOM 13891 C CA . GLN A 1 12 ? 9.903 -0.099 8.472 1.00 0.29 22 GLN A CA 8
ATOM 13892 C C . GLN A 1 12 ? 8.564 0.374 7.918 1.00 0.26 22 GLN A C 8
ATOM 13893 O O . GLN A 1 12 ? 7.525 0.247 8.566 1.00 0.31 22 GLN A O 8
ATOM 13907 N N . TYR A 1 13 ? 8.604 0.906 6.699 1.00 0.20 23 TYR A N 8
ATOM 13908 C CA . TYR A 1 13 ? 7.393 1.303 5.992 1.00 0.19 23 TYR A CA 8
ATOM 13909 C C . TYR A 1 13 ? 6.514 0.090 5.712 1.00 0.17 23 TYR A C 8
ATOM 13910 O O . TYR A 1 13 ? 5.292 0.184 5.716 1.00 0.18 23 TYR A O 8
ATOM 13928 N N . ARG A 1 14 ? 7.158 -1.042 5.471 1.00 0.17 24 ARG A N 8
ATOM 13929 C CA . ARG A 1 14 ? 6.474 -2.272 5.105 1.00 0.17 24 ARG A CA 8
ATOM 13930 C C . ARG A 1 14 ? 5.525 -2.712 6.206 1.00 0.17 24 ARG A C 8
ATOM 13931 O O . ARG A 1 14 ? 4.408 -3.137 5.933 1.00 0.19 24 ARG A O 8
ATOM 13952 N N . ARG A 1 15 ? 5.965 -2.591 7.451 1.00 0.18 25 ARG A N 8
ATOM 13953 C CA . ARG A 1 15 ? 5.126 -2.946 8.589 1.00 0.18 25 ARG A CA 8
ATOM 13954 C C . ARG A 1 15 ? 3.971 -1.965 8.719 1.00 0.17 25 ARG A C 8
ATOM 13955 O O . ARG A 1 15 ? 2.876 -2.329 9.145 1.00 0.20 25 ARG A O 8
ATOM 13976 N N . ALA A 1 16 ? 4.221 -0.724 8.330 1.00 0.17 26 ALA A N 8
ATOM 13977 C CA . ALA A 1 16 ? 3.208 0.318 8.386 1.00 0.19 26 ALA A CA 8
ATOM 13978 C C . ALA A 1 16 ? 2.234 0.193 7.220 1.00 0.19 26 ALA A C 8
ATOM 13979 O O . ALA A 1 16 ? 1.101 0.664 7.288 1.00 0.28 26 ALA A O 8
ATOM 13986 N N . LEU A 1 17 ? 2.689 -0.432 6.147 1.00 0.15 27 LEU A N 8
ATOM 13987 C CA . LEU A 1 17 ? 1.853 -0.668 4.983 1.00 0.15 27 LEU A CA 8
ATOM 13988 C C . LEU A 1 17 ? 1.164 -2.020 5.087 1.00 0.17 27 LEU A C 8
ATOM 13989 O O . LEU A 1 17 ? 0.170 -2.273 4.414 1.00 0.21 27 LEU A O 8
ATOM 14005 N N . THR A 1 18 ? 1.688 -2.887 5.938 1.00 0.17 28 THR A N 8
ATOM 14006 C CA . THR A 1 18 ? 1.036 -4.154 6.208 1.00 0.15 28 THR A CA 8
ATOM 14007 C C . THR A 1 18 ? -0.160 -3.918 7.116 1.00 0.17 28 THR A C 8
ATOM 14008 O O . THR A 1 18 ? -0.005 -3.658 8.310 1.00 0.19 28 THR A O 8
ATOM 14019 N N . LYS A 1 19 ? -1.348 -4.003 6.546 1.00 0.17 29 LYS A N 8
ATOM 14020 C CA . LYS A 1 19 ? -2.562 -3.711 7.281 1.00 0.22 29 LYS A CA 8
ATOM 14021 C C . LYS A 1 19 ? -3.722 -4.494 6.704 1.00 0.19 29 LYS A C 8
ATOM 14022 O O . LYS A 1 19 ? -3.609 -5.091 5.636 1.00 0.18 29 LYS A O 8
ATOM 14041 N N . VAL A 1 20 ? -4.831 -4.477 7.410 1.00 0.22 30 VAL A N 8
ATOM 14042 C CA . VAL A 1 20 ? -6.063 -5.050 6.906 1.00 0.22 30 VAL A CA 8
ATOM 14043 C C . VAL A 1 20 ? -7.014 -3.922 6.534 1.00 0.19 30 VAL A C 8
ATOM 14044 O O . VAL A 1 20 ? -7.274 -3.030 7.340 1.00 0.23 30 VAL A O 8
ATOM 14057 N N . VAL A 1 21 ? -7.494 -3.938 5.304 1.00 0.16 31 VAL A N 8
ATOM 14058 C CA . VAL A 1 21 ? -8.286 -2.838 4.783 1.00 0.15 31 VAL A CA 8
ATOM 14059 C C . VAL A 1 21 ? -9.266 -3.334 3.725 1.00 0.15 31 VAL A C 8
ATOM 14060 O O . VAL A 1 21 ? -8.996 -4.301 3.024 1.00 0.18 31 VAL A O 8
ATOM 14073 N N . LYS A 1 22 ? -10.402 -2.674 3.617 1.00 0.14 32 LYS A N 8
ATOM 14074 C CA . LYS A 1 22 ? -11.409 -3.051 2.648 1.00 0.13 32 LYS A CA 8
ATOM 14075 C C . LYS A 1 22 ? -11.321 -2.155 1.421 1.00 0.12 32 LYS A C 8
ATOM 14076 O O . LYS A 1 22 ? -11.494 -0.938 1.510 1.00 0.14 32 LYS A O 8
ATOM 14095 N N . LEU A 1 23 ? -11.037 -2.762 0.279 1.00 0.12 33 LEU A N 8
ATOM 14096 C CA . LEU A 1 23 ? -10.904 -2.015 -0.962 1.00 0.13 33 LEU A CA 8
ATOM 14097 C C . LEU A 1 23 ? -12.251 -1.825 -1.625 1.00 0.14 33 LEU A C 8
ATOM 14098 O O . LEU A 1 23 ? -13.116 -2.699 -1.562 1.00 0.16 33 LEU A O 8
ATOM 14114 N N . LYS A 1 24 ? -12.426 -0.669 -2.249 1.00 0.15 34 LYS A N 8
ATOM 14115 C CA . LYS A 1 24 ? -13.664 -0.351 -2.947 1.00 0.19 34 LYS A CA 8
ATOM 14116 C C . LYS A 1 24 ? -13.349 0.437 -4.205 1.00 0.21 34 LYS A C 8
ATOM 14117 O O . LYS A 1 24 ? -12.975 1.606 -4.132 1.00 0.23 34 LYS A O 8
ATOM 14136 N N . THR A 1 25 ? -13.467 -0.205 -5.351 1.00 0.23 35 THR A N 8
ATOM 14137 C CA . THR A 1 25 ? -13.176 0.446 -6.615 1.00 0.26 35 THR A CA 8
ATOM 14138 C C . THR A 1 25 ? -13.651 -0.427 -7.780 1.00 0.28 35 THR A C 8
ATOM 14139 O O . THR A 1 25 ? -14.352 -1.416 -7.558 1.00 0.28 35 THR A O 8
ATOM 14150 N N . HIS A 1 26 ? -13.268 -0.077 -9.005 1.00 0.33 36 HIS A N 8
ATOM 14151 C CA . HIS A 1 26 ? -13.619 -0.869 -10.188 1.00 0.38 36 HIS A CA 8
ATOM 14152 C C . HIS A 1 26 ? -12.976 -2.250 -10.113 1.00 0.34 36 HIS A C 8
ATOM 14153 O O . HIS A 1 26 ? -13.354 -3.172 -10.836 1.00 0.37 36 HIS A O 8
ATOM 14168 N N . LEU A 1 27 ? -12.005 -2.373 -9.224 1.00 0.32 37 LEU A N 8
ATOM 14169 C CA . LEU A 1 27 ? -11.383 -3.651 -8.929 1.00 0.33 37 LEU A CA 8
ATOM 14170 C C . LEU A 1 27 ? -12.421 -4.572 -8.302 1.00 0.31 37 LEU A C 8
ATOM 14171 O O . LEU A 1 27 ? -12.711 -5.643 -8.836 1.00 0.36 37 LEU A O 8
ATOM 14187 N N . PHE A 1 28 ? -12.995 -4.110 -7.191 1.00 0.26 38 PHE A N 8
ATOM 14188 C CA . PHE A 1 28 ? -14.052 -4.819 -6.472 1.00 0.26 38 PHE A CA 8
ATOM 14189 C C . PHE A 1 28 ? -14.297 -4.118 -5.139 1.00 0.23 38 PHE A C 8
ATOM 14190 O O . PHE A 1 28 ? -13.786 -3.018 -4.914 1.00 0.22 38 PHE A O 8
ATOM 14207 N N . SER A 1 29 ? -15.070 -4.743 -4.270 1.00 0.23 39 SER A N 8
ATOM 14208 C CA . SER A 1 29 ? -15.251 -4.238 -2.923 1.00 0.22 39 SER A CA 8
ATOM 14209 C C . SER A 1 29 ? -15.199 -5.390 -1.921 1.00 0.22 39 SER A C 8
ATOM 14210 O O . SER A 1 29 ? -16.182 -6.104 -1.734 1.00 0.28 39 SER A O 8
ATOM 14218 N N . GLU A 1 30 ? -14.049 -5.545 -1.267 1.00 0.20 40 GLU A N 8
ATOM 14219 C CA . GLU A 1 30 ? -13.807 -6.657 -0.345 1.00 0.24 40 GLU A CA 8
ATOM 14220 C C . GLU A 1 30 ? -12.682 -6.310 0.618 1.00 0.18 40 GLU A C 8
ATOM 14221 O O . GLU A 1 30 ? -11.915 -5.378 0.377 1.00 0.15 40 GLU A O 8
ATOM 14233 N N . THR A 1 31 ? -12.581 -7.070 1.700 1.00 0.20 41 THR A N 8
ATOM 14234 C CA . THR A 1 31 ? -11.534 -6.860 2.686 1.00 0.19 41 THR A CA 8
ATOM 14235 C C . THR A 1 31 ? -10.243 -7.547 2.253 1.00 0.18 41 THR A C 8
ATOM 14236 O O . THR A 1 31 ? -10.210 -8.760 2.028 1.00 0.23 41 THR A O 8
ATOM 14247 N N . VAL A 1 32 ? -9.187 -6.762 2.137 1.00 0.16 42 VAL A N 8
ATOM 14248 C CA . VAL A 1 32 ? -7.903 -7.253 1.673 1.00 0.16 42 VAL A CA 8
ATOM 14249 C C . VAL A 1 32 ? -6.836 -6.974 2.723 1.00 0.16 42 VAL A C 8
ATOM 14250 O O . VAL A 1 32 ? -7.056 -6.195 3.653 1.00 0.23 42 VAL A O 8
ATOM 14263 N N . LYS A 1 33 ? -5.693 -7.618 2.597 1.00 0.13 43 LYS A N 8
ATOM 14264 C CA . LYS A 1 33 ? -4.559 -7.277 3.432 1.00 0.14 43 LYS A CA 8
ATOM 14265 C C . LYS A 1 33 ? -3.509 -6.593 2.579 1.00 0.13 43 LYS A C 8
ATOM 14266 O O . LYS A 1 33 ? -3.020 -7.172 1.614 1.00 0.15 43 LYS A O 8
ATOM 14285 N N . VAL A 1 34 ? -3.150 -5.380 2.946 1.00 0.13 44 VAL A N 8
ATOM 14286 C CA . VAL A 1 34 ? -2.232 -4.585 2.148 1.00 0.14 44 VAL A CA 8
ATOM 14287 C C . VAL A 1 34 ? -0.841 -4.636 2.746 1.00 0.15 44 VAL A C 8
ATOM 14288 O O . VAL A 1 34 ? -0.672 -5.010 3.910 1.00 0.19 44 VAL A O 8
ATOM 14301 N N . THR A 1 35 ? 0.145 -4.297 1.932 1.00 0.15 45 THR A N 8
ATOM 14302 C CA . THR A 1 35 ? 1.539 -4.327 2.332 1.00 0.16 45 THR A CA 8
ATOM 14303 C C . THR A 1 35 ? 2.400 -3.866 1.157 1.00 0.13 45 THR A C 8
ATOM 14304 O O . THR A 1 35 ? 1.874 -3.419 0.138 1.00 0.14 45 THR A O 8
ATOM 14315 N N . CYS A 1 36 ? 3.708 -3.963 1.291 1.00 0.15 46 CYS A N 8
ATOM 14316 C CA . CYS A 1 36 ? 4.599 -3.609 0.205 1.00 0.14 46 CYS A CA 8
ATOM 14317 C C . CYS A 1 36 ? 5.662 -4.685 0.047 1.00 0.15 46 CYS A C 8
ATOM 14318 O O . CYS A 1 36 ? 5.843 -5.521 0.935 1.00 0.19 46 CYS A O 8
ATOM 14326 N N . SER A 1 37 ? 6.350 -4.682 -1.085 1.00 0.19 47 SER A N 8
ATOM 14327 C CA . SER A 1 37 ? 7.380 -5.671 -1.346 1.00 0.27 47 SER A CA 8
ATOM 14328 C C . SER A 1 37 ? 8.619 -5.384 -0.494 1.00 0.25 47 SER A C 8
ATOM 14329 O O . SER A 1 37 ? 8.694 -4.337 0.156 1.00 0.25 47 SER A O 8
ATOM 14337 N N . LYS A 1 38 ? 9.584 -6.293 -0.508 1.00 0.29 48 LYS A N 8
ATOM 14338 C CA . LYS A 1 38 ? 10.716 -6.223 0.416 1.00 0.31 48 LYS A CA 8
ATOM 14339 C C . LYS A 1 38 ? 11.516 -4.933 0.263 1.00 0.27 48 LYS A C 8
ATOM 14340 O O . LYS A 1 38 ? 11.847 -4.293 1.257 1.00 0.40 48 LYS A O 8
ATOM 14359 N N . ASP A 1 39 ? 11.813 -4.546 -0.972 1.00 0.27 49 ASP A N 8
ATOM 14360 C CA . ASP A 1 39 ? 12.624 -3.349 -1.218 1.00 0.27 49 ASP A CA 8
ATOM 14361 C C . ASP A 1 39 ? 11.754 -2.103 -1.267 1.00 0.25 49 ASP A C 8
ATOM 14362 O O . ASP A 1 39 ? 12.244 -1.007 -1.528 1.00 0.28 49 ASP A O 8
ATOM 14371 N N . GLY A 1 40 ? 10.461 -2.279 -1.024 1.00 0.23 50 GLY A N 8
ATOM 14372 C CA . GLY A 1 40 ? 9.532 -1.160 -1.056 1.00 0.25 50 GLY A CA 8
ATOM 14373 C C . GLY A 1 40 ? 9.167 -0.730 -2.467 1.00 0.28 50 GLY A C 8
ATOM 14374 O O . GLY A 1 40 ? 8.346 0.160 -2.651 1.00 0.43 50 GLY A O 8
ATOM 14378 N N . GLU A 1 41 ? 9.774 -1.370 -3.462 1.00 0.25 51 GLU A N 8
ATOM 14379 C CA . GLU A 1 41 ? 9.551 -1.019 -4.866 1.00 0.30 51 GLU A CA 8
ATOM 14380 C C . GLU A 1 41 ? 8.093 -1.218 -5.278 1.00 0.22 51 GLU A C 8
ATOM 14381 O O . GLU A 1 41 ? 7.590 -0.535 -6.168 1.00 0.27 51 GLU A O 8
ATOM 14393 N N . GLU A 1 42 ? 7.416 -2.149 -4.627 1.00 0.24 52 GLU A N 8
ATOM 14394 C CA . GLU A 1 42 ? 6.047 -2.482 -4.986 1.00 0.21 52 GLU A CA 8
ATOM 14395 C C . GLU A 1 42 ? 5.117 -2.411 -3.792 1.00 0.18 52 GLU A C 8
ATOM 14396 O O . GLU A 1 42 ? 5.529 -2.655 -2.660 1.00 0.21 52 GLU A O 8
ATOM 14408 N N . VAL A 1 43 ? 3.866 -2.084 -4.062 1.00 0.16 53 VAL A N 8
ATOM 14409 C CA . VAL A 1 43 ? 2.803 -2.230 -3.085 1.00 0.16 53 VAL A CA 8
ATOM 14410 C C . VAL A 1 43 ? 1.955 -3.424 -3.486 1.00 0.18 53 VAL A C 8
ATOM 14411 O O . VAL A 1 43 ? 1.546 -3.527 -4.638 1.00 0.34 53 VAL A O 8
ATOM 14424 N N . GLN A 1 44 ? 1.703 -4.322 -2.553 1.00 0.16 54 GLN A N 8
ATOM 14425 C CA . GLN A 1 44 ? 1.001 -5.555 -2.865 1.00 0.16 54 GLN A CA 8
ATOM 14426 C C . GLN A 1 44 ? -0.065 -5.843 -1.818 1.00 0.16 54 GLN A C 8
ATOM 14427 O O . GLN A 1 44 ? 0.044 -5.410 -0.673 1.00 0.24 54 GLN A O 8
ATOM 14441 N N . TRP A 1 45 ? -1.098 -6.563 -2.212 1.00 0.14 55 TRP A N 8
ATOM 14442 C CA . TRP A 1 45 ? -2.206 -6.846 -1.317 1.00 0.16 55 TRP A CA 8
ATOM 14443 C C . TRP A 1 45 ? -2.753 -8.246 -1.530 1.00 0.17 55 TRP A C 8
ATOM 14444 O O . TRP A 1 45 ? -2.629 -8.836 -2.607 1.00 0.18 55 TRP A O 8
ATOM 14465 N N . PHE A 1 46 ? -3.356 -8.768 -0.483 1.00 0.21 56 PHE A N 8
ATOM 14466 C CA . PHE A 1 46 ? -3.940 -10.090 -0.496 1.00 0.23 56 PHE A CA 8
ATOM 14467 C C . PHE A 1 46 ? -5.450 -9.971 -0.405 1.00 0.23 56 PHE A C 8
ATOM 14468 O O . PHE A 1 46 ? -5.994 -9.704 0.666 1.00 0.26 56 PHE A O 8
ATOM 14485 N N . LYS A 1 47 ? -6.118 -10.144 -1.532 1.00 0.28 57 LYS A N 8
ATOM 14486 C CA . LYS A 1 47 ? -7.559 -9.977 -1.585 1.00 0.29 57 LYS A CA 8
ATOM 14487 C C . LYS A 1 47 ? -8.260 -11.229 -1.090 1.00 0.35 57 LYS A C 8
ATOM 14488 O O . LYS A 1 47 ? -8.166 -12.292 -1.706 1.00 0.54 57 LYS A O 8
ATOM 14507 N N . GLY A 1 48 ? -8.946 -11.096 0.033 1.00 0.38 58 GLY A N 8
ATOM 14508 C CA . GLY A 1 48 ? -9.650 -12.216 0.612 1.00 0.48 58 GLY A CA 8
ATOM 14509 C C . GLY A 1 48 ? -8.707 -13.269 1.153 1.00 0.73 58 GLY A C 8
ATOM 14510 O O . GLY A 1 48 ? -7.742 -12.953 1.854 1.00 1.35 58 GLY A O 8
ATOM 14514 N N . LYS A 1 49 ? -8.971 -14.516 0.802 1.00 0.99 59 LYS A N 8
ATOM 14515 C CA . LYS A 1 49 ? -8.166 -15.636 1.264 1.00 1.48 59 LYS A CA 8
ATOM 14516 C C . LYS A 1 49 ? -7.105 -15.998 0.226 1.00 1.81 59 LYS A C 8
ATOM 14517 O O . LYS A 1 49 ? -7.018 -17.142 -0.234 1.00 2.63 59 LYS A O 8
ATOM 14536 N N . SER A 1 50 ? -6.306 -15.005 -0.143 1.00 1.73 60 SER A N 8
ATOM 14537 C CA . SER A 1 50 ? -5.223 -15.192 -1.096 1.00 2.21 60 SER A CA 8
ATOM 14538 C C . SER A 1 50 ? -4.232 -16.219 -0.561 1.00 1.61 60 SER A C 8
ATOM 14539 O O . SER A 1 50 ? -3.975 -16.269 0.645 1.00 2.01 60 SER A O 8
ATOM 14547 N N . THR A 1 51 ? -3.702 -17.045 -1.456 1.00 1.47 61 THR A N 8
ATOM 14548 C CA . THR A 1 51 ? -2.737 -18.064 -1.083 1.00 1.55 61 THR A CA 8
ATOM 14549 C C . THR A 1 51 ? -1.531 -17.424 -0.400 1.00 1.39 61 THR A C 8
ATOM 14550 O O . THR A 1 51 ? -0.827 -16.612 -0.995 1.00 1.72 61 THR A O 8
ATOM 14561 N N . ALA A 1 52 ? -1.307 -17.787 0.854 1.00 1.24 62 ALA A N 8
ATOM 14562 C CA . ALA A 1 52 ? -0.269 -17.164 1.662 1.00 1.29 62 ALA A CA 8
ATOM 14563 C C . ALA A 1 52 ? 1.112 -17.752 1.378 1.00 1.32 62 ALA A C 8
ATOM 14564 O O . ALA A 1 52 ? 1.861 -18.065 2.304 1.00 1.69 62 ALA A O 8
ATOM 14571 N N . GLY A 1 53 ? 1.429 -17.819 0.085 1.00 1.20 63 GLY A N 8
ATOM 14572 C CA . GLY A 1 53 ? 2.696 -18.335 -0.439 1.00 1.25 63 GLY A CA 8
ATOM 14573 C C . GLY A 1 53 ? 3.526 -19.159 0.528 1.00 1.40 63 GLY A C 8
ATOM 14574 O O . GLY A 1 53 ? 3.069 -20.171 1.063 1.00 1.99 63 GLY A O 8
ATOM 14578 N N . ALA A 1 54 ? 4.759 -18.718 0.740 1.00 1.55 64 ALA A N 8
ATOM 14579 C CA . ALA A 1 54 ? 5.680 -19.401 1.639 1.00 1.66 64 ALA A CA 8
ATOM 14580 C C . ALA A 1 54 ? 5.512 -18.920 3.076 1.00 1.67 64 ALA A C 8
ATOM 14581 O O . ALA A 1 54 ? 6.427 -18.325 3.648 1.00 1.74 64 ALA A O 8
ATOM 14588 N N . GLN A 1 55 ? 4.323 -19.165 3.634 1.00 1.68 65 GLN A N 8
ATOM 14589 C CA . GLN A 1 55 ? 4.005 -18.879 5.043 1.00 1.79 65 GLN A CA 8
ATOM 14590 C C . GLN A 1 55 ? 3.885 -17.377 5.307 1.00 1.70 65 GLN A C 8
ATOM 14591 O O . GLN A 1 55 ? 2.885 -16.914 5.856 1.00 1.80 65 GLN A O 8
ATOM 14605 N N . ASP A 1 56 ? 4.891 -16.620 4.898 1.00 1.62 66 ASP A N 8
ATOM 14606 C CA . ASP A 1 56 ? 4.872 -15.165 5.030 1.00 1.65 66 ASP A CA 8
ATOM 14607 C C . ASP A 1 56 ? 4.028 -14.534 3.931 1.00 1.49 66 ASP A C 8
ATOM 14608 O O . ASP A 1 56 ? 4.091 -13.326 3.691 1.00 1.59 66 ASP A O 8
ATOM 14617 N N . ARG A 1 57 ? 3.241 -15.388 3.268 1.00 1.32 67 ARG A N 8
ATOM 14618 C CA . ARG A 1 57 ? 2.344 -14.994 2.188 1.00 1.23 67 ARG A CA 8
ATOM 14619 C C . ARG A 1 57 ? 3.119 -14.312 1.073 1.00 1.18 67 ARG A C 8
ATOM 14620 O O . ARG A 1 57 ? 3.112 -13.096 0.937 1.00 1.31 67 ARG A O 8
ATOM 14641 N N . LYS A 1 58 ? 3.789 -15.125 0.272 1.00 1.12 68 LYS A N 8
ATOM 14642 C CA . LYS A 1 58 ? 4.602 -14.623 -0.826 1.00 1.16 68 LYS A CA 8
ATOM 14643 C C . LYS A 1 58 ? 3.798 -14.592 -2.118 1.00 0.99 68 LYS A C 8
ATOM 14644 O O . LYS A 1 58 ? 4.355 -14.483 -3.207 1.00 1.10 68 LYS A O 8
ATOM 14663 N N . LYS A 1 59 ? 2.484 -14.687 -1.989 1.00 0.90 69 LYS A N 8
ATOM 14664 C CA . LYS A 1 59 ? 1.611 -14.744 -3.149 1.00 0.80 69 LYS A CA 8
ATOM 14665 C C . LYS A 1 59 ? 0.461 -13.749 -3.005 1.00 0.61 69 LYS A C 8
ATOM 14666 O O . LYS A 1 59 ? -0.619 -14.087 -2.512 1.00 0.61 69 LYS A O 8
ATOM 14685 N N . PRO A 1 60 ? 0.702 -12.493 -3.401 1.00 0.51 70 PRO A N 8
ATOM 14686 C CA . PRO A 1 60 ? -0.318 -11.447 -3.391 1.00 0.39 70 PRO A CA 8
ATOM 14687 C C . PRO A 1 60 ? -1.346 -11.647 -4.498 1.00 0.32 70 PRO A C 8
ATOM 14688 O O . PRO A 1 60 ? -1.107 -12.375 -5.462 1.00 0.40 70 PRO A O 8
ATOM 14699 N N . SER A 1 61 ? -2.482 -10.989 -4.362 1.00 0.28 71 SER A N 8
ATOM 14700 C CA . SER A 1 61 ? -3.545 -11.094 -5.345 1.00 0.31 71 SER A CA 8
ATOM 14701 C C . SER A 1 61 ? -3.613 -9.801 -6.155 1.00 0.28 71 SER A C 8
ATOM 14702 O O . SER A 1 61 ? -4.579 -9.538 -6.872 1.00 0.40 71 SER A O 8
ATOM 14710 N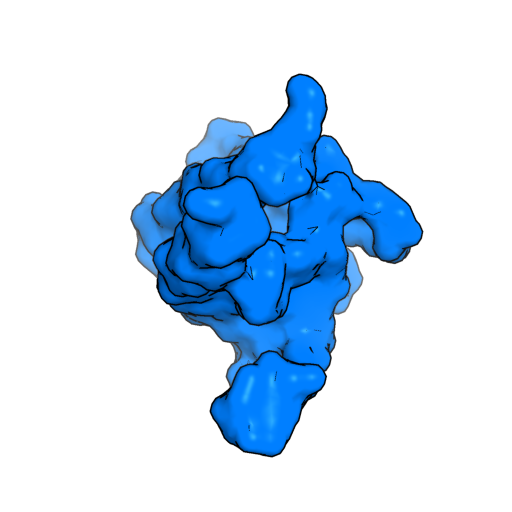 N . GLY A 1 62 ? -2.568 -8.998 -6.020 1.00 0.24 72 GLY A N 8
ATOM 14711 C CA . GLY A 1 62 ? -2.480 -7.745 -6.734 1.00 0.23 72 GLY A CA 8
ATOM 14712 C C . GLY A 1 62 ? -1.310 -6.922 -6.246 1.00 0.22 72 GLY A C 8
ATOM 14713 O O . GLY A 1 62 ? -0.847 -7.111 -5.118 1.00 0.26 72 GLY A O 8
ATOM 14717 N N . GLY A 1 63 ? -0.825 -6.022 -7.086 1.00 0.24 73 GLY A N 8
ATOM 14718 C CA . GLY A 1 63 ? 0.292 -5.187 -6.706 1.00 0.29 73 GLY A CA 8
ATOM 14719 C C . GLY A 1 63 ? 0.720 -4.256 -7.820 1.00 0.27 73 GLY A C 8
ATOM 14720 O O . GLY A 1 63 ? 0.406 -4.494 -8.989 1.00 0.40 73 GLY A O 8
ATOM 14724 N N . PHE A 1 64 ? 1.429 -3.195 -7.458 1.00 0.20 74 PHE A N 8
ATOM 14725 C CA . PHE A 1 64 ? 1.915 -2.221 -8.427 1.00 0.19 74 PHE A CA 8
ATOM 14726 C C . PHE A 1 64 ? 3.128 -1.479 -7.867 1.00 0.19 74 PHE A C 8
ATOM 14727 O O . PHE A 1 64 ? 3.317 -1.419 -6.652 1.00 0.19 74 PHE A O 8
ATOM 14744 N N . PRO A 1 65 ? 3.976 -0.918 -8.747 1.00 0.20 75 PRO A N 8
ATOM 14745 C CA . PRO A 1 65 ? 5.198 -0.226 -8.337 1.00 0.20 75 PRO A CA 8
ATOM 14746 C C . PRO A 1 65 ? 4.920 1.122 -7.681 1.00 0.19 75 PRO A C 8
ATOM 14747 O O . PRO A 1 65 ? 4.065 1.892 -8.127 1.00 0.20 75 PRO A O 8
ATOM 14758 N N . VAL A 1 66 ? 5.688 1.397 -6.637 1.00 0.19 76 VAL A N 8
ATOM 14759 C CA . VAL A 1 66 ? 5.556 2.609 -5.841 1.00 0.18 76 VAL A CA 8
ATOM 14760 C C . VAL A 1 66 ? 5.841 3.869 -6.652 1.00 0.19 76 VAL A C 8
ATOM 14761 O O . VAL A 1 66 ? 5.151 4.880 -6.511 1.00 0.19 76 VAL A O 8
ATOM 14774 N N . ASP A 1 67 ? 6.851 3.811 -7.501 1.00 0.21 77 ASP A N 8
ATOM 14775 C CA . ASP A 1 67 ? 7.231 4.959 -8.301 1.00 0.24 77 ASP A CA 8
ATOM 14776 C C . ASP A 1 67 ? 6.228 5.211 -9.423 1.00 0.23 77 ASP A C 8
ATOM 14777 O O . ASP A 1 67 ? 6.261 6.253 -10.077 1.00 0.30 77 ASP A O 8
ATOM 14786 N N . LYS A 1 68 ? 5.331 4.255 -9.639 1.00 0.19 78 LYS A N 8
ATOM 14787 C CA . LYS A 1 68 ? 4.342 4.361 -10.704 1.00 0.20 78 LYS A CA 8
ATOM 14788 C C . LYS A 1 68 ? 3.020 4.919 -10.177 1.00 0.17 78 LYS A C 8
ATOM 14789 O O . LYS A 1 68 ? 2.101 5.200 -10.948 1.00 0.18 78 LYS A O 8
ATOM 14808 N N . ILE A 1 69 ? 2.921 5.064 -8.861 1.00 0.18 79 ILE A N 8
ATOM 14809 C CA . ILE A 1 69 ? 1.755 5.685 -8.249 1.00 0.16 79 ILE A CA 8
ATOM 14810 C C . ILE A 1 69 ? 1.663 7.143 -8.687 1.00 0.18 79 ILE A C 8
ATOM 14811 O O . ILE A 1 69 ? 2.510 7.962 -8.331 1.00 0.26 79 ILE A O 8
ATOM 14827 N N . THR A 1 70 ? 0.637 7.464 -9.460 1.00 0.15 80 THR A N 8
ATOM 14828 C CA . THR A 1 70 ? 0.515 8.789 -10.042 1.00 0.18 80 THR A CA 8
ATOM 14829 C C . THR A 1 70 ? -0.003 9.793 -9.015 1.00 0.21 80 THR A C 8
ATOM 14830 O O . THR A 1 70 ? 0.314 10.981 -9.086 1.00 0.28 80 THR A O 8
ATOM 14841 N N . SER A 1 71 ? -0.793 9.316 -8.056 1.00 0.18 81 SER A N 8
ATOM 14842 C CA . SER A 1 71 ? -1.331 10.178 -7.013 1.00 0.21 81 SER A CA 8
ATOM 14843 C C . SER A 1 71 ? -1.723 9.378 -5.774 1.00 0.17 81 SER A C 8
ATOM 14844 O O . SER A 1 71 ? -2.415 8.364 -5.869 1.00 0.19 81 SER A O 8
ATOM 14852 N N . VAL A 1 72 ? -1.277 9.852 -4.622 1.00 0.20 82 VAL A N 8
ATOM 14853 C CA . VAL A 1 72 ? -1.667 9.289 -3.345 1.00 0.21 82 VAL A CA 8
ATOM 14854 C C . VAL A 1 72 ? -2.402 10.361 -2.548 1.00 0.21 82 VAL A C 8
ATOM 14855 O O . VAL A 1 72 ? -1.811 11.334 -2.079 1.00 0.24 82 VAL A O 8
ATOM 14868 N N . LYS A 1 73 ? -3.708 10.208 -2.443 1.00 0.21 83 LYS A N 8
ATOM 14869 C CA . LYS A 1 73 ? -4.545 11.256 -1.896 1.00 0.23 83 LYS A CA 8
ATOM 14870 C C . LYS A 1 73 ? -5.619 10.685 -0.983 1.00 0.22 83 LYS A C 8
ATOM 14871 O O . LYS A 1 73 ? -5.859 9.476 -0.948 1.00 0.21 83 LYS A O 8
ATOM 14890 N N . SER A 1 74 ? -6.239 11.558 -0.223 1.00 0.26 84 SER A N 8
ATOM 14891 C CA . SER A 1 74 ? -7.404 11.199 0.549 1.00 0.26 84 SER A CA 8
ATOM 14892 C C . SER A 1 74 ? -8.626 11.880 -0.065 1.00 0.29 84 SER A C 8
ATOM 14893 O O . SER A 1 74 ? -8.483 12.887 -0.761 1.00 0.32 84 SER A O 8
ATOM 14901 N N . GLN A 1 75 ? -9.808 11.305 0.146 1.00 0.30 85 GLN A N 8
ATOM 14902 C CA . GLN A 1 75 ? -11.056 11.843 -0.417 1.00 0.37 85 GLN A CA 8
ATOM 14903 C C . GLN A 1 75 ? -11.299 13.294 0.002 1.00 0.44 85 GLN A C 8
ATOM 14904 O O . GLN A 1 75 ? -10.513 13.872 0.749 1.00 0.47 85 GLN A O 8
ATOM 14918 N N . ALA A 1 76 ? -12.397 13.877 -0.461 1.00 0.52 86 ALA A N 8
ATOM 14919 C CA . ALA A 1 76 ? -12.748 15.230 -0.059 1.00 0.61 86 ALA A CA 8
ATOM 14920 C C . ALA A 1 76 ? -13.108 15.265 1.422 1.00 0.67 86 ALA A C 8
ATOM 14921 O O . ALA A 1 76 ? -12.638 16.129 2.164 1.00 0.72 86 ALA A O 8
ATOM 14928 N N . ASP A 1 77 ? -13.925 14.308 1.854 1.00 0.71 87 ASP A N 8
ATOM 14929 C CA . ASP A 1 77 ? -14.269 14.193 3.267 1.00 0.80 87 ASP A CA 8
ATOM 14930 C C . ASP A 1 77 ? -13.413 13.127 3.928 1.00 0.65 87 ASP A C 8
ATOM 14931 O O . ASP A 1 77 ? -13.138 13.180 5.126 1.00 0.69 87 ASP A O 8
ATOM 14940 N N . ASN A 1 78 ? -12.982 12.194 3.084 1.00 0.50 88 ASN A N 8
ATOM 14941 C CA . ASN A 1 78 ? -12.118 11.061 3.435 1.00 0.37 88 ASN A CA 8
ATOM 14942 C C . ASN A 1 78 ? -12.282 10.559 4.866 1.00 0.39 88 ASN A C 8
ATOM 14943 O O . ASN A 1 78 ? -11.291 10.222 5.518 1.00 0.44 88 ASN A O 8
ATOM 14954 N N . THR A 1 79 ? -13.525 10.465 5.332 1.00 0.43 89 THR A N 8
ATOM 14955 C CA . THR A 1 79 ? -13.793 10.006 6.687 1.00 0.48 89 THR A CA 8
ATOM 14956 C C . THR A 1 79 ? -13.113 8.665 6.935 1.00 0.43 89 THR A C 8
ATOM 14957 O O . THR A 1 79 ? -12.177 8.572 7.724 1.00 0.48 89 THR A O 8
ATOM 14968 N N . LYS A 1 80 ? -13.601 7.628 6.275 1.00 0.38 90 LYS A N 8
ATOM 14969 C CA . LYS A 1 80 ? -12.931 6.340 6.284 1.00 0.35 90 LYS A CA 8
ATOM 14970 C C . LYS A 1 80 ? -12.397 5.994 4.893 1.00 0.29 90 LYS A C 8
ATOM 14971 O O . LYS A 1 80 ? -12.000 4.860 4.637 1.00 0.32 90 LYS A O 8
ATOM 14990 N N . VAL A 1 81 ? -12.366 6.980 4.004 1.00 0.27 91 VAL A N 8
ATOM 14991 C CA . VAL A 1 81 ? -12.101 6.717 2.590 1.00 0.25 91 VAL A CA 8
ATOM 14992 C C . VAL A 1 81 ? -10.745 7.267 2.125 1.00 0.22 91 VAL A C 8
ATOM 14993 O O . VAL A 1 81 ? -10.439 8.442 2.320 1.00 0.31 91 VAL A O 8
ATOM 15006 N N . LEU A 1 82 ? -9.952 6.405 1.498 1.00 0.20 92 LEU A N 8
ATOM 15007 C CA . LEU A 1 82 ? -8.688 6.799 0.862 1.00 0.17 92 LEU A CA 8
ATOM 15008 C C . LEU A 1 82 ? -8.805 6.667 -0.652 1.00 0.17 92 LEU A C 8
ATOM 15009 O O . LEU A 1 82 ? -9.606 5.879 -1.136 1.00 0.19 92 LEU A O 8
ATOM 15025 N N . VAL A 1 83 ? -8.045 7.460 -1.399 1.00 0.17 93 VAL A N 8
ATOM 15026 C CA . VAL A 1 83 ? -8.066 7.368 -2.855 1.00 0.18 93 VAL A CA 8
ATOM 15027 C C . VAL A 1 83 ? -6.649 7.445 -3.442 1.00 0.17 93 VAL A C 8
ATOM 15028 O O . VAL A 1 83 ? -6.001 8.491 -3.435 1.00 0.19 93 VAL A O 8
ATOM 15041 N N . ILE A 1 84 ? -6.179 6.317 -3.955 1.00 0.16 94 ILE A N 8
ATOM 15042 C CA . ILE A 1 84 ? -4.845 6.222 -4.539 1.00 0.15 94 ILE A CA 8
ATOM 15043 C C . ILE A 1 84 ? -4.951 5.807 -6.006 1.00 0.15 94 ILE A C 8
ATOM 15044 O O . ILE A 1 84 ? -5.655 4.856 -6.329 1.00 0.17 94 ILE A O 8
ATOM 15060 N N . THR A 1 85 ? -4.256 6.510 -6.885 1.00 0.14 95 THR A N 8
ATOM 15061 C CA . THR A 1 85 ? -4.316 6.219 -8.310 1.00 0.13 95 THR A CA 8
ATOM 15062 C C . THR A 1 85 ? -2.917 5.937 -8.858 1.00 0.11 95 THR A C 8
ATOM 15063 O O . THR A 1 85 ? -1.936 6.546 -8.421 1.00 0.12 95 THR A O 8
ATOM 15074 N N . VAL A 1 86 ? -2.828 5.017 -9.807 1.00 0.11 96 VAL A N 8
ATOM 15075 C CA . VAL A 1 86 ? -1.558 4.638 -10.401 1.00 0.10 96 VAL A CA 8
ATOM 15076 C C . VAL A 1 86 ? -1.537 4.933 -11.903 1.00 0.11 96 VAL A C 8
ATOM 15077 O O . VAL A 1 86 ? -2.567 4.847 -12.574 1.00 0.14 96 VAL A O 8
ATOM 15090 N N . ASN A 1 87 ? -0.362 5.295 -12.418 1.00 0.14 97 ASN A N 8
ATOM 15091 C CA . ASN A 1 87 ? -0.193 5.556 -13.843 1.00 0.23 97 ASN A CA 8
ATOM 15092 C C . ASN A 1 87 ? 0.912 4.673 -14.415 1.00 0.34 97 ASN A C 8
ATOM 15093 O O . ASN A 1 87 ? 1.952 4.502 -13.775 1.00 0.81 97 ASN A O 8
ATOM 15104 N N . ASN A 1 88 ? 0.655 4.134 -15.616 1.00 0.42 98 ASN A N 8
ATOM 15105 C CA . ASN A 1 88 ? 1.561 3.235 -16.370 1.00 0.43 98 ASN A CA 8
ATOM 15106 C C . ASN A 1 88 ? 1.108 1.767 -16.253 1.00 0.38 98 ASN A C 8
ATOM 15107 O O . ASN A 1 88 ? 0.834 1.143 -17.278 1.00 0.43 98 ASN A O 8
ATOM 15118 N N . PRO A 1 89 ? 1.028 1.164 -15.037 1.00 0.35 99 PRO A N 8
ATOM 15119 C CA . PRO A 1 89 ? 0.238 -0.060 -14.837 1.00 0.34 99 PRO A CA 8
ATOM 15120 C C . PRO A 1 89 ? -1.222 0.168 -15.212 1.00 0.30 99 PRO A C 8
ATOM 15121 O O . PRO A 1 89 ? -1.624 1.302 -15.486 1.00 0.29 99 PRO A O 8
ATOM 15132 N N . GLN A 1 90 ? -2.008 -0.901 -15.225 1.00 0.34 100 GLN A N 8
ATOM 15133 C CA . GLN A 1 90 ? -3.408 -0.810 -15.623 1.00 0.36 100 GLN A CA 8
ATOM 15134 C C . GLN A 1 90 ? -4.147 0.155 -14.701 1.00 0.32 100 GLN A C 8
ATOM 15135 O O . GLN A 1 90 ? -4.292 -0.107 -13.503 1.00 0.31 100 GLN A O 8
ATOM 15149 N N . PRO A 1 91 ? -4.607 1.291 -15.262 1.00 0.36 101 PRO A N 8
ATOM 15150 C CA . PRO A 1 91 ? -5.201 2.393 -14.496 1.00 0.35 101 PRO A CA 8
ATOM 15151 C C . PRO A 1 91 ? -6.264 1.931 -13.513 1.00 0.32 101 PRO A C 8
ATOM 15152 O O . PRO A 1 91 ? -7.331 1.454 -13.903 1.00 0.39 101 PRO A O 8
ATOM 15163 N N . THR A 1 92 ? -5.951 2.068 -12.241 1.00 0.26 102 THR A N 8
ATOM 15164 C CA . THR A 1 92 ? -6.865 1.702 -11.184 1.00 0.25 102 THR A CA 8
ATOM 15165 C C . THR A 1 92 ? -6.717 2.674 -10.021 1.00 0.21 102 THR A C 8
ATOM 15166 O O . THR A 1 92 ? -5.620 3.174 -9.756 1.00 0.22 102 THR A O 8
ATOM 15177 N N . THR A 1 93 ? -7.816 2.947 -9.343 1.00 0.21 103 THR A N 8
ATOM 15178 C CA . THR A 1 93 ? -7.806 3.841 -8.201 1.00 0.19 103 THR A CA 8
ATOM 15179 C C . THR A 1 93 ? -8.293 3.097 -6.968 1.00 0.20 103 THR A C 8
ATOM 15180 O O . THR A 1 93 ? -9.472 2.784 -6.842 1.00 0.28 103 THR A O 8
ATOM 15191 N N . TYR A 1 94 ? -7.377 2.819 -6.063 1.00 0.17 104 TYR A N 8
ATOM 15192 C CA . TYR A 1 94 ? -7.666 1.983 -4.915 1.00 0.18 104 TYR A CA 8
ATOM 15193 C C . TYR A 1 94 ? -8.156 2.820 -3.746 1.00 0.19 104 TYR A C 8
ATOM 15194 O O . TYR A 1 94 ? -7.478 3.747 -3.302 1.00 0.20 104 TYR A O 8
ATOM 15212 N N . ASN A 1 95 ? -9.348 2.500 -3.267 1.00 0.18 105 ASN A N 8
ATOM 15213 C CA . ASN A 1 95 ? -9.903 3.186 -2.112 1.00 0.18 105 ASN A CA 8
ATOM 15214 C C . ASN A 1 95 ? -9.748 2.314 -0.886 1.00 0.17 105 ASN A C 8
ATOM 15215 O O . ASN A 1 95 ? -10.464 1.326 -0.723 1.00 0.16 105 ASN A O 8
ATOM 15226 N N . PHE A 1 96 ? -8.808 2.673 -0.031 1.00 0.18 106 PHE A N 8
ATOM 15227 C CA . PHE A 1 96 ? -8.565 1.911 1.178 1.00 0.17 106 PHE A CA 8
ATOM 15228 C C . PHE A 1 96 ? -9.525 2.369 2.267 1.00 0.19 106 PHE A C 8
ATOM 15229 O O . PHE A 1 96 ? -9.436 3.494 2.762 1.00 0.23 106 PHE A O 8
ATOM 15246 N N . THR A 1 97 ? -10.456 1.498 2.613 1.00 0.17 107 THR A N 8
ATOM 15247 C CA . THR A 1 97 ? -11.481 1.813 3.589 1.00 0.21 107 THR A CA 8
ATOM 15248 C C . THR A 1 97 ? -11.418 0.837 4.759 1.00 0.20 107 THR A C 8
ATOM 15249 O O . THR A 1 97 ? -11.250 -0.361 4.563 1.00 0.22 107 THR A O 8
ATOM 15260 N N . PHE A 1 98 ? -11.528 1.343 5.975 1.00 0.28 108 PHE A N 8
ATOM 15261 C CA . PHE A 1 98 ? -11.525 0.478 7.142 1.00 0.26 108 PHE A CA 8
ATOM 15262 C C . PHE A 1 98 ? -12.521 0.985 8.175 1.00 0.27 108 PHE A C 8
ATOM 15263 O O . PHE A 1 98 ? -13.069 2.078 8.028 1.00 0.33 108 PHE A O 8
ATOM 15280 N N . LYS A 1 99 ? -12.736 0.200 9.219 1.00 0.25 109 LYS A N 8
ATOM 15281 C CA . LYS A 1 99 ? -13.641 0.577 10.296 1.00 0.26 109 LYS A CA 8
ATOM 15282 C C . LYS A 1 99 ? -13.049 1.746 11.078 1.00 0.27 109 LYS A C 8
ATOM 15283 O O . LYS A 1 99 ? -13.746 2.701 11.423 1.00 0.33 109 LYS A O 8
ATOM 15302 N N . SER A 1 100 ? -11.751 1.666 11.330 1.00 0.28 110 SER A N 8
ATOM 15303 C CA . SER A 1 100 ? -11.045 2.682 12.092 1.00 0.32 110 SER A CA 8
ATOM 15304 C C . SER A 1 100 ? -10.880 3.965 11.289 1.00 0.41 110 SER A C 8
ATOM 15305 O O . SER A 1 100 ? -10.319 3.949 10.191 1.00 0.50 110 SER A O 8
ATOM 15313 N N . PRO A 1 101 ? -11.349 5.102 11.824 1.00 0.48 111 PRO A N 8
ATOM 15314 C CA . PRO A 1 101 ? -11.100 6.413 11.229 1.00 0.59 111 PRO A CA 8
ATOM 15315 C C . PRO A 1 101 ? -9.639 6.838 11.385 1.00 0.67 111 PRO A C 8
ATOM 15316 O O . PRO A 1 101 ? -9.250 7.927 10.966 1.00 1.09 111 PRO A O 8
ATOM 15327 N N . GLY A 1 102 ? -8.826 5.969 11.971 1.00 0.44 112 GLY A N 8
ATOM 15328 C CA . GLY A 1 102 ? -7.415 6.254 12.109 1.00 0.49 112 GLY A CA 8
ATOM 15329 C C . GLY A 1 102 ? -6.554 5.360 11.237 1.00 0.46 112 GLY A C 8
ATOM 15330 O O . GLY A 1 102 ? -5.663 5.842 10.539 1.00 0.63 112 GLY A O 8
ATOM 15334 N N . GLU A 1 103 ? -6.865 4.062 11.242 1.00 0.32 113 GLU A N 8
ATOM 15335 C CA . GLU A 1 103 ? -6.035 3.040 10.596 1.00 0.30 113 GLU A CA 8
ATOM 15336 C C . GLU A 1 103 ? -5.682 3.397 9.152 1.00 0.31 113 GLU A C 8
ATOM 15337 O O . GLU A 1 103 ? -4.530 3.270 8.727 1.00 0.34 113 GLU A O 8
ATOM 15349 N N . ARG A 1 104 ? -6.679 3.851 8.409 1.00 0.35 114 ARG A N 8
ATOM 15350 C CA . ARG A 1 104 ? -6.523 4.086 6.978 1.00 0.43 114 ARG A CA 8
ATOM 15351 C C . ARG A 1 104 ? -5.610 5.275 6.719 1.00 0.38 114 ARG A C 8
ATOM 15352 O O . ARG A 1 104 ? -4.710 5.207 5.895 1.00 0.40 114 ARG A O 8
ATOM 15373 N N . GLU A 1 105 ? -5.855 6.369 7.420 1.00 0.42 115 GLU A N 8
ATOM 15374 C CA . GLU A 1 105 ? -5.086 7.586 7.210 1.00 0.48 115 GLU A CA 8
ATOM 15375 C C . GLU A 1 105 ? -3.655 7.429 7.704 1.00 0.37 115 GLU A C 8
ATOM 15376 O O . GLU A 1 105 ? -2.728 8.008 7.138 1.00 0.40 115 GLU A O 8
ATOM 15388 N N . SER A 1 106 ? -3.479 6.633 8.748 1.00 0.33 116 SER A N 8
ATOM 15389 C CA . SER A 1 106 ? -2.146 6.245 9.191 1.00 0.36 116 SER A CA 8
ATOM 15390 C C . SER A 1 106 ? -1.410 5.532 8.057 1.00 0.31 116 SER A C 8
ATOM 15391 O O . SER A 1 106 ? -0.198 5.667 7.904 1.00 0.38 116 SER A O 8
ATOM 15399 N N . TRP A 1 107 ? -2.167 4.780 7.263 1.00 0.25 117 TRP A N 8
ATOM 15400 C CA . TRP A 1 107 ? -1.632 4.102 6.090 1.00 0.24 117 TRP A CA 8
ATOM 15401 C C . TRP A 1 107 ? -1.340 5.132 4.994 1.00 0.21 117 TRP A C 8
ATOM 15402 O O . TRP A 1 107 ? -0.280 5.112 4.371 1.00 0.23 117 TRP A O 8
ATOM 15423 N N . GLN A 1 108 ? -2.302 6.038 4.799 1.00 0.20 118 GLN A N 8
ATOM 15424 C CA . GLN A 1 108 ? -2.225 7.101 3.788 1.00 0.19 118 GLN A CA 8
ATOM 15425 C C . GLN A 1 108 ? -0.930 7.900 3.888 1.00 0.18 118 GLN A C 8
ATOM 15426 O O . GLN A 1 108 ? -0.244 8.100 2.890 1.00 0.21 118 GLN A O 8
ATOM 15440 N N . GLU A 1 109 ? -0.605 8.360 5.083 1.00 0.19 119 GLU A N 8
ATOM 15441 C CA . GLU A 1 109 ? 0.590 9.170 5.287 1.00 0.22 119 GLU A CA 8
ATOM 15442 C C . GLU A 1 109 ? 1.854 8.324 5.160 1.00 0.20 119 GLU A C 8
ATOM 15443 O O . GLU A 1 109 ? 2.909 8.813 4.755 1.00 0.26 119 GLU A O 8
ATOM 15455 N N . GLN A 1 110 ? 1.738 7.050 5.497 1.00 0.17 120 GLN A N 8
ATOM 15456 C CA . GLN A 1 110 ? 2.884 6.159 5.500 1.00 0.18 120 GLN A CA 8
ATOM 15457 C C . GLN A 1 110 ? 3.285 5.754 4.094 1.00 0.17 120 GLN A C 8
ATOM 15458 O O . GLN A 1 110 ? 4.469 5.783 3.751 1.00 0.18 120 GLN A O 8
ATOM 15472 N N . ILE A 1 111 ? 2.305 5.390 3.282 1.00 0.17 121 ILE A N 8
ATOM 15473 C CA . ILE A 1 111 ? 2.569 4.979 1.912 1.00 0.18 121 ILE A CA 8
ATOM 15474 C C . ILE A 1 111 ? 3.238 6.102 1.131 1.00 0.21 121 ILE A C 8
ATOM 15475 O O . ILE A 1 111 ? 4.225 5.880 0.436 1.00 0.21 121 ILE A O 8
ATOM 15491 N N . GLN A 1 112 ? 2.728 7.316 1.291 1.00 0.26 122 GLN A N 8
ATOM 15492 C CA . GLN A 1 112 ? 3.226 8.447 0.518 1.00 0.33 122 GLN A CA 8
ATOM 15493 C C . GLN A 1 112 ? 4.637 8.819 0.949 1.00 0.27 122 GLN A C 8
ATOM 15494 O O . GLN A 1 112 ? 5.447 9.268 0.139 1.00 0.26 122 GLN A O 8
ATOM 15508 N N . SER A 1 113 ? 4.937 8.608 2.224 1.00 0.27 123 SER A N 8
ATOM 15509 C CA . SER A 1 113 ? 6.269 8.865 2.738 1.00 0.26 123 SER A CA 8
ATOM 15510 C C . SER A 1 113 ? 7.249 7.818 2.212 1.00 0.20 123 SER A C 8
ATOM 15511 O O . SER A 1 113 ? 8.408 8.125 1.936 1.00 0.23 123 SER A O 8
ATOM 15519 N N . LEU A 1 114 ? 6.771 6.584 2.056 1.00 0.16 124 LEU A N 8
ATOM 15520 C CA . LEU A 1 114 ? 7.569 5.526 1.446 1.00 0.13 124 LEU A CA 8
ATOM 15521 C C . LEU A 1 114 ? 7.810 5.859 -0.017 1.00 0.14 124 LEU A C 8
ATOM 15522 O O . LEU A 1 114 ? 8.933 5.752 -0.510 1.00 0.17 124 LEU A O 8
ATOM 15538 N N . MET A 1 115 ? 6.749 6.281 -0.696 1.00 0.15 125 MET A N 8
ATOM 15539 C CA . MET A 1 115 ? 6.832 6.628 -2.105 1.00 0.18 125 MET A CA 8
ATOM 15540 C C . MET A 1 115 ? 7.920 7.652 -2.341 1.00 0.20 125 MET A C 8
ATOM 15541 O O . MET A 1 115 ? 8.839 7.408 -3.099 1.00 0.24 125 MET A O 8
ATOM 15555 N N . LYS A 1 116 ? 7.861 8.752 -1.617 1.00 0.20 126 LYS A N 8
ATOM 15556 C CA . LYS A 1 116 ? 8.801 9.846 -1.819 1.00 0.26 126 LYS A CA 8
ATOM 15557 C C . LYS A 1 116 ? 10.187 9.474 -1.327 1.00 0.29 126 LYS A C 8
ATOM 15558 O O . LYS A 1 116 ? 11.174 9.957 -1.849 1.00 0.41 126 LYS A O 8
ATOM 15577 N N . PHE A 1 117 ? 10.260 8.598 -0.347 1.00 0.25 127 PHE A N 8
ATOM 15578 C CA . PHE A 1 117 ? 11.544 8.144 0.167 1.00 0.30 127 PHE A CA 8
ATOM 15579 C C . PHE A 1 117 ? 12.414 7.582 -0.961 1.00 0.35 127 PHE A C 8
ATOM 15580 O O . PHE A 1 117 ? 13.617 7.838 -1.019 1.00 0.43 127 PHE A O 8
ATOM 15597 N N . MET A 1 118 ? 11.795 6.838 -1.866 1.00 0.36 128 MET A N 8
ATOM 15598 C CA . MET A 1 118 ? 12.515 6.268 -2.996 1.00 0.46 128 MET A CA 8
ATOM 15599 C C . MET A 1 118 ? 12.237 7.043 -4.286 1.00 0.47 128 MET A C 8
ATOM 15600 O O . MET A 1 118 ? 13.007 6.967 -5.241 1.00 0.57 128 MET A O 8
ATOM 15614 N N . SER A 1 119 ? 11.138 7.787 -4.313 1.00 0.46 129 SER A N 8
ATOM 15615 C CA . SER A 1 119 ? 10.786 8.586 -5.477 1.00 0.56 129 SER A CA 8
ATOM 15616 C C . SER A 1 119 ? 11.530 9.912 -5.506 1.00 0.62 129 SER A C 8
ATOM 15617 O O . SER A 1 119 ? 11.664 10.530 -6.563 1.00 0.91 129 SER A O 8
ATOM 15625 N N . MET A 1 120 ? 12.004 10.351 -4.351 1.00 0.61 130 MET A N 8
ATOM 15626 C CA . MET A 1 120 ? 12.826 11.548 -4.273 1.00 0.70 130 MET A CA 8
ATOM 15627 C C . MET A 1 120 ? 14.180 11.277 -4.914 1.00 0.96 130 MET A C 8
ATOM 15628 O O . MET A 1 120 ? 15.066 10.689 -4.294 1.00 1.30 130 MET A O 8
ATOM 15642 N N . LYS A 1 121 ? 14.322 11.685 -6.165 1.00 1.29 131 LYS A N 8
ATOM 15643 C CA . LYS A 1 121 ? 15.523 11.400 -6.932 1.00 1.78 131 LYS A CA 8
ATOM 15644 C C . LYS A 1 121 ? 16.685 12.248 -6.436 1.00 2.07 131 LYS A C 8
ATOM 15645 O O . LYS A 1 121 ? 17.608 11.685 -5.815 1.00 2.37 131 LYS A O 8
ATOM 15665 N N . SER A 1 1 ? 24.485 4.401 3.963 1.00 1.07 11 SER A N 9
ATOM 15666 C CA . SER A 1 1 ? 24.553 4.119 2.520 1.00 1.09 11 SER A CA 9
ATOM 15667 C C . SER A 1 1 ? 23.145 4.048 1.937 1.00 0.93 11 SER A C 9
ATOM 15668 O O . SER A 1 1 ? 22.264 3.435 2.539 1.00 0.81 11 SER A O 9
ATOM 15678 N N . ALA A 1 2 ? 22.940 4.673 0.777 1.00 0.96 12 ALA A N 9
ATOM 15679 C CA . ALA A 1 2 ? 21.598 4.881 0.225 1.00 0.88 12 ALA A CA 9
ATOM 15680 C C . ALA A 1 2 ? 20.780 3.592 0.139 1.00 0.77 12 ALA A C 9
ATOM 15681 O O . ALA A 1 2 ? 19.702 3.499 0.728 1.00 0.67 12 ALA A O 9
ATOM 15688 N N . SER A 1 3 ? 21.294 2.600 -0.570 1.00 0.87 13 SER A N 9
ATOM 15689 C CA . SER A 1 3 ? 20.579 1.362 -0.771 1.00 0.84 13 SER A CA 9
ATOM 15690 C C . SER A 1 3 ? 20.454 0.570 0.531 1.00 0.73 13 SER A C 9
ATOM 15691 O O . SER A 1 3 ? 19.406 -0.013 0.815 1.00 0.63 13 SER A O 9
ATOM 15699 N N . ASP A 1 4 ? 21.519 0.571 1.327 1.00 0.79 14 ASP A N 9
ATOM 15700 C CA . ASP A 1 4 ? 21.536 -0.167 2.588 1.00 0.78 14 ASP A CA 9
ATOM 15701 C C . ASP A 1 4 ? 20.490 0.373 3.555 1.00 0.63 14 ASP A C 9
ATOM 15702 O O . ASP A 1 4 ? 19.695 -0.386 4.112 1.00 0.59 14 ASP A O 9
ATOM 15711 N N . ILE A 1 5 ? 20.477 1.690 3.733 1.00 0.59 15 ILE A N 9
ATOM 15712 C CA . ILE A 1 5 ? 19.535 2.316 4.645 1.00 0.50 15 ILE A CA 9
ATOM 15713 C C . ILE A 1 5 ? 18.114 2.142 4.122 1.00 0.39 15 ILE A C 9
ATOM 15714 O O . ILE A 1 5 ? 17.181 1.937 4.890 1.00 0.35 15 ILE A O 9
ATOM 15730 N N . ARG A 1 6 ? 17.965 2.210 2.808 1.00 0.40 16 ARG A N 9
ATOM 15731 C CA . ARG A 1 6 ? 16.674 2.051 2.174 1.00 0.34 16 ARG A CA 9
ATOM 15732 C C . ARG A 1 6 ? 16.081 0.684 2.471 1.00 0.29 16 ARG A C 9
ATOM 15733 O O . ARG A 1 6 ? 14.920 0.583 2.847 1.00 0.24 16 ARG A O 9
ATOM 15754 N N . MET A 1 7 ? 16.883 -0.361 2.323 1.00 0.34 17 MET A N 9
ATOM 15755 C CA . MET A 1 7 ? 16.403 -1.722 2.536 1.00 0.35 17 MET A CA 9
ATOM 15756 C C . MET A 1 7 ? 15.889 -1.912 3.958 1.00 0.31 17 MET A C 9
ATOM 15757 O O . MET A 1 7 ? 14.887 -2.589 4.178 1.00 0.31 17 MET A O 9
ATOM 15771 N N . LYS A 1 8 ? 16.566 -1.311 4.927 1.00 0.31 18 LYS A N 9
ATOM 15772 C CA . LYS A 1 8 ? 16.111 -1.392 6.306 1.00 0.32 18 LYS A CA 9
ATOM 15773 C C . LYS A 1 8 ? 14.911 -0.471 6.516 1.00 0.28 18 LYS A C 9
ATOM 15774 O O . LYS A 1 8 ? 13.999 -0.784 7.278 1.00 0.31 18 LYS A O 9
ATOM 15793 N N . LYS A 1 9 ? 14.917 0.662 5.823 1.00 0.25 19 LYS A N 9
ATOM 15794 C CA . LYS A 1 9 ? 13.897 1.682 6.006 1.00 0.24 19 LYS A CA 9
ATOM 15795 C C . LYS A 1 9 ? 12.572 1.249 5.392 1.00 0.19 19 LYS A C 9
ATOM 15796 O O . LYS A 1 9 ? 11.509 1.491 5.962 1.00 0.22 19 LYS A O 9
ATOM 15815 N N . VAL A 1 10 ? 12.636 0.607 4.231 1.00 0.16 20 VAL A N 9
ATOM 15816 C CA . VAL A 1 10 ? 11.435 0.116 3.571 1.00 0.15 20 VAL A CA 9
ATOM 15817 C C . VAL A 1 10 ? 10.760 -0.947 4.425 1.00 0.17 20 VAL A C 9
ATOM 15818 O O . VAL A 1 10 ? 9.549 -1.088 4.389 1.00 0.19 20 VAL A O 9
ATOM 15831 N N . MET A 1 11 ? 11.555 -1.697 5.183 1.00 0.19 21 MET A N 9
ATOM 15832 C CA . MET A 1 11 ? 11.017 -2.655 6.147 1.00 0.25 21 MET A CA 9
ATOM 15833 C C . MET A 1 11 ? 10.217 -1.931 7.229 1.00 0.25 21 MET A C 9
ATOM 15834 O O . MET A 1 11 ? 9.172 -2.410 7.674 1.00 0.27 21 MET A O 9
ATOM 15848 N N . GLN A 1 12 ? 10.715 -0.764 7.635 1.00 0.26 22 GLN A N 9
ATOM 15849 C CA . GLN A 1 12 ? 10.037 0.059 8.634 1.00 0.29 22 GLN A CA 9
ATOM 15850 C C . GLN A 1 12 ? 8.714 0.564 8.068 1.00 0.26 22 GLN A C 9
ATOM 15851 O O . GLN A 1 12 ? 7.699 0.611 8.764 1.00 0.31 22 GLN A O 9
ATOM 15865 N N . TYR A 1 13 ? 8.743 0.945 6.794 1.00 0.20 23 TYR A N 9
ATOM 15866 C CA . TYR A 1 13 ? 7.538 1.364 6.090 1.00 0.19 23 TYR A CA 9
ATOM 15867 C C . TYR A 1 13 ? 6.629 0.169 5.842 1.00 0.17 23 TYR A C 9
ATOM 15868 O O . TYR A 1 13 ? 5.410 0.281 5.904 1.00 0.18 23 TYR A O 9
ATOM 15886 N N . ARG A 1 14 ? 7.245 -0.974 5.571 1.00 0.17 24 ARG A N 9
ATOM 15887 C CA . ARG A 1 14 ? 6.528 -2.196 5.231 1.00 0.17 24 ARG A CA 9
ATOM 15888 C C . ARG A 1 14 ? 5.581 -2.598 6.350 1.00 0.17 24 ARG A C 9
ATOM 15889 O O . ARG A 1 14 ? 4.446 -2.982 6.096 1.00 0.19 24 ARG A O 9
ATOM 15910 N N . ARG A 1 15 ? 6.041 -2.487 7.590 1.00 0.18 25 ARG A N 9
ATOM 15911 C CA . ARG A 1 15 ? 5.207 -2.818 8.741 1.00 0.18 25 ARG A CA 9
ATOM 15912 C C . ARG A 1 15 ? 4.028 -1.854 8.851 1.00 0.17 25 ARG A C 9
ATOM 15913 O O . ARG A 1 15 ? 2.933 -2.240 9.261 1.00 0.20 25 ARG A O 9
ATOM 15934 N N . ALA A 1 16 ? 4.256 -0.607 8.459 1.00 0.17 26 ALA A N 9
ATOM 15935 C CA . ALA A 1 16 ? 3.222 0.420 8.509 1.00 0.19 26 ALA A CA 9
ATOM 15936 C C . ALA A 1 16 ? 2.294 0.318 7.303 1.00 0.19 26 ALA A C 9
ATOM 15937 O O . ALA A 1 16 ? 1.198 0.877 7.291 1.00 0.28 26 ALA A O 9
ATOM 15944 N N . LEU A 1 17 ? 2.750 -0.385 6.282 1.00 0.15 27 LEU A N 9
ATOM 15945 C CA . LEU A 1 17 ? 1.954 -0.612 5.086 1.00 0.15 27 LEU A CA 9
ATOM 15946 C C . LEU A 1 17 ? 1.262 -1.969 5.148 1.00 0.17 27 LEU A C 9
ATOM 15947 O O . LEU A 1 17 ? 0.340 -2.238 4.383 1.00 0.21 27 LEU A O 9
ATOM 15963 N N . THR A 1 18 ? 1.696 -2.817 6.069 1.00 0.17 28 THR A N 9
ATOM 15964 C CA . THR A 1 18 ? 1.075 -4.119 6.246 1.00 0.15 28 THR A CA 9
ATOM 15965 C C . THR A 1 18 ? -0.142 -4.002 7.159 1.00 0.17 28 THR A C 9
ATOM 15966 O O . THR A 1 18 ? -0.014 -3.855 8.377 1.00 0.19 28 THR A O 9
ATOM 15977 N N . LYS A 1 19 ? -1.316 -4.084 6.553 1.00 0.17 29 LYS A N 9
ATOM 15978 C CA . LYS A 1 19 ? -2.588 -3.869 7.240 1.00 0.22 29 LYS A CA 9
ATOM 15979 C C . LYS A 1 19 ? -3.671 -4.692 6.566 1.00 0.19 29 LYS A C 9
ATOM 15980 O O . LYS A 1 19 ? -3.447 -5.261 5.503 1.00 0.18 29 LYS A O 9
ATOM 15999 N N . VAL A 1 20 ? -4.841 -4.749 7.176 1.00 0.22 30 VAL A N 9
ATOM 16000 C CA . VAL A 1 20 ? -6.014 -5.251 6.498 1.00 0.22 30 VAL A CA 9
ATOM 16001 C C . VAL A 1 20 ? -6.933 -4.071 6.230 1.00 0.19 30 VAL A C 9
ATOM 16002 O O . VAL A 1 20 ? -7.189 -3.257 7.118 1.00 0.23 30 VAL A O 9
ATOM 16015 N N . VAL A 1 21 ? -7.373 -3.952 4.996 1.00 0.16 31 VAL A N 9
ATOM 16016 C CA . VAL A 1 21 ? -8.162 -2.816 4.572 1.00 0.15 31 VAL A CA 9
ATOM 16017 C C . VAL A 1 21 ? -9.140 -3.248 3.489 1.00 0.15 31 VAL A C 9
ATOM 16018 O O . VAL A 1 21 ? -8.849 -4.152 2.716 1.00 0.18 31 VAL A O 9
ATOM 16031 N N . LYS A 1 22 ? -10.289 -2.609 3.426 1.00 0.14 32 LYS A N 9
ATOM 16032 C CA . LYS A 1 22 ? -11.299 -2.993 2.466 1.00 0.13 32 LYS A CA 9
ATOM 16033 C C . LYS A 1 22 ? -11.278 -2.061 1.265 1.00 0.12 32 LYS A C 9
ATOM 16034 O O . LYS A 1 22 ? -11.486 -0.856 1.393 1.00 0.14 32 LYS A O 9
ATOM 16053 N N . LEU A 1 23 ? -11.012 -2.631 0.102 1.00 0.12 33 LEU A N 9
ATOM 16054 C CA . LEU A 1 23 ? -10.954 -1.857 -1.129 1.00 0.13 33 LEU A CA 9
ATOM 16055 C C . LEU A 1 23 ? -12.334 -1.708 -1.730 1.00 0.14 33 LEU A C 9
ATOM 16056 O O . LEU A 1 23 ? -13.164 -2.607 -1.620 1.00 0.16 33 LEU A O 9
ATOM 16072 N N . LYS A 1 24 ? -12.578 -0.562 -2.350 1.00 0.15 34 LYS A N 9
ATOM 16073 C CA . LYS A 1 24 ? -13.861 -0.294 -2.996 1.00 0.19 34 LYS A CA 9
ATOM 16074 C C . LYS A 1 24 ? -13.648 0.560 -4.233 1.00 0.21 34 LYS A C 9
ATOM 16075 O O . LYS A 1 24 ? -13.346 1.746 -4.126 1.00 0.23 34 LYS A O 9
ATOM 16094 N N . THR A 1 25 ? -13.777 -0.043 -5.398 1.00 0.23 35 THR A N 9
ATOM 16095 C CA . THR A 1 25 ? -13.605 0.680 -6.645 1.00 0.26 35 THR A CA 9
ATOM 16096 C C . THR A 1 25 ? -14.070 -0.180 -7.826 1.00 0.28 35 THR A C 9
ATOM 16097 O O . THR A 1 25 ? -14.701 -1.218 -7.616 1.00 0.28 35 THR A O 9
ATOM 16108 N N . HIS A 1 26 ? -13.762 0.235 -9.052 1.00 0.33 36 HIS A N 9
ATOM 16109 C CA . HIS A 1 26 ? -14.114 -0.540 -10.245 1.00 0.38 36 HIS A CA 9
ATOM 16110 C C . HIS A 1 26 ? -13.455 -1.915 -10.195 1.00 0.34 36 HIS A C 9
ATOM 16111 O O . HIS A 1 26 ? -13.906 -2.864 -10.835 1.00 0.37 36 HIS A O 9
ATOM 16126 N N . LEU A 1 27 ? -12.405 -2.006 -9.397 1.00 0.32 37 LEU A N 9
ATOM 16127 C CA . LEU A 1 27 ? -11.692 -3.251 -9.168 1.00 0.33 37 LEU A CA 9
ATOM 16128 C C . LEU A 1 27 ? -12.614 -4.252 -8.471 1.00 0.31 37 LEU A C 9
ATOM 16129 O O . LEU A 1 27 ? -12.937 -5.301 -9.031 1.00 0.36 37 LEU A O 9
ATOM 16145 N N . PHE A 1 28 ? -13.045 -3.897 -7.261 1.00 0.26 38 PHE A N 9
ATOM 16146 C CA . PHE A 1 28 ? -13.979 -4.702 -6.473 1.00 0.26 38 PHE A CA 9
ATOM 16147 C C . PHE A 1 28 ? -14.215 -4.030 -5.126 1.00 0.23 38 PHE A C 9
ATOM 16148 O O . PHE A 1 28 ? -13.716 -2.928 -4.883 1.00 0.22 38 PHE A O 9
ATOM 16165 N N . SER A 1 29 ? -14.969 -4.692 -4.262 1.00 0.23 39 SER A N 9
ATOM 16166 C CA . SER A 1 29 ? -15.125 -4.243 -2.892 1.00 0.22 39 SER A CA 9
ATOM 16167 C C . SER A 1 29 ? -14.949 -5.425 -1.937 1.00 0.22 39 SER A C 9
ATOM 16168 O O . SER A 1 29 ? -15.885 -6.184 -1.703 1.00 0.28 39 SER A O 9
ATOM 16176 N N . GLU A 1 30 ? -13.755 -5.546 -1.361 1.00 0.20 40 GLU A N 9
ATOM 16177 C CA . GLU A 1 30 ? -13.405 -6.683 -0.502 1.00 0.24 40 GLU A CA 9
ATOM 16178 C C . GLU A 1 30 ? -12.331 -6.267 0.492 1.00 0.18 40 GLU A C 9
ATOM 16179 O O . GLU A 1 30 ? -11.607 -5.300 0.257 1.00 0.15 40 GLU A O 9
ATOM 16191 N N . THR A 1 31 ? -12.225 -6.995 1.596 1.00 0.20 41 THR A N 9
ATOM 16192 C CA . THR A 1 31 ? -11.157 -6.760 2.554 1.00 0.19 41 THR A CA 9
ATOM 16193 C C . THR A 1 31 ? -9.881 -7.424 2.071 1.00 0.18 41 THR A C 9
ATOM 16194 O O . THR A 1 31 ? -9.832 -8.636 1.861 1.00 0.23 41 THR A O 9
ATOM 16205 N N . VAL A 1 32 ? -8.866 -6.616 1.868 1.00 0.16 42 VAL A N 9
ATOM 16206 C CA . VAL A 1 32 ? -7.597 -7.094 1.384 1.00 0.16 42 VAL A CA 9
ATOM 16207 C C . VAL A 1 32 ? -6.525 -6.807 2.423 1.00 0.16 42 VAL A C 9
ATOM 16208 O O . VAL A 1 32 ? -6.657 -5.879 3.220 1.00 0.23 42 VAL A O 9
ATOM 16221 N N . LYS A 1 33 ? -5.485 -7.608 2.442 1.00 0.13 43 LYS A N 9
ATOM 16222 C CA . LYS A 1 33 ? -4.354 -7.317 3.294 1.00 0.14 43 LYS A CA 9
ATOM 16223 C C . LYS A 1 33 ? -3.293 -6.617 2.473 1.00 0.13 43 LYS A C 9
ATOM 16224 O O . LYS A 1 33 ? -2.787 -7.176 1.506 1.00 0.15 43 LYS A O 9
ATOM 16243 N N . VAL A 1 34 ? -2.950 -5.410 2.867 1.00 0.13 44 VAL A N 9
ATOM 16244 C CA . VAL A 1 34 ? -2.044 -4.590 2.088 1.00 0.14 44 VAL A CA 9
ATOM 16245 C C . VAL A 1 34 ? -0.652 -4.654 2.685 1.00 0.15 44 VAL A C 9
ATOM 16246 O O . VAL A 1 34 ? -0.494 -4.913 3.878 1.00 0.19 44 VAL A O 9
ATOM 16259 N N . THR A 1 35 ? 0.347 -4.450 1.845 1.00 0.15 45 THR A N 9
ATOM 16260 C CA . THR A 1 35 ? 1.737 -4.525 2.252 1.00 0.16 45 THR A CA 9
ATOM 16261 C C . THR A 1 35 ? 2.608 -4.029 1.100 1.00 0.13 45 THR A C 9
ATOM 16262 O O . THR A 1 35 ? 2.087 -3.500 0.118 1.00 0.14 45 THR A O 9
ATOM 16273 N N . CYS A 1 36 ? 3.917 -4.187 1.202 1.00 0.15 46 CYS A N 9
ATOM 16274 C CA . CYS A 1 36 ? 4.803 -3.762 0.131 1.00 0.14 46 CYS A CA 9
ATOM 16275 C C . CYS A 1 36 ? 5.985 -4.716 -0.015 1.00 0.15 46 CYS A C 9
ATOM 16276 O O . CYS A 1 36 ? 6.243 -5.539 0.864 1.00 0.19 46 CYS A O 9
ATOM 16284 N N . SER A 1 37 ? 6.679 -4.610 -1.145 1.00 0.19 47 SER A N 9
ATOM 16285 C CA . SER A 1 37 ? 7.868 -5.408 -1.413 1.00 0.27 47 SER A CA 9
ATOM 16286 C C . SER A 1 37 ? 8.955 -5.133 -0.372 1.00 0.25 47 SER A C 9
ATOM 16287 O O . SER A 1 37 ? 8.946 -4.095 0.296 1.00 0.25 47 SER A O 9
ATOM 16295 N N . LYS A 1 38 ? 9.897 -6.065 -0.257 1.00 0.29 48 LYS A N 9
ATOM 16296 C CA . LYS A 1 38 ? 10.963 -5.978 0.740 1.00 0.31 48 LYS A CA 9
ATOM 16297 C C . LYS A 1 38 ? 11.952 -4.866 0.425 1.00 0.27 48 LYS A C 9
ATOM 16298 O O . LYS A 1 38 ? 12.784 -4.523 1.260 1.00 0.40 48 LYS A O 9
ATOM 16317 N N . ASP A 1 39 ? 11.892 -4.334 -0.785 1.00 0.27 49 ASP A N 9
ATOM 16318 C CA . ASP A 1 39 ? 12.723 -3.191 -1.146 1.00 0.27 49 ASP A CA 9
ATOM 16319 C C . ASP A 1 39 ? 11.862 -1.956 -1.319 1.00 0.25 49 ASP A C 9
ATOM 16320 O O . ASP A 1 39 ? 12.332 -0.913 -1.775 1.00 0.28 49 ASP A O 9
ATOM 16329 N N . GLY A 1 40 ? 10.590 -2.093 -0.954 1.00 0.23 50 GLY A N 9
ATOM 16330 C CA . GLY A 1 40 ? 9.643 -1.000 -1.071 1.00 0.25 50 GLY A CA 9
ATOM 16331 C C . GLY A 1 40 ? 9.441 -0.554 -2.502 1.00 0.28 50 GLY A C 9
ATOM 16332 O O . GLY A 1 40 ? 9.037 0.574 -2.756 1.00 0.43 50 GLY A O 9
ATOM 16336 N N . GLU A 1 41 ? 9.722 -1.449 -3.436 1.00 0.25 51 GLU A N 9
ATOM 16337 C CA . GLU A 1 41 ? 9.570 -1.150 -4.856 1.00 0.30 51 GLU A CA 9
ATOM 16338 C C . GLU A 1 41 ? 8.136 -1.377 -5.323 1.00 0.22 51 GLU A C 9
ATOM 16339 O O . GLU A 1 41 ? 7.756 -0.951 -6.414 1.00 0.27 51 GLU A O 9
ATOM 16351 N N . GLU A 1 42 ? 7.333 -2.024 -4.493 1.00 0.24 52 GLU A N 9
ATOM 16352 C CA . GLU A 1 42 ? 6.009 -2.447 -4.917 1.00 0.21 52 GLU A CA 9
ATOM 16353 C C . GLU A 1 42 ? 5.042 -2.469 -3.746 1.00 0.18 52 GLU A C 9
ATOM 16354 O O . GLU A 1 42 ? 5.440 -2.730 -2.617 1.00 0.21 52 GLU A O 9
ATOM 16366 N N . VAL A 1 43 ? 3.783 -2.187 -4.030 1.00 0.16 53 VAL A N 9
ATOM 16367 C CA . VAL A 1 43 ? 2.719 -2.273 -3.039 1.00 0.16 53 VAL A CA 9
ATOM 16368 C C . VAL A 1 43 ? 1.835 -3.463 -3.373 1.00 0.18 53 VAL A C 9
ATOM 16369 O O . VAL A 1 43 ? 1.349 -3.573 -4.494 1.00 0.34 53 VAL A O 9
ATOM 16382 N N . GLN A 1 44 ? 1.632 -4.346 -2.412 1.00 0.16 54 GLN A N 9
ATOM 16383 C CA . GLN A 1 44 ? 0.928 -5.592 -2.669 1.00 0.16 54 GLN A CA 9
ATOM 16384 C C . GLN A 1 44 ? -0.315 -5.693 -1.796 1.00 0.16 54 GLN A C 9
ATOM 16385 O O . GLN A 1 44 ? -0.418 -5.016 -0.774 1.00 0.24 54 GLN A O 9
ATOM 16399 N N . TRP A 1 45 ? -1.249 -6.538 -2.201 1.00 0.14 55 TRP A N 9
ATOM 16400 C CA . TRP A 1 45 ? -2.412 -6.831 -1.378 1.00 0.16 55 TRP A CA 9
ATOM 16401 C C . TRP A 1 45 ? -2.880 -8.266 -1.570 1.00 0.17 55 TRP A C 9
ATOM 16402 O O . TRP A 1 45 ? -2.672 -8.877 -2.621 1.00 0.18 55 TRP A O 9
ATOM 16423 N N . PHE A 1 46 ? -3.483 -8.802 -0.527 1.00 0.21 56 PHE A N 9
ATOM 16424 C CA . PHE A 1 46 ? -4.026 -10.147 -0.545 1.00 0.23 56 PHE A CA 9
ATOM 16425 C C . PHE A 1 46 ? -5.533 -10.085 -0.338 1.00 0.23 56 PHE A C 9
ATOM 16426 O O . PHE A 1 46 ? -6.002 -9.705 0.733 1.00 0.26 56 PHE A O 9
ATOM 16443 N N . LYS A 1 47 ? -6.280 -10.447 -1.367 1.00 0.28 57 LYS A N 9
ATOM 16444 C CA . LYS A 1 47 ? -7.729 -10.297 -1.357 1.00 0.29 57 LYS A CA 9
ATOM 16445 C C . LYS A 1 47 ? -8.396 -11.407 -0.560 1.00 0.35 57 LYS A C 9
ATOM 16446 O O . LYS A 1 47 ? -8.163 -12.592 -0.815 1.00 0.54 57 LYS A O 9
ATOM 16465 N N . GLY A 1 48 ? -9.222 -11.018 0.403 1.00 0.38 58 GLY A N 9
ATOM 16466 C CA . GLY A 1 48 ? -9.983 -11.980 1.170 1.00 0.48 58 GLY A CA 9
ATOM 16467 C C . GLY A 1 48 ? -9.149 -12.672 2.224 1.00 0.73 58 GLY A C 9
ATOM 16468 O O . GLY A 1 48 ? -9.193 -12.310 3.400 1.00 1.35 58 GLY A O 9
ATOM 16472 N N . LYS A 1 49 ? -8.383 -13.664 1.803 1.00 0.99 59 LYS A N 9
ATOM 16473 C CA . LYS A 1 49 ? -7.548 -14.419 2.718 1.00 1.48 59 LYS A CA 9
ATOM 16474 C C . LYS A 1 49 ? -6.216 -13.710 2.915 1.00 1.81 59 LYS A C 9
ATOM 16475 O O . LYS A 1 49 ? -5.653 -13.152 1.969 1.00 2.63 59 LYS A O 9
ATOM 16494 N N . SER A 1 50 ? -5.716 -13.741 4.143 1.00 1.73 60 SER A N 9
ATOM 16495 C CA . SER A 1 50 ? -4.482 -13.058 4.496 1.00 2.21 60 SER A CA 9
ATOM 16496 C C . SER A 1 50 ? -3.262 -13.871 4.062 1.00 1.61 60 SER A C 9
ATOM 16497 O O . SER A 1 50 ? -2.368 -14.153 4.861 1.00 2.01 60 SER A O 9
ATOM 16505 N N . THR A 1 51 ? -3.238 -14.224 2.786 1.00 1.47 61 THR A N 9
ATOM 16506 C CA . THR A 1 51 ? -2.162 -15.005 2.196 1.00 1.55 61 THR A CA 9
ATOM 16507 C C . THR A 1 51 ? -0.805 -14.307 2.363 1.00 1.39 61 THR A C 9
ATOM 16508 O O . THR A 1 51 ? -0.738 -13.094 2.582 1.00 1.72 61 THR A O 9
ATOM 16519 N N . ALA A 1 52 ? 0.267 -15.085 2.302 1.00 1.24 62 ALA A N 9
ATOM 16520 C CA . ALA A 1 52 ? 1.616 -14.550 2.305 1.00 1.29 62 ALA A CA 9
ATOM 16521 C C . ALA A 1 52 ? 2.586 -15.565 1.718 1.00 1.32 62 ALA A C 9
ATOM 16522 O O . ALA A 1 52 ? 3.017 -16.492 2.405 1.00 1.69 62 ALA A O 9
ATOM 16529 N N . GLY A 1 53 ? 2.909 -15.371 0.441 1.00 1.20 63 GLY A N 9
ATOM 16530 C CA . GLY A 1 53 ? 3.784 -16.278 -0.286 1.00 1.25 63 GLY A CA 9
ATOM 16531 C C . GLY A 1 53 ? 5.060 -16.630 0.443 1.00 1.40 63 GLY A C 9
ATOM 16532 O O . GLY A 1 53 ? 5.859 -15.752 0.770 1.00 1.99 63 GLY A O 9
ATOM 16536 N N . ALA A 1 54 ? 5.234 -17.923 0.685 1.00 1.55 64 ALA A N 9
ATOM 16537 C CA . ALA A 1 54 ? 6.412 -18.467 1.365 1.00 1.66 64 ALA A CA 9
ATOM 16538 C C . ALA A 1 54 ? 6.760 -17.699 2.639 1.00 1.67 64 ALA A C 9
ATOM 16539 O O . ALA A 1 54 ? 7.938 -17.508 2.941 1.00 1.74 64 ALA A O 9
ATOM 16546 N N . GLN A 1 55 ? 5.730 -17.245 3.366 1.00 1.68 65 GLN A N 9
ATOM 16547 C CA . GLN A 1 55 ? 5.896 -16.527 4.643 1.00 1.79 65 GLN A CA 9
ATOM 16548 C C . GLN A 1 55 ? 6.462 -15.117 4.447 1.00 1.70 65 GLN A C 9
ATOM 16549 O O . GLN A 1 55 ? 6.157 -14.204 5.217 1.00 1.80 65 GLN A O 9
ATOM 16563 N N . ASP A 1 56 ? 7.271 -14.943 3.411 1.00 1.62 66 ASP A N 9
ATOM 16564 C CA . ASP A 1 56 ? 7.854 -13.648 3.082 1.00 1.65 66 ASP A CA 9
ATOM 16565 C C . ASP A 1 56 ? 6.832 -12.773 2.373 1.00 1.49 66 ASP A C 9
ATOM 16566 O O . ASP A 1 56 ? 7.114 -11.631 2.010 1.00 1.59 66 ASP A O 9
ATOM 16575 N N . ARG A 1 57 ? 5.633 -13.336 2.203 1.00 1.32 67 ARG A N 9
ATOM 16576 C CA . ARG A 1 57 ? 4.524 -12.688 1.507 1.00 1.23 67 ARG A CA 9
ATOM 16577 C C . ARG A 1 57 ? 4.931 -12.393 0.067 1.00 1.18 67 ARG A C 9
ATOM 16578 O O . ARG A 1 57 ? 4.653 -11.326 -0.477 1.00 1.31 67 ARG A O 9
ATOM 16599 N N . LYS A 1 58 ? 5.578 -13.380 -0.540 1.00 1.12 68 LYS A N 9
ATOM 16600 C CA . LYS A 1 58 ? 6.163 -13.251 -1.863 1.00 1.16 68 LYS A CA 9
ATOM 16601 C C . LYS A 1 58 ? 5.141 -13.573 -2.950 1.00 0.99 68 LYS A C 9
ATOM 16602 O O . LYS A 1 58 ? 5.411 -13.446 -4.145 1.00 1.10 68 LYS A O 9
ATOM 16621 N N . LYS A 1 59 ? 3.959 -13.990 -2.530 1.00 0.90 69 LYS A N 9
ATOM 16622 C CA . LYS A 1 59 ? 2.915 -14.369 -3.465 1.00 0.80 69 LYS A CA 9
ATOM 16623 C C . LYS A 1 59 ? 1.641 -13.577 -3.180 1.00 0.61 69 LYS A C 9
ATOM 16624 O O . LYS A 1 59 ? 0.728 -14.072 -2.520 1.00 0.61 69 LYS A O 9
ATOM 16643 N N . PRO A 1 60 ? 1.579 -12.322 -3.649 1.00 0.51 70 PRO A N 9
ATOM 16644 C CA . PRO A 1 60 ? 0.423 -11.452 -3.444 1.00 0.39 70 PRO A CA 9
ATOM 16645 C C . PRO A 1 60 ? -0.765 -11.841 -4.311 1.00 0.32 70 PRO A C 9
ATOM 16646 O O . PRO A 1 60 ? -0.640 -12.619 -5.260 1.00 0.40 70 PRO A O 9
ATOM 16657 N N . SER A 1 61 ? -1.916 -11.288 -3.977 1.00 0.28 71 SER A N 9
ATOM 16658 C CA . SER A 1 61 ? -3.131 -11.520 -4.733 1.00 0.31 71 SER A CA 9
ATOM 16659 C C . SER A 1 61 ? -3.427 -10.282 -5.573 1.00 0.28 71 SER A C 9
ATOM 16660 O O . SER A 1 61 ? -4.540 -10.077 -6.050 1.00 0.40 71 SER A O 9
ATOM 16668 N N . GLY A 1 62 ? -2.401 -9.456 -5.729 1.00 0.24 72 GLY A N 9
ATOM 16669 C CA . GLY A 1 62 ? -2.519 -8.231 -6.483 1.00 0.23 72 GLY A CA 9
ATOM 16670 C C . GLY A 1 62 ? -1.539 -7.194 -5.980 1.00 0.22 72 GLY A C 9
ATOM 16671 O O . GLY A 1 62 ? -1.002 -7.334 -4.880 1.00 0.26 72 GLY A O 9
ATOM 16675 N N . GLY A 1 63 ? -1.287 -6.172 -6.779 1.00 0.24 73 GLY A N 9
ATOM 16676 C CA . GLY A 1 63 ? -0.394 -5.116 -6.356 1.00 0.29 73 GLY A CA 9
ATOM 16677 C C . GLY A 1 63 ? 0.018 -4.211 -7.497 1.00 0.27 73 GLY A C 9
ATOM 16678 O O . GLY A 1 63 ? -0.504 -4.328 -8.610 1.00 0.40 73 GLY A O 9
ATOM 16682 N N . PHE A 1 64 ? 0.949 -3.309 -7.215 1.00 0.20 74 PHE A N 9
ATOM 16683 C CA . PHE A 1 64 ? 1.459 -2.376 -8.215 1.00 0.19 74 PHE A CA 9
ATOM 16684 C C . PHE A 1 64 ? 2.739 -1.705 -7.713 1.00 0.19 74 PHE A C 9
ATOM 16685 O O . PHE A 1 64 ? 2.932 -1.545 -6.508 1.00 0.19 74 PHE A O 9
ATOM 16702 N N . PRO A 1 65 ? 3.636 -1.318 -8.637 1.00 0.20 75 PRO A N 9
ATOM 16703 C CA . PRO A 1 65 ? 4.924 -0.704 -8.291 1.00 0.20 75 PRO A CA 9
ATOM 16704 C C . PRO A 1 65 ? 4.761 0.671 -7.651 1.00 0.19 75 PRO A C 9
ATOM 16705 O O . PRO A 1 65 ? 3.962 1.494 -8.102 1.00 0.20 75 PRO A O 9
ATOM 16716 N N . VAL A 1 66 ? 5.560 0.906 -6.614 1.00 0.19 76 VAL A N 9
ATOM 16717 C CA . VAL A 1 66 ? 5.511 2.141 -5.833 1.00 0.18 76 VAL A CA 9
ATOM 16718 C C . VAL A 1 66 ? 5.853 3.355 -6.686 1.00 0.19 76 VAL A C 9
ATOM 16719 O O . VAL A 1 66 ? 5.243 4.414 -6.559 1.00 0.19 76 VAL A O 9
ATOM 16732 N N . ASP A 1 67 ? 6.824 3.185 -7.565 1.00 0.21 77 ASP A N 9
ATOM 16733 C CA . ASP A 1 67 ? 7.285 4.270 -8.420 1.00 0.24 77 ASP A CA 9
ATOM 16734 C C . ASP A 1 67 ? 6.238 4.627 -9.470 1.00 0.23 77 ASP A C 9
ATOM 16735 O O . ASP A 1 67 ? 6.264 5.710 -10.053 1.00 0.30 77 ASP A O 9
ATOM 16744 N N . LYS A 1 68 ? 5.300 3.723 -9.689 1.00 0.19 78 LYS A N 9
ATOM 16745 C CA . LYS A 1 68 ? 4.314 3.895 -10.743 1.00 0.20 78 LYS A CA 9
ATOM 16746 C C . LYS A 1 68 ? 3.020 4.508 -10.211 1.00 0.17 78 LYS A C 9
ATOM 16747 O O . LYS A 1 68 ? 2.108 4.817 -10.981 1.00 0.18 78 LYS A O 9
ATOM 16766 N N . ILE A 1 69 ? 2.942 4.679 -8.897 1.00 0.18 79 ILE A N 9
ATOM 16767 C CA . ILE A 1 69 ? 1.820 5.380 -8.288 1.00 0.16 79 ILE A CA 9
ATOM 16768 C C . ILE A 1 69 ? 1.852 6.838 -8.724 1.00 0.18 79 ILE A C 9
ATOM 16769 O O . ILE A 1 69 ? 2.889 7.494 -8.627 1.00 0.26 79 ILE A O 9
ATOM 16785 N N . THR A 1 70 ? 0.730 7.349 -9.211 1.00 0.15 80 THR A N 9
ATOM 16786 C CA . THR A 1 70 ? 0.710 8.706 -9.720 1.00 0.18 80 THR A CA 9
ATOM 16787 C C . THR A 1 70 ? 0.345 9.704 -8.622 1.00 0.21 80 THR A C 9
ATOM 16788 O O . THR A 1 70 ? 0.936 10.779 -8.540 1.00 0.28 80 THR A O 9
ATOM 16799 N N . SER A 1 71 ? -0.616 9.349 -7.767 1.00 0.18 81 SER A N 9
ATOM 16800 C CA . SER A 1 71 ? -1.057 10.252 -6.706 1.00 0.21 81 SER A CA 9
ATOM 16801 C C . SER A 1 71 ? -1.749 9.482 -5.577 1.00 0.17 81 SER A C 9
ATOM 16802 O O . SER A 1 71 ? -2.537 8.566 -5.828 1.00 0.19 81 SER A O 9
ATOM 16810 N N . VAL A 1 72 ? -1.443 9.862 -4.339 1.00 0.20 82 VAL A N 9
ATOM 16811 C CA . VAL A 1 72 ? -2.054 9.260 -3.157 1.00 0.21 82 VAL A CA 9
ATOM 16812 C C . VAL A 1 72 ? -2.797 10.332 -2.369 1.00 0.21 82 VAL A C 9
ATOM 16813 O O . VAL A 1 72 ? -2.180 11.206 -1.757 1.00 0.24 82 VAL A O 9
ATOM 16826 N N . LYS A 1 73 ? -4.120 10.282 -2.416 1.00 0.21 83 LYS A N 9
ATOM 16827 C CA . LYS A 1 73 ? -4.944 11.310 -1.803 1.00 0.23 83 LYS A CA 9
ATOM 16828 C C . LYS A 1 73 ? -5.986 10.707 -0.867 1.00 0.22 83 LYS A C 9
ATOM 16829 O O . LYS A 1 73 ? -6.211 9.496 -0.844 1.00 0.21 83 LYS A O 9
ATOM 16848 N N . SER A 1 74 ? -6.594 11.567 -0.077 1.00 0.26 84 SER A N 9
ATOM 16849 C CA . SER A 1 74 ? -7.727 11.195 0.738 1.00 0.26 84 SER A CA 9
ATOM 16850 C C . SER A 1 74 ? -8.972 11.896 0.197 1.00 0.29 84 SER A C 9
ATOM 16851 O O . SER A 1 74 ? -8.859 12.914 -0.492 1.00 0.32 84 SER A O 9
ATOM 16859 N N . GLN A 1 75 ? -10.144 11.329 0.461 1.00 0.30 85 GLN A N 9
ATOM 16860 C CA . GLN A 1 75 ? -11.406 11.882 -0.042 1.00 0.37 85 GLN A CA 9
ATOM 16861 C C . GLN A 1 75 ? -11.669 13.296 0.491 1.00 0.44 85 GLN A C 9
ATOM 16862 O O . GLN A 1 75 ? -10.818 13.887 1.154 1.00 0.47 85 GLN A O 9
ATOM 16876 N N . ALA A 1 76 ? -12.843 13.839 0.199 1.00 0.52 86 ALA A N 9
ATOM 16877 C CA . ALA A 1 76 ? -13.179 15.183 0.647 1.00 0.61 86 ALA A CA 9
ATOM 16878 C C . ALA A 1 76 ? -13.461 15.192 2.145 1.00 0.67 86 ALA A C 9
ATOM 16879 O O . ALA A 1 76 ? -12.976 16.058 2.876 1.00 0.72 86 ALA A O 9
ATOM 16886 N N . ASP A 1 77 ? -14.229 14.212 2.604 1.00 0.71 87 ASP A N 9
ATOM 16887 C CA . ASP A 1 77 ? -14.489 14.069 4.034 1.00 0.80 87 ASP A CA 9
ATOM 16888 C C . ASP A 1 77 ? -13.677 12.912 4.589 1.00 0.65 87 ASP A C 9
ATOM 16889 O O . ASP A 1 77 ? -13.302 12.906 5.763 1.00 0.69 87 ASP A O 9
ATOM 16898 N N . ASN A 1 78 ? -13.370 11.975 3.692 1.00 0.50 88 ASN A N 9
ATOM 16899 C CA . ASN A 1 78 ? -12.450 10.854 3.927 1.00 0.37 88 ASN A CA 9
ATOM 16900 C C . ASN A 1 78 ? -12.471 10.293 5.348 1.00 0.39 88 ASN A C 9
ATOM 16901 O O . ASN A 1 78 ? -11.418 9.922 5.871 1.00 0.44 88 ASN A O 9
ATOM 16912 N N . THR A 1 79 ? -13.649 10.194 5.960 1.00 0.43 89 THR A N 9
ATOM 16913 C CA . THR A 1 79 ? -13.735 9.660 7.311 1.00 0.48 89 THR A CA 9
ATOM 16914 C C . THR A 1 79 ? -13.138 8.262 7.358 1.00 0.43 89 THR A C 9
ATOM 16915 O O . THR A 1 79 ? -12.226 8.006 8.137 1.00 0.48 89 THR A O 9
ATOM 16926 N N . LYS A 1 80 ? -13.676 7.348 6.564 1.00 0.38 90 LYS A N 9
ATOM 16927 C CA . LYS A 1 80 ? -13.028 6.062 6.367 1.00 0.35 90 LYS A CA 9
ATOM 16928 C C . LYS A 1 80 ? -12.578 5.856 4.915 1.00 0.29 90 LYS A C 9
ATOM 16929 O O . LYS A 1 80 ? -12.194 4.751 4.540 1.00 0.32 90 LYS A O 9
ATOM 16948 N N . VAL A 1 81 ? -12.587 6.916 4.108 1.00 0.27 91 VAL A N 9
ATOM 16949 C CA . VAL A 1 81 ? -12.391 6.758 2.665 1.00 0.25 91 VAL A CA 9
ATOM 16950 C C . VAL A 1 81 ? -11.035 7.301 2.192 1.00 0.22 91 VAL A C 9
ATOM 16951 O O . VAL A 1 81 ? -10.671 8.438 2.484 1.00 0.31 91 VAL A O 9
ATOM 16964 N N . LEU A 1 82 ? -10.302 6.475 1.450 1.00 0.20 92 LEU A N 9
ATOM 16965 C CA . LEU A 1 82 ? -9.033 6.873 0.826 1.00 0.17 92 LEU A CA 9
ATOM 16966 C C . LEU A 1 82 ? -9.149 6.786 -0.692 1.00 0.17 92 LEU A C 9
ATOM 16967 O O . LEU A 1 82 ? -9.953 6.016 -1.202 1.00 0.19 92 LEU A O 9
ATOM 16983 N N . VAL A 1 83 ? -8.383 7.596 -1.412 1.00 0.17 93 VAL A N 9
ATOM 16984 C CA . VAL A 1 83 ? -8.406 7.566 -2.873 1.00 0.18 93 VAL A CA 9
ATOM 16985 C C . VAL A 1 83 ? -6.987 7.635 -3.456 1.00 0.17 93 VAL A C 9
ATOM 16986 O O . VAL A 1 83 ? -6.315 8.664 -3.399 1.00 0.19 93 VAL A O 9
ATOM 16999 N N . ILE A 1 84 ? -6.542 6.523 -4.024 1.00 0.16 94 ILE A N 9
ATOM 17000 C CA . ILE A 1 84 ? -5.188 6.407 -4.560 1.00 0.15 94 ILE A CA 9
ATOM 17001 C C . ILE A 1 84 ? -5.230 6.022 -6.035 1.00 0.15 94 ILE A C 9
ATOM 17002 O O . ILE A 1 84 ? -5.936 5.097 -6.412 1.00 0.17 94 ILE A O 9
ATOM 17018 N N . THR A 1 85 ? -4.467 6.716 -6.861 1.00 0.14 95 THR A N 9
ATOM 17019 C CA . THR A 1 85 ? -4.438 6.430 -8.286 1.00 0.13 95 THR A CA 9
ATOM 17020 C C . THR A 1 85 ? -3.021 6.080 -8.739 1.00 0.11 95 THR A C 9
ATOM 17021 O O . THR A 1 85 ? -2.037 6.624 -8.229 1.00 0.12 95 THR A O 9
ATOM 17032 N N . VAL A 1 86 ? -2.923 5.167 -9.695 1.00 0.11 96 VAL A N 9
ATOM 17033 C CA . VAL A 1 86 ? -1.647 4.754 -10.251 1.00 0.10 96 VAL A CA 9
ATOM 17034 C C . VAL A 1 86 ? -1.597 5.048 -11.751 1.00 0.11 96 VAL A C 9
ATOM 17035 O O . VAL A 1 86 ? -2.598 4.873 -12.448 1.00 0.14 96 VAL A O 9
ATOM 17048 N N . ASN A 1 87 ? -0.446 5.499 -12.250 1.00 0.14 97 ASN A N 9
ATOM 17049 C CA . ASN A 1 87 ? -0.324 5.816 -13.667 1.00 0.23 97 ASN A CA 9
ATOM 17050 C C . ASN A 1 87 ? 0.928 5.203 -14.277 1.00 0.34 97 ASN A C 9
ATOM 17051 O O . ASN A 1 87 ? 2.020 5.762 -14.183 1.00 0.81 97 ASN A O 9
ATOM 17062 N N . ASN A 1 88 ? 0.722 4.046 -14.886 1.00 0.42 98 ASN A N 9
ATOM 17063 C CA . ASN A 1 88 ? 1.712 3.333 -15.708 1.00 0.43 98 ASN A CA 9
ATOM 17064 C C . ASN A 1 88 ? 1.219 1.897 -15.908 1.00 0.38 98 ASN A C 9
ATOM 17065 O O . ASN A 1 88 ? 1.089 1.446 -17.047 1.00 0.43 98 ASN A O 9
ATOM 17076 N N . PRO A 1 89 ? 0.930 1.146 -14.810 1.00 0.35 99 PRO A N 9
ATOM 17077 C CA . PRO A 1 89 ? 0.011 0.009 -14.873 1.00 0.34 99 PRO A CA 9
ATOM 17078 C C . PRO A 1 89 ? -1.363 0.490 -15.314 1.00 0.30 99 PRO A C 9
ATOM 17079 O O . PRO A 1 89 ? -1.587 1.700 -15.414 1.00 0.29 99 PRO A O 9
ATOM 17090 N N . GLN A 1 90 ? -2.278 -0.432 -15.566 1.00 0.34 100 GLN A N 9
ATOM 17091 C CA . GLN A 1 90 ? -3.597 -0.061 -16.061 1.00 0.36 100 GLN A CA 9
ATOM 17092 C C . GLN A 1 90 ? -4.287 0.852 -15.054 1.00 0.32 100 GLN A C 9
ATOM 17093 O O . GLN A 1 90 ? -4.566 0.444 -13.923 1.00 0.31 100 GLN A O 9
ATOM 17107 N N . PRO A 1 91 ? -4.537 2.113 -15.463 1.00 0.36 101 PRO A N 9
ATOM 17108 C CA . PRO A 1 91 ? -5.059 3.171 -14.588 1.00 0.35 101 PRO A CA 9
ATOM 17109 C C . PRO A 1 91 ? -6.197 2.706 -13.691 1.00 0.32 101 PRO A C 9
ATOM 17110 O O . PRO A 1 91 ? -7.276 2.344 -14.165 1.00 0.39 101 PRO A O 9
ATOM 17121 N N . THR A 1 92 ? -5.937 2.713 -12.394 1.00 0.26 102 THR A N 9
ATOM 17122 C CA . THR A 1 92 ? -6.912 2.290 -11.407 1.00 0.25 102 THR A CA 9
ATOM 17123 C C . THR A 1 92 ? -6.824 3.187 -10.174 1.00 0.21 102 THR A C 9
ATOM 17124 O O . THR A 1 92 ? -5.739 3.649 -9.809 1.00 0.22 102 THR A O 9
ATOM 17135 N N . THR A 1 93 ? -7.962 3.446 -9.552 1.00 0.21 103 THR A N 9
ATOM 17136 C CA . THR A 1 93 ? -8.006 4.236 -8.338 1.00 0.19 103 THR A CA 9
ATOM 17137 C C . THR A 1 93 ? -8.545 3.396 -7.187 1.00 0.20 103 THR A C 9
ATOM 17138 O O . THR A 1 93 ? -9.700 2.973 -7.196 1.00 0.28 103 THR A O 9
ATOM 17149 N N . TYR A 1 94 ? -7.699 3.156 -6.206 1.00 0.17 104 TYR A N 9
ATOM 17150 C CA . TYR A 1 94 ? -8.023 2.282 -5.098 1.00 0.18 104 TYR A CA 9
ATOM 17151 C C . TYR A 1 94 ? -8.539 3.081 -3.917 1.00 0.19 104 TYR A C 9
ATOM 17152 O O . TYR A 1 94 ? -7.921 4.063 -3.505 1.00 0.20 104 TYR A O 9
ATOM 17170 N N . ASN A 1 95 ? -9.680 2.674 -3.386 1.00 0.18 105 ASN A N 9
ATOM 17171 C CA . ASN A 1 95 ? -10.212 3.302 -2.190 1.00 0.18 105 ASN A CA 9
ATOM 17172 C C . ASN A 1 95 ? -9.974 2.397 -1.001 1.00 0.17 105 ASN A C 9
ATOM 17173 O O . ASN A 1 95 ? -10.648 1.377 -0.850 1.00 0.16 105 ASN A O 9
ATOM 17184 N N . PHE A 1 96 ? -9.016 2.757 -0.165 1.00 0.18 106 PHE A N 9
ATOM 17185 C CA . PHE A 1 96 ? -8.738 1.975 1.026 1.00 0.17 106 PHE A CA 9
ATOM 17186 C C . PHE A 1 96 ? -9.694 2.400 2.130 1.00 0.19 106 PHE A C 9
ATOM 17187 O O . PHE A 1 96 ? -9.615 3.516 2.647 1.00 0.23 106 PHE A O 9
ATOM 17204 N N . THR A 1 97 ? -10.610 1.512 2.467 1.00 0.17 107 THR A N 9
ATOM 17205 C CA . THR A 1 97 ? -11.632 1.797 3.453 1.00 0.21 107 THR A CA 9
ATOM 17206 C C . THR A 1 97 ? -11.548 0.808 4.605 1.00 0.20 107 THR A C 9
ATOM 17207 O O . THR A 1 97 ? -11.403 -0.389 4.388 1.00 0.22 107 THR A O 9
ATOM 17218 N N . PHE A 1 98 ? -11.613 1.301 5.825 1.00 0.28 108 PHE A N 9
ATOM 17219 C CA . PHE A 1 98 ? -11.587 0.425 6.979 1.00 0.26 108 PHE A CA 9
ATOM 17220 C C . PHE A 1 98 ? -12.542 0.942 8.038 1.00 0.27 108 PHE A C 9
ATOM 17221 O O . PHE A 1 98 ? -13.046 2.059 7.922 1.00 0.33 108 PHE A O 9
ATOM 17238 N N . LYS A 1 99 ? -12.777 0.146 9.063 1.00 0.25 109 LYS A N 9
ATOM 17239 C CA . LYS A 1 99 ? -13.611 0.562 10.177 1.00 0.26 109 LYS A CA 9
ATOM 17240 C C . LYS A 1 99 ? -12.907 1.687 10.904 1.00 0.27 109 LYS A C 9
ATOM 17241 O O . LYS A 1 99 ? -13.467 2.752 11.178 1.00 0.33 109 LYS A O 9
ATOM 17260 N N . SER A 1 100 ? -11.653 1.413 11.170 1.00 0.28 110 SER A N 9
ATOM 17261 C CA . SER A 1 100 ? -10.812 2.245 11.982 1.00 0.32 110 SER A CA 9
ATOM 17262 C C . SER A 1 100 ? -10.385 3.505 11.231 1.00 0.41 110 SER A C 9
ATOM 17263 O O . SER A 1 100 ? -9.704 3.431 10.203 1.00 0.50 110 SER A O 9
ATOM 17271 N N . PRO A 1 101 ? -10.783 4.683 11.736 1.00 0.48 111 PRO A N 9
ATOM 17272 C CA . PRO A 1 101 ? -10.414 5.963 11.135 1.00 0.59 111 PRO A CA 9
ATOM 17273 C C . PRO A 1 101 ? -8.900 6.181 11.140 1.00 0.67 111 PRO A C 9
ATOM 17274 O O . PRO A 1 101 ? -8.336 6.680 10.173 1.00 1.09 111 PRO A O 9
ATOM 17285 N N . GLY A 1 102 ? -8.243 5.769 12.210 1.00 0.44 112 GLY A N 9
ATOM 17286 C CA . GLY A 1 102 ? -6.810 5.964 12.319 1.00 0.49 112 GLY A CA 9
ATOM 17287 C C . GLY A 1 102 ? -6.015 4.996 11.461 1.00 0.46 112 GLY A C 9
ATOM 17288 O O . GLY A 1 102 ? -4.910 5.315 11.024 1.00 0.63 112 GLY A O 9
ATOM 17292 N N . GLU A 1 103 ? -6.586 3.827 11.195 1.00 0.32 113 GLU A N 9
ATOM 17293 C CA . GLU A 1 103 ? -5.874 2.769 10.483 1.00 0.30 113 GLU A CA 9
ATOM 17294 C C . GLU A 1 103 ? -5.520 3.211 9.066 1.00 0.31 113 GLU A C 9
ATOM 17295 O O . GLU A 1 103 ? -4.365 3.127 8.639 1.00 0.34 113 GLU A O 9
ATOM 17307 N N . ARG A 1 104 ? -6.522 3.701 8.355 1.00 0.35 114 ARG A N 9
ATOM 17308 C CA . ARG A 1 104 ? -6.358 4.084 6.959 1.00 0.43 114 ARG A CA 9
ATOM 17309 C C . ARG A 1 104 ? -5.515 5.351 6.845 1.00 0.38 114 ARG A C 9
ATOM 17310 O O . ARG A 1 104 ? -4.712 5.491 5.929 1.00 0.40 114 ARG A O 9
ATOM 17331 N N . GLU A 1 105 ? -5.711 6.276 7.782 1.00 0.42 115 GLU A N 9
ATOM 17332 C CA . GLU A 1 105 ? -4.984 7.540 7.768 1.00 0.48 115 GLU A CA 9
ATOM 17333 C C . GLU A 1 105 ? -3.496 7.321 7.971 1.00 0.37 115 GLU A C 9
ATOM 17334 O O . GLU A 1 105 ? -2.676 7.935 7.286 1.00 0.40 115 GLU A O 9
ATOM 17346 N N . SER A 1 106 ? -3.149 6.442 8.902 1.00 0.33 116 SER A N 9
ATOM 17347 C CA . SER A 1 106 ? -1.754 6.094 9.126 1.00 0.36 116 SER A CA 9
ATOM 17348 C C . SER A 1 106 ? -1.155 5.489 7.858 1.00 0.31 116 SER A C 9
ATOM 17349 O O . SER A 1 106 ? 0.011 5.704 7.548 1.00 0.38 116 SER A O 9
ATOM 17357 N N . TRP A 1 107 ? -1.979 4.764 7.113 1.00 0.25 117 TRP A N 9
ATOM 17358 C CA . TRP A 1 107 ? -1.548 4.158 5.860 1.00 0.24 117 TRP A CA 9
ATOM 17359 C C . TRP A 1 107 ? -1.341 5.240 4.795 1.00 0.21 117 TRP A C 9
ATOM 17360 O O . TRP A 1 107 ? -0.323 5.260 4.104 1.00 0.23 117 TRP A O 9
ATOM 17381 N N . GLN A 1 108 ? -2.318 6.141 4.704 1.00 0.20 118 GLN A N 9
ATOM 17382 C CA . GLN A 1 108 ? -2.330 7.229 3.720 1.00 0.19 118 GLN A CA 9
ATOM 17383 C C . GLN A 1 108 ? -1.031 8.039 3.735 1.00 0.18 118 GLN A C 9
ATOM 17384 O O . GLN A 1 108 ? -0.439 8.296 2.689 1.00 0.21 118 GLN A O 9
ATOM 17398 N N . GLU A 1 109 ? -0.596 8.445 4.914 1.00 0.19 119 GLU A N 9
ATOM 17399 C CA . GLU A 1 109 ? 0.622 9.232 5.040 1.00 0.22 119 GLU A CA 9
ATOM 17400 C C . GLU A 1 109 ? 1.868 8.369 4.841 1.00 0.20 119 GLU A C 9
ATOM 17401 O O . GLU A 1 109 ? 2.821 8.783 4.179 1.00 0.26 119 GLU A O 9
ATOM 17413 N N . GLN A 1 110 ? 1.840 7.162 5.395 1.00 0.17 120 GLN A N 9
ATOM 17414 C CA . GLN A 1 110 ? 3.000 6.282 5.396 1.00 0.18 120 GLN A CA 9
ATOM 17415 C C . GLN A 1 110 ? 3.377 5.820 4.000 1.00 0.17 120 GLN A C 9
ATOM 17416 O O . GLN A 1 110 ? 4.561 5.740 3.668 1.00 0.18 120 GLN A O 9
ATOM 17430 N N . ILE A 1 111 ? 2.379 5.515 3.188 1.00 0.17 121 ILE A N 9
ATOM 17431 C CA . ILE A 1 111 ? 2.631 5.062 1.832 1.00 0.18 121 ILE A CA 9
ATOM 17432 C C . ILE A 1 111 ? 3.336 6.150 1.031 1.00 0.21 121 ILE A C 9
ATOM 17433 O O . ILE A 1 111 ? 4.261 5.872 0.270 1.00 0.21 121 ILE A O 9
ATOM 17449 N N . GLN A 1 112 ? 2.936 7.396 1.257 1.00 0.26 122 GLN A N 9
ATOM 17450 C CA . GLN A 1 112 ? 3.538 8.526 0.565 1.00 0.33 122 GLN A CA 9
ATOM 17451 C C . GLN A 1 112 ? 4.990 8.689 0.987 1.00 0.27 122 GLN A C 9
ATOM 17452 O O . GLN A 1 112 ? 5.864 8.950 0.160 1.00 0.26 122 GLN A O 9
ATOM 17466 N N . SER A 1 113 ? 5.241 8.509 2.279 1.00 0.27 123 SER A N 9
ATOM 17467 C CA . SER A 1 113 ? 6.588 8.595 2.819 1.00 0.26 123 SER A CA 9
ATOM 17468 C C . SER A 1 113 ? 7.482 7.522 2.203 1.00 0.20 123 SER A C 9
ATOM 17469 O O . SER A 1 113 ? 8.665 7.752 1.961 1.00 0.23 123 SER A O 9
ATOM 17477 N N . LEU A 1 114 ? 6.904 6.355 1.945 1.00 0.16 124 LEU A N 9
ATOM 17478 C CA . LEU A 1 114 ? 7.628 5.258 1.318 1.00 0.13 124 LEU A CA 9
ATOM 17479 C C . LEU A 1 114 ? 7.901 5.582 -0.151 1.00 0.14 124 LEU A C 9
ATOM 17480 O O . LEU A 1 114 ? 9.023 5.417 -0.636 1.00 0.17 124 LEU A O 9
ATOM 17496 N N . MET A 1 115 ? 6.874 6.071 -0.842 1.00 0.15 125 MET A N 9
ATOM 17497 C CA . MET A 1 115 ? 6.986 6.417 -2.257 1.00 0.18 125 MET A CA 9
ATOM 17498 C C . MET A 1 115 ? 8.066 7.458 -2.485 1.00 0.20 125 MET A C 9
ATOM 17499 O O . MET A 1 115 ? 8.969 7.265 -3.288 1.00 0.24 125 MET A O 9
ATOM 17513 N N . LYS A 1 116 ? 7.988 8.543 -1.739 1.00 0.20 126 LYS A N 9
ATOM 17514 C CA . LYS A 1 116 ? 8.903 9.659 -1.922 1.00 0.26 126 LYS A CA 9
ATOM 17515 C C . LYS A 1 116 ? 10.295 9.322 -1.405 1.00 0.29 126 LYS A C 9
ATOM 17516 O O . LYS A 1 116 ? 11.271 9.989 -1.737 1.00 0.41 126 LYS A O 9
ATOM 17535 N N . PHE A 1 117 ? 10.373 8.296 -0.577 1.00 0.25 127 PHE A N 9
ATOM 17536 C CA . PHE A 1 117 ? 11.643 7.844 -0.042 1.00 0.30 127 PHE A CA 9
ATOM 17537 C C . PHE A 1 117 ? 12.488 7.160 -1.113 1.00 0.35 127 PHE A C 9
ATOM 17538 O O . PHE A 1 117 ? 13.602 7.594 -1.412 1.00 0.43 127 PHE A O 9
ATOM 17555 N N . MET A 1 118 ? 11.950 6.093 -1.686 1.00 0.36 128 MET A N 9
ATOM 17556 C CA . MET A 1 118 ? 12.716 5.264 -2.606 1.00 0.46 128 MET A CA 9
ATOM 17557 C C . MET A 1 118 ? 12.463 5.656 -4.059 1.00 0.47 128 MET A C 9
ATOM 17558 O O . MET A 1 118 ? 13.317 5.457 -4.921 1.00 0.57 128 MET A O 9
ATOM 17572 N N . SER A 1 119 ? 11.303 6.232 -4.322 1.00 0.46 129 SER A N 9
ATOM 17573 C CA . SER A 1 119 ? 10.969 6.723 -5.651 1.00 0.56 129 SER A CA 9
ATOM 17574 C C . SER A 1 119 ? 11.102 8.239 -5.699 1.00 0.62 129 SER A C 9
ATOM 17575 O O . SER A 1 119 ? 10.363 8.921 -6.411 1.00 0.91 129 SER A O 9
ATOM 17583 N N . MET A 1 120 ? 12.041 8.752 -4.914 1.00 0.61 130 MET A N 9
ATOM 17584 C CA . MET A 1 120 ? 12.301 10.184 -4.845 1.00 0.70 130 MET A CA 9
ATOM 17585 C C . MET A 1 120 ? 12.604 10.765 -6.224 1.00 0.96 130 MET A C 9
ATOM 17586 O O . MET A 1 120 ? 13.225 10.114 -7.070 1.00 1.30 130 MET A O 9
ATOM 17600 N N . LYS A 1 121 ? 12.138 11.982 -6.452 1.00 1.29 131 LYS A N 9
ATOM 17601 C CA . LYS A 1 121 ? 12.326 12.646 -7.730 1.00 1.78 131 LYS A CA 9
ATOM 17602 C C . LYS A 1 121 ? 13.228 13.860 -7.562 1.00 2.07 131 LYS A C 9
ATOM 17603 O O . LYS A 1 121 ? 12.715 14.942 -7.194 1.00 2.37 131 LYS A O 9
ATOM 17623 N N . SER A 1 1 ? 25.538 2.081 3.316 1.00 1.07 11 SER A N 10
ATOM 17624 C CA . SER A 1 1 ? 25.066 1.638 1.989 1.00 1.09 11 SER A CA 10
ATOM 17625 C C . SER A 1 1 ? 23.665 2.162 1.722 1.00 0.93 11 SER A C 10
ATOM 17626 O O . SER A 1 1 ? 22.750 1.965 2.524 1.00 0.81 11 SER A O 10
ATOM 17636 N N . ALA A 1 2 ? 23.508 2.828 0.581 1.00 0.96 12 ALA A N 10
ATOM 17637 C CA . ALA A 1 2 ? 22.240 3.427 0.196 1.00 0.88 12 ALA A CA 10
ATOM 17638 C C . ALA A 1 2 ? 21.187 2.363 -0.066 1.00 0.77 12 ALA A C 10
ATOM 17639 O O . ALA A 1 2 ? 19.997 2.590 0.138 1.00 0.67 12 ALA A O 10
ATOM 17646 N N . SER A 1 3 ? 21.628 1.204 -0.527 1.00 0.87 13 SER A N 10
ATOM 17647 C CA . SER A 1 3 ? 20.720 0.103 -0.787 1.00 0.84 13 SER A CA 10
ATOM 17648 C C . SER A 1 3 ? 20.285 -0.535 0.528 1.00 0.73 13 SER A C 10
ATOM 17649 O O . SER A 1 3 ? 19.102 -0.794 0.747 1.00 0.63 13 SER A O 10
ATOM 17657 N N . ASP A 1 4 ? 21.250 -0.751 1.413 1.00 0.79 14 ASP A N 10
ATOM 17658 C CA . ASP A 1 4 ? 20.994 -1.395 2.699 1.00 0.78 14 ASP A CA 10
ATOM 17659 C C . ASP A 1 4 ? 20.107 -0.532 3.584 1.00 0.63 14 ASP A C 10
ATOM 17660 O O . ASP A 1 4 ? 19.147 -1.024 4.175 1.00 0.59 14 ASP A O 10
ATOM 17669 N N . ILE A 1 5 ? 20.421 0.759 3.668 1.00 0.59 15 ILE A N 10
ATOM 17670 C CA . ILE A 1 5 ? 19.626 1.674 4.477 1.00 0.50 15 ILE A CA 10
ATOM 17671 C C . ILE A 1 5 ? 18.193 1.728 3.954 1.00 0.39 15 ILE A C 10
ATOM 17672 O O . ILE A 1 5 ? 17.236 1.823 4.718 1.00 0.35 15 ILE A O 10
ATOM 17688 N N . ARG A 1 6 ? 18.063 1.663 2.641 1.00 0.40 16 ARG A N 10
ATOM 17689 C CA . ARG A 1 6 ? 16.769 1.649 1.988 1.00 0.34 16 ARG A CA 10
ATOM 17690 C C . ARG A 1 6 ? 16.020 0.379 2.338 1.00 0.29 16 ARG A C 10
ATOM 17691 O O . ARG A 1 6 ? 14.863 0.432 2.723 1.00 0.24 16 ARG A O 10
ATOM 17712 N N . MET A 1 7 ? 16.698 -0.753 2.239 1.00 0.34 17 MET A N 10
ATOM 17713 C CA . MET A 1 7 ? 16.086 -2.036 2.547 1.00 0.35 17 MET A CA 10
ATOM 17714 C C . MET A 1 7 ? 15.598 -2.089 3.991 1.00 0.31 17 MET A C 10
ATOM 17715 O O . MET A 1 7 ? 14.529 -2.631 4.274 1.00 0.31 17 MET A O 10
ATOM 17729 N N . LYS A 1 8 ? 16.368 -1.524 4.910 1.00 0.31 18 LYS A N 10
ATOM 17730 C CA . LYS A 1 8 ? 15.933 -1.476 6.294 1.00 0.32 18 LYS A CA 10
ATOM 17731 C C . LYS A 1 8 ? 14.841 -0.433 6.484 1.00 0.28 18 LYS A C 10
ATOM 17732 O O . LYS A 1 8 ? 13.965 -0.604 7.314 1.00 0.31 18 LYS A O 10
ATOM 17751 N N . LYS A 1 9 ? 14.890 0.656 5.731 1.00 0.25 19 LYS A N 10
ATOM 17752 C CA . LYS A 1 9 ? 13.886 1.702 5.870 1.00 0.24 19 LYS A CA 10
ATOM 17753 C C . LYS A 1 9 ? 12.561 1.267 5.246 1.00 0.19 19 LYS A C 10
ATOM 17754 O O . LYS A 1 9 ? 11.492 1.540 5.790 1.00 0.22 19 LYS A O 10
ATOM 17773 N N . VAL A 1 10 ? 12.633 0.578 4.116 1.00 0.16 20 VAL A N 10
ATOM 17774 C CA . VAL A 1 10 ? 11.430 0.117 3.438 1.00 0.15 20 VAL A CA 10
ATOM 17775 C C . VAL A 1 10 ? 10.711 -0.938 4.259 1.00 0.17 20 VAL A C 10
ATOM 17776 O O . VAL A 1 10 ? 9.495 -1.032 4.200 1.00 0.19 20 VAL A O 10
ATOM 17789 N N . MET A 1 11 ? 11.455 -1.740 5.021 1.00 0.19 21 MET A N 10
ATOM 17790 C CA . MET A 1 11 ? 10.831 -2.747 5.864 1.00 0.25 21 MET A CA 10
ATOM 17791 C C . MET A 1 11 ? 10.095 -2.075 7.021 1.00 0.25 21 MET A C 10
ATOM 17792 O O . MET A 1 11 ? 9.082 -2.583 7.502 1.00 0.27 21 MET A O 10
ATOM 17806 N N . GLN A 1 12 ? 10.607 -0.926 7.451 1.00 0.26 22 GLN A N 10
ATOM 17807 C CA . GLN A 1 12 ? 9.917 -0.098 8.441 1.00 0.29 22 GLN A CA 10
ATOM 17808 C C . GLN A 1 12 ? 8.588 0.369 7.859 1.00 0.26 22 GLN A C 10
ATOM 17809 O O . GLN A 1 12 ? 7.531 0.213 8.475 1.00 0.31 22 GLN A O 10
ATOM 17823 N N . TYR A 1 13 ? 8.657 0.923 6.647 1.00 0.20 23 TYR A N 10
ATOM 17824 C CA . TYR A 1 13 ? 7.466 1.369 5.934 1.00 0.19 23 TYR A CA 10
ATOM 17825 C C . TYR A 1 13 ? 6.551 0.191 5.638 1.00 0.17 23 TYR A C 10
ATOM 17826 O O . TYR A 1 13 ? 5.333 0.317 5.668 1.00 0.18 23 TYR A O 10
ATOM 17844 N N . ARG A 1 14 ? 7.160 -0.954 5.359 1.00 0.17 24 ARG A N 10
ATOM 17845 C CA . ARG A 1 14 ? 6.432 -2.172 5.044 1.00 0.17 24 ARG A CA 10
ATOM 17846 C C . ARG A 1 14 ? 5.504 -2.550 6.186 1.00 0.17 24 ARG A C 10
ATOM 17847 O O . ARG A 1 14 ? 4.373 -2.960 5.961 1.00 0.19 24 ARG A O 10
ATOM 17868 N N . ARG A 1 15 ? 5.982 -2.386 7.411 1.00 0.18 25 ARG A N 10
ATOM 17869 C CA . ARG A 1 15 ? 5.181 -2.680 8.592 1.00 0.18 25 ARG A CA 10
ATOM 17870 C C . ARG A 1 15 ? 4.020 -1.705 8.707 1.00 0.17 25 ARG A C 10
ATOM 17871 O O . ARG A 1 15 ? 2.908 -2.079 9.075 1.00 0.20 25 ARG A O 10
ATOM 17892 N N . ALA A 1 16 ? 4.287 -0.455 8.364 1.00 0.17 26 ALA A N 10
ATOM 17893 C CA . ALA A 1 16 ? 3.286 0.596 8.433 1.00 0.19 26 ALA A CA 10
ATOM 17894 C C . ALA A 1 16 ? 2.336 0.532 7.241 1.00 0.19 26 ALA A C 10
ATOM 17895 O O . ALA A 1 16 ? 1.299 1.195 7.215 1.00 0.28 26 ALA A O 10
ATOM 17902 N N . LEU A 1 17 ? 2.716 -0.246 6.245 1.00 0.15 27 LEU A N 10
ATOM 17903 C CA . LEU A 1 17 ? 1.874 -0.475 5.080 1.00 0.15 27 LEU A CA 10
ATOM 17904 C C . LEU A 1 17 ? 1.146 -1.812 5.193 1.00 0.17 27 LEU A C 10
ATOM 17905 O O . LEU A 1 17 ? 0.118 -2.020 4.553 1.00 0.21 27 LEU A O 10
ATOM 17921 N N . THR A 1 18 ? 1.671 -2.710 6.023 1.00 0.17 28 THR A N 10
ATOM 17922 C CA . THR A 1 18 ? 1.041 -4.004 6.237 1.00 0.15 28 THR A CA 10
ATOM 17923 C C . THR A 1 18 ? -0.163 -3.851 7.154 1.00 0.17 28 THR A C 10
ATOM 17924 O O . THR A 1 18 ? -0.023 -3.688 8.368 1.00 0.19 28 THR A O 10
ATOM 17935 N N . LYS A 1 19 ? -1.338 -3.926 6.561 1.00 0.17 29 LYS A N 10
ATOM 17936 C CA . LYS A 1 19 ? -2.588 -3.700 7.269 1.00 0.22 29 LYS A CA 10
ATOM 17937 C C . LYS A 1 19 ? -3.682 -4.538 6.642 1.00 0.19 29 LYS A C 10
ATOM 17938 O O . LYS A 1 19 ? -3.524 -5.050 5.535 1.00 0.18 29 LYS A O 10
ATOM 17957 N N . VAL A 1 20 ? -4.787 -4.664 7.343 1.00 0.22 30 VAL A N 10
ATOM 17958 C CA . VAL A 1 20 ? -5.980 -5.239 6.770 1.00 0.22 30 VAL A CA 10
ATOM 17959 C C . VAL A 1 20 ? -6.931 -4.104 6.429 1.00 0.19 30 VAL A C 10
ATOM 17960 O O . VAL A 1 20 ? -7.216 -3.249 7.265 1.00 0.23 30 VAL A O 10
ATOM 17973 N N . VAL A 1 21 ? -7.366 -4.063 5.186 1.00 0.16 31 VAL A N 10
ATOM 17974 C CA . VAL A 1 21 ? -8.123 -2.935 4.675 1.00 0.15 31 VAL A CA 10
ATOM 17975 C C . VAL A 1 21 ? -9.119 -3.398 3.620 1.00 0.15 31 VAL A C 10
ATOM 17976 O O . VAL A 1 21 ? -8.874 -4.362 2.914 1.00 0.18 31 VAL A O 10
ATOM 17989 N N . LYS A 1 22 ? -10.233 -2.712 3.509 1.00 0.14 32 LYS A N 10
ATOM 17990 C CA . LYS A 1 22 ? -11.255 -3.099 2.565 1.00 0.13 32 LYS A CA 10
ATOM 17991 C C . LYS A 1 22 ? -11.203 -2.208 1.332 1.00 0.12 32 LYS A C 10
ATOM 17992 O O . LYS A 1 22 ? -11.325 -0.987 1.427 1.00 0.14 32 LYS A O 10
ATOM 18011 N N . LEU A 1 23 ? -11.003 -2.827 0.180 1.00 0.12 33 LEU A N 10
ATOM 18012 C CA . LEU A 1 23 ? -10.942 -2.094 -1.076 1.00 0.13 33 LEU A CA 10
ATOM 18013 C C . LEU A 1 23 ? -12.332 -1.892 -1.645 1.00 0.14 33 LEU A C 10
ATOM 18014 O O . LEU A 1 23 ? -13.193 -2.762 -1.518 1.00 0.16 33 LEU A O 10
ATOM 18030 N N . LYS A 1 24 ? -12.550 -0.737 -2.259 1.00 0.15 34 LYS A N 10
ATOM 18031 C CA . LYS A 1 24 ? -13.839 -0.430 -2.871 1.00 0.19 34 LYS A CA 10
ATOM 18032 C C . LYS A 1 24 ? -13.631 0.418 -4.114 1.00 0.21 34 LYS A C 10
ATOM 18033 O O . LYS A 1 24 ? -13.308 1.601 -4.016 1.00 0.23 34 LYS A O 10
ATOM 18052 N N . THR A 1 25 ? -13.796 -0.180 -5.277 1.00 0.23 35 THR A N 10
ATOM 18053 C CA . THR A 1 25 ? -13.644 0.546 -6.524 1.00 0.26 35 THR A CA 10
ATOM 18054 C C . THR A 1 25 ? -14.143 -0.305 -7.696 1.00 0.28 35 THR A C 10
ATOM 18055 O O . THR A 1 25 ? -14.741 -1.360 -7.471 1.00 0.28 35 THR A O 10
ATOM 18066 N N . HIS A 1 26 ? -13.903 0.139 -8.929 1.00 0.33 36 HIS A N 10
ATOM 18067 C CA . HIS A 1 26 ? -14.292 -0.617 -10.123 1.00 0.38 36 HIS A CA 10
ATOM 18068 C C . HIS A 1 26 ? -13.599 -1.982 -10.140 1.00 0.34 36 HIS A C 10
ATOM 18069 O O . HIS A 1 26 ? -14.036 -2.912 -10.818 1.00 0.37 36 HIS A O 10
ATOM 18084 N N . LEU A 1 27 ? -12.536 -2.086 -9.364 1.00 0.32 37 LEU A N 10
ATOM 18085 C CA . LEU A 1 27 ? -11.831 -3.342 -9.169 1.00 0.33 37 LEU A CA 10
ATOM 18086 C C . LEU A 1 27 ? -12.772 -4.337 -8.496 1.00 0.31 37 LEU A C 10
ATOM 18087 O O . LEU A 1 27 ? -13.196 -5.320 -9.105 1.00 0.36 37 LEU A O 10
ATOM 18103 N N . PHE A 1 28 ? -13.123 -4.039 -7.252 1.00 0.26 38 PHE A N 10
ATOM 18104 C CA . PHE A 1 28 ? -14.077 -4.827 -6.484 1.00 0.26 38 PHE A CA 10
ATOM 18105 C C . PHE A 1 28 ? -14.273 -4.186 -5.124 1.00 0.23 38 PHE A C 10
ATOM 18106 O O . PHE A 1 28 ? -13.738 -3.106 -4.856 1.00 0.22 38 PHE A O 10
ATOM 18123 N N . SER A 1 29 ? -15.041 -4.840 -4.276 1.00 0.23 39 SER A N 10
ATOM 18124 C CA . SER A 1 29 ? -15.168 -4.425 -2.899 1.00 0.22 39 SER A CA 10
ATOM 18125 C C . SER A 1 29 ? -14.924 -5.623 -1.990 1.00 0.22 39 SER A C 10
ATOM 18126 O O . SER A 1 29 ? -15.821 -6.429 -1.752 1.00 0.28 39 SER A O 10
ATOM 18134 N N . GLU A 1 30 ? -13.712 -5.712 -1.460 1.00 0.20 40 GLU A N 10
ATOM 18135 C CA . GLU A 1 30 ? -13.287 -6.877 -0.688 1.00 0.24 40 GLU A CA 10
ATOM 18136 C C . GLU A 1 30 ? -12.326 -6.456 0.409 1.00 0.18 40 GLU A C 10
ATOM 18137 O O . GLU A 1 30 ? -11.669 -5.422 0.306 1.00 0.15 40 GLU A O 10
ATOM 18149 N N . THR A 1 31 ? -12.245 -7.264 1.449 1.00 0.20 41 THR A N 10
ATOM 18150 C CA . THR A 1 31 ? -11.291 -7.040 2.515 1.00 0.19 41 THR A CA 10
ATOM 18151 C C . THR A 1 31 ? -9.944 -7.620 2.112 1.00 0.18 41 THR A C 10
ATOM 18152 O O . THR A 1 31 ? -9.817 -8.823 1.894 1.00 0.23 41 THR A O 10
ATOM 18163 N N . VAL A 1 32 ? -8.950 -6.766 1.992 1.00 0.16 42 VAL A N 10
ATOM 18164 C CA . VAL A 1 32 ? -7.648 -7.178 1.514 1.00 0.16 42 VAL A CA 10
ATOM 18165 C C . VAL A 1 32 ? -6.579 -6.867 2.554 1.00 0.16 42 VAL A C 10
ATOM 18166 O O . VAL A 1 32 ? -6.747 -5.975 3.382 1.00 0.23 42 VAL A O 10
ATOM 18179 N N . LYS A 1 33 ? -5.498 -7.617 2.540 1.00 0.13 43 LYS A N 10
ATOM 18180 C CA . LYS A 1 33 ? -4.358 -7.279 3.365 1.00 0.14 43 LYS A CA 10
ATOM 18181 C C . LYS A 1 33 ? -3.341 -6.557 2.511 1.00 0.13 43 LYS A C 10
ATOM 18182 O O . LYS A 1 33 ? -2.791 -7.134 1.578 1.00 0.15 43 LYS A O 10
ATOM 18201 N N . VAL A 1 34 ? -3.079 -5.312 2.841 1.00 0.13 44 VAL A N 10
ATOM 18202 C CA . VAL A 1 34 ? -2.201 -4.489 2.034 1.00 0.14 44 VAL A CA 10
ATOM 18203 C C . VAL A 1 34 ? -0.825 -4.428 2.656 1.00 0.15 44 VAL A C 10
ATOM 18204 O O . VAL A 1 34 ? -0.659 -4.695 3.847 1.00 0.19 44 VAL A O 10
ATOM 18217 N N . THR A 1 35 ? 0.155 -4.113 1.832 1.00 0.15 45 THR A N 10
ATOM 18218 C CA . THR A 1 35 ? 1.547 -4.132 2.236 1.00 0.16 45 THR A CA 10
ATOM 18219 C C . THR A 1 35 ? 2.411 -3.693 1.057 1.00 0.13 45 THR A C 10
ATOM 18220 O O . THR A 1 35 ? 1.894 -3.204 0.053 1.00 0.14 45 THR A O 10
ATOM 18231 N N . CYS A 1 36 ? 3.715 -3.857 1.177 1.00 0.15 46 CYS A N 10
ATOM 18232 C CA . CYS A 1 36 ? 4.615 -3.567 0.082 1.00 0.14 46 CYS A CA 10
ATOM 18233 C C . CYS A 1 36 ? 5.661 -4.666 -0.033 1.00 0.15 46 CYS A C 10
ATOM 18234 O O . CYS A 1 36 ? 5.839 -5.458 0.895 1.00 0.19 46 CYS A O 10
ATOM 18242 N N . SER A 1 37 ? 6.326 -4.730 -1.177 1.00 0.19 47 SER A N 10
ATOM 18243 C CA . SER A 1 37 ? 7.354 -5.733 -1.412 1.00 0.27 47 SER A CA 10
ATOM 18244 C C . SER A 1 37 ? 8.544 -5.521 -0.469 1.00 0.25 47 SER A C 10
ATOM 18245 O O . SER A 1 37 ? 8.621 -4.497 0.217 1.00 0.25 47 SER A O 10
ATOM 18253 N N . LYS A 1 38 ? 9.469 -6.475 -0.444 1.00 0.29 48 LYS A N 10
ATOM 18254 C CA . LYS A 1 38 ? 10.584 -6.444 0.505 1.00 0.31 48 LYS A CA 10
ATOM 18255 C C . LYS A 1 38 ? 11.412 -5.174 0.368 1.00 0.27 48 LYS A C 10
ATOM 18256 O O . LYS A 1 38 ? 11.699 -4.509 1.360 1.00 0.40 48 LYS A O 10
ATOM 18275 N N . ASP A 1 39 ? 11.772 -4.830 -0.862 1.00 0.27 49 ASP A N 10
ATOM 18276 C CA . ASP A 1 39 ? 12.623 -3.669 -1.111 1.00 0.27 49 ASP A CA 10
ATOM 18277 C C . ASP A 1 39 ? 11.779 -2.401 -1.205 1.00 0.25 49 ASP A C 10
ATOM 18278 O O . ASP A 1 39 ? 12.283 -1.331 -1.542 1.00 0.28 49 ASP A O 10
ATOM 18287 N N . GLY A 1 40 ? 10.488 -2.539 -0.912 1.00 0.23 50 GLY A N 10
ATOM 18288 C CA . GLY A 1 40 ? 9.574 -1.409 -0.935 1.00 0.25 50 GLY A CA 10
ATOM 18289 C C . GLY A 1 40 ? 9.232 -0.933 -2.335 1.00 0.28 50 GLY A C 10
ATOM 18290 O O . GLY A 1 40 ? 8.545 0.067 -2.495 1.00 0.43 50 GLY A O 10
ATOM 18294 N N . GLU A 1 41 ? 9.685 -1.666 -3.346 1.00 0.25 51 GLU A N 10
ATOM 18295 C CA . GLU A 1 41 ? 9.517 -1.246 -4.736 1.00 0.30 51 GLU A CA 10
ATOM 18296 C C . GLU A 1 41 ? 8.063 -1.321 -5.203 1.00 0.22 51 GLU A C 10
ATOM 18297 O O . GLU A 1 41 ? 7.665 -0.612 -6.128 1.00 0.27 51 GLU A O 10
ATOM 18309 N N . GLU A 1 42 ? 7.269 -2.170 -4.572 1.00 0.24 52 GLU A N 10
ATOM 18310 C CA . GLU A 1 42 ? 5.886 -2.364 -4.993 1.00 0.21 52 GLU A CA 10
ATOM 18311 C C . GLU A 1 42 ? 4.930 -2.375 -3.822 1.00 0.18 52 GLU A C 10
ATOM 18312 O O . GLU A 1 42 ? 5.291 -2.781 -2.724 1.00 0.21 52 GLU A O 10
ATOM 18324 N N . VAL A 1 43 ? 3.709 -1.938 -4.077 1.00 0.16 53 VAL A N 10
ATOM 18325 C CA . VAL A 1 43 ? 2.625 -2.081 -3.124 1.00 0.16 53 VAL A CA 10
ATOM 18326 C C . VAL A 1 43 ? 1.848 -3.335 -3.483 1.00 0.18 53 VAL A C 10
ATOM 18327 O O . VAL A 1 43 ? 1.618 -3.600 -4.661 1.00 0.34 53 VAL A O 10
ATOM 18340 N N . GLN A 1 44 ? 1.475 -4.123 -2.489 1.00 0.16 54 GLN A N 10
ATOM 18341 C CA . GLN A 1 44 ? 0.831 -5.404 -2.747 1.00 0.16 54 GLN A CA 10
ATOM 18342 C C . GLN A 1 44 ? -0.342 -5.619 -1.797 1.00 0.16 54 GLN A C 10
ATOM 18343 O O . GLN A 1 44 ? -0.409 -5.000 -0.737 1.00 0.24 54 GLN A O 10
ATOM 18357 N N . TRP A 1 45 ? -1.263 -6.493 -2.182 1.00 0.14 55 TRP A N 10
ATOM 18358 C CA . TRP A 1 45 ? -2.400 -6.823 -1.334 1.00 0.16 55 TRP A CA 10
ATOM 18359 C C . TRP A 1 45 ? -2.847 -8.268 -1.516 1.00 0.17 55 TRP A C 10
ATOM 18360 O O . TRP A 1 45 ? -2.667 -8.870 -2.575 1.00 0.18 55 TRP A O 10
ATOM 18381 N N . PHE A 1 46 ? -3.418 -8.811 -0.454 1.00 0.21 56 PHE A N 10
ATOM 18382 C CA . PHE A 1 46 ? -3.945 -10.164 -0.444 1.00 0.23 56 PHE A CA 10
ATOM 18383 C C . PHE A 1 46 ? -5.462 -10.109 -0.290 1.00 0.23 56 PHE A C 10
ATOM 18384 O O . PHE A 1 46 ? -5.965 -9.648 0.734 1.00 0.26 56 PHE A O 10
ATOM 18401 N N . LYS A 1 47 ? -6.185 -10.581 -1.293 1.00 0.28 57 LYS A N 10
ATOM 18402 C CA . LYS A 1 47 ? -7.639 -10.448 -1.317 1.00 0.29 57 LYS A CA 10
ATOM 18403 C C . LYS A 1 47 ? -8.308 -11.519 -0.461 1.00 0.35 57 LYS A C 10
ATOM 18404 O O . LYS A 1 47 ? -8.143 -12.715 -0.707 1.00 0.54 57 LYS A O 10
ATOM 18423 N N . GLY A 1 48 ? -9.069 -11.085 0.533 1.00 0.38 58 GLY A N 10
ATOM 18424 C CA . GLY A 1 48 ? -9.747 -12.013 1.416 1.00 0.48 58 GLY A CA 10
ATOM 18425 C C . GLY A 1 48 ? -8.797 -12.605 2.430 1.00 0.73 58 GLY A C 10
ATOM 18426 O O . GLY A 1 48 ? -8.427 -11.948 3.404 1.00 1.35 58 GLY A O 10
ATOM 18430 N N . LYS A 1 49 ? -8.389 -13.839 2.195 1.00 0.99 59 LYS A N 10
ATOM 18431 C CA . LYS A 1 49 ? -7.391 -14.481 3.030 1.00 1.48 59 LYS A CA 10
ATOM 18432 C C . LYS A 1 49 ? -6.006 -14.228 2.457 1.00 1.81 59 LYS A C 10
ATOM 18433 O O . LYS A 1 49 ? -5.841 -14.098 1.242 1.00 2.63 59 LYS A O 10
ATOM 18452 N N . SER A 1 50 ? -5.020 -14.140 3.330 1.00 1.73 60 SER A N 10
ATOM 18453 C CA . SER A 1 50 ? -3.662 -13.866 2.911 1.00 2.21 60 SER A CA 10
ATOM 18454 C C . SER A 1 50 ? -3.023 -15.106 2.301 1.00 1.61 60 SER A C 10
ATOM 18455 O O . SER A 1 50 ? -2.622 -16.023 3.021 1.00 2.01 60 SER A O 10
ATOM 18463 N N . THR A 1 51 ? -2.968 -15.141 0.972 1.00 1.47 61 THR A N 10
ATOM 18464 C CA . THR A 1 51 ? -2.310 -16.224 0.259 1.00 1.55 61 THR A CA 10
ATOM 18465 C C . THR A 1 51 ? -0.830 -16.260 0.628 1.00 1.39 61 THR A C 10
ATOM 18466 O O . THR A 1 51 ? -0.025 -15.469 0.135 1.00 1.72 61 THR A O 10
ATOM 18477 N N . ALA A 1 52 ? -0.479 -17.173 1.513 1.00 1.24 62 ALA A N 10
ATOM 18478 C CA . ALA A 1 52 ? 0.849 -17.194 2.084 1.00 1.29 62 ALA A CA 10
ATOM 18479 C C . ALA A 1 52 ? 1.826 -17.957 1.200 1.00 1.32 62 ALA A C 10
ATOM 18480 O O . ALA A 1 52 ? 2.034 -19.161 1.361 1.00 1.69 62 ALA A O 10
ATOM 18487 N N . GLY A 1 53 ? 2.417 -17.229 0.262 1.00 1.20 63 GLY A N 10
ATOM 18488 C CA . GLY A 1 53 ? 3.398 -17.799 -0.637 1.00 1.25 63 GLY A CA 10
ATOM 18489 C C . GLY A 1 53 ? 4.628 -18.310 0.073 1.00 1.40 63 GLY A C 10
ATOM 18490 O O . GLY A 1 53 ? 5.232 -17.592 0.873 1.00 1.99 63 GLY A O 10
ATOM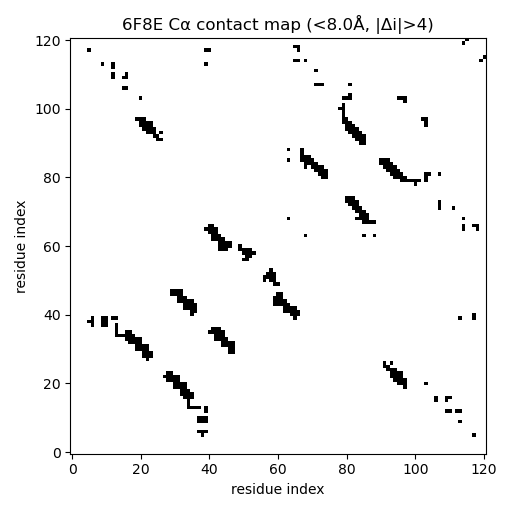 18494 N N . ALA A 1 54 ? 4.981 -19.554 -0.223 1.00 1.55 64 ALA A N 10
ATOM 18495 C CA . ALA A 1 54 ? 6.165 -20.204 0.335 1.00 1.66 64 ALA A CA 10
ATOM 18496 C C . ALA A 1 54 ? 6.146 -20.217 1.859 1.00 1.67 64 ALA A C 10
ATOM 18497 O O . ALA A 1 54 ? 7.200 -20.209 2.495 1.00 1.74 64 ALA A O 10
ATOM 18504 N N . GLN A 1 55 ? 4.938 -20.219 2.434 1.00 1.68 65 GLN A N 10
ATOM 18505 C CA . GLN A 1 55 ? 4.738 -20.331 3.886 1.00 1.79 65 GLN A CA 10
ATOM 18506 C C . GLN A 1 55 ? 5.120 -19.041 4.623 1.00 1.70 65 GLN A C 10
ATOM 18507 O O . GLN A 1 55 ? 4.442 -18.644 5.570 1.00 1.80 65 GLN A O 10
ATOM 18521 N N . ASP A 1 56 ? 6.188 -18.381 4.176 1.00 1.62 66 ASP A N 10
ATOM 18522 C CA . ASP A 1 56 ? 6.611 -17.104 4.752 1.00 1.65 66 ASP A CA 10
ATOM 18523 C C . ASP A 1 56 ? 5.733 -15.966 4.238 1.00 1.49 66 ASP A C 10
ATOM 18524 O O . ASP A 1 56 ? 5.936 -14.797 4.565 1.00 1.59 66 ASP A O 10
ATOM 18533 N N . ARG A 1 57 ? 4.766 -16.352 3.406 1.00 1.32 67 ARG A N 10
ATOM 18534 C CA . ARG A 1 57 ? 3.684 -15.487 2.939 1.00 1.23 67 ARG A CA 10
ATOM 18535 C C . ARG A 1 57 ? 4.174 -14.400 1.981 1.00 1.18 67 ARG A C 10
ATOM 18536 O O . ARG A 1 57 ? 4.087 -13.210 2.280 1.00 1.31 67 ARG A O 10
ATOM 18557 N N . LYS A 1 58 ? 4.664 -14.816 0.811 1.00 1.12 68 LYS A N 10
ATOM 18558 C CA . LYS A 1 58 ? 5.100 -13.863 -0.212 1.00 1.16 68 LYS A CA 10
ATOM 18559 C C . LYS A 1 58 ? 4.382 -14.117 -1.535 1.00 0.99 68 LYS A C 10
ATOM 18560 O O . LYS A 1 58 ? 5.020 -14.258 -2.579 1.00 1.10 68 LYS A O 10
ATOM 18579 N N . LYS A 1 59 ? 3.063 -14.188 -1.501 1.00 0.90 69 LYS A N 10
ATOM 18580 C CA . LYS A 1 59 ? 2.288 -14.384 -2.718 1.00 0.80 69 LYS A CA 10
ATOM 18581 C C . LYS A 1 59 ? 1.020 -13.537 -2.686 1.00 0.61 69 LYS A C 10
ATOM 18582 O O . LYS A 1 59 ? -0.075 -14.033 -2.421 1.00 0.61 69 LYS A O 10
ATOM 18601 N N . PRO A 1 60 ? 1.168 -12.228 -2.929 1.00 0.51 70 PRO A N 10
ATOM 18602 C CA . PRO A 1 60 ? 0.043 -11.293 -2.969 1.00 0.39 70 PRO A CA 10
ATOM 18603 C C . PRO A 1 60 ? -0.861 -11.546 -4.169 1.00 0.32 70 PRO A C 10
ATOM 18604 O O . PRO A 1 60 ? -0.420 -12.062 -5.200 1.00 0.40 70 PRO A O 10
ATOM 18615 N N . SER A 1 61 ? -2.122 -11.169 -4.034 1.00 0.28 71 SER A N 10
ATOM 18616 C CA . SER A 1 61 ? -3.117 -11.422 -5.061 1.00 0.31 71 SER A CA 10
ATOM 18617 C C . SER A 1 61 ? -3.217 -10.226 -6.008 1.00 0.28 71 SER A C 10
ATOM 18618 O O . SER A 1 61 ? -4.006 -10.225 -6.955 1.00 0.40 71 SER A O 10
ATOM 18626 N N . GLY A 1 62 ? -2.412 -9.208 -5.741 1.00 0.24 72 GLY A N 10
ATOM 18627 C CA . GLY A 1 62 ? -2.395 -8.032 -6.583 1.00 0.23 72 GLY A CA 10
ATOM 18628 C C . GLY A 1 62 ? -1.441 -6.984 -6.060 1.00 0.22 72 GLY A C 10
ATOM 18629 O O . GLY A 1 62 ? -0.899 -7.128 -4.960 1.00 0.26 72 GLY A O 10
ATOM 18633 N N . GLY A 1 63 ? -1.236 -5.934 -6.841 1.00 0.24 73 GLY A N 10
ATOM 18634 C CA . GLY A 1 63 ? -0.348 -4.868 -6.432 1.00 0.29 73 GLY A CA 10
ATOM 18635 C C . GLY A 1 63 ? 0.152 -4.053 -7.607 1.00 0.27 73 GLY A C 10
ATOM 18636 O O . GLY A 1 63 ? -0.235 -4.303 -8.750 1.00 0.40 73 GLY A O 10
ATOM 18640 N N . PHE A 1 64 ? 1.019 -3.086 -7.328 1.00 0.20 74 PHE A N 10
ATOM 18641 C CA . PHE A 1 64 ? 1.556 -2.199 -8.358 1.00 0.19 74 PHE A CA 10
ATOM 18642 C C . PHE A 1 64 ? 2.818 -1.498 -7.850 1.00 0.19 74 PHE A C 10
ATOM 18643 O O . PHE A 1 64 ? 3.033 -1.402 -6.641 1.00 0.19 74 PHE A O 10
ATOM 18660 N N . PRO A 1 65 ? 3.673 -1.006 -8.766 1.00 0.20 75 PRO A N 10
ATOM 18661 C CA . PRO A 1 65 ? 4.944 -0.364 -8.409 1.00 0.20 75 PRO A CA 10
ATOM 18662 C C . PRO A 1 65 ? 4.748 0.986 -7.729 1.00 0.19 75 PRO A C 10
ATOM 18663 O O . PRO A 1 65 ? 3.953 1.818 -8.171 1.00 0.20 75 PRO A O 10
ATOM 18674 N N . VAL A 1 66 ? 5.511 1.196 -6.662 1.00 0.19 76 VAL A N 10
ATOM 18675 C CA . VAL A 1 66 ? 5.442 2.418 -5.872 1.00 0.18 76 VAL A CA 10
ATOM 18676 C C . VAL A 1 66 ? 5.868 3.629 -6.691 1.00 0.19 76 VAL A C 10
ATOM 18677 O O . VAL A 1 66 ? 5.320 4.722 -6.550 1.00 0.19 76 VAL A O 10
ATOM 18690 N N . ASP A 1 67 ? 6.839 3.417 -7.561 1.00 0.21 77 ASP A N 10
ATOM 18691 C CA . ASP A 1 67 ? 7.362 4.476 -8.415 1.00 0.24 77 ASP A CA 10
ATOM 18692 C C . ASP A 1 67 ? 6.316 4.921 -9.437 1.00 0.23 77 ASP A C 10
ATOM 18693 O O . ASP A 1 67 ? 6.447 5.967 -10.076 1.00 0.30 77 ASP A O 10
ATOM 18702 N N . LYS A 1 68 ? 5.264 4.124 -9.572 1.00 0.19 78 LYS A N 10
ATOM 18703 C CA . LYS A 1 68 ? 4.241 4.365 -10.579 1.00 0.20 78 LYS A CA 10
ATOM 18704 C C . LYS A 1 68 ? 2.972 4.965 -9.973 1.00 0.17 78 LYS A C 10
ATOM 18705 O O . LYS A 1 68 ? 2.051 5.335 -10.700 1.00 0.18 78 LYS A O 10
ATOM 18724 N N . ILE A 1 69 ? 2.914 5.056 -8.651 1.00 0.18 79 ILE A N 10
ATOM 18725 C CA . ILE A 1 69 ? 1.778 5.690 -7.992 1.00 0.16 79 ILE A CA 10
ATOM 18726 C C . ILE A 1 69 ? 1.729 7.165 -8.368 1.00 0.18 79 ILE A C 10
ATOM 18727 O O . ILE A 1 69 ? 2.626 7.930 -8.012 1.00 0.26 79 ILE A O 10
ATOM 18743 N N . THR A 1 70 ? 0.684 7.565 -9.079 1.00 0.15 80 THR A N 10
ATOM 18744 C CA . THR A 1 70 ? 0.596 8.927 -9.569 1.00 0.18 80 THR A CA 10
ATOM 18745 C C . THR A 1 70 ? 0.088 9.873 -8.484 1.00 0.21 80 THR A C 10
ATOM 18746 O O . THR A 1 70 ? 0.532 11.020 -8.392 1.00 0.28 80 THR A O 10
ATOM 18757 N N . SER A 1 71 ? -0.831 9.396 -7.650 1.00 0.18 81 SER A N 10
ATOM 18758 C CA . SER A 1 71 ? -1.385 10.226 -6.592 1.00 0.21 81 SER A CA 10
ATOM 18759 C C . SER A 1 71 ? -1.874 9.392 -5.412 1.00 0.17 81 SER A C 10
ATOM 18760 O O . SER A 1 71 ? -2.592 8.406 -5.589 1.00 0.19 81 SER A O 10
ATOM 18768 N N . VAL A 1 72 ? -1.475 9.797 -4.214 1.00 0.20 82 VAL A N 10
ATOM 18769 C CA . VAL A 1 72 ? -2.019 9.239 -2.987 1.00 0.21 82 VAL A CA 10
ATOM 18770 C C . VAL A 1 72 ? -2.770 10.336 -2.260 1.00 0.21 82 VAL A C 10
ATOM 18771 O O . VAL A 1 72 ? -2.175 11.238 -1.666 1.00 0.24 82 VAL A O 10
ATOM 18784 N N . LYS A 1 73 ? -4.081 10.255 -2.318 1.00 0.21 83 LYS A N 10
ATOM 18785 C CA . LYS A 1 73 ? -4.930 11.326 -1.854 1.00 0.23 83 LYS A CA 10
ATOM 18786 C C . LYS A 1 73 ? -6.054 10.772 -1.000 1.00 0.22 83 LYS A C 10
ATOM 18787 O O . LYS A 1 73 ? -6.282 9.562 -0.956 1.00 0.21 83 LYS A O 10
ATOM 18806 N N . SER A 1 74 ? -6.729 11.652 -0.301 1.00 0.26 84 SER A N 10
ATOM 18807 C CA . SER A 1 74 ? -7.892 11.276 0.458 1.00 0.26 84 SER A CA 10
ATOM 18808 C C . SER A 1 74 ? -9.117 11.968 -0.126 1.00 0.29 84 SER A C 10
ATOM 18809 O O . SER A 1 74 ? -8.998 12.998 -0.792 1.00 0.32 84 SER A O 10
ATOM 18817 N N . GLN A 1 75 ? -10.277 11.369 0.079 1.00 0.30 85 GLN A N 10
ATOM 18818 C CA . GLN A 1 75 ? -11.540 11.900 -0.432 1.00 0.37 85 GLN A CA 10
ATOM 18819 C C . GLN A 1 75 ? -11.854 13.291 0.125 1.00 0.44 85 GLN A C 10
ATOM 18820 O O . GLN A 1 75 ? -11.096 13.829 0.927 1.00 0.47 85 GLN A O 10
ATOM 18834 N N . ALA A 1 76 ? -12.978 13.863 -0.283 1.00 0.52 86 ALA A N 10
ATOM 18835 C CA . ALA A 1 76 ? -13.360 15.193 0.178 1.00 0.61 86 ALA A CA 10
ATOM 18836 C C . ALA A 1 76 ? -13.622 15.192 1.680 1.00 0.67 86 ALA A C 10
ATOM 18837 O O . ALA A 1 76 ? -13.148 16.069 2.404 1.00 0.72 86 ALA A O 10
ATOM 18844 N N . ASP A 1 77 ? -14.361 14.195 2.148 1.00 0.71 87 ASP A N 10
ATOM 18845 C CA . ASP A 1 77 ? -14.616 14.046 3.580 1.00 0.80 87 ASP A CA 10
ATOM 18846 C C . ASP A 1 77 ? -13.723 12.953 4.156 1.00 0.65 87 ASP A C 10
ATOM 18847 O O . ASP A 1 77 ? -13.343 13.000 5.325 1.00 0.69 87 ASP A O 10
ATOM 18856 N N . ASN A 1 78 ? -13.358 12.018 3.277 1.00 0.50 88 ASN A N 10
ATOM 18857 C CA . ASN A 1 78 ? -12.397 10.930 3.537 1.00 0.37 88 ASN A CA 10
ATOM 18858 C C . ASN A 1 78 ? -12.344 10.438 4.989 1.00 0.39 88 ASN A C 10
ATOM 18859 O O . ASN A 1 78 ? -11.261 10.158 5.500 1.00 0.44 88 ASN A O 10
ATOM 18870 N N . THR A 1 79 ? -13.492 10.294 5.645 1.00 0.43 89 THR A N 10
ATOM 18871 C CA . THR A 1 79 ? -13.503 9.794 7.014 1.00 0.48 89 THR A CA 10
ATOM 18872 C C . THR A 1 79 ? -12.745 8.471 7.091 1.00 0.43 89 THR A C 10
ATOM 18873 O O . THR A 1 79 ? -11.691 8.387 7.722 1.00 0.48 89 THR A O 10
ATOM 18884 N N . LYS A 1 80 ? -13.269 7.439 6.449 1.00 0.38 90 LYS A N 10
ATOM 18885 C CA . LYS A 1 80 ? -12.532 6.194 6.337 1.00 0.35 90 LYS A CA 10
ATOM 18886 C C . LYS A 1 80 ? -12.134 5.885 4.894 1.00 0.29 90 LYS A C 10
ATOM 18887 O O . LYS A 1 80 ? -11.670 4.783 4.600 1.00 0.32 90 LYS A O 10
ATOM 18906 N N . VAL A 1 81 ? -12.277 6.862 4.006 1.00 0.27 91 VAL A N 10
ATOM 18907 C CA . VAL A 1 81 ? -12.141 6.606 2.573 1.00 0.25 91 VAL A CA 10
ATOM 18908 C C . VAL A 1 81 ? -10.860 7.207 1.990 1.00 0.22 91 VAL A C 10
ATOM 18909 O O . VAL A 1 81 ? -10.718 8.428 1.895 1.00 0.31 91 VAL A O 10
ATOM 18922 N N . LEU A 1 82 ? -9.943 6.337 1.587 1.00 0.20 92 LEU A N 10
ATOM 18923 C CA . LEU A 1 82 ? -8.709 6.746 0.914 1.00 0.17 92 LEU A CA 10
ATOM 18924 C C . LEU A 1 82 ? -8.856 6.575 -0.593 1.00 0.17 92 LEU A C 10
ATOM 18925 O O . LEU A 1 82 ? -9.589 5.700 -1.037 1.00 0.19 92 LEU A O 10
ATOM 18941 N N . VAL A 1 83 ? -8.171 7.402 -1.373 1.00 0.17 93 VAL A N 10
ATOM 18942 C CA . VAL A 1 83 ? -8.224 7.293 -2.826 1.00 0.18 93 VAL A CA 10
ATOM 18943 C C . VAL A 1 83 ? -6.822 7.359 -3.443 1.00 0.17 93 VAL A C 10
ATOM 18944 O O . VAL A 1 83 ? -6.156 8.395 -3.430 1.00 0.19 93 VAL A O 10
ATOM 18957 N N . ILE A 1 84 ? -6.378 6.231 -3.978 1.00 0.16 94 ILE A N 10
ATOM 18958 C CA . ILE A 1 84 ? -5.049 6.123 -4.566 1.00 0.15 94 ILE A CA 10
ATOM 18959 C C . ILE A 1 84 ? -5.152 5.787 -6.050 1.00 0.15 94 ILE A C 10
ATOM 18960 O O . ILE A 1 84 ? -5.873 4.873 -6.434 1.00 0.17 94 ILE A O 10
ATOM 18976 N N . THR A 1 85 ? -4.430 6.522 -6.876 1.00 0.14 95 THR A N 10
ATOM 18977 C CA . THR A 1 85 ? -4.430 6.277 -8.306 1.00 0.13 95 THR A CA 10
ATOM 18978 C C . THR A 1 85 ? -3.005 6.022 -8.795 1.00 0.11 95 THR A C 10
ATOM 18979 O O . THR A 1 85 ? -2.047 6.599 -8.270 1.00 0.12 95 THR A O 10
ATOM 18990 N N . VAL A 1 86 ? -2.863 5.152 -9.783 1.00 0.11 96 VAL A N 10
ATOM 18991 C CA . VAL A 1 86 ? -1.560 4.819 -10.330 1.00 0.10 96 VAL A CA 10
ATOM 18992 C C . VAL A 1 86 ? -1.469 5.188 -11.815 1.00 0.11 96 VAL A C 10
ATOM 18993 O O . VAL A 1 86 ? -2.458 5.109 -12.546 1.00 0.14 96 VAL A O 10
ATOM 19006 N N . ASN A 1 87 ? -0.280 5.614 -12.243 1.00 0.14 97 ASN A N 10
ATOM 19007 C CA . ASN A 1 87 ? -0.042 5.982 -13.636 1.00 0.23 97 ASN A CA 10
ATOM 19008 C C . ASN A 1 87 ? 1.101 5.149 -14.215 1.00 0.34 97 ASN A C 10
ATOM 19009 O O . ASN A 1 87 ? 2.079 4.884 -13.515 1.00 0.81 97 ASN A O 10
ATOM 19020 N N . ASN A 1 88 ? 0.952 4.768 -15.492 1.00 0.42 98 ASN A N 10
ATOM 19021 C CA . ASN A 1 88 ? 1.896 3.912 -16.251 1.00 0.43 98 ASN A CA 10
ATOM 19022 C C . ASN A 1 88 ? 1.396 2.457 -16.325 1.00 0.38 98 ASN A C 10
ATOM 19023 O O . ASN A 1 88 ? 1.163 1.961 -17.428 1.00 0.43 98 ASN A O 10
ATOM 19034 N N . PRO A 1 89 ? 1.218 1.728 -15.191 1.00 0.35 99 PRO A N 10
ATOM 19035 C CA . PRO A 1 89 ? 0.440 0.484 -15.190 1.00 0.34 99 PRO A CA 10
ATOM 19036 C C . PRO A 1 89 ? -0.999 0.750 -15.608 1.00 0.30 99 PRO A C 10
ATOM 19037 O O . PRO A 1 89 ? -1.396 1.905 -15.765 1.00 0.29 99 PRO A O 10
ATOM 19048 N N . GLN A 1 90 ? -1.771 -0.312 -15.794 1.00 0.34 100 GLN A N 10
ATOM 19049 C CA . GLN A 1 90 ? -3.159 -0.177 -16.216 1.00 0.36 100 GLN A CA 10
ATOM 19050 C C . GLN A 1 90 ? -3.938 0.628 -15.176 1.00 0.32 100 GLN A C 10
ATOM 19051 O O . GLN A 1 90 ? -4.166 0.155 -14.057 1.00 0.31 100 GLN A O 10
ATOM 19065 N N . PRO A 1 91 ? -4.329 1.865 -15.546 1.00 0.36 101 PRO A N 10
ATOM 19066 C CA . PRO A 1 91 ? -4.923 2.845 -14.629 1.00 0.35 101 PRO A CA 10
ATOM 19067 C C . PRO A 1 91 ? -6.018 2.269 -13.747 1.00 0.32 101 PRO A C 10
ATOM 19068 O O . PRO A 1 91 ? -7.066 1.835 -14.231 1.00 0.39 101 PRO A O 10
ATOM 19079 N N . THR A 1 92 ? -5.755 2.254 -12.453 1.00 0.26 102 THR A N 10
ATOM 19080 C CA . THR A 1 92 ? -6.717 1.793 -11.474 1.00 0.25 102 THR A CA 10
ATOM 19081 C C . THR A 1 92 ? -6.661 2.684 -10.239 1.00 0.21 102 THR A C 10
ATOM 19082 O O . THR A 1 92 ? -5.581 3.092 -9.809 1.00 0.22 102 THR A O 10
ATOM 19093 N N . THR A 1 93 ? -7.818 3.005 -9.687 1.00 0.21 103 THR A N 10
ATOM 19094 C CA . THR A 1 93 ? -7.883 3.799 -8.475 1.00 0.19 103 THR A CA 10
ATOM 19095 C C . THR A 1 93 ? -8.378 2.944 -7.317 1.00 0.20 103 THR A C 10
ATOM 19096 O O . THR A 1 93 ? -9.476 2.394 -7.361 1.00 0.28 103 THR A O 10
ATOM 19107 N N . TYR A 1 94 ? -7.554 2.828 -6.292 1.00 0.17 104 TYR A N 10
ATOM 19108 C CA . TYR A 1 94 ? -7.849 1.970 -5.162 1.00 0.18 104 TYR A CA 10
ATOM 19109 C C . TYR A 1 94 ? -8.316 2.792 -3.976 1.00 0.19 104 TYR A C 10
ATOM 19110 O O . TYR A 1 94 ? -7.640 3.733 -3.555 1.00 0.20 104 TYR A O 10
ATOM 19128 N N . ASN A 1 95 ? -9.476 2.449 -3.450 1.00 0.18 105 ASN A N 10
ATOM 19129 C CA . ASN A 1 95 ? -9.991 3.115 -2.270 1.00 0.18 105 ASN A CA 10
ATOM 19130 C C . ASN A 1 95 ? -9.842 2.220 -1.069 1.00 0.17 105 ASN A C 10
ATOM 19131 O O . ASN A 1 95 ? -10.555 1.227 -0.919 1.00 0.16 105 ASN A O 10
ATOM 19142 N N . PHE A 1 96 ? -8.898 2.577 -0.228 1.00 0.18 106 PHE A N 10
ATOM 19143 C CA . PHE A 1 96 ? -8.627 1.817 0.978 1.00 0.17 106 PHE A CA 10
ATOM 19144 C C . PHE A 1 96 ? -9.568 2.277 2.073 1.00 0.19 106 PHE A C 10
ATOM 19145 O O . PHE A 1 96 ? -9.505 3.425 2.506 1.00 0.23 106 PHE A O 10
ATOM 19162 N N . THR A 1 97 ? -10.458 1.396 2.488 1.00 0.17 107 THR A N 10
ATOM 19163 C CA . THR A 1 97 ? -11.436 1.716 3.514 1.00 0.21 107 THR A CA 10
ATOM 19164 C C . THR A 1 97 ? -11.296 0.779 4.715 1.00 0.20 107 THR A C 10
ATOM 19165 O O . THR A 1 97 ? -11.112 -0.422 4.552 1.00 0.22 107 THR A O 10
ATOM 19176 N N . PHE A 1 98 ? -11.341 1.335 5.919 1.00 0.28 108 PHE A N 10
ATOM 19177 C CA . PHE A 1 98 ? -11.334 0.525 7.131 1.00 0.26 108 PHE A CA 10
ATOM 19178 C C . PHE A 1 98 ? -12.265 1.137 8.161 1.00 0.27 108 PHE A C 10
ATOM 19179 O O . PHE A 1 98 ? -12.549 2.329 8.098 1.00 0.33 108 PHE A O 10
ATOM 19196 N N . LYS A 1 99 ? -12.704 0.339 9.124 1.00 0.25 109 LYS A N 10
ATOM 19197 C CA . LYS A 1 99 ? -13.601 0.821 10.169 1.00 0.26 109 LYS A CA 10
ATOM 19198 C C . LYS A 1 99 ? -12.881 1.835 11.061 1.00 0.27 109 LYS A C 10
ATOM 19199 O O . LYS A 1 99 ? -13.469 2.823 11.503 1.00 0.33 109 LYS A O 10
ATOM 19218 N N . SER A 1 100 ? -11.598 1.593 11.291 1.00 0.28 110 SER A N 10
ATOM 19219 C CA . SER A 1 100 ? -10.776 2.468 12.113 1.00 0.32 110 SER A CA 10
ATOM 19220 C C . SER A 1 100 ? -10.397 3.739 11.352 1.00 0.41 110 SER A C 10
ATOM 19221 O O . SER A 1 100 ? -9.719 3.670 10.323 1.00 0.50 110 SER A O 10
ATOM 19229 N N . PRO A 1 101 ? -10.815 4.914 11.852 1.00 0.48 111 PRO A N 10
ATOM 19230 C CA . PRO A 1 101 ? -10.473 6.203 11.240 1.00 0.59 111 PRO A CA 10
ATOM 19231 C C . PRO A 1 101 ? -8.983 6.519 11.363 1.00 0.67 111 PRO A C 10
ATOM 19232 O O . PRO A 1 101 ? -8.415 7.229 10.534 1.00 1.09 111 PRO A O 10
ATOM 19243 N N . GLY A 1 102 ? -8.348 5.967 12.389 1.00 0.44 112 GLY A N 10
ATOM 19244 C CA . GLY A 1 102 ? -6.930 6.174 12.576 1.00 0.49 112 GLY A CA 10
ATOM 19245 C C . GLY A 1 102 ? -6.120 5.336 11.614 1.00 0.46 112 GLY A C 10
ATOM 19246 O O . GLY A 1 102 ? -5.044 5.741 11.175 1.00 0.63 112 GLY A O 10
ATOM 19250 N N . GLU A 1 103 ? -6.653 4.168 11.271 1.00 0.32 113 GLU A N 10
ATOM 19251 C CA . GLU A 1 103 ? -6.000 3.271 10.331 1.00 0.30 113 GLU A CA 10
ATOM 19252 C C . GLU A 1 103 ? -5.847 3.954 8.980 1.00 0.31 113 GLU A C 10
ATOM 19253 O O . GLU A 1 103 ? -4.814 3.838 8.317 1.00 0.34 113 GLU A O 10
ATOM 19265 N N . ARG A 1 104 ? -6.901 4.662 8.584 1.00 0.35 114 ARG A N 10
ATOM 19266 C CA . ARG A 1 104 ? -6.912 5.413 7.328 1.00 0.43 114 ARG A CA 10
ATOM 19267 C C . ARG A 1 104 ? -5.753 6.380 7.301 1.00 0.38 114 ARG A C 10
ATOM 19268 O O . ARG A 1 104 ? -4.967 6.420 6.354 1.00 0.40 114 ARG A O 10
ATOM 19289 N N . GLU A 1 105 ? -5.648 7.129 8.377 1.00 0.42 115 GLU A N 10
ATOM 19290 C CA . GLU A 1 105 ? -4.658 8.186 8.484 1.00 0.48 115 GLU A CA 10
ATOM 19291 C C . GLU A 1 105 ? -3.248 7.627 8.501 1.00 0.37 115 GLU A C 10
ATOM 19292 O O . GLU A 1 105 ? -2.376 8.119 7.782 1.00 0.40 115 GLU A O 10
ATOM 19304 N N . SER A 1 106 ? -3.037 6.590 9.300 1.00 0.33 116 SER A N 10
ATOM 19305 C CA . SER A 1 106 ? -1.725 5.972 9.407 1.00 0.36 116 SER A CA 10
ATOM 19306 C C . SER A 1 106 ? -1.238 5.491 8.043 1.00 0.31 116 SER A C 10
ATOM 19307 O O . SER A 1 106 ? -0.078 5.673 7.691 1.00 0.38 116 SER A O 10
ATOM 19315 N N . TRP A 1 107 ? -2.136 4.898 7.267 1.00 0.25 117 TRP A N 10
ATOM 19316 C CA . TRP A 1 107 ? -1.760 4.336 5.976 1.00 0.24 117 TRP A CA 10
ATOM 19317 C C . TRP A 1 107 ? -1.490 5.442 4.951 1.00 0.21 117 TRP A C 10
ATOM 19318 O O . TRP A 1 107 ? -0.496 5.397 4.226 1.00 0.23 117 TRP A O 10
ATOM 19339 N N . GLN A 1 108 ? -2.376 6.437 4.923 1.00 0.20 118 GLN A N 10
ATOM 19340 C CA . GLN A 1 108 ? -2.338 7.507 3.921 1.00 0.19 118 GLN A CA 10
ATOM 19341 C C . GLN A 1 108 ? -0.984 8.218 3.892 1.00 0.18 118 GLN A C 10
ATOM 19342 O O . GLN A 1 108 ? -0.402 8.426 2.828 1.00 0.21 118 GLN A O 10
ATOM 19356 N N . GLU A 1 109 ? -0.499 8.605 5.059 1.00 0.19 119 GLU A N 10
ATOM 19357 C CA . GLU A 1 109 ? 0.756 9.336 5.167 1.00 0.22 119 GLU A CA 10
ATOM 19358 C C . GLU A 1 109 ? 1.966 8.424 4.954 1.00 0.20 119 GLU A C 10
ATOM 19359 O O . GLU A 1 109 ? 2.948 8.811 4.318 1.00 0.26 119 GLU A O 10
ATOM 19371 N N . GLN A 1 110 ? 1.879 7.209 5.479 1.00 0.17 120 GLN A N 10
ATOM 19372 C CA . GLN A 1 110 ? 3.004 6.287 5.484 1.00 0.18 120 GLN A CA 10
ATOM 19373 C C . GLN A 1 110 ? 3.395 5.850 4.085 1.00 0.17 120 GLN A C 10
ATOM 19374 O O . GLN A 1 110 ? 4.583 5.771 3.763 1.00 0.18 120 GLN A O 10
ATOM 19388 N N . ILE A 1 111 ? 2.402 5.570 3.259 1.00 0.17 121 ILE A N 10
ATOM 19389 C CA . ILE A 1 111 ? 2.659 5.144 1.894 1.00 0.18 121 ILE A CA 10
ATOM 19390 C C . ILE A 1 111 ? 3.381 6.242 1.116 1.00 0.21 121 ILE A C 10
ATOM 19391 O O . ILE A 1 111 ? 4.298 5.966 0.345 1.00 0.21 121 ILE A O 10
ATOM 19407 N N . GLN A 1 112 ? 3.010 7.489 1.380 1.00 0.26 122 GLN A N 10
ATOM 19408 C CA . GLN A 1 112 ? 3.608 8.629 0.696 1.00 0.33 122 GLN A CA 10
ATOM 19409 C C . GLN A 1 112 ? 5.065 8.789 1.102 1.00 0.27 122 GLN A C 10
ATOM 19410 O O . GLN A 1 112 ? 5.921 9.121 0.278 1.00 0.26 122 GLN A O 10
ATOM 19424 N N . SER A 1 113 ? 5.340 8.530 2.371 1.00 0.27 123 SER A N 10
ATOM 19425 C CA . SER A 1 113 ? 6.691 8.617 2.894 1.00 0.26 123 SER A CA 10
ATOM 19426 C C . SER A 1 113 ? 7.576 7.557 2.240 1.00 0.20 123 SER A C 10
ATOM 19427 O O . SER A 1 113 ? 8.742 7.808 1.930 1.00 0.23 123 SER A O 10
ATOM 19435 N N . LEU A 1 114 ? 7.004 6.376 2.020 1.00 0.16 124 LEU A N 10
ATOM 19436 C CA . LEU A 1 114 ? 7.704 5.290 1.342 1.00 0.13 124 LEU A CA 10
ATOM 19437 C C . LEU A 1 114 ? 7.955 5.668 -0.117 1.00 0.14 124 LEU A C 10
ATOM 19438 O O . LEU A 1 114 ? 9.063 5.496 -0.631 1.00 0.17 124 LEU A O 10
ATOM 19454 N N . MET A 1 115 ? 6.928 6.205 -0.765 1.00 0.15 125 MET A N 10
ATOM 19455 C CA . MET A 1 115 ? 7.021 6.607 -2.167 1.00 0.18 125 MET A CA 10
ATOM 19456 C C . MET A 1 115 ? 8.143 7.608 -2.376 1.00 0.20 125 MET A C 10
ATOM 19457 O O . MET A 1 115 ? 9.014 7.414 -3.214 1.00 0.24 125 MET A O 10
ATOM 19471 N N . LYS A 1 116 ? 8.138 8.656 -1.581 1.00 0.20 126 LYS A N 10
ATOM 19472 C CA . LYS A 1 116 ? 9.126 9.717 -1.707 1.00 0.26 126 LYS A CA 10
ATOM 19473 C C . LYS A 1 116 ? 10.494 9.263 -1.222 1.00 0.29 126 LYS A C 10
ATOM 19474 O O . LYS A 1 116 ? 11.504 9.887 -1.506 1.00 0.41 126 LYS A O 10
ATOM 19493 N N . PHE A 1 117 ? 10.530 8.203 -0.458 1.00 0.25 127 PHE A N 10
ATOM 19494 C CA . PHE A 1 117 ? 11.799 7.634 -0.057 1.00 0.30 127 PHE A CA 10
ATOM 19495 C C . PHE A 1 117 ? 12.471 6.914 -1.223 1.00 0.35 127 PHE A C 10
ATOM 19496 O O . PHE A 1 117 ? 13.592 7.243 -1.608 1.00 0.43 127 PHE A O 10
ATOM 19513 N N . MET A 1 118 ? 11.775 5.940 -1.788 1.00 0.36 128 MET A N 10
ATOM 19514 C CA . MET A 1 118 ? 12.366 5.080 -2.805 1.00 0.46 128 MET A CA 10
ATOM 19515 C C . MET A 1 118 ? 12.224 5.660 -4.210 1.00 0.47 128 MET A C 10
ATOM 19516 O O . MET A 1 118 ? 13.126 5.526 -5.033 1.00 0.57 128 MET A O 10
ATOM 19530 N N . SER A 1 119 ? 11.102 6.307 -4.481 1.00 0.46 129 SER A N 10
ATOM 19531 C CA . SER A 1 119 ? 10.774 6.725 -5.835 1.00 0.56 129 SER A CA 10
ATOM 19532 C C . SER A 1 119 ? 11.325 8.110 -6.151 1.00 0.62 129 SER A C 10
ATOM 19533 O O . SER A 1 119 ? 11.378 8.512 -7.315 1.00 0.91 129 SER A O 10
ATOM 19541 N N . MET A 1 120 ? 11.742 8.839 -5.125 1.00 0.61 130 MET A N 10
ATOM 19542 C CA . MET A 1 120 ? 12.319 10.154 -5.335 1.00 0.70 130 MET A CA 10
ATOM 19543 C C . MET A 1 120 ? 13.607 10.065 -6.144 1.00 0.96 130 MET A C 10
ATOM 19544 O O . MET A 1 120 ? 14.515 9.304 -5.806 1.00 1.30 130 MET A O 10
ATOM 19558 N N . LYS A 1 121 ? 13.672 10.831 -7.217 1.00 1.29 131 LYS A N 10
ATOM 19559 C CA . LYS A 1 121 ? 14.841 10.849 -8.080 1.00 1.78 131 LYS A CA 10
ATOM 19560 C C . LYS A 1 121 ? 15.731 12.026 -7.722 1.00 2.07 131 LYS A C 10
ATOM 19561 O O . LYS A 1 121 ? 16.801 11.802 -7.115 1.00 2.37 131 LYS A O 10
#

Nearest PDB structures (foldseek):
  6f8e-assembly1_A  TM=9.890E-01  e=4.059E-22  Toxoplasma gondii ME49
  6f24-assembly1_A  TM=8.210E-01  e=1.385E-13  Plasmodium falciparum Tanzania (2000708)
  1h10-assembly1_A  TM=7.612E-01  e=9.441E-05  Homo sapiens
  2uzs-assembly1_A  TM=7.160E-01  e=1.586E-04  Homo sapiens
  3ulc-assembly1_A-2  TM=8.145E-01  e=7.530E-03  Saccharomyces cerevisiae S288C

Solvent-accessible surface area: 6889 Å² total; per-residue (Å²): 117,87,65,80,82,69,93,89,63,0,75,84,30,32,202,27,0,42,35,75,0,66,0,78,37,195,71,46,64,99,76,2,75,0,5,1,17,88,49,0,80,56,0,21,6,1,90,55,202,38,89,24,11,90,162,72,78,145,121,48,44,24,33,6,35,1,63,64,13,67,41,30,86,51,60,116,112,26,78,91,36,0,19,2,26,2,69,121,38,160,113,26,44,12,24,2,8,50,169,34,93,34,52,0,68,50,2,12,108,50,1,62,50,0,7,119,55,32,16,136,238

Organism: Toxoplasma gondii (strain ATCC 50611 / Me49) (NCBI:txid508771)

Sequence (121 aa):
SASDIRMKKVMQYRRALTKVVKLKTHLFSETVKVTCSKDGEEVQWFKGKSTAGAQDRKKPSGGFPVDKITSVKSQADNTKVLVITVNNPQPTTYNFTFKSPGERESWQEQIQSLMKFMSMKSASDIRMKKVMQYRRALTKVVKLKTHLFSETVKVTCSKDGEEVQWFKGKSTAGAQDRKKPSGGFPVDKITSVKSQADNTKVLVITVNNPQPTTYNFTFKSPGERESWQEQIQSLMKFMSMKSASDIRMKKVMQYRRALTKVVKLKTHLFSETVKVTCSKDGEEVQWFKGKSTAGAQDRKKPSGGFPVDKITSVKSQADNTKVLVITVNNPQPTTYNFTFKSPGERESWQEQIQSLMKFMSMKSASDIRMKKVMQYRRALTKVVKLKTHLFSETVKVTCSKDGEEVQWFKGKSTAGAQDRKKPSGGFPVDKITSVKSQADNTKVLVITVNNPQPTTYNFTFKSPGERESWQEQIQSLMKFMSMKSASDIRMKKVMQYRRALTKVVKLKTHLFSETVKVTCSKDGEEVQWFKGKSTAGAQDRKKPSGGFPVDKITSVKSQADNTKVLVITVNNPQPTTYNFTFKSPGERESWQEQIQSLMKFMSMKSASDIRMKKVMQYRRALTKVVKLKTHLFSETVKVTCSKDGEEVQWFKGKSTAGAQDRKKPSGGFPVDKITSVKSQADNTKVLVITVNNPQPTTYNFTFKSPGERESWQEQIQSLMKFMSMKSASDIRMKKVMQYRRALTKVVKLKTHLFSETVKVTCSKDGEEVQWFKGKSTAGAQDRKKPSGGFPVDKITSVKSQADNTKVLVITVNNPQPTTYNFTFKSPGERESWQEQIQSLMKFMSMKSASDIRMKKVMQYRRALTKVVKLKTHLFSETVKVTCSKDGEEVQWFKGKSTAGAQDRKKPSGGFPVDKITSVKSQADNTKVLVITVNNPQPTTYNFTFKSPGERESWQEQIQSLMKFMSMKSASDIRMKKVMQYRRALTKVVKLKTHLFSETVKVTCSKDGEEVQWFKGKSTAGAQDRKKPSGGFPVDKITSVKSQADNTKVLVITVNNPQPTTYNFTFKSPGERESWQEQIQSLMKFMSMKSASDIRMKKVMQYRRALTKVVKLKTHLFSETVKVTCSKDGEEVQWFKGKSTAGAQDRKKPSGGFPVDKITSVKSQADNTKVLVITVNNPQPTTYNFTFKSPGERESWQEQIQSLMKFMSMK